Protein AF-A0A0C5RKU5-F1 (afdb_monomer)

Radius of gyration: 48.35 Å; Cα contacts (8 Å, |Δi|>4): 2035; chains: 1; bounding box: 126×115×139 Å

Sequence (1065 aa):
MKKWWNKFKKLLIPTTLSLGVVALVSASCFNPNPKQNNQASFQFNINKLSNNKANIIVNAKDLNLSNSNNVIKALVTNTVSNASKQIEIKQTNNQSFSLDLNNLEANTSYQINQIKINDQVFSTSFSFKTLNHLNLLKSISHNYENKQINTTVELINDSYKTKYDTLVVRYTTNDQLEQTYHQLVDLNNVNNKIKISFKPFITNRNFKLTTLALTNQSDLKDESKWSLINLDQFKLNSVKVDPSITSVKNYRYDFSNDQLSINLKSDDLGFTNNQEVVLVLDNNQTLSSTLKVDNNGLVAFNVSLKDLKNQINFKVLKINLKTKPANLIQNINNSSDNTIYDSSKSDFEIKGSRTNPSSYLKDLNLESINSNKDLVFRTSLSNLVNNSDETSVVLEFETENKTRLFTNPTIIKPTYKDELVEAKFTLSLNNTKASSLTFKKAWKLSSNNQRVAFSTKPNSKLTDKVFSLDDLIKNVNLSLDQLEFYEPQNTSINFKVPLNISNLLNIDAYLASIKLVNENNQVISFNNINLSTINNQTFIKTTLTNLVKNSVYKLQSIDLISKLNQSSTNLYNKDQTNNLNDKQTSFTTLSLDNDQKIEYNKAYLTKAVEHDTRVDNPNYHVYPKNENQLNQYYRYFIPKNEVYQQAYDMTVGLNYQAVGDNGQTSATQGTGWILDYIQPNDKDSYPTTFFIATNMHVAARFNYLENEVLEGATIPDSSYISRRTHPKTGLYLVYNPYLDKGQKNDNAPYDQNLNRSLIATKIKEFAIVYTATNFLDKNFLANYRYTSTKPTNPSNLPDHAKDFVVLKVVFNDERAARIITRDFYYKYKNKRHKFAKYSLLTNSIDQLVNRSDFYIFGYAGGIPTINKPTTTKDFSTGAKLLINQAFGNYFLNKYNQIIPGIVNGSITNNFLNFRNQTGFVDDYQYFNIMYSFKDSALTSGSSGSVVLNGNKEIIGIHFAMVRPLDGSLAEPLIFEGFRINDQLILPAYDLINGGAPHQVYSYKQAFRKHFKDAKSWLFDEDPEWINQVETKKPININEINSREPKSAFIVDKLVYANRSPVANR

Mean predicted aligned error: 22.62 Å

Secondary structure (DSSP, 8-state):
-HHHHHHHTTS-S-----------EEEEPPPS--S-----EEEEEEEEE-SSEEEEEEEEET-----TT--EEEEEEETTT--EEEEEEEE-SSSEEEEEEESPPTT-EEEEEEEEETTEEEEEEEEEEPPPTTTTEEEEEEEEETTEEEEEEEES-GGGTTT--EEEEEEEETT--EEEEEE---GGGS-SEEEEEE--SSTT--EEEEEEEEE-GGGTT-GGG-EEEE-GGG-PPPBPPPPP--EEEEEEEETTTTEEEEEEE-S---PPTT-EEEEEETTS-EEEEE-EE-TTSEEEEEEE-TT--S--EEEEEEEEESS--TTS-S-S-S-S--EEEEGGG---EEE---S-PPPEE---EEEEE-TTS-EEEEEEEE---S--S-EEEEEEEEETT--EEEPPPEEE----TT--EEEEEEE--TT---SEEEEEEEEEEPTTS-EEES-SS--TTTTT-EEESGGGGG--EE-GGG-EEE---TT-EEEEEEEE-TT-S-GGGEEEEEEEEETT--EEEEEEEEEEEETTEEEEEEEE--PPTT-EEEEEEEEEEETT-----------------------------S--EEETTTGGGS-SS---PPPP----------GGGGGG--TT---S-HHHHHHHHHEEEEEEEEE-TTS-EEEEEEEEEEEEEBPPSSTTSPP-EEEEEE-HHHHTTS---GGGB-BTBPPP-HHHH-S--PPEEEEEEEE-GGGSS----TT----GGGGG--EEEE-SEEEEEEEEES-B-HHHHHH-----S--S-----SSEEEEEEEEEEE-SSHHHHHHHTTTHHHHHTTSPPEEPSS-GGGS-HHHHHT---BEEEEEETTEEEESS-TT----SS-BEE--S-TTS-EEE-TTS-EEEEEEEHHHHHHHHTHHHHH---S--EEPSEEEEEES----TT-TT-EEE-TTSEEEEEEEEEEGGGTEEEEE-SEE--EEETTEEEE--EETTT--STTB---HHHHHHHH-TTSPBTTTSPPSS---------PPPTT---------------------------

Structure (mmCIF, N/CA/C/O backbone):
data_AF-A0A0C5RKU5-F1
#
_entry.id   AF-A0A0C5RKU5-F1
#
loop_
_atom_site.group_PDB
_atom_site.id
_atom_site.type_symbol
_atom_site.label_atom_id
_atom_site.label_alt_id
_atom_site.label_comp_id
_atom_site.label_asym_id
_atom_site.label_entity_id
_atom_site.label_seq_id
_atom_site.pdbx_PDB_ins_code
_atom_site.Cartn_x
_atom_site.Cartn_y
_atom_site.Cartn_z
_atom_site.occupancy
_atom_site.B_iso_or_equiv
_atom_site.auth_seq_id
_atom_site.auth_comp_id
_atom_site.auth_asym_id
_atom_site.auth_atom_id
_atom_site.pdbx_PDB_model_num
ATOM 1 N N . MET A 1 1 ? -0.917 -28.661 -72.811 1.00 45.91 1 MET A N 1
ATOM 2 C CA . MET A 1 1 ? 0.213 -27.759 -73.151 1.00 45.91 1 MET A CA 1
ATOM 3 C C . MET A 1 1 ? -0.159 -26.276 -73.310 1.00 45.91 1 MET A C 1
ATOM 5 O O . MET A 1 1 ? 0.463 -25.461 -72.644 1.00 45.91 1 MET A O 1
ATOM 9 N N . LYS A 1 2 ? -1.193 -25.873 -74.069 1.00 45.44 2 LYS A N 1
ATOM 10 C CA . LYS A 1 2 ? -1.560 -24.439 -74.241 1.00 45.44 2 LYS A CA 1
ATOM 11 C C . LYS A 1 2 ? -1.951 -23.705 -72.930 1.00 45.44 2 LYS A C 1
ATOM 13 O O . LYS A 1 2 ? -1.602 -22.545 -72.744 1.00 45.44 2 LYS A O 1
ATOM 18 N N . LYS A 1 3 ? -2.579 -24.402 -71.967 1.00 56.56 3 LYS A N 1
ATOM 19 C CA . LYS A 1 3 ? -2.847 -23.892 -70.597 1.00 56.56 3 LYS A CA 1
ATOM 20 C C . LYS A 1 3 ? -1.596 -23.795 -69.701 1.00 56.56 3 LYS A C 1
ATOM 22 O O . LYS A 1 3 ? -1.575 -22.968 -68.798 1.00 56.56 3 LYS A O 1
ATOM 27 N N . TRP A 1 4 ? -0.559 -24.598 -69.958 1.00 60.22 4 TRP A N 1
ATOM 28 C CA . TRP A 1 4 ? 0.720 -24.552 -69.229 1.00 60.22 4 TRP A CA 1
ATOM 29 C C . TRP A 1 4 ? 1.568 -23.355 -69.699 1.00 60.22 4 TRP A C 1
ATOM 31 O O . TRP A 1 4 ? 2.065 -22.587 -68.879 1.00 60.22 4 TRP A O 1
ATOM 41 N N . TRP A 1 5 ? 1.580 -23.092 -71.012 1.00 59.00 5 TRP A N 1
ATOM 42 C CA . TRP A 1 5 ? 2.259 -21.942 -71.629 1.00 59.00 5 TRP A CA 1
ATOM 43 C C . TRP A 1 5 ? 1.707 -20.576 -71.174 1.00 59.00 5 TRP A C 1
ATOM 45 O O . TRP A 1 5 ? 2.467 -19.645 -70.914 1.00 59.00 5 TRP A O 1
ATOM 55 N N . ASN A 1 6 ? 0.388 -20.457 -70.977 1.00 62.16 6 ASN A N 1
ATOM 56 C CA . ASN A 1 6 ? -0.230 -19.211 -70.500 1.00 62.16 6 ASN A CA 1
ATOM 57 C C . ASN A 1 6 ? -0.014 -18.939 -68.998 1.00 62.16 6 ASN A C 1
ATOM 59 O O . ASN A 1 6 ? -0.158 -17.796 -68.568 1.00 62.16 6 ASN A O 1
ATOM 63 N N . LYS A 1 7 ? 0.360 -19.953 -68.202 1.00 53.03 7 LYS A N 1
ATOM 64 C CA . LYS A 1 7 ? 0.713 -19.787 -66.780 1.00 53.03 7 LYS A CA 1
ATOM 65 C C . LYS A 1 7 ? 2.184 -19.373 -66.605 1.00 53.03 7 LYS A C 1
ATOM 67 O O . LYS A 1 7 ? 2.485 -18.595 -65.709 1.00 53.03 7 LYS A O 1
ATOM 72 N N . PHE A 1 8 ? 3.066 -19.808 -67.510 1.00 52.81 8 PHE A N 1
ATOM 73 C CA . PHE A 1 8 ? 4.497 -19.470 -67.512 1.00 52.81 8 PHE A CA 1
ATOM 74 C C . PHE A 1 8 ? 4.771 -17.992 -67.870 1.00 52.81 8 PHE A C 1
ATOM 76 O O . PHE A 1 8 ? 5.651 -17.364 -67.291 1.00 52.81 8 PHE A O 1
ATOM 83 N N . LYS A 1 9 ? 3.949 -17.379 -68.738 1.00 47.59 9 LYS A N 1
ATOM 84 C CA . LYS A 1 9 ? 4.073 -15.955 -69.125 1.00 47.59 9 LYS A CA 1
ATOM 85 C C . LYS A 1 9 ? 3.810 -14.935 -68.003 1.00 47.59 9 LYS A C 1
ATOM 87 O O . LYS A 1 9 ? 4.163 -13.775 -68.174 1.00 47.59 9 LYS A O 1
ATOM 92 N N . LYS A 1 10 ? 3.210 -15.327 -66.871 1.00 42.38 10 LYS A N 1
ATOM 93 C CA . LYS A 1 10 ? 2.939 -14.421 -65.733 1.00 42.38 10 LYS A CA 1
ATOM 94 C C . LYS A 1 10 ? 4.044 -14.397 -64.664 1.00 42.38 10 LYS A C 1
ATOM 96 O O . LYS A 1 10 ? 3.880 -13.702 -63.669 1.00 42.38 10 LYS A O 1
ATOM 101 N N . LEU A 1 11 ? 5.152 -15.121 -64.858 1.00 38.91 11 LEU A N 1
ATOM 102 C CA . LEU A 1 11 ? 6.222 -15.276 -63.858 1.00 38.91 11 LEU A CA 1
ATOM 103 C C . LEU A 1 11 ? 7.548 -14.577 -64.215 1.00 38.91 11 LEU A C 1
ATOM 105 O O . LEU A 1 11 ? 8.539 -14.769 -63.521 1.00 38.91 11 LEU A O 1
ATOM 109 N N . LEU A 1 12 ? 7.577 -13.744 -65.261 1.00 31.81 12 LEU A N 1
ATOM 110 C CA . LEU A 1 12 ? 8.771 -12.998 -65.676 1.00 31.81 12 LEU A CA 1
ATOM 111 C C . LEU A 1 12 ? 8.476 -11.491 -65.782 1.00 31.81 12 LEU A C 1
ATOM 113 O O . LEU A 1 12 ? 8.037 -11.003 -66.819 1.00 31.81 12 LEU A O 1
ATOM 117 N N . ILE A 1 13 ? 8.749 -10.763 -64.697 1.00 31.95 13 ILE A N 1
ATOM 118 C CA . ILE A 1 13 ? 9.122 -9.336 -64.685 1.00 31.95 13 ILE A CA 1
ATOM 119 C C . ILE A 1 13 ? 10.450 -9.260 -63.901 1.00 31.95 13 ILE A C 1
ATOM 121 O O . ILE A 1 13 ? 10.605 -10.001 -62.927 1.00 31.95 13 ILE A O 1
ATOM 125 N N . PRO A 1 14 ? 11.444 -8.466 -64.345 1.00 32.66 14 PRO A N 1
ATOM 126 C CA . PRO A 1 14 ? 12.849 -8.750 -64.083 1.00 32.66 14 PRO A CA 1
ATOM 127 C C . PRO A 1 14 ? 13.297 -8.262 -62.704 1.00 32.66 14 PRO A C 1
ATOM 129 O O . PRO A 1 14 ? 13.350 -7.065 -62.435 1.00 32.66 14 PRO A O 1
ATOM 132 N N . THR A 1 15 ? 13.718 -9.195 -61.854 1.00 27.25 15 THR A N 1
ATOM 133 C CA . THR A 1 15 ? 14.653 -8.921 -60.761 1.00 27.25 15 THR A CA 1
ATOM 134 C C . THR A 1 15 ? 16.073 -9.041 -61.303 1.00 27.25 15 THR A C 1
ATOM 136 O O . THR A 1 15 ? 16.623 -10.138 -61.392 1.00 27.25 15 THR A O 1
ATOM 139 N N . THR A 1 16 ? 16.690 -7.922 -61.677 1.00 28.67 16 THR A N 1
ATOM 140 C CA . THR A 1 16 ? 18.148 -7.851 -61.830 1.00 28.67 16 THR A CA 1
ATOM 141 C C . THR A 1 16 ? 18.779 -7.747 -60.445 1.00 28.67 16 THR A C 1
ATOM 143 O O . THR A 1 16 ? 18.968 -6.656 -59.916 1.00 28.67 16 THR A O 1
ATOM 146 N N . LEU A 1 17 ? 19.089 -8.902 -59.859 1.00 27.73 17 LEU A N 1
ATOM 147 C CA . LEU A 1 17 ? 20.088 -9.057 -58.805 1.00 27.73 17 LEU A CA 1
ATOM 148 C C . LEU A 1 17 ? 21.236 -9.868 -59.411 1.00 27.73 17 LEU A C 1
ATOM 150 O O . LEU A 1 17 ? 21.058 -11.008 -59.831 1.00 27.73 17 LEU A O 1
ATOM 154 N N . SER A 1 18 ? 22.396 -9.229 -59.527 1.00 28.59 18 SER A N 1
ATOM 155 C CA . SER A 1 18 ? 23.617 -9.787 -60.096 1.00 28.59 18 SER A CA 1
ATOM 156 C C . SER A 1 18 ? 24.282 -10.767 -59.125 1.00 28.59 18 SER A C 1
ATOM 158 O O . SER A 1 18 ? 24.845 -10.353 -58.113 1.00 28.59 18 SER A O 1
ATOM 160 N N . LEU A 1 19 ? 24.281 -12.048 -59.484 1.00 29.02 19 LEU A N 1
ATOM 161 C CA . LEU A 1 19 ? 25.296 -13.030 -59.103 1.00 29.02 19 LEU A CA 1
ATOM 162 C C . LEU A 1 19 ? 25.977 -13.501 -60.402 1.00 29.02 19 LEU A C 1
ATOM 164 O O . LEU A 1 19 ? 25.310 -13.631 -61.425 1.00 29.02 19 LEU A O 1
ATOM 168 N N . GLY A 1 20 ? 27.305 -13.650 -60.348 1.00 33.56 20 GLY A N 1
ATOM 169 C CA . GLY A 1 20 ? 28.268 -13.922 -61.432 1.00 33.56 20 GLY A CA 1
ATOM 170 C C . GLY A 1 20 ? 27.723 -14.297 -62.816 1.00 33.56 20 GLY A C 1
ATOM 171 O O . GLY A 1 20 ? 27.302 -15.426 -63.045 1.00 33.56 20 GLY A O 1
ATOM 172 N N . VAL A 1 21 ? 27.829 -13.369 -63.771 1.00 31.73 21 VAL A N 1
ATOM 173 C CA . VAL A 1 21 ? 27.552 -13.637 -65.188 1.00 31.73 21 VAL A CA 1
ATOM 174 C C . VAL A 1 21 ? 28.825 -14.158 -65.859 1.00 31.73 21 VAL A C 1
ATOM 176 O O . VAL A 1 21 ? 29.738 -13.386 -66.139 1.00 31.73 21 VAL A O 1
ATOM 179 N N . VAL A 1 22 ? 28.861 -15.454 -66.171 1.00 33.03 22 VAL A N 1
ATOM 180 C CA . VAL A 1 22 ? 29.621 -15.963 -67.322 1.00 33.03 22 VAL A CA 1
ATOM 181 C C . VAL A 1 22 ? 28.669 -15.887 -68.515 1.00 33.03 22 VAL A C 1
ATOM 183 O O . VAL A 1 22 ? 27.791 -16.732 -68.670 1.00 33.03 22 VAL A O 1
ATOM 186 N N . ALA A 1 23 ? 28.780 -14.839 -69.331 1.00 37.84 23 ALA A N 1
ATOM 187 C CA . ALA A 1 23 ? 28.045 -14.757 -70.590 1.00 37.84 23 ALA A CA 1
ATOM 188 C C . ALA A 1 23 ? 28.834 -15.524 -71.658 1.00 37.84 23 ALA A C 1
ATOM 190 O O . ALA A 1 23 ? 29.868 -15.047 -72.116 1.00 37.84 23 ALA A O 1
ATOM 191 N N . LEU A 1 24 ? 28.359 -16.713 -72.034 1.00 38.56 24 LEU A N 1
ATOM 192 C CA . LEU A 1 24 ? 28.855 -17.445 -73.200 1.00 38.56 24 LEU A CA 1
ATOM 193 C C . LEU A 1 24 ? 28.079 -16.952 -74.424 1.00 38.56 24 LEU A C 1
ATOM 195 O O . LEU A 1 24 ? 26.889 -17.231 -74.548 1.00 38.56 24 LEU A O 1
ATOM 199 N N . VAL A 1 25 ? 28.742 -16.227 -75.326 1.00 47.22 25 VAL A N 1
ATOM 200 C CA . VAL A 1 25 ? 28.166 -15.834 -76.622 1.00 47.22 25 VAL A CA 1
ATOM 201 C C . VAL A 1 25 ? 28.981 -16.493 -77.731 1.00 47.22 25 VAL A C 1
ATOM 203 O O . VAL A 1 25 ? 30.176 -16.229 -77.875 1.00 47.22 25 VAL A O 1
ATOM 206 N N . SER A 1 26 ? 28.347 -17.377 -78.503 1.00 44.91 26 SER A N 1
ATOM 207 C CA . SER A 1 26 ? 28.907 -17.926 -79.740 1.00 44.91 26 SER A CA 1
ATOM 208 C C . SER A 1 26 ? 28.503 -17.037 -80.916 1.00 44.91 26 SER A C 1
ATOM 210 O O . SER A 1 26 ? 27.311 -16.909 -81.196 1.00 44.91 26 SER A O 1
ATOM 212 N N . ALA A 1 27 ? 29.475 -16.443 -81.605 1.00 50.25 27 ALA A N 1
ATOM 213 C CA . ALA A 1 27 ? 29.262 -15.702 -82.842 1.00 50.25 27 ALA A CA 1
ATOM 214 C C . ALA A 1 27 ? 29.755 -16.542 -84.032 1.00 50.25 27 ALA A C 1
ATOM 216 O O . ALA A 1 27 ? 30.943 -16.853 -84.152 1.00 50.25 27 ALA A O 1
ATOM 217 N N . SER A 1 28 ? 28.840 -16.927 -84.918 1.00 47.12 28 SER A N 1
ATOM 218 C CA . SER A 1 28 ? 29.156 -17.552 -86.207 1.00 47.12 28 SER A CA 1
ATOM 219 C C . SER A 1 28 ? 29.450 -16.465 -87.244 1.00 47.12 28 SER A C 1
ATOM 221 O O . SER A 1 28 ? 28.604 -15.599 -87.467 1.00 47.12 28 SER A O 1
ATOM 223 N N . CYS A 1 29 ? 30.632 -16.492 -87.865 1.00 46.78 29 CYS A N 1
ATOM 224 C CA . CYS A 1 29 ? 31.062 -15.476 -88.830 1.00 46.78 29 CYS A CA 1
ATOM 225 C C . CYS A 1 29 ? 30.866 -15.973 -90.273 1.00 46.78 29 CYS A C 1
ATOM 227 O O . CYS A 1 29 ? 31.182 -17.120 -90.582 1.00 46.78 29 CYS A O 1
ATOM 229 N N . PHE A 1 30 ? 30.391 -15.105 -91.172 1.00 46.50 30 PHE A N 1
ATOM 230 C CA . PHE A 1 30 ? 30.344 -15.362 -92.618 1.00 46.50 30 PHE A CA 1
ATOM 231 C C . PHE A 1 30 ? 31.483 -14.609 -93.316 1.00 46.50 30 PHE A C 1
ATOM 233 O O . PHE A 1 30 ? 31.613 -13.395 -93.161 1.00 46.50 30 PHE A O 1
ATOM 240 N N . ASN A 1 31 ? 32.295 -15.323 -94.098 1.00 44.03 31 ASN A N 1
ATOM 241 C CA . ASN A 1 31 ? 33.291 -14.727 -94.989 1.00 44.03 31 ASN A CA 1
ATOM 242 C C . ASN A 1 31 ? 32.637 -14.489 -96.368 1.00 44.03 31 ASN A C 1
ATOM 244 O O . ASN A 1 31 ? 32.131 -15.450 -96.948 1.00 44.03 31 ASN A O 1
ATOM 248 N N . PRO A 1 32 ? 32.612 -13.260 -96.917 1.00 44.53 32 PRO A N 1
ATOM 249 C CA . PRO A 1 32 ? 31.909 -12.965 -98.169 1.00 44.53 32 PRO A CA 1
ATOM 250 C C . PRO A 1 32 ? 32.605 -13.481 -99.444 1.00 44.53 32 PRO A C 1
ATOM 252 O O . PRO A 1 32 ? 32.151 -13.164 -100.540 1.00 44.53 32 PRO A O 1
ATOM 255 N N . ASN A 1 33 ? 33.677 -14.278 -99.343 1.00 46.28 33 ASN A N 1
ATOM 256 C CA . ASN A 1 33 ? 34.395 -14.812 -100.504 1.00 46.28 33 ASN A CA 1
ATOM 257 C C . ASN A 1 33 ? 34.048 -16.306 -100.741 1.00 46.28 33 ASN A C 1
ATOM 259 O O . ASN A 1 33 ? 34.518 -17.164 -99.993 1.00 46.28 33 ASN A O 1
ATOM 263 N N . PRO A 1 34 ? 33.233 -16.665 -101.756 1.00 43.62 34 PRO A N 1
ATOM 264 C CA . PRO A 1 34 ? 32.558 -17.969 -101.845 1.00 43.62 34 PRO A CA 1
ATOM 265 C C . PRO A 1 34 ? 33.425 -19.126 -102.379 1.00 43.62 34 PRO A C 1
ATOM 267 O O . PRO A 1 34 ? 32.905 -20.093 -102.930 1.00 43.62 34 PRO A O 1
ATOM 270 N N . LYS A 1 35 ? 34.752 -19.073 -102.227 1.00 47.75 35 LYS A N 1
ATOM 271 C CA . LYS A 1 35 ? 35.660 -20.148 -102.666 1.00 47.75 35 LYS A CA 1
ATOM 272 C C . LYS A 1 35 ? 36.665 -20.533 -101.578 1.00 47.75 35 LYS A C 1
ATOM 274 O O . LYS A 1 35 ? 37.858 -20.363 -101.778 1.00 47.75 35 LYS A O 1
ATOM 279 N N . GLN A 1 36 ? 36.172 -21.024 -100.437 1.00 48.50 36 GLN A N 1
ATOM 280 C CA . GLN A 1 36 ? 36.823 -21.994 -99.529 1.00 48.50 36 GLN A CA 1
ATOM 281 C C . GLN A 1 36 ? 35.931 -22.212 -98.285 1.00 48.50 36 GLN A C 1
ATOM 283 O O . GLN A 1 36 ? 35.655 -21.280 -97.534 1.00 48.50 36 GLN A O 1
ATOM 288 N N . ASN A 1 37 ? 35.461 -23.447 -98.080 1.00 49.72 37 ASN A N 1
ATOM 289 C CA . ASN A 1 37 ? 34.540 -23.859 -97.008 1.00 49.72 37 ASN A CA 1
ATOM 290 C C . ASN A 1 37 ? 35.247 -24.024 -95.648 1.00 49.72 37 ASN A C 1
ATOM 292 O O . ASN A 1 37 ? 35.390 -25.141 -95.168 1.00 49.72 37 ASN A O 1
ATOM 296 N N . ASN A 1 38 ? 35.643 -22.927 -95.001 1.00 54.78 38 ASN A N 1
ATOM 297 C CA . ASN A 1 38 ? 36.003 -22.942 -93.577 1.00 54.78 38 ASN A CA 1
ATOM 298 C C . ASN A 1 38 ? 35.165 -21.888 -92.837 1.00 54.78 38 ASN A C 1
ATOM 300 O O . ASN A 1 38 ? 35.492 -20.701 -92.837 1.00 54.78 38 ASN A O 1
ATOM 304 N N . GLN A 1 39 ? 34.053 -22.317 -92.232 1.00 62.16 39 GLN A N 1
ATOM 305 C CA . GLN A 1 39 ? 33.281 -21.488 -91.304 1.00 62.16 39 GLN A CA 1
ATOM 306 C C . GLN A 1 39 ? 34.006 -21.463 -89.956 1.00 62.16 39 GLN A C 1
ATOM 308 O O . GLN A 1 39 ? 33.929 -22.414 -89.188 1.00 62.16 39 GLN A O 1
ATOM 313 N N . ALA A 1 40 ? 34.723 -20.380 -89.671 1.00 70.25 40 ALA A N 1
ATOM 314 C CA . ALA A 1 40 ? 35.281 -20.144 -88.346 1.00 70.25 40 ALA A CA 1
ATOM 315 C C . ALA A 1 40 ? 34.195 -19.605 -87.403 1.00 70.25 40 ALA A C 1
ATOM 317 O O . ALA A 1 40 ? 33.465 -18.670 -87.757 1.00 70.25 40 ALA A O 1
ATOM 318 N N . SER A 1 41 ? 34.109 -20.147 -86.187 1.00 76.88 41 SER A N 1
ATOM 319 C CA . SER A 1 41 ? 33.240 -19.606 -85.139 1.00 76.88 41 SER A CA 1
ATOM 320 C C . SER A 1 41 ? 34.068 -19.067 -83.974 1.00 76.88 41 SER A C 1
ATOM 322 O O . SER A 1 41 ? 35.039 -19.684 -83.535 1.00 76.88 41 SER A O 1
ATOM 324 N N . PHE A 1 42 ? 33.699 -17.886 -83.475 1.00 82.25 42 PHE A N 1
ATOM 325 C CA . PHE A 1 42 ? 34.381 -17.251 -82.348 1.00 82.25 42 PHE A CA 1
ATOM 326 C C . PHE A 1 42 ? 33.468 -17.250 -81.129 1.00 82.25 42 PHE A C 1
ATOM 328 O O . PHE A 1 42 ? 32.303 -16.852 -81.190 1.00 82.25 42 PHE A O 1
ATOM 335 N N . GLN A 1 43 ? 34.011 -17.682 -79.998 1.00 83.19 43 GLN A N 1
ATOM 336 C CA . GLN A 1 43 ? 33.331 -17.670 -78.714 1.00 83.19 43 GLN A CA 1
ATOM 337 C C . GLN A 1 43 ? 34.030 -16.684 -77.783 1.00 83.19 43 GLN A C 1
ATOM 339 O O . GLN A 1 43 ? 35.213 -16.836 -77.486 1.00 83.19 43 GLN A O 1
ATOM 344 N N . PHE A 1 44 ? 33.292 -15.677 -77.324 1.00 83.19 44 PHE A N 1
ATOM 345 C CA . PHE A 1 44 ? 33.819 -14.608 -76.478 1.00 83.19 44 PHE A CA 1
ATOM 346 C C . PHE A 1 44 ? 33.424 -14.847 -75.024 1.00 83.19 44 PHE A C 1
ATOM 348 O O . PHE A 1 44 ? 32.247 -15.050 -74.729 1.00 83.19 44 PHE A O 1
ATOM 355 N N . ASN A 1 45 ? 34.404 -14.780 -74.127 1.00 81.81 45 ASN A N 1
ATOM 356 C CA . ASN A 1 45 ? 34.227 -14.871 -72.684 1.00 81.81 45 ASN A CA 1
ATOM 357 C C . ASN A 1 45 ? 34.849 -13.643 -72.019 1.00 81.81 45 ASN A C 1
ATOM 359 O O . ASN A 1 45 ? 36.044 -13.391 -72.159 1.00 81.81 45 ASN A O 1
ATOM 363 N N . ILE A 1 46 ? 34.061 -12.884 -71.260 1.00 80.94 46 ILE A N 1
ATOM 364 C CA . ILE A 1 46 ? 34.595 -11.780 -70.454 1.00 80.94 46 ILE A CA 1
ATOM 365 C C . ILE A 1 46 ? 35.187 -12.375 -69.179 1.00 80.94 46 ILE A C 1
ATOM 367 O O . ILE A 1 46 ? 34.458 -12.897 -68.341 1.00 80.94 46 ILE A O 1
ATOM 371 N N . ASN A 1 47 ? 36.503 -12.286 -69.031 1.00 79.44 47 ASN A N 1
ATOM 372 C CA . ASN A 1 47 ? 37.211 -12.799 -67.863 1.00 79.44 47 ASN A CA 1
ATOM 373 C C . ASN A 1 47 ? 37.316 -11.732 -66.760 1.00 79.44 47 ASN A C 1
ATOM 375 O O . ASN A 1 47 ? 37.160 -12.028 -65.578 1.00 79.44 47 ASN A O 1
ATOM 379 N N . LYS A 1 48 ? 37.527 -10.459 -67.132 1.00 77.06 48 LYS A N 1
ATOM 380 C CA . LYS A 1 48 ? 37.541 -9.332 -66.183 1.00 77.06 48 LYS A CA 1
ATOM 381 C C . LYS A 1 48 ? 36.991 -8.063 -66.825 1.00 77.06 48 LYS A C 1
ATOM 383 O O . LYS A 1 48 ? 37.343 -7.746 -67.955 1.00 77.06 48 LYS A O 1
ATOM 388 N N . LEU A 1 49 ? 36.175 -7.307 -66.095 1.00 75.56 49 LEU A N 1
ATOM 389 C CA . LEU A 1 49 ? 35.600 -6.043 -66.559 1.00 75.56 49 LEU A CA 1
ATOM 390 C C . LEU A 1 49 ? 35.701 -4.988 -65.450 1.00 75.56 49 LEU A C 1
ATOM 392 O O . LEU A 1 49 ? 35.269 -5.235 -64.326 1.00 75.56 49 LEU A O 1
ATOM 396 N N . SER A 1 50 ? 36.284 -3.827 -65.750 1.00 75.62 50 SER A N 1
ATOM 397 C CA . SER A 1 50 ? 36.372 -2.669 -64.851 1.00 75.62 50 SER A CA 1
ATOM 398 C C . SER A 1 50 ? 35.955 -1.378 -65.568 1.00 75.62 50 SER A C 1
ATOM 400 O O . SER A 1 50 ? 35.514 -1.401 -66.717 1.00 75.62 50 SER A O 1
ATOM 402 N N . ASN A 1 51 ? 36.058 -0.242 -64.874 1.00 73.56 51 ASN A N 1
ATOM 403 C CA . ASN A 1 51 ? 35.710 1.078 -65.407 1.00 73.56 51 ASN A CA 1
ATOM 404 C C . ASN A 1 51 ? 36.575 1.494 -66.612 1.00 73.56 51 ASN A C 1
ATOM 406 O O . ASN A 1 51 ? 36.070 2.160 -67.505 1.00 73.56 51 ASN A O 1
ATOM 410 N N . ASN A 1 52 ? 37.844 1.082 -66.653 1.00 79.94 52 ASN A N 1
ATOM 411 C CA . ASN A 1 52 ? 38.796 1.457 -67.699 1.00 79.94 52 ASN A CA 1
ATOM 412 C C . ASN A 1 52 ? 39.522 0.275 -68.356 1.00 79.94 52 ASN A C 1
ATOM 414 O O . ASN A 1 52 ? 40.411 0.498 -69.185 1.00 79.94 52 ASN A O 1
ATOM 418 N N . LYS A 1 53 ? 39.180 -0.968 -67.990 1.00 83.00 53 LYS A N 1
ATOM 419 C CA . LYS A 1 53 ? 39.789 -2.176 -68.553 1.00 83.00 53 LYS A CA 1
ATOM 420 C C . LYS A 1 53 ? 38.766 -3.268 -68.837 1.00 83.00 53 LYS A C 1
ATOM 422 O O . LYS A 1 53 ? 37.793 -3.429 -68.103 1.00 83.00 53 LYS A O 1
ATOM 427 N N . ALA A 1 54 ? 39.028 -4.068 -69.861 1.00 81.75 54 ALA A N 1
ATOM 428 C CA . ALA A 1 54 ? 38.326 -5.321 -70.105 1.00 81.75 54 ALA A CA 1
ATOM 429 C C . ALA A 1 54 ? 39.332 -6.384 -70.556 1.00 81.75 54 ALA A C 1
ATOM 431 O O . ALA A 1 54 ? 40.121 -6.133 -71.460 1.00 81.75 54 ALA A O 1
ATOM 432 N N . ASN A 1 55 ? 39.301 -7.557 -69.930 1.00 85.75 55 ASN A N 1
ATOM 433 C CA . ASN A 1 55 ? 40.015 -8.745 -70.382 1.00 85.75 55 ASN A CA 1
ATOM 434 C C . ASN A 1 55 ? 38.987 -9.705 -70.990 1.00 85.75 55 ASN A C 1
ATOM 436 O O . ASN A 1 55 ? 38.092 -10.192 -70.287 1.00 85.75 55 ASN A O 1
ATOM 440 N N . ILE A 1 56 ? 39.093 -9.930 -72.297 1.00 84.12 56 ILE A N 1
ATOM 441 C CA . ILE A 1 56 ? 38.178 -10.775 -73.068 1.00 84.12 56 ILE A CA 1
ATOM 442 C C . ILE A 1 56 ? 38.976 -11.941 -73.638 1.00 84.12 56 ILE A C 1
ATOM 444 O O . ILE A 1 56 ? 39.944 -11.741 -74.366 1.00 84.12 56 ILE A O 1
ATOM 448 N N . ILE A 1 57 ? 38.549 -13.158 -73.331 1.00 85.00 57 ILE A N 1
ATOM 449 C CA . ILE A 1 57 ? 39.094 -14.378 -73.915 1.00 85.00 57 ILE A CA 1
ATOM 450 C C . ILE A 1 57 ? 38.268 -14.712 -75.153 1.00 85.00 57 ILE A C 1
ATOM 452 O O . ILE A 1 57 ? 37.047 -14.854 -75.076 1.00 85.00 57 ILE A O 1
ATOM 456 N N . VAL A 1 58 ? 38.934 -14.847 -76.293 1.00 84.56 58 VAL A N 1
ATOM 457 C CA . VAL A 1 58 ? 38.328 -15.240 -77.563 1.00 84.56 58 VAL A CA 1
ATOM 458 C C . VAL A 1 58 ? 38.794 -16.648 -77.890 1.00 84.56 58 VAL A C 1
ATOM 460 O O . VAL A 1 58 ? 39.985 -16.866 -78.079 1.00 84.56 58 VAL A O 1
ATOM 463 N N . ASN A 1 59 ? 37.873 -17.601 -77.970 1.00 83.81 59 ASN A N 1
ATOM 464 C CA . ASN A 1 59 ? 38.164 -18.954 -78.431 1.00 83.81 59 ASN A CA 1
ATOM 465 C C . ASN A 1 59 ? 37.754 -19.075 -79.900 1.00 83.81 59 ASN A C 1
ATOM 467 O O . ASN A 1 59 ? 36.580 -18.888 -80.224 1.00 83.81 59 ASN A O 1
ATOM 471 N N . ALA A 1 60 ? 38.706 -19.380 -80.776 1.00 82.75 60 ALA A N 1
ATOM 472 C CA . ALA A 1 60 ? 38.442 -19.644 -82.184 1.00 82.75 60 ALA A CA 1
ATOM 473 C C . ALA A 1 60 ? 38.227 -21.149 -82.364 1.00 82.75 60 ALA A C 1
ATOM 475 O O . ALA A 1 60 ? 39.179 -21.929 -82.317 1.00 82.75 60 ALA A O 1
ATOM 476 N N . LYS A 1 61 ? 36.972 -21.567 -82.526 1.00 75.62 61 LYS A N 1
ATOM 477 C CA . LYS A 1 61 ? 36.644 -22.957 -82.848 1.00 75.62 61 LYS A CA 1
ATOM 478 C C . LYS A 1 61 ? 36.770 -23.158 -84.357 1.00 75.62 61 LYS A C 1
ATOM 480 O O . LYS A 1 61 ? 36.430 -22.268 -85.138 1.00 75.62 61 LYS A O 1
ATOM 485 N N . ASP A 1 62 ? 37.297 -24.319 -84.737 1.00 73.75 62 ASP A N 1
ATOM 486 C CA . ASP A 1 62 ? 37.439 -24.772 -86.129 1.00 73.75 62 ASP A CA 1
ATOM 487 C C . ASP A 1 62 ? 38.484 -24.010 -86.975 1.00 73.75 62 ASP A C 1
ATOM 489 O O . ASP A 1 62 ? 38.542 -24.151 -88.195 1.00 73.75 62 ASP A O 1
ATOM 493 N N . LEU A 1 63 ? 39.375 -23.249 -86.326 1.00 74.88 63 LEU A N 1
ATOM 494 C CA . LEU A 1 63 ? 40.554 -22.629 -86.938 1.00 74.88 63 LEU A CA 1
ATOM 495 C C . LEU A 1 63 ? 41.825 -23.380 -86.514 1.00 74.88 63 LEU A C 1
ATOM 497 O O . LEU A 1 63 ? 42.206 -23.363 -85.344 1.00 74.88 63 LEU A O 1
ATOM 501 N N . ASN A 1 64 ? 42.505 -24.031 -87.462 1.00 70.19 64 ASN A N 1
ATOM 502 C CA . ASN A 1 64 ? 43.777 -24.707 -87.197 1.00 70.19 64 ASN A CA 1
ATOM 503 C C . ASN A 1 64 ? 44.937 -23.696 -87.253 1.00 70.19 64 ASN A C 1
ATOM 505 O O . ASN A 1 64 ? 45.475 -23.406 -88.320 1.00 70.19 64 ASN A O 1
ATOM 509 N N . LEU A 1 65 ? 45.286 -23.115 -86.103 1.00 70.62 65 LEU A N 1
ATOM 510 C CA . LEU A 1 65 ? 46.297 -22.056 -85.967 1.00 70.62 65 LEU A CA 1
ATOM 511 C C . LEU A 1 65 ? 47.631 -22.612 -85.446 1.00 70.62 65 LEU A C 1
ATOM 513 O O . LEU A 1 65 ? 48.205 -22.088 -84.494 1.00 70.62 65 LEU A O 1
ATOM 517 N N . SER A 1 66 ? 48.131 -23.685 -86.066 1.00 64.44 66 SER A N 1
ATOM 518 C CA . SER A 1 66 ? 49.319 -24.424 -85.608 1.00 64.44 66 SER A CA 1
ATOM 519 C C . SER A 1 66 ? 50.655 -23.675 -85.740 1.00 64.44 66 SER A C 1
ATOM 521 O O . SER A 1 66 ? 51.663 -24.164 -85.238 1.00 64.44 66 SER A O 1
ATOM 523 N N . ASN A 1 67 ? 50.689 -22.499 -86.380 1.00 64.38 67 ASN A N 1
ATOM 524 C CA . ASN A 1 67 ? 51.893 -21.670 -86.492 1.00 64.38 67 ASN A CA 1
ATOM 525 C C . ASN A 1 67 ? 51.895 -20.543 -85.450 1.00 64.38 67 ASN A C 1
ATOM 527 O O . ASN A 1 67 ? 50.987 -19.716 -85.418 1.00 64.38 67 ASN A O 1
ATOM 531 N N . SER A 1 68 ? 52.963 -20.453 -84.655 1.00 60.38 68 SER A N 1
ATOM 532 C CA . SER A 1 68 ? 53.151 -19.471 -83.572 1.00 60.38 68 SER A CA 1
ATOM 533 C C . SER A 1 68 ? 53.355 -18.013 -84.025 1.00 60.38 68 SER A C 1
ATOM 535 O O . SER A 1 68 ? 53.561 -17.147 -83.182 1.00 60.38 68 SER A O 1
ATOM 537 N N . ASN A 1 69 ? 53.301 -17.726 -85.332 1.00 71.69 69 ASN A N 1
ATOM 538 C CA . ASN A 1 69 ? 53.580 -16.400 -85.907 1.00 71.69 69 ASN A CA 1
ATOM 539 C C . ASN A 1 69 ? 52.324 -15.675 -86.427 1.00 71.69 69 ASN A C 1
ATOM 541 O O . ASN A 1 69 ? 52.433 -14.777 -87.261 1.00 71.69 69 ASN A O 1
ATOM 545 N N . ASN A 1 70 ? 51.125 -16.058 -85.980 1.00 77.12 70 ASN A N 1
ATOM 546 C CA . ASN A 1 70 ? 49.902 -15.391 -86.425 1.00 77.12 70 ASN A CA 1
ATOM 547 C C . ASN A 1 70 ? 49.772 -13.995 -85.794 1.00 77.12 70 ASN A C 1
ATOM 549 O O . ASN A 1 70 ? 49.719 -13.865 -84.572 1.00 77.12 70 ASN A O 1
ATOM 553 N N . VAL A 1 71 ? 49.655 -12.952 -86.622 1.00 77.75 71 VAL A N 1
ATOM 554 C CA . VAL A 1 71 ? 49.353 -11.590 -86.152 1.00 77.75 71 VAL A CA 1
ATOM 555 C C . VAL A 1 71 ? 47.842 -11.428 -86.104 1.00 77.75 71 VAL A C 1
ATOM 557 O O . VAL A 1 71 ? 47.172 -11.462 -87.138 1.00 77.75 71 VAL A O 1
ATOM 560 N N . ILE A 1 72 ? 47.293 -11.241 -84.905 1.00 80.56 72 ILE A N 1
ATOM 561 C CA . ILE A 1 72 ? 45.847 -11.147 -84.697 1.00 80.56 72 ILE A CA 1
ATOM 562 C C . ILE A 1 72 ? 45.498 -9.750 -84.213 1.00 80.56 72 ILE A C 1
ATOM 564 O O . ILE A 1 72 ? 46.074 -9.249 -83.250 1.00 80.56 72 ILE A O 1
ATOM 568 N N . LYS A 1 73 ? 44.539 -9.106 -84.876 1.00 85.81 73 LYS A N 1
ATOM 569 C CA . LYS A 1 73 ? 44.092 -7.750 -84.551 1.00 85.81 73 LYS A CA 1
ATOM 570 C C . LYS A 1 73 ? 42.572 -7.706 -84.433 1.00 85.81 73 LYS A C 1
ATOM 572 O O . LYS A 1 73 ? 41.881 -8.165 -85.334 1.00 85.81 73 LYS A O 1
ATOM 577 N N . ALA A 1 74 ? 42.042 -7.115 -83.367 1.00 85.88 74 ALA A N 1
ATOM 578 C CA . ALA A 1 74 ? 40.615 -6.819 -83.228 1.00 85.88 74 ALA A CA 1
ATOM 579 C C . ALA A 1 74 ? 40.340 -5.339 -83.512 1.00 85.88 74 ALA A C 1
ATOM 581 O O . ALA A 1 74 ? 41.100 -4.474 -83.074 1.00 85.88 74 ALA A O 1
ATOM 582 N N . LEU A 1 75 ? 39.240 -5.043 -84.204 1.00 87.38 75 LEU A N 1
ATOM 583 C CA . LEU A 1 75 ? 38.696 -3.690 -84.305 1.00 87.38 75 LEU A CA 1
ATOM 584 C C . LEU A 1 75 ? 37.628 -3.503 -83.226 1.00 87.38 75 LEU A C 1
ATOM 586 O O . LEU A 1 75 ? 36.561 -4.121 -83.293 1.00 87.38 75 LEU A O 1
ATOM 590 N N . VAL A 1 76 ? 37.927 -2.658 -82.238 1.00 85.50 76 VAL A N 1
ATOM 591 C CA . VAL A 1 76 ? 37.015 -2.332 -81.137 1.00 85.50 76 VAL A CA 1
ATOM 592 C C . VAL A 1 76 ? 36.485 -0.921 -81.334 1.00 85.50 76 VAL A C 1
ATOM 594 O O . VAL A 1 76 ? 37.261 0.033 -81.387 1.00 85.50 76 VAL A O 1
ATOM 597 N N . THR A 1 77 ? 35.168 -0.788 -81.431 1.00 87.25 77 THR A N 1
ATOM 598 C CA . THR A 1 77 ? 34.480 0.482 -81.666 1.00 87.25 77 THR A CA 1
ATOM 599 C C . THR A 1 77 ? 33.743 0.913 -80.406 1.00 87.25 77 THR A C 1
ATOM 601 O O . THR A 1 77 ? 32.964 0.144 -79.845 1.00 87.25 77 THR A O 1
ATOM 604 N N . ASN A 1 78 ? 33.977 2.145 -79.958 1.00 84.62 78 ASN A N 1
ATOM 605 C CA . ASN A 1 78 ? 33.118 2.813 -78.984 1.00 84.62 78 ASN A CA 1
ATOM 606 C C . ASN A 1 78 ? 31.783 3.118 -79.675 1.00 84.62 78 ASN A C 1
ATOM 608 O O . ASN A 1 78 ? 31.756 3.869 -80.647 1.00 84.62 78 ASN A O 1
ATOM 612 N N . THR A 1 79 ? 30.680 2.536 -79.206 1.00 80.56 79 THR A N 1
ATOM 613 C CA . THR A 1 79 ? 29.388 2.640 -79.905 1.00 80.56 79 THR A CA 1
ATOM 614 C C . THR A 1 79 ? 28.749 4.025 -79.790 1.00 80.56 79 THR A C 1
ATOM 616 O O . THR A 1 79 ? 27.739 4.275 -80.436 1.00 80.56 79 THR A O 1
ATOM 619 N N . VAL A 1 80 ? 29.275 4.900 -78.925 1.00 75.19 80 VAL A N 1
ATOM 620 C CA . VAL A 1 80 ? 28.754 6.259 -78.716 1.00 75.19 80 VAL A CA 1
ATOM 621 C C . VAL A 1 80 ? 29.513 7.264 -79.575 1.00 75.19 80 VAL A C 1
ATOM 623 O O . VAL A 1 80 ? 28.896 8.056 -80.278 1.00 75.19 80 VAL A O 1
ATOM 626 N N . SER A 1 81 ? 30.848 7.230 -79.548 1.00 80.38 81 SER A N 1
ATOM 627 C CA . SER A 1 81 ? 31.674 8.161 -80.333 1.00 80.38 81 SER A CA 1
ATOM 628 C C . SER A 1 81 ? 31.987 7.668 -81.747 1.00 80.38 81 SER A C 1
ATOM 630 O O . SER A 1 81 ? 32.562 8.414 -82.535 1.00 80.38 81 SER A O 1
ATOM 632 N N . ASN A 1 82 ? 31.666 6.409 -82.065 1.00 78.62 82 ASN A N 1
ATOM 633 C CA . ASN A 1 82 ? 32.092 5.689 -83.272 1.00 78.62 82 ASN A CA 1
ATOM 634 C C . ASN A 1 82 ? 33.620 5.615 -83.468 1.00 78.62 82 ASN A C 1
ATOM 636 O O . ASN A 1 82 ? 34.096 5.118 -84.492 1.00 78.62 82 ASN A O 1
ATOM 640 N N . ALA A 1 83 ? 34.410 6.043 -82.479 1.00 79.94 83 ALA A N 1
ATOM 641 C CA . ALA A 1 83 ? 35.856 5.919 -82.515 1.00 79.94 83 ALA A CA 1
ATOM 642 C C . ALA A 1 83 ? 36.239 4.435 -82.462 1.00 79.94 83 ALA A C 1
ATOM 644 O O . ALA A 1 83 ? 35.849 3.706 -81.546 1.00 79.94 83 ALA A O 1
ATOM 645 N N . SER A 1 84 ? 37.005 3.986 -83.455 1.00 84.19 84 SER A N 1
ATOM 646 C CA . SER A 1 84 ? 37.472 2.604 -83.551 1.00 84.19 84 SER A CA 1
ATOM 647 C C . SER A 1 84 ? 38.972 2.537 -83.321 1.00 84.19 84 SER A C 1
ATOM 649 O O . SER A 1 84 ? 39.728 3.333 -83.875 1.00 84.19 84 SER A O 1
ATOM 651 N N . LYS A 1 85 ? 39.413 1.575 -82.513 1.00 83.50 85 LYS A N 1
ATOM 652 C CA . LYS A 1 85 ? 40.829 1.317 -82.261 1.00 83.50 85 LYS A CA 1
ATOM 653 C C . LYS A 1 85 ? 41.153 -0.118 -82.639 1.00 83.50 85 LYS A C 1
ATOM 655 O O . LYS A 1 85 ? 40.461 -1.048 -82.224 1.00 83.50 85 LYS A O 1
ATOM 660 N N . GLN A 1 86 ? 42.207 -0.289 -83.430 1.00 83.31 86 GLN A N 1
ATOM 661 C CA . GLN A 1 86 ? 42.751 -1.606 -83.722 1.00 83.31 86 GLN A CA 1
ATOM 662 C C . GLN A 1 86 ? 43.677 -2.027 -82.581 1.00 83.31 86 GLN A C 1
ATOM 664 O O . GLN A 1 86 ? 44.533 -1.251 -82.153 1.00 83.31 86 GLN A O 1
ATOM 669 N N . ILE A 1 87 ? 43.478 -3.234 -82.060 1.00 83.19 87 ILE A N 1
ATOM 670 C CA . ILE A 1 87 ? 44.196 -3.736 -80.889 1.00 83.19 87 ILE A CA 1
ATOM 671 C C . ILE A 1 87 ? 44.788 -5.091 -81.237 1.00 83.19 87 ILE A C 1
ATOM 673 O O . ILE A 1 87 ? 44.087 -5.979 -81.721 1.00 83.19 87 ILE A O 1
ATOM 677 N N . GLU A 1 88 ? 46.092 -5.221 -81.028 1.00 80.19 88 GLU A N 1
ATOM 678 C CA . GLU A 1 88 ? 46.815 -6.468 -81.239 1.00 80.19 88 GLU A CA 1
ATOM 679 C C . GLU A 1 88 ? 46.505 -7.450 -80.106 1.00 80.19 88 GLU A C 1
ATOM 681 O O . GLU A 1 88 ? 46.516 -7.087 -78.928 1.00 80.19 88 GLU A O 1
ATOM 686 N N . ILE A 1 89 ? 46.181 -8.687 -80.475 1.00 80.12 89 ILE A N 1
ATOM 687 C CA . ILE A 1 89 ? 45.771 -9.738 -79.549 1.00 80.12 89 ILE A CA 1
ATOM 688 C C . ILE A 1 89 ? 46.949 -10.680 -79.335 1.00 80.12 89 ILE A C 1
ATOM 690 O O . ILE A 1 89 ? 47.539 -11.170 -80.298 1.00 80.12 89 ILE A O 1
ATOM 694 N N . LYS A 1 90 ? 47.271 -10.974 -78.073 1.00 76.56 90 LYS A N 1
ATOM 695 C CA . LYS A 1 90 ? 48.299 -11.966 -77.750 1.00 76.56 90 LYS A CA 1
ATOM 696 C C . LYS A 1 90 ? 47.678 -13.361 -77.744 1.00 76.56 90 LYS A C 1
ATOM 698 O O . LYS A 1 90 ? 46.692 -13.607 -77.043 1.00 76.56 90 LYS A O 1
ATOM 703 N N . GLN A 1 91 ? 48.257 -14.272 -78.523 1.00 78.69 91 GLN A N 1
ATOM 704 C CA . GLN A 1 91 ? 47.879 -15.682 -78.513 1.00 78.69 91 GLN A CA 1
ATOM 705 C C . GLN A 1 91 ? 48.223 -16.301 -77.158 1.00 78.69 91 GLN A C 1
ATOM 707 O O . GLN A 1 91 ? 49.362 -16.212 -76.705 1.00 78.69 91 GLN A O 1
ATOM 712 N N . THR A 1 92 ? 47.227 -16.897 -76.497 1.00 74.00 92 THR A N 1
ATOM 713 C CA . THR A 1 92 ? 47.412 -17.534 -75.185 1.00 74.00 92 THR A CA 1
ATOM 714 C C . THR A 1 92 ? 47.623 -19.038 -75.300 1.00 74.00 92 THR A C 1
ATOM 716 O O . THR A 1 92 ? 48.356 -19.604 -74.495 1.00 74.00 92 THR A O 1
ATOM 719 N N . ASN A 1 93 ? 47.022 -19.691 -76.299 1.00 77.25 93 ASN A N 1
ATOM 720 C CA . ASN A 1 93 ? 47.326 -21.067 -76.704 1.00 77.25 93 ASN A CA 1
ATOM 721 C C . ASN A 1 93 ? 46.855 -21.316 -78.158 1.00 77.25 93 ASN A C 1
ATOM 723 O O . ASN A 1 93 ? 46.477 -20.381 -78.863 1.00 77.25 93 ASN A O 1
ATOM 727 N N . ASN A 1 94 ? 46.867 -22.567 -78.628 1.00 73.75 94 ASN A N 1
ATOM 728 C CA . ASN A 1 94 ? 46.532 -22.912 -80.019 1.00 73.75 94 ASN A CA 1
ATOM 729 C C . ASN A 1 94 ? 45.075 -22.605 -80.434 1.00 73.75 94 ASN A C 1
ATOM 731 O O . ASN A 1 94 ? 44.783 -22.651 -81.625 1.00 73.75 94 ASN A O 1
ATOM 735 N N . GLN A 1 95 ? 44.162 -22.306 -79.499 1.00 76.12 95 GLN A N 1
ATOM 736 C CA . GLN A 1 95 ? 42.734 -22.085 -79.791 1.00 76.12 95 GLN A CA 1
ATOM 737 C C . GLN A 1 95 ? 42.103 -20.893 -79.045 1.00 76.12 95 GLN A C 1
ATOM 739 O O . GLN A 1 95 ? 40.939 -20.572 -79.294 1.00 76.12 95 GLN A O 1
ATOM 744 N N . SER A 1 96 ? 42.839 -20.218 -78.158 1.00 79.56 96 SER A N 1
ATOM 745 C CA . SER A 1 96 ? 42.361 -19.069 -77.389 1.00 79.56 96 SER A CA 1
ATOM 746 C C . SER A 1 96 ? 43.314 -17.875 -77.438 1.00 79.56 96 SER A C 1
ATOM 748 O O . SER A 1 96 ? 44.541 -18.018 -77.502 1.00 79.56 96 SER A O 1
ATOM 750 N N . PHE A 1 97 ? 42.727 -16.682 -77.367 1.00 84.94 97 PHE A N 1
ATOM 751 C CA . PHE A 1 97 ? 43.419 -15.396 -77.400 1.00 84.94 97 PHE A CA 1
ATOM 752 C C . PHE A 1 97 ? 42.914 -14.506 -76.268 1.00 84.94 97 PHE A C 1
ATOM 754 O O . PHE A 1 97 ? 41.715 -14.491 -75.988 1.00 84.94 97 PHE A O 1
ATOM 761 N N . SER A 1 98 ? 43.808 -13.733 -75.648 1.00 81.44 98 SER A N 1
ATOM 762 C CA . SER A 1 98 ? 43.441 -12.746 -74.626 1.00 81.44 98 SER A CA 1
ATOM 763 C C . SER A 1 98 ? 43.514 -11.340 -75.206 1.00 81.44 98 SER A C 1
ATOM 765 O O . SER A 1 98 ? 44.565 -10.895 -75.672 1.00 81.44 98 SER A O 1
ATOM 767 N N . LEU A 1 99 ? 42.389 -10.634 -75.160 1.00 84.25 99 LEU A N 1
ATOM 768 C CA . LEU A 1 99 ? 42.268 -9.235 -75.531 1.00 84.25 99 LEU A CA 1
ATOM 769 C C . LEU A 1 99 ? 42.226 -8.383 -74.259 1.00 84.25 99 LEU A C 1
ATOM 771 O O . LEU A 1 99 ? 41.207 -8.328 -73.567 1.00 84.25 99 LEU A O 1
ATOM 775 N N . ASP A 1 100 ? 43.340 -7.709 -73.981 1.00 82.69 100 ASP A N 1
ATOM 776 C CA . ASP A 1 100 ? 43.486 -6.768 -72.872 1.00 82.69 100 ASP A CA 1
ATOM 777 C C . ASP A 1 100 ? 43.218 -5.336 -73.337 1.00 82.69 100 ASP A C 1
ATOM 779 O O . ASP A 1 100 ? 44.085 -4.636 -73.864 1.00 82.69 100 ASP A O 1
ATOM 783 N N . LEU A 1 101 ? 41.989 -4.887 -73.122 1.00 83.75 101 LEU A N 1
ATOM 784 C CA . LEU A 1 101 ? 41.560 -3.527 -73.398 1.00 83.75 101 LEU A CA 1
ATOM 785 C C . LEU A 1 101 ? 41.883 -2.650 -72.194 1.00 83.75 101 LEU A C 1
ATOM 787 O O . LEU A 1 101 ? 41.423 -2.925 -71.090 1.00 83.75 101 LEU A O 1
ATOM 791 N N . ASN A 1 102 ? 42.656 -1.589 -72.410 1.00 83.50 102 ASN A N 1
ATOM 792 C CA . ASN A 1 102 ? 42.995 -0.589 -71.400 1.00 83.50 102 ASN A CA 1
ATOM 793 C C . ASN A 1 102 ? 42.567 0.805 -71.877 1.00 83.50 102 ASN A C 1
ATOM 795 O O . ASN A 1 102 ? 42.447 1.037 -73.081 1.00 83.50 102 ASN A O 1
ATOM 799 N N . ASN A 1 103 ? 42.405 1.736 -70.936 1.00 83.25 103 ASN A N 1
ATOM 800 C CA . ASN A 1 103 ? 41.986 3.122 -71.180 1.00 83.25 103 ASN A CA 1
ATOM 801 C C . ASN A 1 103 ? 40.594 3.230 -71.826 1.00 83.25 103 ASN A C 1
ATOM 803 O O . ASN A 1 103 ? 40.369 4.072 -72.691 1.00 83.25 103 ASN A O 1
ATOM 807 N N . LEU A 1 104 ? 39.672 2.354 -71.423 1.00 82.12 104 LEU A N 1
ATOM 808 C CA . LEU A 1 104 ? 38.266 2.465 -71.801 1.00 82.12 104 LEU A CA 1
ATOM 809 C C . LEU A 1 104 ? 37.578 3.581 -70.994 1.00 82.12 104 LEU A C 1
ATOM 811 O O . LEU A 1 104 ? 37.939 3.847 -69.848 1.00 82.12 104 LEU A O 1
ATOM 815 N N . GLU A 1 105 ? 36.575 4.215 -71.588 1.00 77.75 105 GLU A N 1
ATOM 816 C CA . GLU A 1 105 ? 35.669 5.142 -70.915 1.00 77.75 105 GLU A CA 1
ATOM 817 C C . GLU A 1 105 ? 34.688 4.351 -70.041 1.00 77.75 105 GLU A C 1
ATOM 819 O O . GLU A 1 105 ? 34.198 3.284 -70.431 1.00 77.75 105 GLU A O 1
ATOM 824 N N . ALA A 1 106 ? 34.398 4.866 -68.847 1.00 72.75 106 ALA A N 1
ATOM 825 C CA . ALA A 1 106 ? 33.471 4.238 -67.914 1.00 72.75 106 ALA A CA 1
ATOM 826 C C . ALA A 1 106 ? 32.017 4.366 -68.400 1.00 72.75 106 ALA A C 1
ATOM 828 O O . ALA A 1 106 ? 31.624 5.404 -68.923 1.00 72.75 106 ALA A O 1
ATOM 829 N N . ASN A 1 107 ? 31.200 3.330 -68.167 1.00 77.31 107 ASN A N 1
ATOM 830 C CA . ASN A 1 107 ? 29.794 3.255 -68.593 1.00 77.31 107 ASN A CA 1
ATOM 831 C C . ASN A 1 107 ? 29.576 3.343 -70.122 1.00 77.31 107 ASN A C 1
ATOM 833 O O . ASN A 1 107 ? 28.455 3.584 -70.581 1.00 77.31 107 ASN A O 1
ATOM 837 N N . THR A 1 108 ? 30.615 3.092 -70.912 1.00 77.62 108 THR A N 1
ATOM 838 C CA . THR A 1 108 ? 30.576 3.162 -72.373 1.00 77.62 108 THR A CA 1
ATOM 839 C C . THR A 1 108 ? 30.414 1.767 -72.967 1.00 77.62 108 THR A C 1
ATOM 841 O O . THR A 1 108 ? 30.988 0.786 -72.485 1.00 77.62 108 THR A O 1
ATOM 844 N N . SER A 1 109 ? 29.574 1.665 -73.998 1.00 83.50 109 SER A N 1
ATOM 845 C CA . SER A 1 109 ? 29.383 0.415 -74.733 1.00 83.50 109 SER A CA 1
ATOM 846 C C . SER A 1 109 ? 30.421 0.314 -75.847 1.00 83.50 109 SER A C 1
ATOM 848 O O . SER A 1 109 ? 30.692 1.277 -76.562 1.00 83.50 109 SER A O 1
ATOM 850 N N . TYR A 1 110 ? 31.016 -0.862 -75.969 1.00 86.75 110 TYR A N 1
ATOM 851 C CA . TYR A 1 110 ? 32.033 -1.192 -76.951 1.00 86.75 110 TYR A CA 1
ATOM 852 C C . TYR A 1 110 ? 31.580 -2.399 -77.752 1.00 86.75 110 TYR A C 1
ATOM 854 O O . TYR A 1 110 ? 30.967 -3.319 -77.208 1.00 86.75 110 TYR A O 1
ATOM 862 N N . GLN A 1 111 ? 31.916 -2.407 -79.034 1.00 88.81 111 GLN A N 1
ATOM 863 C CA . GLN A 1 111 ? 31.627 -3.513 -79.930 1.00 88.81 111 GLN A CA 1
ATOM 864 C C . GLN A 1 111 ? 32.906 -3.973 -80.625 1.00 88.81 111 GLN A C 1
ATOM 866 O O . GLN A 1 111 ? 33.650 -3.166 -81.181 1.00 88.81 111 GLN A O 1
ATOM 871 N N . ILE A 1 112 ? 33.164 -5.277 -80.592 1.00 88.12 112 ILE A N 1
ATOM 872 C CA . ILE A 1 112 ? 34.171 -5.920 -81.430 1.00 88.12 112 ILE A CA 1
ATOM 873 C C . ILE A 1 112 ? 33.476 -6.278 -82.739 1.00 88.12 112 ILE A C 1
ATOM 875 O O . ILE A 1 112 ? 32.589 -7.133 -82.750 1.00 88.12 112 ILE A O 1
ATOM 879 N N . ASN A 1 113 ? 33.868 -5.591 -83.809 1.00 83.62 113 ASN A N 1
ATOM 880 C CA . ASN A 1 113 ? 33.215 -5.681 -85.119 1.00 83.62 113 ASN A CA 1
ATOM 881 C C . ASN A 1 113 ? 33.962 -6.602 -86.090 1.00 83.62 113 ASN A C 1
ATOM 883 O O . ASN A 1 113 ? 33.375 -7.201 -86.990 1.00 83.62 113 ASN A O 1
ATOM 887 N N . GLN A 1 114 ? 35.282 -6.699 -85.935 1.00 86.38 114 GLN A N 1
ATOM 888 C CA . GLN A 1 114 ? 36.139 -7.467 -86.831 1.00 86.38 114 GLN A CA 1
ATOM 889 C C . GLN A 1 114 ? 37.308 -8.067 -86.060 1.00 86.38 114 GLN A C 1
ATOM 891 O O . GLN A 1 114 ? 37.898 -7.407 -85.200 1.00 86.38 114 GLN A O 1
ATOM 896 N N . ILE A 1 115 ? 37.670 -9.297 -86.410 1.00 85.75 115 ILE A N 1
ATOM 897 C CA . ILE A 1 115 ? 38.934 -9.921 -86.023 1.00 85.75 115 ILE A CA 1
ATOM 898 C C . ILE A 1 115 ? 39.696 -10.218 -87.309 1.00 85.75 115 ILE A C 1
ATOM 900 O O . ILE A 1 115 ? 39.196 -10.914 -88.187 1.00 85.75 115 ILE A O 1
ATOM 904 N N . LYS A 1 116 ? 40.904 -9.675 -87.433 1.00 85.19 116 LYS A N 1
ATOM 905 C CA . LYS A 1 116 ? 41.836 -9.971 -88.517 1.00 85.19 116 LYS A CA 1
ATOM 906 C C . LYS A 1 116 ? 42.870 -10.970 -88.007 1.00 85.19 116 LYS A C 1
ATOM 908 O O . LYS A 1 116 ? 43.539 -10.676 -87.020 1.00 85.19 116 LYS A O 1
ATOM 913 N N . ILE A 1 117 ? 42.998 -12.120 -88.660 1.00 83.94 117 ILE A N 1
ATOM 914 C CA . ILE A 1 117 ? 44.058 -13.106 -88.400 1.00 83.94 117 ILE A CA 1
ATOM 915 C C . ILE A 1 117 ? 44.936 -13.129 -89.649 1.00 83.94 117 ILE A C 1
ATOM 917 O O . ILE A 1 117 ? 44.472 -13.510 -90.724 1.00 83.94 117 ILE A O 1
ATOM 921 N N . ASN A 1 118 ? 46.182 -12.673 -89.521 1.00 82.62 118 ASN A N 1
ATOM 922 C CA . ASN A 1 118 ? 47.082 -12.387 -90.641 1.00 82.62 118 ASN A CA 1
ATOM 923 C C . ASN A 1 118 ? 46.426 -11.407 -91.635 1.00 82.62 118 ASN A C 1
ATOM 925 O O . ASN A 1 118 ? 46.235 -10.229 -91.310 1.00 82.62 118 ASN A O 1
ATOM 929 N N . ASP A 1 119 ? 46.020 -11.900 -92.809 1.00 79.50 119 ASP A N 1
ATOM 930 C CA . ASP A 1 119 ? 45.336 -11.129 -93.853 1.00 79.50 119 ASP A CA 1
ATOM 931 C C . ASP A 1 119 ? 43.850 -11.442 -94.031 1.00 79.50 119 ASP A C 1
ATOM 933 O O . ASP A 1 119 ? 43.157 -10.743 -94.768 1.00 79.50 119 ASP A O 1
ATOM 937 N N . GLN A 1 120 ? 43.321 -12.417 -93.294 1.00 80.31 120 GLN A N 1
ATOM 938 C CA . GLN A 1 120 ? 41.905 -12.764 -93.351 1.00 80.31 120 GLN A CA 1
ATOM 939 C C . GLN A 1 120 ? 41.106 -11.950 -92.333 1.00 80.31 120 GLN A C 1
ATOM 941 O O . GLN A 1 120 ? 41.461 -11.887 -91.155 1.00 80.31 120 GLN A O 1
ATOM 946 N N . VAL A 1 121 ? 40.024 -11.320 -92.793 1.00 82.81 121 VAL A N 1
ATOM 947 C CA . VAL A 1 121 ? 39.110 -10.523 -91.965 1.00 82.81 121 VAL A CA 1
ATOM 948 C C . VAL A 1 121 ? 37.855 -11.340 -91.677 1.00 82.81 121 VAL A C 1
ATOM 950 O O . VAL A 1 121 ? 37.169 -11.778 -92.597 1.00 82.81 121 VAL A O 1
ATOM 953 N N . PHE A 1 122 ? 37.537 -11.504 -90.397 1.00 82.75 122 PHE A N 1
ATOM 954 C CA . PHE A 1 122 ? 36.332 -12.171 -89.920 1.00 82.75 122 PHE A CA 1
ATOM 955 C C . PHE A 1 122 ? 35.409 -11.138 -89.272 1.00 82.75 122 PHE A C 1
ATOM 957 O O . PHE A 1 122 ? 35.770 -10.511 -88.272 1.00 82.75 122 PHE A O 1
ATOM 964 N N . SER A 1 123 ? 34.219 -10.947 -89.842 1.00 80.50 123 SER A N 1
ATOM 965 C CA . SER A 1 123 ? 33.195 -10.071 -89.264 1.00 80.50 123 SER A CA 1
ATOM 966 C C . SER A 1 123 ? 32.515 -10.756 -88.085 1.00 80.50 123 SER A C 1
ATOM 968 O O . SER A 1 123 ? 31.980 -11.849 -88.239 1.00 80.50 123 SER A O 1
ATOM 970 N N . THR A 1 124 ? 32.497 -10.094 -86.930 1.00 79.06 124 THR A N 1
ATOM 971 C CA . THR A 1 124 ? 31.884 -10.577 -85.684 1.00 79.06 124 THR A CA 1
ATOM 972 C C . THR A 1 124 ? 31.075 -9.453 -85.035 1.00 79.06 124 THR A C 1
ATOM 974 O O . THR A 1 124 ? 31.253 -8.283 -85.361 1.00 79.06 124 THR A O 1
ATOM 977 N N . SER A 1 125 ? 30.166 -9.781 -84.121 1.00 78.25 125 SER A N 1
ATOM 978 C CA . SER A 1 125 ? 29.434 -8.787 -83.336 1.00 78.25 125 SER A CA 1
ATOM 979 C C . SER A 1 125 ? 29.421 -9.202 -81.872 1.00 78.25 125 SER A C 1
ATOM 981 O O . SER A 1 125 ? 28.544 -9.947 -81.430 1.00 78.25 125 SER A O 1
ATOM 983 N N . PHE A 1 126 ? 30.409 -8.732 -81.114 1.00 83.56 126 PHE A N 1
ATOM 984 C CA . PHE A 1 126 ? 30.434 -8.903 -79.664 1.00 83.56 126 PHE A CA 1
ATOM 985 C C . PHE A 1 126 ? 30.385 -7.546 -78.974 1.00 83.56 126 PHE A C 1
ATOM 987 O O . PHE A 1 126 ? 31.327 -6.762 -79.083 1.00 83.56 126 PHE A O 1
ATOM 994 N N . SER A 1 127 ? 29.299 -7.281 -78.251 1.00 85.44 127 SER A N 1
ATOM 995 C CA . SER A 1 127 ? 29.107 -6.030 -77.519 1.00 85.44 127 SER A CA 1
ATOM 996 C C . SER A 1 127 ? 29.275 -6.243 -76.021 1.00 85.44 127 SER A C 1
ATOM 998 O O . SER A 1 127 ? 28.725 -7.185 -75.451 1.00 85.44 127 SER A O 1
ATOM 1000 N N . PHE A 1 128 ? 29.991 -5.336 -75.365 1.00 83.31 128 PHE A N 1
ATOM 1001 C CA . PHE A 1 128 ? 30.119 -5.290 -73.911 1.00 83.31 128 PHE A CA 1
ATOM 1002 C C . PHE A 1 128 ? 30.080 -3.836 -73.431 1.00 83.31 128 PHE A C 1
ATOM 1004 O O . PHE A 1 128 ? 30.368 -2.913 -74.187 1.00 83.31 128 PHE A O 1
ATOM 1011 N N . LYS A 1 129 ? 29.706 -3.610 -72.171 1.00 80.94 129 LYS A N 1
ATOM 1012 C CA . LYS A 1 129 ? 29.598 -2.265 -71.592 1.00 80.94 129 LYS A CA 1
ATOM 1013 C C . LYS A 1 129 ? 30.449 -2.174 -70.336 1.00 80.94 129 LYS A C 1
ATOM 1015 O O . LYS A 1 129 ? 30.286 -3.009 -69.452 1.00 80.94 129 LYS A O 1
ATOM 1020 N N . THR A 1 130 ? 31.347 -1.195 -70.247 1.00 76.50 130 THR A N 1
ATOM 1021 C CA . THR A 1 130 ? 32.166 -0.990 -69.039 1.00 76.50 130 THR A CA 1
ATOM 1022 C C . THR A 1 130 ? 31.276 -0.628 -67.845 1.00 76.50 130 THR A C 1
ATOM 1024 O O . THR A 1 130 ? 30.228 0.004 -67.996 1.00 76.50 130 THR A O 1
ATOM 1027 N N . LEU A 1 131 ? 31.651 -1.070 -66.641 1.00 66.81 131 LEU A N 1
ATOM 1028 C CA . LEU A 1 131 ? 30.819 -0.888 -65.446 1.00 66.81 131 LEU A CA 1
ATOM 1029 C C . LEU A 1 131 ? 30.841 0.572 -64.968 1.00 66.81 131 LEU A C 1
ATOM 1031 O O . LEU A 1 131 ? 31.897 1.205 -64.918 1.00 66.81 131 LEU A O 1
ATOM 1035 N N . ASN A 1 132 ? 29.670 1.087 -64.582 1.00 57.00 132 ASN A N 1
ATOM 1036 C CA . ASN A 1 132 ? 29.539 2.365 -63.884 1.00 57.00 132 ASN A CA 1
ATOM 1037 C C . ASN A 1 132 ? 29.898 2.178 -62.394 1.00 57.00 132 ASN A C 1
ATOM 1039 O O . ASN A 1 132 ? 29.680 1.099 -61.844 1.00 57.00 132 ASN A O 1
ATOM 1043 N N . HIS A 1 133 ? 30.397 3.215 -61.716 1.00 52.12 133 HIS A N 1
ATOM 1044 C CA . HIS A 1 133 ? 30.832 3.204 -60.303 1.00 52.12 133 HIS A CA 1
ATOM 1045 C C . HIS A 1 133 ? 29.722 2.872 -59.264 1.00 52.12 133 HIS A C 1
ATOM 1047 O O . HIS A 1 133 ? 29.929 3.026 -58.064 1.00 52.12 133 HIS A O 1
ATOM 1053 N N . LEU A 1 134 ? 28.543 2.410 -59.692 1.00 51.38 134 LEU A N 1
ATOM 1054 C CA . LEU A 1 134 ? 27.299 2.415 -58.916 1.00 51.38 134 LEU A CA 1
ATOM 1055 C C . LEU A 1 134 ? 26.927 1.116 -58.182 1.00 51.38 134 LEU A C 1
ATOM 1057 O O . LEU A 1 134 ? 25.888 1.082 -57.533 1.00 51.38 134 LEU A O 1
ATOM 1061 N N . ASN A 1 135 ? 27.771 0.082 -58.158 1.00 54.47 135 ASN A N 1
ATOM 1062 C CA . ASN A 1 135 ? 27.496 -1.134 -57.366 1.00 54.47 135 ASN A CA 1
ATOM 1063 C C . ASN A 1 135 ? 27.933 -1.010 -55.891 1.00 54.47 135 ASN A C 1
ATOM 1065 O O . ASN A 1 135 ? 28.450 -1.958 -55.305 1.00 54.47 135 ASN A O 1
ATOM 1069 N N . LEU A 1 136 ? 27.752 0.168 -55.291 1.00 61.72 136 LEU A N 1
ATOM 1070 C CA . LEU A 1 136 ? 28.106 0.447 -53.895 1.00 61.72 136 LEU A CA 1
ATOM 1071 C C . LEU A 1 136 ? 26.912 0.299 -52.943 1.00 61.72 136 LEU A C 1
ATOM 1073 O O . LEU A 1 136 ? 27.083 -0.174 -51.823 1.00 61.72 136 LEU A O 1
ATOM 1077 N N . LEU A 1 137 ? 25.709 0.669 -53.389 1.00 62.44 137 LEU A N 1
ATOM 1078 C CA . LEU A 1 137 ? 24.511 0.787 -52.556 1.00 62.44 137 LEU A CA 1
ATOM 1079 C C . LEU A 1 137 ? 23.567 -0.401 -52.801 1.00 62.44 137 LEU A C 1
ATOM 1081 O O . LEU A 1 137 ? 23.061 -0.571 -53.906 1.00 62.44 137 LEU A O 1
ATOM 1085 N N . LYS A 1 138 ? 23.322 -1.221 -51.776 1.00 75.19 138 LYS A N 1
ATOM 1086 C CA . LYS A 1 138 ? 22.425 -2.385 -51.836 1.00 75.19 138 LYS A CA 1
ATOM 1087 C C . LYS A 1 138 ? 20.969 -1.966 -51.676 1.00 75.19 138 LYS A C 1
ATOM 1089 O O . LYS A 1 138 ? 20.110 -2.409 -52.431 1.00 75.19 138 LYS A O 1
ATOM 1094 N N . SER A 1 139 ? 20.697 -1.114 -50.692 1.00 76.75 139 SER A N 1
ATOM 1095 C CA . SER A 1 139 ? 19.372 -0.541 -50.459 1.00 76.75 139 SER A CA 1
ATOM 1096 C C . SER A 1 139 ? 19.454 0.708 -49.593 1.00 76.75 139 SER A C 1
ATOM 1098 O O . SER A 1 139 ? 20.375 0.858 -48.790 1.00 76.75 139 SER A O 1
ATOM 1100 N N . ILE A 1 140 ? 18.449 1.568 -49.710 1.00 78.56 140 ILE A N 1
ATOM 1101 C CA . ILE A 1 140 ? 18.239 2.715 -48.832 1.00 78.56 140 ILE A CA 1
ATOM 1102 C C . ILE A 1 140 ? 16.767 2.761 -48.412 1.00 78.56 140 ILE A C 1
ATOM 1104 O O . ILE A 1 140 ? 15.876 2.549 -49.233 1.00 78.56 140 ILE A O 1
ATOM 1108 N N . SER A 1 141 ? 16.502 2.996 -47.127 1.00 79.88 141 SER A N 1
ATOM 1109 C CA . SER A 1 141 ? 15.139 3.100 -46.592 1.00 79.88 141 SER A CA 1
ATOM 1110 C C . SER A 1 141 ? 15.030 4.226 -45.572 1.00 79.88 141 SER A C 1
ATOM 1112 O O . SER A 1 141 ? 15.919 4.377 -44.732 1.00 79.88 141 SER A O 1
ATOM 1114 N N . HIS A 1 142 ? 13.916 4.956 -45.594 1.00 75.25 142 HIS A N 1
ATOM 1115 C CA . HIS A 1 142 ? 13.622 6.038 -44.655 1.00 75.25 142 HIS A CA 1
ATOM 1116 C C . HIS A 1 142 ? 12.384 5.708 -43.832 1.00 75.25 142 HIS A C 1
ATOM 1118 O O . HIS A 1 142 ? 11.387 5.242 -44.380 1.00 75.25 142 HIS A O 1
ATOM 1124 N N . ASN A 1 143 ? 12.438 5.990 -42.534 1.00 74.00 143 ASN A N 1
ATOM 1125 C CA . ASN A 1 143 ? 11.279 5.930 -41.655 1.00 74.00 143 ASN A CA 1
ATOM 1126 C C . ASN A 1 143 ? 11.230 7.177 -40.765 1.00 74.00 143 ASN A C 1
ATOM 1128 O O . ASN A 1 143 ? 12.267 7.628 -40.273 1.00 74.00 143 ASN A O 1
ATOM 1132 N N . TYR A 1 144 ? 10.036 7.731 -40.567 1.00 66.19 144 TYR A N 1
ATOM 1133 C CA . TYR A 1 144 ? 9.802 8.846 -39.657 1.00 66.19 144 TYR A CA 1
ATOM 1134 C C . TYR A 1 144 ? 9.191 8.315 -38.361 1.00 66.19 144 TYR A C 1
ATOM 1136 O O . TYR A 1 144 ? 8.014 7.976 -38.309 1.00 66.19 144 TYR A O 1
ATOM 1144 N N . GLU A 1 145 ? 9.999 8.244 -37.306 1.00 62.16 145 GLU A N 1
ATOM 1145 C CA . GLU A 1 145 ? 9.577 7.768 -35.986 1.00 62.16 145 GLU A CA 1
ATOM 1146 C C . GLU A 1 145 ? 10.114 8.714 -34.911 1.00 62.16 145 GLU A C 1
ATOM 1148 O O . GLU A 1 145 ? 11.240 9.201 -35.006 1.00 62.16 145 GLU A O 1
ATOM 1153 N N . ASN A 1 146 ? 9.319 8.976 -33.869 1.00 64.12 146 ASN A N 1
ATOM 1154 C CA . ASN A 1 146 ? 9.722 9.785 -32.709 1.00 64.12 146 ASN A CA 1
ATOM 1155 C C . ASN A 1 146 ? 10.256 11.185 -33.061 1.00 64.12 146 ASN A C 1
ATOM 1157 O O . ASN A 1 146 ? 11.236 11.653 -32.478 1.00 64.12 146 ASN A O 1
ATOM 1161 N N . LYS A 1 147 ? 9.612 11.861 -34.022 1.00 65.12 147 LYS A N 1
ATOM 1162 C CA . LYS A 1 147 ? 10.037 13.169 -34.546 1.00 65.12 147 LYS A CA 1
ATOM 1163 C C . LYS A 1 147 ? 11.454 13.163 -35.150 1.00 65.12 147 LYS A C 1
ATOM 1165 O O . LYS A 1 147 ? 12.088 14.210 -35.184 1.00 65.12 147 LYS A O 1
ATOM 1170 N N . GLN A 1 148 ? 11.968 12.022 -35.615 1.00 66.56 148 GLN A N 1
ATOM 1171 C CA . GLN A 1 148 ? 13.273 11.900 -36.279 1.00 66.56 148 GLN A CA 1
ATOM 1172 C C . GLN A 1 148 ? 13.135 11.194 -37.628 1.00 66.56 148 GLN A C 1
ATOM 1174 O O . GLN A 1 148 ? 12.359 10.249 -37.769 1.00 66.56 148 GLN A O 1
ATOM 1179 N N . ILE A 1 149 ? 13.915 11.634 -38.619 1.00 66.88 149 ILE A N 1
ATOM 1180 C CA . ILE A 1 149 ? 14.048 10.914 -39.889 1.00 66.88 149 ILE A CA 1
ATOM 1181 C C . ILE A 1 149 ? 15.183 9.909 -39.712 1.00 66.88 149 ILE A C 1
ATOM 1183 O O . ILE A 1 149 ? 16.341 10.289 -39.552 1.00 66.88 149 ILE A O 1
ATOM 1187 N N . ASN A 1 150 ? 14.851 8.624 -39.731 1.00 74.50 150 ASN A N 1
ATOM 1188 C CA . ASN A 1 150 ? 15.809 7.534 -39.649 1.00 74.50 150 ASN A CA 1
ATOM 1189 C C . ASN A 1 150 ? 16.060 6.983 -41.052 1.00 74.50 150 ASN A C 1
ATOM 1191 O O . ASN A 1 150 ? 15.196 6.327 -41.634 1.00 74.50 150 ASN A O 1
ATOM 1195 N N . THR A 1 151 ? 17.250 7.228 -41.586 1.00 77.00 151 THR A N 1
ATOM 1196 C CA . THR A 1 151 ? 17.710 6.703 -42.872 1.00 77.00 151 THR A CA 1
ATOM 1197 C C . THR A 1 151 ? 18.616 5.507 -42.631 1.00 77.00 151 THR A C 1
ATOM 1199 O O . THR A 1 151 ? 19.593 5.611 -41.898 1.00 77.00 151 THR A O 1
ATOM 1202 N N . THR A 1 152 ? 18.325 4.369 -43.254 1.00 80.50 152 THR A N 1
ATOM 1203 C CA . THR A 1 152 ? 19.216 3.201 -43.242 1.00 80.50 152 THR A CA 1
ATOM 1204 C C . THR A 1 152 ? 19.814 3.013 -44.627 1.00 80.50 152 THR A C 1
ATOM 1206 O O . THR A 1 152 ? 19.068 2.912 -45.600 1.00 80.50 152 THR A O 1
ATOM 1209 N N . VAL A 1 153 ? 21.143 2.968 -44.707 1.00 79.88 153 VAL A N 1
ATOM 1210 C CA . VAL A 1 153 ? 21.914 2.741 -45.935 1.00 79.88 153 VAL A CA 1
ATOM 1211 C C . VAL A 1 153 ? 22.612 1.389 -45.837 1.00 79.88 153 VAL A C 1
ATOM 1213 O O . VAL A 1 153 ? 23.362 1.158 -44.893 1.00 79.88 153 VAL A O 1
ATOM 1216 N N . GLU A 1 154 ? 22.374 0.495 -46.794 1.00 81.81 154 GLU A N 1
ATOM 1217 C CA . GLU A 1 154 ? 23.038 -0.811 -46.882 1.00 81.81 154 GLU A CA 1
ATOM 1218 C C . GLU A 1 154 ? 24.009 -0.830 -48.072 1.00 81.81 154 GLU A C 1
ATOM 1220 O O . GLU A 1 154 ? 23.615 -0.456 -49.177 1.00 81.81 154 GLU A O 1
ATOM 1225 N N . LEU A 1 155 ? 25.260 -1.257 -47.869 1.00 78.38 155 LEU A N 1
ATOM 1226 C CA . LEU A 1 155 ? 26.318 -1.296 -48.895 1.00 78.38 155 LEU A CA 1
ATOM 1227 C C . LEU A 1 155 ? 26.578 -2.734 -49.401 1.00 78.38 155 LEU A C 1
ATOM 1229 O O . LEU A 1 155 ? 26.384 -3.697 -48.662 1.00 78.38 155 LEU A O 1
ATOM 1233 N N . ILE A 1 156 ? 26.994 -2.894 -50.667 1.00 65.06 156 ILE A N 1
ATOM 1234 C CA . ILE A 1 156 ? 27.089 -4.206 -51.358 1.00 65.06 156 ILE A CA 1
ATOM 1235 C C . ILE A 1 156 ? 28.370 -5.001 -51.012 1.00 65.06 156 ILE A C 1
ATOM 1237 O O . ILE A 1 156 ? 28.366 -6.221 -51.168 1.00 65.06 156 ILE A O 1
ATOM 1241 N N . ASN A 1 157 ? 29.462 -4.373 -50.545 1.00 62.22 157 ASN A N 1
ATOM 1242 C CA . ASN A 1 157 ? 30.768 -5.046 -50.416 1.00 62.22 157 ASN A CA 1
ATOM 1243 C C . ASN A 1 157 ? 31.633 -4.528 -49.244 1.00 62.22 157 ASN A C 1
ATOM 1245 O O . ASN A 1 157 ? 31.683 -3.324 -48.993 1.00 62.22 157 ASN A O 1
ATOM 1249 N N . ASP A 1 158 ? 32.376 -5.430 -48.593 1.00 59.94 158 ASP A N 1
ATOM 1250 C CA . ASP A 1 158 ? 33.332 -5.154 -47.508 1.00 59.94 158 ASP A CA 1
ATOM 1251 C C . ASP A 1 158 ? 34.628 -4.463 -47.981 1.00 59.94 158 ASP A C 1
ATOM 1253 O O . ASP A 1 158 ? 35.337 -3.865 -47.173 1.00 59.94 158 ASP A O 1
ATOM 1257 N N . SER A 1 159 ? 34.936 -4.475 -49.285 1.00 56.28 159 SER A N 1
ATOM 1258 C CA . SER A 1 159 ? 36.184 -3.917 -49.844 1.00 56.28 159 SER A CA 1
ATOM 1259 C C . SER A 1 159 ? 36.372 -2.403 -49.662 1.00 56.28 159 SER A C 1
ATOM 1261 O O . SER A 1 159 ? 37.434 -1.878 -49.984 1.00 56.28 159 SER A O 1
ATOM 1263 N N . TYR A 1 160 ? 35.349 -1.685 -49.198 1.00 62.12 160 TYR A N 1
ATOM 1264 C CA . TYR A 1 160 ? 35.397 -0.237 -48.972 1.00 62.12 160 TYR A CA 1
ATOM 1265 C C . TYR A 1 160 ? 35.713 0.143 -47.524 1.00 62.12 160 TYR A C 1
ATOM 1267 O O . TYR A 1 160 ? 36.092 1.290 -47.291 1.00 62.12 160 TYR A O 1
ATOM 1275 N N . LYS A 1 161 ? 35.635 -0.813 -46.583 1.00 58.94 161 LYS A N 1
ATOM 1276 C CA . LYS A 1 161 ? 35.981 -0.597 -45.167 1.00 58.94 161 LYS A CA 1
ATOM 1277 C C . LYS A 1 161 ? 37.422 -0.105 -44.999 1.00 58.94 161 LYS A C 1
ATOM 1279 O O . LYS A 1 161 ? 37.700 0.704 -44.132 1.00 58.94 161 LYS A O 1
ATOM 1284 N N . THR A 1 162 ? 38.322 -0.506 -45.895 1.00 57.97 162 THR A N 1
ATOM 1285 C CA . THR A 1 162 ? 39.740 -0.123 -45.850 1.00 57.97 162 THR A CA 1
ATOM 1286 C C . THR A 1 162 ? 40.068 1.210 -46.530 1.00 57.97 162 THR A C 1
ATOM 1288 O O . THR A 1 162 ? 41.202 1.667 -46.414 1.00 57.97 162 THR A O 1
ATOM 1291 N N . LYS A 1 163 ? 39.133 1.822 -47.277 1.00 65.19 163 LYS A N 1
ATOM 1292 C CA . LYS A 1 163 ? 39.420 2.990 -48.136 1.00 65.19 163 LYS A CA 1
ATOM 1293 C C . LYS A 1 163 ? 38.823 4.307 -47.631 1.00 65.19 163 LYS A C 1
ATOM 1295 O O . LYS A 1 163 ? 39.369 5.362 -47.950 1.00 65.19 163 LYS A O 1
ATOM 1300 N N . TYR A 1 164 ? 37.709 4.238 -46.907 1.00 72.50 164 TYR A N 1
ATOM 1301 C CA . TYR A 1 164 ? 36.990 5.398 -46.388 1.00 72.50 164 TYR A CA 1
ATOM 1302 C C . TYR A 1 164 ? 36.633 5.151 -44.923 1.00 72.50 164 TYR A C 1
ATOM 1304 O O . TYR A 1 164 ? 36.162 4.065 -44.592 1.00 72.50 164 TYR A O 1
ATOM 1312 N N . ASP A 1 165 ? 36.828 6.147 -44.065 1.00 73.12 165 ASP A N 1
ATOM 1313 C CA . ASP A 1 165 ? 36.464 6.096 -42.640 1.00 73.12 165 ASP A CA 1
ATOM 1314 C C . ASP A 1 165 ? 35.262 6.997 -42.291 1.00 73.12 165 ASP A C 1
ATOM 1316 O O . ASP A 1 165 ? 34.795 6.985 -41.154 1.00 73.12 165 ASP A O 1
ATOM 1320 N N . THR A 1 166 ? 34.753 7.778 -43.257 1.00 74.38 166 THR A N 1
ATOM 1321 C CA . THR A 1 166 ? 33.738 8.809 -43.021 1.00 74.38 166 THR A CA 1
ATOM 1322 C C . THR A 1 166 ? 32.624 8.789 -44.072 1.00 74.38 166 THR A C 1
ATOM 1324 O O . THR A 1 166 ? 32.859 8.728 -45.283 1.00 74.38 166 THR A O 1
ATOM 1327 N N . LEU A 1 167 ? 31.379 8.917 -43.602 1.00 78.12 167 LEU A N 1
ATOM 1328 C CA . LEU A 1 167 ? 30.182 9.052 -44.428 1.00 78.12 167 LEU A CA 1
ATOM 1329 C C . LEU A 1 167 ? 29.615 10.476 -44.330 1.00 78.12 167 LEU A C 1
ATOM 1331 O O . LEU A 1 167 ? 29.187 10.927 -43.272 1.00 78.12 167 LEU A O 1
ATOM 1335 N N . VAL A 1 168 ? 29.541 11.185 -45.449 1.00 76.44 168 VAL A N 1
ATOM 1336 C CA . VAL A 1 168 ? 28.915 12.509 -45.529 1.00 76.44 168 VAL A CA 1
ATOM 1337 C C . VAL A 1 168 ? 27.564 12.384 -46.224 1.00 76.44 168 VAL A C 1
ATOM 1339 O O . VAL A 1 168 ? 27.441 11.734 -47.262 1.00 76.44 168 VAL A O 1
ATOM 1342 N N . VAL A 1 169 ? 26.530 13.010 -45.665 1.00 72.12 169 VAL A N 1
ATOM 1343 C CA . VAL A 1 169 ? 25.182 12.978 -46.242 1.00 72.12 169 VAL A CA 1
ATOM 1344 C C . VAL A 1 169 ? 24.730 14.392 -46.573 1.00 72.12 169 VAL A C 1
ATOM 1346 O O . VAL A 1 169 ? 24.698 15.257 -45.697 1.00 72.12 169 VAL A O 1
ATOM 1349 N N . ARG A 1 170 ? 24.347 14.625 -47.833 1.00 72.12 170 ARG A N 1
ATOM 1350 C CA . ARG A 1 170 ? 23.741 15.885 -48.275 1.00 72.12 170 ARG A CA 1
ATOM 1351 C C . ARG A 1 170 ? 22.275 15.684 -48.597 1.00 72.12 170 ARG A C 1
ATOM 1353 O O . ARG A 1 170 ? 21.896 14.761 -49.319 1.00 72.12 170 ARG A O 1
ATOM 1360 N N . TYR A 1 171 ? 21.447 16.577 -48.086 1.00 69.00 171 TYR A N 1
ATOM 1361 C CA . TYR A 1 171 ? 20.031 16.609 -48.409 1.00 69.00 171 TYR A CA 1
ATOM 1362 C C . TYR A 1 171 ? 19.630 18.004 -48.867 1.00 69.00 171 TYR A C 1
ATOM 1364 O O . TYR A 1 171 ? 20.227 19.010 -48.483 1.00 69.00 171 TYR A O 1
ATOM 1372 N N . THR A 1 172 ? 18.588 18.050 -49.685 1.00 64.31 172 THR A N 1
ATOM 1373 C CA . THR A 1 172 ? 18.015 19.291 -50.194 1.00 64.31 172 THR A CA 1
ATOM 1374 C C . THR A 1 172 ? 16.588 19.395 -49.670 1.00 64.31 172 THR A C 1
ATOM 1376 O O . THR A 1 172 ? 15.788 18.461 -49.801 1.00 64.31 172 THR A O 1
ATOM 1379 N N . THR A 1 173 ? 16.257 20.510 -49.025 1.00 61.31 173 THR A N 1
ATOM 1380 C CA . THR A 1 173 ? 14.874 20.805 -48.634 1.00 61.31 173 THR A CA 1
ATOM 1381 C C . THR A 1 173 ? 14.100 21.389 -49.820 1.00 61.31 173 THR A C 1
ATOM 1383 O O . THR A 1 173 ? 14.690 21.837 -50.800 1.00 61.31 173 THR A O 1
ATOM 1386 N N . ASN A 1 174 ? 12.764 21.365 -49.780 1.00 57.62 174 ASN A N 1
ATOM 1387 C CA . ASN A 1 174 ? 11.928 21.844 -50.898 1.00 57.62 174 ASN A CA 1
ATOM 1388 C C . ASN A 1 174 ? 12.200 23.288 -51.353 1.00 57.62 174 ASN A C 1
ATOM 1390 O O . ASN A 1 174 ? 11.908 23.628 -52.494 1.00 57.62 174 ASN A O 1
ATOM 1394 N N . ASP A 1 175 ? 12.717 24.136 -50.469 1.00 55.62 175 ASP A N 1
ATOM 1395 C CA . ASP A 1 175 ? 13.136 25.511 -50.750 1.00 55.62 175 ASP A CA 1
ATOM 1396 C C . ASP A 1 175 ? 14.548 25.599 -51.352 1.00 55.62 175 ASP A C 1
ATOM 1398 O O . ASP A 1 175 ? 15.143 26.670 -51.361 1.00 55.62 175 ASP A O 1
ATOM 1402 N N . GLN A 1 176 ? 15.081 24.483 -51.866 1.00 55.97 176 GLN A N 1
ATOM 1403 C CA . GLN A 1 176 ? 16.380 24.380 -52.544 1.00 55.97 176 GLN A CA 1
ATOM 1404 C C . GLN A 1 176 ? 17.589 24.716 -51.652 1.00 55.97 176 GLN A C 1
ATOM 1406 O O . GLN A 1 176 ? 18.704 24.831 -52.152 1.00 55.97 176 GLN A O 1
ATOM 1411 N N . LEU A 1 177 ? 17.410 24.825 -50.331 1.00 62.91 177 LEU A N 1
ATOM 1412 C CA . LEU A 1 177 ? 18.532 24.955 -49.406 1.00 62.91 177 LEU A CA 1
ATOM 1413 C C . LEU A 1 177 ? 19.204 23.588 -49.240 1.00 62.91 177 LEU A C 1
ATOM 1415 O O . LEU A 1 177 ? 18.642 22.649 -48.669 1.00 62.91 177 LEU A O 1
ATOM 1419 N N . GLU A 1 178 ? 20.411 23.470 -49.785 1.00 65.19 178 GLU A N 1
ATOM 1420 C CA . GLU A 1 178 ? 21.267 22.305 -49.599 1.00 65.19 178 GLU A CA 1
ATOM 1421 C C . GLU A 1 178 ? 21.903 22.381 -48.207 1.00 65.19 178 GLU A C 1
ATOM 1423 O O . GLU A 1 178 ? 22.547 23.370 -47.853 1.00 65.19 178 GLU A O 1
ATOM 1428 N N . GLN A 1 179 ? 21.697 21.348 -47.390 1.00 64.94 179 GLN A N 1
ATOM 1429 C CA . GLN A 1 179 ? 22.387 21.213 -46.113 1.00 64.94 179 GLN A CA 1
ATOM 1430 C C . GLN A 1 179 ? 23.263 19.966 -46.128 1.00 64.94 179 GLN A C 1
ATOM 1432 O O . GLN A 1 179 ? 22.819 18.856 -46.439 1.00 64.94 179 GLN A O 1
ATOM 1437 N N . THR A 1 180 ? 24.525 20.164 -45.758 1.00 68.69 180 THR A N 1
ATOM 1438 C CA . THR A 1 180 ? 25.510 19.095 -45.615 1.00 68.69 180 THR A CA 1
ATOM 1439 C C . THR A 1 180 ? 25.588 18.701 -44.152 1.00 68.69 180 THR A C 1
ATOM 1441 O O . THR A 1 180 ? 25.915 19.521 -43.295 1.00 68.69 180 THR A O 1
ATOM 1444 N N . TYR A 1 181 ? 25.288 17.438 -43.859 1.00 66.44 181 TYR A N 1
ATOM 1445 C CA . TYR A 1 181 ? 25.468 16.874 -42.532 1.00 66.44 181 TYR A CA 1
ATOM 1446 C C . TYR A 1 181 ? 26.633 15.888 -42.550 1.00 66.44 181 TYR A C 1
ATOM 1448 O O . TYR A 1 181 ? 26.645 14.907 -43.298 1.00 66.44 181 TYR A O 1
ATOM 1456 N N . HIS A 1 182 ? 27.620 16.158 -41.704 1.00 66.94 182 HIS A N 1
ATOM 1457 C CA . HIS A 1 182 ? 28.772 15.290 -41.526 1.00 66.94 182 HIS A CA 1
ATOM 1458 C C . HIS A 1 182 ? 28.483 14.344 -40.366 1.00 66.94 182 HIS A C 1
ATOM 1460 O O . HIS A 1 182 ? 28.364 14.787 -39.224 1.00 66.94 182 HIS A O 1
ATOM 1466 N N . GLN A 1 183 ? 28.379 13.046 -40.646 1.00 66.50 183 GLN A N 1
ATOM 1467 C CA . GLN A 1 183 ? 28.329 12.040 -39.596 1.00 66.50 183 GLN A CA 1
ATOM 1468 C C . GLN A 1 183 ? 29.577 11.170 -39.684 1.00 66.50 183 GLN A C 1
ATOM 1470 O O . GLN A 1 183 ? 29.761 10.407 -40.626 1.00 66.50 183 GLN A O 1
ATOM 1475 N N . LEU A 1 184 ? 30.438 11.262 -38.674 1.00 64.56 184 LEU A N 1
ATOM 1476 C CA . LEU A 1 184 ? 31.548 10.326 -38.543 1.00 64.56 184 LEU A CA 1
ATOM 1477 C C . LEU A 1 184 ? 30.958 8.948 -38.224 1.00 64.56 184 LEU A C 1
ATOM 1479 O O . LEU A 1 184 ? 30.340 8.751 -37.176 1.00 64.56 184 LEU A O 1
ATOM 1483 N N . VAL A 1 185 ? 31.092 8.018 -39.164 1.00 65.31 185 VAL A N 1
ATOM 1484 C CA . VAL A 1 185 ? 30.672 6.626 -39.016 1.00 65.31 185 VAL A CA 1
ATOM 1485 C C . VAL A 1 185 ? 31.899 5.788 -39.306 1.00 65.31 185 VAL A C 1
ATOM 1487 O O . VAL A 1 185 ? 32.299 5.704 -40.459 1.00 65.31 185 VAL A O 1
ATOM 1490 N N . ASP A 1 186 ? 32.469 5.167 -38.276 1.00 65.62 186 ASP A N 1
ATOM 1491 C CA . ASP A 1 186 ? 33.612 4.269 -38.436 1.00 65.62 186 ASP A CA 1
ATOM 1492 C C . ASP A 1 186 ? 33.194 3.027 -39.235 1.00 65.62 186 ASP A C 1
ATOM 1494 O O . ASP A 1 186 ? 32.621 2.076 -38.698 1.00 65.62 186 ASP A O 1
ATOM 1498 N N . LEU A 1 187 ? 33.458 3.053 -40.542 1.00 65.75 187 LEU A N 1
ATOM 1499 C CA . LEU A 1 187 ? 33.045 2.013 -41.481 1.00 65.75 187 LEU A CA 1
ATOM 1500 C C . LEU A 1 187 ? 33.694 0.649 -41.186 1.00 65.75 187 LEU A C 1
ATOM 1502 O O . LEU A 1 187 ? 33.164 -0.372 -41.631 1.00 65.75 187 LEU A O 1
ATOM 1506 N N . ASN A 1 188 ? 34.766 0.597 -40.384 1.00 64.44 188 ASN A N 1
ATOM 1507 C CA . ASN A 1 188 ? 35.407 -0.659 -39.987 1.00 64.44 188 ASN A CA 1
ATOM 1508 C C . ASN A 1 188 ? 34.565 -1.480 -39.001 1.00 64.44 188 ASN A C 1
ATOM 1510 O O . ASN A 1 188 ? 34.662 -2.706 -38.994 1.00 64.44 188 ASN A O 1
ATOM 1514 N N . ASN A 1 189 ? 33.705 -0.829 -38.209 1.00 59.47 189 ASN A N 1
ATOM 1515 C CA . ASN A 1 189 ? 32.965 -1.454 -37.107 1.00 59.47 189 ASN A CA 1
ATOM 1516 C C . ASN A 1 189 ? 31.476 -1.723 -37.407 1.00 59.47 189 ASN A C 1
ATOM 1518 O O . ASN A 1 189 ? 30.735 -2.165 -36.526 1.00 59.47 189 ASN A O 1
ATOM 1522 N N . VAL A 1 190 ? 31.003 -1.473 -38.635 1.00 60.12 190 VAL A N 1
ATOM 1523 C CA . VAL A 1 190 ? 29.573 -1.571 -38.982 1.00 60.12 190 VAL A CA 1
ATOM 1524 C C . VAL A 1 190 ? 29.276 -2.788 -39.870 1.00 60.12 190 VAL A C 1
ATOM 1526 O O . VAL A 1 190 ? 29.914 -3.013 -40.899 1.00 60.12 190 VAL A O 1
ATOM 1529 N N . ASN A 1 191 ? 28.243 -3.558 -39.507 1.00 65.56 191 ASN A N 1
ATOM 1530 C CA . ASN A 1 191 ? 27.704 -4.688 -40.279 1.00 65.56 191 ASN A CA 1
ATOM 1531 C C . ASN A 1 191 ? 26.936 -4.212 -41.527 1.00 65.56 191 ASN A C 1
ATOM 1533 O O . ASN A 1 191 ? 25.716 -4.337 -41.571 1.00 65.56 191 ASN A O 1
ATOM 1537 N N . ASN A 1 192 ? 27.624 -3.618 -42.508 1.00 69.88 192 ASN A N 1
ATOM 1538 C CA . ASN A 1 192 ? 27.166 -3.216 -43.857 1.00 69.88 192 ASN A CA 1
ATOM 1539 C C . ASN A 1 192 ? 25.865 -2.381 -43.942 1.00 69.88 192 ASN A C 1
ATOM 1541 O O . ASN A 1 192 ? 25.449 -2.018 -45.039 1.00 69.88 192 ASN A O 1
ATOM 1545 N N . LYS A 1 193 ? 25.254 -2.036 -42.803 1.00 79.00 193 LYS A N 1
ATOM 1546 C CA . LYS A 1 193 ? 24.033 -1.254 -42.614 1.00 79.00 193 LYS A CA 1
ATOM 1547 C C . LYS A 1 193 ? 24.330 -0.089 -41.689 1.00 79.00 193 LYS A C 1
ATOM 1549 O O . LYS A 1 193 ? 24.581 -0.278 -40.502 1.00 79.00 193 LYS A O 1
ATOM 1554 N N . ILE A 1 194 ? 24.250 1.114 -42.227 1.00 75.88 194 ILE A N 1
ATOM 1555 C CA . ILE A 1 194 ? 24.509 2.352 -41.507 1.00 75.88 194 ILE A CA 1
ATOM 1556 C C . ILE A 1 194 ? 23.163 3.008 -41.225 1.00 75.88 194 ILE A C 1
ATOM 1558 O O . ILE A 1 194 ? 22.420 3.326 -42.155 1.00 75.88 194 ILE A O 1
ATOM 1562 N N . LYS A 1 195 ? 22.833 3.188 -39.942 1.00 77.25 195 LYS A N 1
ATOM 1563 C CA . LYS A 1 195 ? 21.633 3.913 -39.517 1.00 77.25 195 LYS A CA 1
ATOM 1564 C C . LYS A 1 195 ? 22.006 5.351 -39.179 1.00 77.25 195 LYS A C 1
ATOM 1566 O O . LYS A 1 195 ? 22.841 5.599 -38.315 1.00 77.25 195 LYS A O 1
ATOM 1571 N N . ILE A 1 196 ? 21.353 6.278 -39.858 1.00 74.81 196 ILE A N 1
ATOM 1572 C CA . ILE A 1 196 ? 21.564 7.714 -39.758 1.00 74.81 196 ILE A CA 1
ATOM 1573 C C . ILE A 1 196 ? 20.270 8.317 -39.232 1.00 74.81 196 ILE A C 1
ATOM 1575 O O . ILE A 1 196 ? 19.222 8.203 -39.869 1.00 74.81 196 ILE A O 1
ATOM 1579 N N . SER A 1 197 ? 20.330 8.920 -38.052 1.00 69.94 197 SER A N 1
ATOM 1580 C CA . SER A 1 197 ? 19.175 9.539 -37.406 1.00 69.94 197 SER A CA 1
ATOM 1581 C C . SER A 1 197 ? 19.317 11.050 -37.474 1.00 69.94 197 SER A C 1
ATOM 1583 O O . SER A 1 197 ? 20.181 11.632 -36.823 1.00 69.94 197 SER A O 1
ATOM 1585 N N . PHE A 1 198 ? 18.446 11.690 -38.245 1.00 66.50 198 PHE A N 1
ATOM 1586 C CA . PHE A 1 198 ? 18.365 13.139 -38.320 1.00 66.50 198 PHE A CA 1
ATOM 1587 C C . PHE A 1 198 ? 17.315 13.625 -37.325 1.00 66.50 198 PHE A C 1
ATOM 1589 O O . PHE A 1 198 ? 16.125 13.317 -37.457 1.00 66.50 198 PHE A O 1
ATOM 1596 N N . LYS A 1 199 ? 17.740 14.419 -36.337 1.00 55.09 199 LYS A N 1
ATOM 1597 C CA . LYS A 1 199 ? 16.809 15.297 -35.624 1.00 55.09 199 LYS A CA 1
ATOM 1598 C C . LYS A 1 199 ? 16.456 16.436 -36.585 1.00 55.09 199 LYS A C 1
ATOM 1600 O O . LYS A 1 199 ? 17.369 17.165 -36.970 1.00 55.09 199 LYS A O 1
ATOM 1605 N N . PRO A 1 200 ? 15.194 16.585 -37.017 1.00 54.06 200 PRO A N 1
ATOM 1606 C CA . PRO A 1 200 ? 14.808 17.715 -37.839 1.00 54.06 200 PRO A CA 1
ATOM 1607 C C . PRO A 1 200 ? 15.035 18.977 -37.007 1.00 54.06 200 PRO A C 1
ATOM 1609 O O . PRO A 1 200 ? 14.322 19.228 -36.042 1.00 54.06 200 PRO A O 1
ATOM 1612 N N . PHE A 1 201 ? 16.055 19.757 -37.363 1.00 47.81 201 PHE A N 1
ATOM 1613 C CA . PHE A 1 201 ? 16.274 21.087 -36.787 1.00 47.81 201 PHE A CA 1
ATOM 1614 C C . PHE A 1 201 ? 15.186 22.081 -37.220 1.00 47.81 201 PHE A C 1
ATOM 1616 O O . PHE A 1 201 ? 15.103 23.177 -36.679 1.00 47.81 201 PHE A O 1
ATOM 1623 N N . ILE A 1 202 ? 14.346 21.700 -38.190 1.00 52.25 202 ILE A N 1
ATOM 1624 C CA . ILE A 1 202 ? 13.268 22.519 -38.730 1.00 52.25 202 ILE A CA 1
ATOM 1625 C C . ILE A 1 202 ? 12.075 21.595 -38.992 1.00 52.25 202 ILE A C 1
ATOM 1627 O O . ILE A 1 202 ? 12.057 20.834 -39.964 1.00 52.25 202 ILE A O 1
ATOM 1631 N N . THR A 1 203 ? 11.102 21.606 -38.087 1.00 49.81 203 THR A N 1
ATOM 1632 C CA . THR A 1 203 ? 9.781 21.012 -38.311 1.00 49.81 203 THR A CA 1
ATOM 1633 C C . THR A 1 203 ? 9.122 21.708 -39.519 1.00 49.81 203 THR A C 1
ATOM 1635 O O . THR A 1 203 ? 9.304 22.904 -39.711 1.00 49.81 203 THR A O 1
ATOM 1638 N N . ASN A 1 204 ? 8.417 20.957 -40.379 1.00 52.59 204 ASN A N 1
ATOM 1639 C CA . ASN A 1 204 ? 7.630 21.425 -41.548 1.00 52.59 204 ASN A CA 1
ATOM 1640 C C . ASN A 1 204 ? 8.306 21.601 -42.928 1.00 52.59 204 ASN A C 1
ATOM 1642 O O . ASN A 1 204 ? 7.759 22.296 -43.788 1.00 52.59 204 ASN A O 1
ATOM 1646 N N . ARG A 1 205 ? 9.432 20.948 -43.228 1.00 59.94 205 ARG A N 1
ATOM 1647 C CA . ARG A 1 205 ? 9.947 20.885 -44.617 1.00 59.94 205 ARG A CA 1
ATOM 1648 C C . ARG A 1 205 ? 9.783 19.474 -45.179 1.00 59.94 205 ARG A C 1
ATOM 1650 O O . ARG A 1 205 ? 10.038 18.519 -44.453 1.00 59.94 205 ARG A O 1
ATOM 1657 N N . ASN A 1 206 ? 9.383 19.313 -46.452 1.00 57.56 206 ASN A N 1
ATOM 1658 C CA . ASN A 1 206 ? 9.616 18.011 -47.093 1.00 57.56 206 ASN A CA 1
ATOM 1659 C C . ASN A 1 206 ? 11.107 17.935 -47.432 1.00 57.56 206 ASN A C 1
ATOM 1661 O O . ASN A 1 206 ? 11.721 18.917 -47.866 1.00 57.56 206 ASN A O 1
ATOM 1665 N N . PHE A 1 207 ? 11.676 16.764 -47.190 1.00 64.25 207 PHE A N 1
ATOM 1666 C CA . PHE A 1 207 ? 13.090 16.490 -47.387 1.00 64.25 207 PHE A CA 1
ATOM 1667 C C . PHE A 1 207 ? 13.251 15.593 -48.609 1.00 64.25 207 PHE A C 1
ATOM 1669 O O . PHE A 1 207 ? 12.554 14.581 -48.732 1.00 64.25 207 PHE A O 1
ATOM 1676 N N . LYS A 1 208 ? 14.190 15.946 -49.492 1.00 72.50 208 LYS A N 1
ATOM 1677 C CA . LYS A 1 208 ? 14.667 15.061 -50.551 1.00 72.50 208 LYS A CA 1
ATOM 1678 C C . LYS A 1 208 ? 16.147 14.789 -50.318 1.00 72.50 208 LYS A C 1
ATOM 1680 O O . LYS A 1 208 ? 16.976 15.696 -50.338 1.00 72.50 208 LYS A O 1
ATOM 1685 N N . LEU A 1 209 ? 16.481 13.528 -50.082 1.00 70.50 209 LEU A N 1
ATOM 1686 C CA . LEU A 1 209 ? 17.872 13.111 -50.017 1.00 70.50 209 LEU A CA 1
ATOM 1687 C C . LEU A 1 209 ? 18.416 13.004 -51.449 1.00 70.50 209 LEU A C 1
ATOM 1689 O O . LEU A 1 209 ? 17.909 12.203 -52.232 1.00 70.50 209 LEU A O 1
ATOM 1693 N N . THR A 1 210 ? 19.401 13.831 -51.793 1.00 71.25 210 THR A N 1
ATOM 1694 C CA . THR A 1 210 ? 19.895 13.988 -53.172 1.00 71.25 210 THR A CA 1
ATOM 1695 C C . THR A 1 210 ? 21.263 13.348 -53.375 1.00 71.25 210 THR A C 1
ATOM 1697 O O . THR A 1 210 ? 21.470 12.690 -54.395 1.00 71.25 210 THR A O 1
ATOM 1700 N N . THR A 1 211 ? 22.173 13.453 -52.397 1.00 76.69 211 THR A N 1
ATOM 1701 C CA . THR A 1 211 ? 23.552 12.964 -52.551 1.00 76.69 211 THR A CA 1
ATOM 1702 C C . THR A 1 211 ? 24.104 12.345 -51.268 1.00 76.69 211 THR A C 1
ATOM 1704 O O . THR A 1 211 ? 23.923 12.857 -50.165 1.00 76.69 211 THR A O 1
ATOM 1707 N N . LEU A 1 212 ? 24.840 11.247 -51.413 1.00 79.50 212 LEU A N 1
ATOM 1708 C CA . LEU A 1 212 ? 25.615 10.624 -50.343 1.00 79.50 212 LEU A CA 1
ATOM 1709 C C . LEU A 1 212 ? 27.082 10.582 -50.762 1.00 79.50 212 LEU A C 1
ATOM 1711 O O . LEU A 1 212 ? 27.372 10.256 -51.903 1.00 79.50 212 LEU A O 1
ATOM 1715 N N . ALA A 1 213 ? 28.008 10.936 -49.881 1.00 80.81 213 ALA A N 1
ATOM 1716 C CA . ALA A 1 213 ? 29.424 11.023 -50.206 1.00 80.81 213 ALA A CA 1
ATOM 1717 C C . ALA A 1 213 ? 30.263 10.192 -49.232 1.00 80.81 213 ALA A C 1
ATOM 1719 O O . ALA A 1 213 ? 30.060 10.245 -48.023 1.00 80.81 213 ALA A O 1
ATOM 1720 N N . LEU A 1 214 ? 31.213 9.423 -49.757 1.00 81.06 214 LEU A N 1
ATOM 1721 C CA . LEU A 1 214 ? 32.190 8.675 -48.961 1.00 81.06 214 LEU A CA 1
ATOM 1722 C C . LEU A 1 214 ? 33.544 9.382 -49.044 1.00 81.06 214 LEU A C 1
ATOM 1724 O O . LEU A 1 214 ? 33.991 9.725 -50.142 1.00 81.06 214 LEU A O 1
ATOM 1728 N N . THR A 1 215 ? 34.181 9.617 -47.899 1.00 83.81 215 THR A N 1
ATOM 1729 C CA . THR A 1 215 ? 35.479 10.302 -47.812 1.00 83.81 215 THR A CA 1
ATOM 1730 C C . THR A 1 215 ? 36.279 9.809 -46.602 1.00 83.81 215 THR A C 1
ATOM 1732 O O . THR A 1 215 ? 35.774 9.019 -45.806 1.00 83.81 215 THR A O 1
ATOM 1735 N N . ASN A 1 216 ? 37.534 10.240 -46.479 1.00 82.88 216 ASN A N 1
ATOM 1736 C CA . ASN A 1 216 ? 38.314 10.068 -45.254 1.00 82.88 216 ASN A CA 1
ATOM 1737 C C . ASN A 1 216 ? 38.206 11.318 -44.379 1.00 82.88 216 ASN A C 1
ATOM 1739 O O . ASN A 1 216 ? 38.039 12.427 -44.892 1.00 82.88 216 ASN A O 1
ATOM 1743 N N . GLN A 1 217 ? 38.359 11.167 -43.068 1.00 81.44 217 GLN A N 1
ATOM 1744 C CA . GLN A 1 217 ? 38.268 12.263 -42.110 1.00 81.44 217 GLN A CA 1
ATOM 1745 C C . GLN A 1 217 ? 39.287 13.366 -42.433 1.00 81.44 217 GLN A C 1
ATOM 1747 O O . GLN A 1 217 ? 38.979 14.554 -42.321 1.00 81.44 217 GLN A O 1
ATOM 1752 N N . SER A 1 218 ? 40.476 12.983 -42.911 1.00 84.50 218 SER A N 1
ATOM 1753 C CA . SER A 1 218 ? 41.523 13.903 -43.372 1.00 84.50 218 SER A CA 1
ATOM 1754 C C . SER A 1 218 ? 41.133 14.724 -44.607 1.00 84.50 218 SER A C 1
ATOM 1756 O O . SER A 1 218 ? 41.664 15.814 -44.803 1.00 84.50 218 SER A O 1
ATOM 1758 N N . ASP A 1 219 ? 40.198 14.231 -45.422 1.00 85.56 219 ASP A N 1
ATOM 1759 C CA . ASP A 1 219 ? 39.782 14.820 -46.700 1.00 85.56 219 ASP A CA 1
ATOM 1760 C C . ASP A 1 219 ? 38.421 15.541 -46.612 1.00 85.56 219 ASP A C 1
ATOM 1762 O O . ASP A 1 219 ? 37.872 15.994 -47.617 1.00 85.56 219 ASP A O 1
ATOM 1766 N N . LEU A 1 220 ? 37.866 15.708 -45.406 1.00 80.81 220 LEU A N 1
ATOM 1767 C CA . LEU A 1 220 ? 36.587 16.399 -45.189 1.00 80.81 220 LEU A CA 1
ATOM 1768 C C . LEU A 1 220 ? 36.562 17.851 -45.695 1.00 80.81 220 LEU A C 1
ATOM 1770 O O . LEU A 1 220 ? 35.484 18.380 -45.935 1.00 80.81 220 LEU A O 1
ATOM 1774 N N . LYS A 1 221 ? 37.721 18.502 -45.854 1.00 83.38 221 LYS A N 1
ATOM 1775 C CA . LYS A 1 221 ? 37.821 19.884 -46.358 1.00 83.38 221 LYS A CA 1
ATOM 1776 C C . LYS A 1 221 ? 37.977 19.986 -47.879 1.00 83.38 221 LYS A C 1
ATOM 1778 O O . LYS A 1 221 ? 37.894 21.090 -48.403 1.00 83.38 221 LYS A O 1
ATOM 1783 N N . ASP A 1 222 ? 38.219 18.874 -48.571 1.00 86.06 222 ASP A N 1
ATOM 1784 C CA . ASP A 1 222 ? 38.473 18.849 -50.013 1.00 86.06 222 ASP A CA 1
ATOM 1785 C C . ASP A 1 222 ? 37.416 17.996 -50.723 1.00 86.06 222 ASP A C 1
ATOM 1787 O O . ASP A 1 222 ? 37.554 16.781 -50.880 1.00 86.06 222 ASP A O 1
ATOM 1791 N N . GLU A 1 223 ? 36.333 18.648 -51.149 1.00 81.69 223 GLU A N 1
ATOM 1792 C CA . GLU A 1 223 ? 35.197 17.984 -51.797 1.00 81.69 223 GLU A CA 1
ATOM 1793 C C . GLU A 1 223 ? 35.570 17.287 -53.110 1.00 81.69 223 GLU A C 1
ATOM 1795 O O . GLU A 1 223 ? 34.890 16.347 -53.520 1.00 81.69 223 GLU A O 1
ATOM 1800 N N . SER A 1 224 ? 36.677 17.685 -53.751 1.00 80.62 224 SER A N 1
ATOM 1801 C CA . SER A 1 224 ? 37.155 17.044 -54.981 1.00 80.62 224 SER A CA 1
ATOM 1802 C C . SER A 1 224 ? 37.587 15.590 -54.763 1.00 80.62 224 SER A C 1
ATOM 1804 O O . SER A 1 224 ? 37.588 14.788 -55.698 1.00 80.62 224 SER A O 1
ATOM 1806 N N . LYS A 1 225 ? 37.909 15.228 -53.515 1.00 81.44 225 LYS A N 1
ATOM 1807 C CA . LYS A 1 225 ? 38.286 13.868 -53.116 1.00 81.44 225 LYS A CA 1
ATOM 1808 C C . LYS A 1 225 ? 37.095 13.008 -52.702 1.00 81.44 225 LYS A C 1
ATOM 1810 O O . LYS A 1 225 ? 37.258 11.814 -52.439 1.00 81.44 225 LYS A O 1
ATOM 1815 N N . TRP A 1 226 ? 35.900 13.587 -52.623 1.00 84.94 226 TRP A N 1
ATOM 1816 C CA . TRP A 1 226 ? 34.718 12.869 -52.173 1.00 84.94 226 TRP A CA 1
ATOM 1817 C C . TRP A 1 226 ? 34.209 11.938 -53.268 1.00 84.94 226 TRP A C 1
ATOM 1819 O O . TRP A 1 226 ? 34.085 12.300 -54.436 1.00 84.94 226 TRP A O 1
ATOM 1829 N N . SER A 1 227 ? 33.853 10.718 -52.880 1.00 78.75 227 SER A N 1
ATOM 1830 C CA . SER A 1 227 ? 33.168 9.789 -53.777 1.00 78.75 227 SER A CA 1
ATOM 1831 C C . SER A 1 227 ? 31.663 10.003 -53.661 1.00 78.75 227 SER A C 1
ATOM 1833 O O . SER A 1 227 ? 31.029 9.485 -52.743 1.00 78.75 227 SER A O 1
ATOM 1835 N N . LEU A 1 228 ? 31.114 10.812 -54.569 1.00 78.31 228 LEU A N 1
ATOM 1836 C CA . LEU A 1 228 ? 29.699 11.185 -54.601 1.00 78.31 228 LEU A CA 1
ATOM 1837 C C . LEU A 1 228 ? 28.831 10.067 -55.199 1.00 78.31 228 LEU A C 1
ATOM 1839 O O . LEU A 1 228 ? 29.118 9.519 -56.262 1.00 78.31 228 LEU A O 1
ATOM 1843 N N . ILE A 1 229 ? 27.722 9.776 -54.530 1.00 77.19 229 ILE A N 1
ATOM 1844 C CA . ILE A 1 229 ? 26.666 8.858 -54.941 1.00 77.19 229 ILE A CA 1
ATOM 1845 C C . ILE A 1 229 ? 25.401 9.694 -55.112 1.00 77.19 229 ILE A C 1
ATOM 1847 O O . ILE A 1 229 ? 24.788 10.124 -54.133 1.00 77.19 229 ILE A O 1
ATOM 1851 N N . ASN A 1 230 ? 25.009 9.929 -56.364 1.00 74.69 230 ASN A N 1
ATOM 1852 C CA . ASN A 1 230 ? 23.750 10.596 -56.674 1.00 74.69 230 ASN A CA 1
ATOM 1853 C C . ASN A 1 230 ? 22.580 9.634 -56.394 1.00 74.69 230 ASN A C 1
ATOM 1855 O O . ASN A 1 230 ? 22.551 8.504 -56.896 1.00 74.69 230 ASN A O 1
ATOM 1859 N N . LEU A 1 231 ? 21.629 10.081 -55.573 1.00 71.44 231 LEU A N 1
ATOM 1860 C CA . LEU A 1 231 ? 20.496 9.283 -55.115 1.00 71.44 231 LEU A CA 1
ATOM 1861 C C . LEU A 1 231 ? 19.199 9.530 -55.900 1.00 71.44 231 LEU A C 1
ATOM 1863 O O . LEU A 1 231 ? 18.232 8.791 -55.706 1.00 71.44 231 LEU A O 1
ATOM 1867 N N . ASP A 1 232 ? 19.177 10.479 -56.843 1.00 67.81 232 ASP A N 1
ATOM 1868 C CA . ASP A 1 232 ? 18.001 10.778 -57.678 1.00 67.81 232 ASP A CA 1
ATOM 1869 C C . ASP A 1 232 ? 17.514 9.559 -58.475 1.00 67.81 232 ASP A C 1
ATOM 1871 O O . ASP A 1 232 ? 16.323 9.412 -58.755 1.00 67.81 232 ASP A O 1
ATOM 1875 N N . GLN A 1 233 ? 18.420 8.633 -58.782 1.00 59.62 233 GLN A N 1
ATOM 1876 C CA . GLN A 1 233 ? 18.110 7.384 -59.476 1.00 59.62 233 GLN A CA 1
ATOM 1877 C C . GLN A 1 233 ? 17.270 6.387 -58.652 1.00 59.62 233 GLN A C 1
ATOM 1879 O O . GLN A 1 233 ? 16.640 5.508 -59.236 1.00 59.62 233 GLN A O 1
ATOM 1884 N N . PHE A 1 234 ? 17.214 6.512 -57.318 1.00 60.91 234 PHE A N 1
ATOM 1885 C CA . PHE A 1 234 ? 16.539 5.542 -56.437 1.00 60.91 234 PHE A CA 1
ATOM 1886 C C . PHE A 1 234 ? 15.045 5.832 -56.195 1.00 60.91 234 PHE A C 1
ATOM 1888 O O . PHE A 1 234 ? 14.413 5.103 -55.436 1.00 60.91 234 PHE A O 1
ATOM 1895 N N . LYS A 1 235 ? 14.459 6.857 -56.842 1.00 60.50 235 LYS A N 1
ATOM 1896 C CA . LYS A 1 235 ? 13.027 7.238 -56.729 1.00 60.50 235 LYS A CA 1
ATOM 1897 C C . LYS A 1 235 ? 12.490 7.196 -55.285 1.00 60.50 235 LYS A C 1
ATOM 1899 O O . LYS A 1 235 ? 11.438 6.621 -55.015 1.00 60.50 235 LYS A O 1
ATOM 1904 N N . LEU A 1 236 ? 13.226 7.791 -54.349 1.00 63.28 236 LEU A N 1
ATOM 1905 C CA . LEU A 1 236 ? 12.829 7.848 -52.943 1.00 63.28 236 LEU A CA 1
ATOM 1906 C C . LEU A 1 236 ? 11.556 8.692 -52.776 1.00 63.28 236 LEU A C 1
ATOM 1908 O O . LEU A 1 236 ? 11.482 9.815 -53.278 1.00 63.28 236 LEU A O 1
ATOM 1912 N N . ASN A 1 237 ? 10.560 8.159 -52.064 1.00 58.47 237 ASN A N 1
ATOM 1913 C CA . ASN A 1 237 ? 9.337 8.897 -51.750 1.00 58.47 237 ASN A CA 1
ATOM 1914 C C . ASN A 1 237 ? 9.659 10.090 -50.841 1.00 58.47 237 ASN A C 1
ATOM 1916 O O . ASN A 1 237 ? 10.407 9.954 -49.871 1.00 58.47 237 ASN A O 1
ATOM 1920 N N . SER A 1 238 ? 9.062 11.248 -51.123 1.00 59.16 238 SER A N 1
ATOM 1921 C CA . SER A 1 238 ? 9.151 12.404 -50.235 1.00 59.16 238 SER A CA 1
ATOM 1922 C C . SER A 1 238 ? 8.461 12.100 -48.903 1.00 59.16 238 SER A C 1
ATOM 1924 O O . SER A 1 238 ? 7.327 11.622 -48.862 1.00 59.16 238 SER A O 1
ATOM 1926 N N . VAL A 1 239 ? 9.149 12.379 -47.795 1.00 57.31 239 VAL A N 1
ATOM 1927 C CA . VAL A 1 239 ? 8.562 12.259 -46.456 1.00 57.31 239 VAL A CA 1
ATOM 1928 C C . VAL A 1 239 ? 7.689 13.491 -46.220 1.00 57.31 239 VAL A C 1
ATOM 1930 O O . VAL A 1 239 ? 8.208 14.606 -46.137 1.00 57.31 239 VAL A O 1
ATOM 1933 N N . LYS A 1 240 ? 6.365 13.300 -46.150 1.00 55.16 240 LYS A N 1
ATOM 1934 C CA . LYS A 1 240 ? 5.417 14.345 -45.738 1.00 55.16 240 LYS A CA 1
ATOM 1935 C C . LYS A 1 240 ? 5.376 14.399 -44.213 1.00 55.16 240 LYS A C 1
ATOM 1937 O O . LYS A 1 240 ? 5.060 13.399 -43.578 1.00 55.16 240 LYS A O 1
ATOM 1942 N N . VAL A 1 241 ? 5.704 15.555 -43.645 1.00 53.34 241 VAL A N 1
ATOM 1943 C CA . VAL A 1 241 ? 5.581 15.827 -42.206 1.00 53.34 241 VAL A CA 1
ATOM 1944 C C . VAL A 1 241 ? 4.293 16.625 -42.002 1.00 53.34 241 VAL A C 1
ATOM 1946 O O . VAL A 1 241 ? 4.101 17.625 -42.693 1.00 53.34 241 VAL A O 1
ATOM 1949 N N . ASP A 1 242 ? 3.405 16.179 -41.109 1.00 47.44 242 ASP A N 1
ATOM 1950 C CA . ASP A 1 242 ? 2.176 16.918 -40.786 1.00 47.44 242 ASP A CA 1
ATOM 1951 C C . ASP A 1 242 ? 2.518 18.299 -40.191 1.00 47.44 242 ASP A C 1
ATOM 195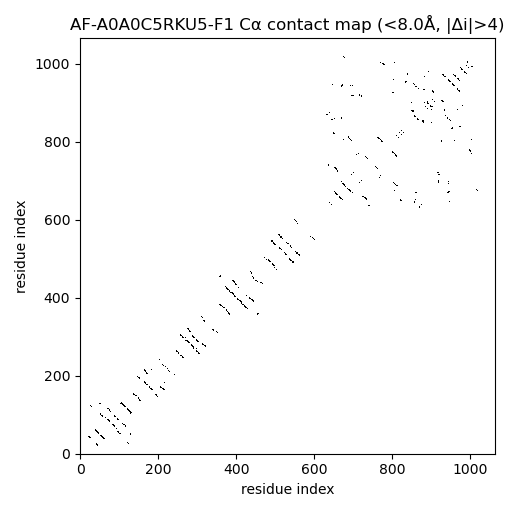3 O O . ASP A 1 242 ? 3.414 18.380 -39.343 1.00 47.44 242 ASP A O 1
ATOM 1957 N N . PRO A 1 243 ? 1.840 19.386 -40.614 1.00 49.88 243 PRO A N 1
ATOM 1958 C CA . PRO A 1 243 ? 2.108 20.726 -40.105 1.00 49.88 243 PRO A CA 1
ATOM 1959 C C . PRO A 1 243 ? 1.809 20.814 -38.604 1.00 49.88 243 PRO A C 1
ATOM 1961 O O . PRO A 1 243 ? 0.833 20.242 -38.111 1.00 49.88 243 PRO A O 1
ATOM 1964 N N . SER A 1 244 ? 2.660 21.537 -37.873 1.00 52.97 244 SER A N 1
ATOM 1965 C CA . SER A 1 244 ? 2.523 21.698 -36.425 1.00 52.97 244 SER A CA 1
ATOM 1966 C C . SER A 1 244 ? 1.185 22.361 -36.042 1.00 52.97 244 SER A C 1
ATOM 1968 O O . SER A 1 244 ? 0.695 23.283 -36.699 1.00 52.97 244 SER A O 1
ATOM 1970 N N . ILE A 1 245 ? 0.560 21.874 -34.966 1.00 56.94 245 ILE A N 1
ATOM 1971 C CA . ILE A 1 245 ? -0.711 22.403 -34.457 1.00 56.94 245 ILE A CA 1
ATOM 1972 C C . ILE A 1 245 ? -0.391 23.555 -33.497 1.00 56.94 245 ILE A C 1
ATOM 1974 O O . ILE A 1 245 ? 0.019 23.320 -32.359 1.00 56.94 245 ILE A O 1
ATOM 1978 N N . THR A 1 246 ? -0.592 24.804 -33.928 1.00 61.84 246 THR A N 1
ATOM 1979 C CA . THR A 1 246 ? -0.580 25.953 -33.005 1.00 61.84 246 THR A CA 1
ATOM 1980 C C . THR A 1 246 ? -1.834 25.897 -32.135 1.00 61.84 246 THR A C 1
ATOM 1982 O O . THR A 1 246 ? -2.951 25.825 -32.646 1.00 61.84 246 THR A O 1
ATOM 1985 N N . SER A 1 247 ? -1.665 25.916 -30.812 1.00 68.00 247 SER A N 1
ATOM 1986 C CA . SER A 1 247 ? -2.776 25.837 -29.853 1.00 68.00 247 SER A CA 1
ATOM 1987 C C . SER A 1 247 ? -2.748 27.004 -28.867 1.00 68.00 247 SER A C 1
ATOM 1989 O O . SER A 1 247 ? -1.683 27.489 -28.478 1.00 68.00 247 SER A O 1
ATOM 1991 N N . VAL A 1 248 ? -3.927 27.468 -28.443 1.00 72.81 248 VAL A N 1
ATOM 1992 C CA . VAL A 1 248 ? -4.046 28.442 -27.350 1.00 72.81 248 VAL A CA 1
ATOM 1993 C C . VAL A 1 248 ? -3.711 27.723 -26.043 1.00 72.81 248 VAL A C 1
ATOM 1995 O O . VAL A 1 248 ? -4.422 26.809 -25.635 1.00 72.81 248 VAL A O 1
ATOM 1998 N N . LYS A 1 249 ? -2.620 28.119 -25.380 1.00 78.25 249 LYS A N 1
ATOM 1999 C CA . LYS A 1 249 ? -2.184 27.509 -24.116 1.00 78.25 249 LYS A CA 1
ATOM 2000 C C . LYS A 1 249 ? -3.030 27.999 -22.948 1.00 78.25 249 LYS A C 1
ATOM 2002 O O . LYS A 1 249 ? -3.421 27.208 -22.096 1.00 78.25 249 LYS A O 1
ATOM 2007 N N . ASN A 1 250 ? -3.249 29.310 -22.881 1.00 77.31 250 ASN A N 1
ATOM 2008 C CA . ASN A 1 250 ? -4.140 29.957 -21.924 1.00 77.31 250 ASN A CA 1
ATOM 2009 C C . ASN A 1 250 ? -4.463 31.390 -22.378 1.00 77.31 250 ASN A C 1
ATOM 2011 O O . ASN A 1 250 ? -3.803 31.949 -23.257 1.00 77.31 250 ASN A O 1
ATOM 2015 N N . TYR A 1 251 ? -5.479 31.977 -21.755 1.00 81.88 251 TYR A N 1
ATOM 2016 C CA . TYR A 1 251 ? -5.824 33.386 -21.887 1.00 81.88 251 TYR A CA 1
ATOM 2017 C C . TYR A 1 251 ? -6.220 33.945 -20.519 1.00 81.88 251 TYR A C 1
ATOM 2019 O O . TYR A 1 251 ? -6.656 33.203 -19.635 1.00 81.88 251 TYR A O 1
ATOM 2027 N N . ARG A 1 252 ? -6.051 35.251 -20.323 1.00 77.44 252 ARG A N 1
ATOM 2028 C CA . ARG A 1 252 ? -6.408 35.953 -19.087 1.00 77.44 252 ARG A CA 1
ATOM 2029 C C . ARG A 1 252 ? -7.013 37.305 -19.432 1.00 77.44 252 ARG A C 1
ATOM 2031 O O . ARG A 1 252 ? -6.438 38.045 -20.222 1.00 77.44 252 ARG A O 1
ATOM 2038 N N . TYR A 1 253 ? -8.148 37.626 -18.819 1.00 72.94 253 TYR A N 1
ATOM 2039 C CA . TYR A 1 253 ? -8.712 38.969 -18.884 1.00 72.94 253 TYR A CA 1
ATOM 2040 C C . TYR A 1 253 ? -8.194 39.811 -17.717 1.00 72.94 253 TYR A C 1
ATOM 2042 O O . TYR A 1 253 ? -8.294 39.406 -16.556 1.00 72.94 253 TYR A O 1
ATOM 2050 N N . ASP A 1 254 ? -7.626 40.968 -18.033 1.00 72.94 254 ASP A N 1
ATOM 2051 C CA . ASP A 1 254 ? -7.251 41.998 -17.077 1.00 72.94 254 ASP A CA 1
ATOM 2052 C C . ASP A 1 254 ? -8.373 43.040 -17.003 1.00 72.94 254 ASP A C 1
ATOM 2054 O O . ASP A 1 254 ? -8.487 43.931 -17.850 1.00 72.94 254 ASP A O 1
ATOM 2058 N N . PHE A 1 255 ? -9.210 42.906 -15.971 1.00 63.94 255 PHE A N 1
ATOM 2059 C CA . PHE A 1 255 ? -10.334 43.804 -15.710 1.00 63.94 255 PHE A CA 1
ATOM 2060 C C . PHE A 1 255 ? -9.899 45.245 -15.434 1.00 63.94 255 PHE A C 1
ATOM 2062 O O . PHE A 1 255 ? -10.667 46.161 -15.709 1.00 63.94 255 PHE A O 1
ATOM 2069 N N . SER A 1 256 ? -8.696 45.464 -14.898 1.00 69.44 256 SER A N 1
ATOM 2070 C CA . SER A 1 256 ? -8.224 46.806 -14.547 1.00 69.44 256 SER A CA 1
ATOM 2071 C C . SER A 1 256 ? -7.851 47.618 -15.786 1.00 69.44 256 SER A C 1
ATOM 2073 O O . SER A 1 256 ? -7.997 48.837 -15.788 1.00 69.44 256 SER A O 1
ATOM 2075 N N . ASN A 1 257 ? -7.405 46.941 -16.847 1.00 74.44 257 ASN A N 1
ATOM 2076 C CA . ASN A 1 257 ? -6.915 47.581 -18.068 1.00 74.44 257 ASN A CA 1
ATOM 2077 C C . ASN A 1 257 ? -7.807 47.353 -19.299 1.00 74.44 257 ASN A C 1
ATOM 2079 O O . ASN A 1 257 ? -7.519 47.915 -20.359 1.00 74.44 257 ASN A O 1
ATOM 2083 N N . ASP A 1 258 ? -8.880 46.565 -19.164 1.00 77.81 258 ASP A N 1
ATOM 2084 C CA . ASP A 1 258 ? -9.731 46.081 -20.260 1.00 77.81 258 ASP A CA 1
ATOM 2085 C C . ASP A 1 258 ? -8.927 45.392 -21.374 1.00 77.81 258 ASP A C 1
ATOM 2087 O O . ASP A 1 258 ? -9.123 45.639 -22.568 1.00 77.81 258 ASP A O 1
ATOM 2091 N N . GLN A 1 259 ? -7.980 44.538 -20.982 1.00 82.88 259 GLN A N 1
ATOM 2092 C CA . GLN A 1 259 ? -7.115 43.822 -21.917 1.00 82.88 259 GLN A CA 1
ATOM 2093 C C . GLN A 1 259 ? -7.301 42.314 -21.814 1.00 82.88 259 GLN A C 1
ATOM 2095 O O . GLN A 1 259 ? -7.390 41.747 -20.727 1.00 82.88 259 GLN A O 1
ATOM 2100 N N . LEU A 1 260 ? -7.314 41.651 -22.965 1.00 80.75 260 LEU A N 1
ATOM 2101 C CA . LEU A 1 260 ? -7.255 40.201 -23.062 1.00 80.75 260 LEU A CA 1
ATOM 2102 C C . LEU A 1 260 ? -5.841 39.775 -23.456 1.00 80.75 260 LEU A C 1
ATOM 2104 O O . LEU A 1 260 ? -5.399 40.046 -24.571 1.00 80.75 260 LEU A O 1
ATOM 2108 N N . SER A 1 261 ? -5.157 39.076 -22.557 1.00 84.50 261 SER A N 1
ATOM 2109 C CA . SER A 1 261 ? -3.872 38.432 -22.827 1.00 84.50 261 SER A CA 1
ATOM 2110 C C . SER A 1 261 ? -4.096 37.016 -23.338 1.00 84.50 261 SER A C 1
ATOM 2112 O O . SER A 1 261 ? -4.750 36.223 -22.661 1.00 84.50 261 SER A O 1
ATOM 2114 N N . ILE A 1 262 ? -3.534 36.671 -24.495 1.00 83.75 262 ILE A N 1
ATOM 2115 C CA . ILE A 1 262 ? -3.591 35.319 -25.069 1.00 83.75 262 ILE A CA 1
ATOM 2116 C C . ILE A 1 262 ? -2.171 34.799 -25.247 1.00 83.75 262 ILE A C 1
ATOM 2118 O O . ILE A 1 262 ? -1.343 35.463 -25.867 1.00 83.75 262 ILE A O 1
ATOM 2122 N N . ASN A 1 263 ? -1.910 33.596 -24.730 1.00 82.06 263 ASN A N 1
ATOM 2123 C CA . ASN A 1 263 ? -0.648 32.890 -24.914 1.00 82.06 263 ASN A CA 1
ATOM 2124 C C . ASN A 1 263 ? -0.854 31.706 -25.861 1.00 82.06 263 ASN A C 1
ATOM 2126 O O . ASN A 1 263 ? -1.585 30.758 -25.553 1.00 82.06 263 ASN A O 1
ATOM 2130 N N . LEU A 1 264 ? -0.170 31.740 -26.998 1.00 80.12 264 LEU A N 1
ATOM 2131 C CA . LEU A 1 264 ? -0.120 30.659 -27.970 1.00 80.12 264 LEU A CA 1
ATOM 2132 C C . LEU A 1 264 ? 1.100 29.776 -27.703 1.00 80.12 264 LEU A C 1
ATOM 2134 O O . LEU A 1 264 ? 2.191 30.260 -27.393 1.00 80.12 264 LEU A O 1
ATOM 2138 N N . LYS A 1 265 ? 0.911 28.465 -27.848 1.00 74.38 265 LYS A N 1
ATOM 2139 C CA . LYS A 1 265 ? 1.999 27.498 -27.939 1.00 74.38 265 LYS A CA 1
ATOM 2140 C C . LYS A 1 265 ? 2.080 27.018 -29.383 1.00 74.38 265 LYS A C 1
ATOM 2142 O O . LYS A 1 265 ? 1.153 26.375 -29.879 1.00 74.38 265 LYS A O 1
ATOM 2147 N N . SER A 1 266 ? 3.193 27.339 -30.026 1.00 67.56 266 SER A N 1
ATOM 2148 C CA . SER A 1 266 ? 3.562 26.826 -31.339 1.00 67.56 266 SER A CA 1
ATOM 2149 C C . SER A 1 266 ? 4.855 26.039 -31.199 1.00 67.56 266 SER A C 1
ATOM 2151 O O . SER A 1 266 ? 5.780 26.493 -30.530 1.00 67.56 266 SER A O 1
ATOM 2153 N N . ASP A 1 267 ? 4.912 24.870 -31.829 1.00 58.41 267 ASP A N 1
ATOM 2154 C CA . ASP A 1 267 ? 6.153 24.101 -31.935 1.00 58.41 267 ASP A CA 1
ATOM 2155 C C . ASP A 1 267 ? 7.060 24.654 -33.065 1.00 58.41 267 ASP A C 1
ATOM 2157 O O . ASP A 1 267 ? 8.221 24.260 -33.157 1.00 58.41 267 ASP A O 1
ATOM 2161 N N . ASP A 1 268 ? 6.575 25.605 -33.883 1.00 57.59 268 ASP A N 1
ATOM 2162 C CA . ASP A 1 268 ? 7.364 26.306 -34.907 1.00 57.59 268 ASP A CA 1
ATOM 2163 C C . ASP A 1 268 ? 7.842 27.690 -34.442 1.00 57.59 268 ASP A C 1
ATOM 2165 O O . ASP A 1 268 ? 7.044 28.581 -34.134 1.00 57.59 268 ASP A O 1
ATOM 2169 N N . LEU A 1 269 ? 9.164 27.886 -34.481 1.00 53.19 269 LEU A N 1
ATOM 2170 C CA . LEU A 1 269 ? 9.907 29.077 -34.034 1.00 53.19 269 LEU A CA 1
ATOM 2171 C C . LEU A 1 269 ? 9.879 30.259 -35.033 1.00 53.19 269 LEU A C 1
ATOM 2173 O O . LEU A 1 269 ? 10.805 31.063 -35.081 1.00 53.19 269 LEU A O 1
ATOM 2177 N N . GLY A 1 270 ? 8.842 30.367 -35.868 1.00 62.22 270 GLY A N 1
ATOM 2178 C CA . GLY A 1 270 ? 8.793 31.335 -36.976 1.00 62.22 270 GLY A CA 1
ATOM 2179 C C . GLY A 1 270 ? 8.247 32.729 -36.643 1.00 62.22 270 GLY A C 1
ATOM 2180 O O . GLY A 1 270 ? 8.249 33.594 -37.518 1.00 62.22 270 GLY A O 1
ATOM 2181 N N . PHE A 1 271 ? 7.748 32.958 -35.427 1.00 70.44 271 PHE A N 1
ATOM 2182 C CA . PHE A 1 271 ? 7.158 34.243 -35.041 1.00 70.44 271 PHE A CA 1
ATOM 2183 C C . PHE A 1 271 ? 8.242 35.270 -34.711 1.00 70.44 271 PHE A C 1
ATOM 2185 O O . PHE A 1 271 ? 9.172 34.986 -33.959 1.00 70.44 271 PHE A O 1
ATOM 2192 N N . THR A 1 272 ? 8.105 36.485 -35.236 1.00 74.75 272 THR A N 1
ATOM 2193 C CA . THR A 1 272 ? 8.981 37.608 -34.882 1.00 74.75 272 THR A CA 1
ATOM 2194 C C . THR A 1 272 ? 8.284 38.534 -33.894 1.00 74.75 272 THR A C 1
ATOM 2196 O O . THR A 1 272 ? 7.078 38.772 -33.997 1.00 74.75 272 THR A O 1
ATOM 2199 N N . ASN A 1 273 ? 9.051 39.113 -32.966 1.00 76.12 273 ASN A N 1
ATOM 2200 C CA . ASN A 1 273 ? 8.557 40.202 -32.125 1.00 76.12 273 ASN A CA 1
ATOM 2201 C C . ASN A 1 273 ? 7.963 41.326 -32.987 1.00 76.12 273 ASN A C 1
ATOM 2203 O O . ASN A 1 273 ? 8.483 41.637 -34.058 1.00 76.12 273 ASN A O 1
ATOM 2207 N N . ASN A 1 274 ? 6.888 41.942 -32.494 1.00 78.31 274 ASN A N 1
ATOM 2208 C CA . ASN A 1 274 ? 6.156 43.052 -33.113 1.00 78.31 274 ASN A CA 1
ATOM 2209 C C . ASN A 1 274 ? 5.327 42.707 -34.356 1.00 78.31 274 ASN A C 1
ATOM 2211 O O . ASN A 1 274 ? 4.818 43.611 -35.017 1.00 78.31 274 ASN A O 1
ATOM 2215 N N . GLN A 1 275 ? 5.143 41.428 -34.675 1.00 83.75 275 GLN A N 1
ATOM 2216 C CA . GLN A 1 275 ? 4.264 41.056 -35.774 1.00 83.75 275 GLN A CA 1
ATOM 2217 C C . GLN A 1 275 ? 2.794 41.319 -35.415 1.00 83.75 275 GLN A C 1
ATOM 2219 O O . GLN A 1 275 ? 2.346 40.960 -34.326 1.00 83.75 275 GLN A O 1
ATOM 2224 N N . GLU A 1 276 ? 2.043 41.955 -36.318 1.00 86.81 276 GLU A N 1
ATOM 2225 C CA . GLU A 1 276 ? 0.647 42.314 -36.061 1.00 86.81 276 GLU A CA 1
ATOM 2226 C C . GLU A 1 276 ? -0.277 41.100 -36.252 1.00 86.81 276 GLU A C 1
ATOM 2228 O O . GLU A 1 276 ? -0.339 40.490 -37.325 1.00 86.81 276 GLU A O 1
ATOM 2233 N N . VAL A 1 277 ? -1.002 40.766 -35.190 1.00 85.88 277 VAL A N 1
ATOM 2234 C CA . VAL A 1 277 ? -2.026 39.726 -35.130 1.00 85.88 277 VAL A CA 1
ATOM 2235 C C . VAL A 1 277 ? -3.398 40.372 -35.084 1.00 85.88 277 VAL A C 1
ATOM 2237 O O . VAL A 1 277 ? -3.610 41.343 -34.364 1.00 85.88 277 VAL A O 1
ATOM 2240 N N . VAL A 1 278 ? -4.330 39.797 -35.835 1.00 87.19 278 VAL A N 1
ATOM 2241 C CA . VAL A 1 278 ? -5.721 40.224 -35.948 1.00 87.19 278 VAL A CA 1
ATOM 2242 C C . VAL A 1 278 ? -6.619 39.103 -35.442 1.00 87.19 278 VAL A C 1
ATOM 2244 O O . VAL A 1 278 ? -6.606 37.995 -35.977 1.00 87.19 278 VAL A O 1
ATOM 2247 N N . LEU A 1 279 ? -7.416 39.384 -34.420 1.00 85.31 279 LEU A N 1
ATOM 2248 C CA . LEU A 1 279 ? -8.426 38.474 -33.898 1.00 85.31 279 LEU A CA 1
ATOM 2249 C C . LEU A 1 279 ? -9.744 38.814 -34.554 1.00 85.31 279 LEU A C 1
ATOM 2251 O O . LEU A 1 279 ? -10.151 39.969 -34.515 1.00 85.31 279 LEU A O 1
ATOM 2255 N N . VAL A 1 280 ? -10.416 37.815 -35.107 1.00 84.94 280 VAL A N 1
ATOM 2256 C CA . VAL A 1 280 ? -11.745 37.965 -35.696 1.00 84.94 280 VAL A CA 1
ATOM 2257 C C . VAL A 1 280 ? -12.758 37.332 -34.754 1.00 84.94 280 VAL A C 1
ATOM 2259 O O . VAL A 1 280 ? -12.634 36.154 -34.413 1.00 84.94 280 VAL A O 1
ATOM 2262 N N . LEU A 1 281 ? -13.736 38.117 -34.321 1.00 84.75 281 LEU A N 1
ATOM 2263 C CA . LEU A 1 281 ? -14.828 37.686 -33.451 1.00 84.75 281 LEU A CA 1
ATOM 2264 C C . LEU A 1 281 ? -16.025 37.178 -34.274 1.00 84.75 281 LEU A C 1
ATOM 2266 O O . LEU A 1 281 ? -16.099 37.389 -35.482 1.00 84.75 281 LEU A O 1
ATOM 2270 N N . ASP A 1 282 ? -16.973 36.513 -33.622 1.00 79.81 282 ASP A N 1
ATOM 2271 C CA . ASP A 1 282 ? -18.200 35.943 -34.200 1.00 79.81 282 ASP A CA 1
ATOM 2272 C C . ASP A 1 282 ? -19.170 36.964 -34.785 1.00 79.81 282 ASP A C 1
ATOM 2274 O O . ASP A 1 282 ? -19.937 36.645 -35.691 1.00 79.81 282 ASP A O 1
ATOM 2278 N N . ASN A 1 283 ? -19.083 38.212 -34.340 1.00 78.56 283 ASN A N 1
ATOM 2279 C CA . ASN A 1 283 ? -19.770 39.343 -34.954 1.00 78.56 283 ASN A CA 1
ATOM 2280 C C . ASN A 1 283 ? -18.971 39.997 -36.106 1.00 78.56 283 ASN A C 1
ATOM 2282 O O . ASN A 1 283 ? -19.314 41.098 -36.537 1.00 78.56 283 ASN A O 1
ATOM 2286 N N . ASN A 1 284 ? -17.904 39.348 -36.587 1.00 81.50 284 ASN A N 1
ATOM 2287 C CA . ASN A 1 284 ? -16.957 39.830 -37.600 1.00 81.50 284 ASN A CA 1
ATOM 2288 C C . ASN A 1 284 ? -16.156 41.090 -37.222 1.00 81.50 284 ASN A C 1
ATOM 2290 O O . ASN A 1 284 ? -15.471 41.651 -38.079 1.00 81.50 284 ASN A O 1
ATOM 2294 N N . GLN A 1 285 ? -16.184 41.541 -35.963 1.00 83.31 285 GLN A N 1
ATOM 2295 C CA . GLN A 1 285 ? -15.281 42.602 -35.516 1.00 83.31 285 GLN A CA 1
ATOM 2296 C C . GLN A 1 285 ? -13.850 42.078 -35.420 1.00 83.31 285 GLN A C 1
ATOM 2298 O O . GLN A 1 285 ? -13.608 40.942 -35.004 1.00 83.31 285 GLN A O 1
ATOM 2303 N N . THR A 1 286 ? -12.896 42.925 -35.801 1.00 86.56 286 THR A N 1
ATOM 2304 C CA . THR A 1 286 ? -11.475 42.591 -35.777 1.00 86.56 286 THR A CA 1
ATOM 2305 C C . THR A 1 286 ? -10.731 43.428 -34.757 1.00 86.56 286 THR A C 1
ATOM 2307 O O . THR A 1 286 ? -10.868 44.651 -34.753 1.00 86.56 286 THR A O 1
ATOM 2310 N N . LEU A 1 287 ? -9.899 42.790 -33.943 1.00 86.75 287 LEU A N 1
ATOM 2311 C CA . LEU A 1 287 ? -9.036 43.472 -32.988 1.00 86.75 287 LEU A CA 1
ATOM 2312 C C . LEU A 1 287 ? -7.576 43.167 -33.306 1.00 86.75 287 LEU A C 1
ATOM 2314 O O . LEU A 1 287 ? -7.208 42.000 -33.434 1.00 86.75 287 LEU A O 1
ATOM 2318 N N . SER A 1 288 ? -6.748 44.202 -33.414 1.00 87.88 288 SER A N 1
ATOM 2319 C CA . SER A 1 288 ? -5.319 44.047 -33.692 1.00 87.88 288 SER A CA 1
ATOM 2320 C C . SER A 1 288 ? -4.474 44.145 -32.425 1.00 87.88 288 SER A C 1
ATOM 2322 O O . SER A 1 288 ? -4.775 44.911 -31.510 1.00 87.88 288 SER A O 1
ATOM 2324 N N . SER A 1 289 ? -3.373 43.403 -32.392 1.00 90.50 289 SER A N 1
ATOM 2325 C CA . SER A 1 289 ? -2.310 43.540 -31.397 1.00 90.50 289 SER A CA 1
ATOM 2326 C C . SER A 1 289 ? -0.964 43.134 -31.995 1.00 90.50 289 SER A C 1
ATOM 2328 O O . SER A 1 289 ? -0.907 42.589 -33.094 1.00 90.50 289 SER A O 1
ATOM 2330 N N . THR A 1 290 ? 0.128 43.392 -31.286 1.00 87.94 290 THR A N 1
ATOM 2331 C CA . THR A 1 290 ? 1.470 42.954 -31.674 1.00 87.94 290 THR A CA 1
ATOM 2332 C C . THR A 1 290 ? 1.934 41.777 -30.824 1.00 87.94 290 THR A C 1
ATOM 2334 O O . THR A 1 290 ? 1.747 41.742 -29.606 1.00 87.94 290 THR A O 1
ATOM 2337 N N . LEU A 1 291 ? 2.556 40.797 -31.480 1.00 84.31 291 LEU A N 1
ATOM 2338 C CA . LEU A 1 291 ? 3.129 39.630 -30.824 1.00 84.31 291 LEU A CA 1
ATOM 2339 C C . LEU A 1 291 ? 4.378 39.984 -30.019 1.00 84.31 291 LEU A C 1
ATOM 2341 O O . LEU A 1 291 ? 5.259 40.711 -30.483 1.00 84.31 291 LEU A O 1
ATOM 2345 N N . LYS A 1 292 ? 4.482 39.374 -28.842 1.00 83.88 292 LYS A N 1
ATOM 2346 C CA . LYS A 1 292 ? 5.693 39.279 -28.034 1.00 83.88 292 LYS A CA 1
ATOM 2347 C C . LYS A 1 292 ? 6.052 37.806 -27.886 1.00 83.88 292 LYS A C 1
ATOM 2349 O O . LYS A 1 292 ? 5.290 37.028 -27.320 1.00 83.88 292 LYS A O 1
ATOM 2354 N N . VAL A 1 293 ? 7.199 37.431 -28.424 1.00 78.50 293 VAL A N 1
ATOM 2355 C CA . VAL A 1 293 ? 7.765 36.088 -28.362 1.00 78.50 293 VAL A CA 1
ATOM 2356 C C . VAL A 1 293 ? 8.751 36.060 -27.205 1.00 78.50 293 VAL A C 1
ATOM 2358 O O . VAL A 1 293 ? 9.676 36.874 -27.155 1.00 78.50 293 VAL A O 1
ATOM 2361 N N . ASP A 1 294 ? 8.536 35.155 -26.256 1.00 73.50 294 ASP A N 1
ATOM 2362 C CA . ASP A 1 294 ? 9.493 34.926 -25.179 1.00 73.50 294 ASP A CA 1
ATOM 2363 C C . ASP A 1 294 ? 10.612 33.958 -25.605 1.00 73.50 294 ASP A C 1
ATOM 2365 O O . ASP A 1 294 ? 10.534 33.277 -26.631 1.00 73.50 294 ASP A O 1
ATOM 2369 N N . ASN A 1 295 ? 11.670 33.872 -24.794 1.00 67.88 295 ASN A N 1
ATOM 2370 C CA . ASN A 1 295 ? 12.839 33.028 -25.074 1.00 67.88 295 ASN A CA 1
ATOM 2371 C C . ASN A 1 295 ? 12.523 31.515 -25.121 1.00 67.88 295 ASN A C 1
ATOM 2373 O O . ASN A 1 295 ? 13.388 30.730 -25.500 1.00 67.88 295 ASN A O 1
ATOM 2377 N N . ASN A 1 296 ? 11.308 31.101 -24.743 1.00 65.19 296 ASN A N 1
ATOM 2378 C CA . ASN A 1 296 ? 10.857 29.710 -24.735 1.00 65.19 296 ASN A CA 1
ATOM 2379 C C . ASN A 1 296 ? 9.907 29.391 -25.904 1.00 65.19 296 ASN A C 1
ATOM 2381 O O . ASN A 1 296 ? 9.319 28.308 -25.930 1.00 65.19 296 ASN A O 1
ATOM 2385 N N . GLY A 1 297 ? 9.729 30.321 -26.850 1.00 61.72 297 GLY A N 1
ATOM 2386 C CA . GLY A 1 297 ? 8.838 30.154 -27.998 1.00 61.72 297 GLY A CA 1
ATOM 2387 C C . GLY A 1 297 ? 7.351 30.294 -27.658 1.00 61.72 297 GLY A C 1
ATOM 2388 O O . GLY A 1 297 ? 6.505 29.960 -28.489 1.00 61.72 297 GLY A O 1
ATOM 2389 N N . LEU A 1 298 ? 7.000 30.779 -26.459 1.00 66.75 298 LEU A N 1
ATOM 2390 C CA . LEU A 1 298 ? 5.627 31.182 -26.170 1.00 66.75 298 LEU A CA 1
ATOM 2391 C C . LEU A 1 298 ? 5.378 32.545 -26.799 1.00 66.75 298 LEU A C 1
ATOM 2393 O O . LEU A 1 298 ? 6.129 33.502 -26.608 1.00 66.75 298 LEU A O 1
ATOM 2397 N N . VAL A 1 299 ? 4.291 32.616 -27.554 1.00 78.00 299 VAL A N 1
ATOM 2398 C CA . VAL A 1 299 ? 3.901 33.814 -28.282 1.00 78.00 299 VAL A CA 1
ATOM 2399 C C . VAL A 1 299 ? 2.702 34.415 -27.570 1.00 78.00 299 VAL A C 1
ATOM 2401 O O . VAL A 1 299 ? 1.630 33.814 -27.532 1.00 78.00 299 VAL A O 1
ATOM 2404 N N . ALA A 1 300 ? 2.893 35.587 -26.980 1.00 82.75 300 ALA A N 1
ATOM 2405 C CA . ALA A 1 300 ? 1.879 36.304 -26.225 1.00 82.75 300 ALA A CA 1
ATOM 2406 C C . ALA A 1 300 ? 1.461 37.576 -26.960 1.00 82.75 300 ALA A C 1
ATOM 2408 O O . ALA A 1 300 ? 2.294 38.266 -27.547 1.00 82.75 300 ALA A O 1
ATOM 2409 N N . PHE A 1 301 ? 0.188 37.939 -26.887 1.00 87.25 301 PHE A N 1
ATOM 2410 C CA . PHE A 1 301 ? -0.267 39.265 -27.304 1.00 87.25 301 PHE A CA 1
ATOM 2411 C C . PHE A 1 301 ? -1.441 39.730 -26.440 1.00 87.25 301 PHE A C 1
ATOM 2413 O O . PHE A 1 301 ? -2.194 38.919 -25.896 1.00 87.25 301 PHE A O 1
ATOM 2420 N N . ASN A 1 302 ? -1.574 41.051 -26.309 1.00 87.19 302 ASN A N 1
ATOM 2421 C CA . ASN A 1 302 ? -2.591 41.696 -25.479 1.00 87.19 302 ASN A CA 1
ATOM 2422 C C . ASN A 1 302 ? -3.516 42.528 -26.355 1.00 87.19 302 ASN A C 1
ATOM 2424 O O . ASN A 1 302 ? -3.072 43.473 -27.006 1.00 87.19 302 ASN A O 1
ATOM 2428 N N . VAL A 1 303 ? -4.798 42.207 -26.355 1.00 86.31 303 VAL A N 1
ATOM 2429 C CA . VAL A 1 303 ? -5.792 42.898 -27.172 1.00 86.31 303 VAL A CA 1
ATOM 2430 C C . VAL A 1 303 ? -6.605 43.828 -26.287 1.00 86.31 303 VAL A C 1
ATOM 2432 O O . VAL A 1 303 ? -7.149 43.393 -25.273 1.00 86.31 303 VAL A O 1
ATOM 2435 N N . SER A 1 304 ? -6.687 45.104 -26.661 1.00 84.50 304 SER A N 1
ATOM 2436 C CA . SER A 1 304 ? -7.568 46.060 -25.987 1.00 84.50 304 SER A CA 1
ATOM 2437 C C . SER A 1 304 ? -9.020 45.756 -26.344 1.00 84.50 304 SER A C 1
ATOM 2439 O O . SER A 1 304 ? -9.361 45.689 -27.523 1.00 84.50 304 SER A O 1
ATOM 2441 N N . LEU A 1 305 ? -9.879 45.601 -25.336 1.00 80.31 305 LEU A N 1
ATOM 2442 C CA . LEU A 1 305 ? -11.322 45.426 -25.530 1.00 80.31 305 LEU A CA 1
ATOM 2443 C C . LEU A 1 305 ? -12.097 46.748 -25.412 1.00 80.31 305 LEU A C 1
ATOM 2445 O O . LEU A 1 305 ? -13.322 46.748 -25.498 1.00 80.31 305 LEU A O 1
ATOM 2449 N N . LYS A 1 306 ? -11.404 47.881 -25.220 1.00 77.81 306 LYS A N 1
ATOM 2450 C CA . LYS A 1 306 ? -12.026 49.195 -24.966 1.00 77.81 306 LYS A CA 1
ATOM 2451 C C . LYS A 1 306 ? -12.972 49.658 -26.078 1.00 77.81 306 LYS A C 1
ATOM 2453 O O . LYS A 1 306 ? -13.927 50.377 -25.793 1.00 77.81 306 LYS A O 1
ATOM 2458 N N . ASP A 1 307 ? -12.742 49.206 -27.309 1.00 68.06 307 ASP A N 1
ATOM 2459 C CA . ASP A 1 307 ? -13.520 49.604 -28.486 1.00 68.06 307 ASP A CA 1
ATOM 2460 C C . ASP A 1 307 ? -14.733 48.693 -28.763 1.00 68.06 307 ASP A C 1
ATOM 2462 O O . ASP A 1 307 ? -15.570 49.009 -29.613 1.00 68.06 307 ASP A O 1
ATOM 2466 N N . LEU A 1 308 ? -14.888 47.588 -28.020 1.00 72.06 308 LEU A N 1
ATOM 2467 C CA . LEU A 1 308 ? -16.052 46.706 -28.119 1.00 72.06 308 LEU A CA 1
ATOM 2468 C C . LEU A 1 308 ? -17.247 47.329 -27.377 1.00 72.06 308 LEU A C 1
ATOM 2470 O O . LEU A 1 308 ? -17.442 47.147 -26.174 1.00 72.06 308 LEU A O 1
ATOM 2474 N N . LYS A 1 309 ? -18.064 48.104 -28.097 1.00 54.62 309 LYS A N 1
ATOM 2475 C CA . LYS A 1 309 ? -19.266 48.748 -27.543 1.00 54.62 309 LYS A CA 1
ATOM 2476 C C . LYS A 1 309 ? -20.372 47.721 -27.227 1.00 54.62 309 LYS A C 1
ATOM 2478 O O . LYS A 1 309 ? -20.868 47.038 -28.114 1.00 54.62 309 LYS A O 1
ATOM 2483 N N . ASN A 1 310 ? -20.818 47.703 -25.968 1.00 55.25 310 ASN A N 1
ATOM 2484 C CA . ASN A 1 310 ? -22.124 47.232 -25.462 1.00 55.25 310 ASN A CA 1
ATOM 2485 C C . ASN A 1 310 ? -22.589 45.779 -25.728 1.00 55.25 310 ASN A C 1
ATOM 2487 O O . ASN A 1 310 ? -23.740 45.470 -25.417 1.00 55.25 310 ASN A O 1
ATOM 2491 N N . GLN A 1 311 ? -21.748 44.864 -26.215 1.00 55.28 311 GLN A N 1
ATOM 2492 C CA . GLN A 1 311 ? -22.081 43.430 -26.285 1.00 55.28 311 GLN A CA 1
ATOM 2493 C C . GLN A 1 311 ? -21.241 42.606 -25.294 1.00 55.28 311 GLN A C 1
ATOM 2495 O O . GLN A 1 311 ? -20.086 42.920 -25.030 1.00 55.28 311 GLN A O 1
ATOM 2500 N N . ILE A 1 312 ? -21.879 41.605 -24.674 1.00 55.94 312 ILE A N 1
ATOM 2501 C CA . ILE A 1 312 ? -21.445 40.982 -23.404 1.00 55.94 312 ILE A CA 1
ATOM 2502 C C . ILE A 1 312 ? -20.716 39.638 -23.630 1.00 55.94 312 ILE A C 1
ATOM 2504 O O . ILE A 1 312 ? -19.976 39.179 -22.760 1.00 55.94 312 ILE A O 1
ATOM 2508 N N . ASN A 1 313 ? -20.868 39.022 -24.806 1.00 62.91 313 ASN A N 1
ATOM 2509 C CA . ASN A 1 313 ? -20.248 37.741 -25.151 1.00 62.91 313 ASN A CA 1
ATOM 2510 C C . ASN A 1 313 ? -19.732 37.787 -26.592 1.00 62.91 313 ASN A C 1
ATOM 2512 O O . ASN A 1 313 ? -20.478 38.200 -27.478 1.00 62.91 313 ASN A O 1
ATOM 2516 N N . PHE A 1 314 ? -18.496 37.334 -26.806 1.00 68.81 314 PHE A N 1
ATOM 2517 C CA . PHE A 1 314 ? -17.914 37.170 -28.139 1.00 68.81 314 PHE A CA 1
ATOM 2518 C C . PHE A 1 314 ? -17.191 35.824 -28.219 1.00 68.81 314 PHE A C 1
ATOM 2520 O O . PHE A 1 314 ? -16.449 35.444 -27.302 1.00 68.81 314 PHE A O 1
ATOM 2527 N N . LYS A 1 315 ? -17.374 35.110 -29.327 1.00 73.38 315 LYS A N 1
ATOM 2528 C CA . LYS A 1 315 ? -16.580 33.927 -29.676 1.00 73.38 315 LYS A CA 1
ATOM 2529 C C . LYS A 1 315 ? -15.468 34.337 -30.638 1.00 73.38 315 LYS A C 1
ATOM 2531 O O . LYS A 1 315 ? -15.718 35.012 -31.630 1.00 73.38 315 LYS A O 1
ATOM 2536 N N . VAL A 1 316 ? -14.227 33.937 -30.364 1.00 75.69 316 VAL A N 1
ATOM 2537 C CA . VAL A 1 316 ? -13.116 34.172 -31.301 1.00 75.69 316 VAL A CA 1
ATOM 2538 C C . VAL A 1 316 ? -13.222 33.150 -32.432 1.00 75.69 316 VAL A C 1
ATOM 2540 O O . VAL A 1 316 ? -13.100 31.954 -32.186 1.00 75.69 316 VAL A O 1
ATOM 2543 N N . LEU A 1 317 ? -13.453 33.609 -33.663 1.00 76.94 317 LEU A N 1
ATOM 2544 C CA . LEU A 1 317 ? -13.583 32.747 -34.840 1.00 76.94 317 LEU A CA 1
ATOM 2545 C C . LEU A 1 317 ? -12.230 32.344 -35.425 1.00 76.94 317 LEU A C 1
ATOM 2547 O O . LEU A 1 317 ? -12.029 31.189 -35.803 1.00 76.94 317 LEU A O 1
ATOM 2551 N N . LYS A 1 318 ? -11.303 33.294 -35.535 1.00 82.12 318 LYS A N 1
ATOM 2552 C CA . LYS A 1 318 ? -9.968 33.036 -36.078 1.00 82.12 318 LYS A CA 1
ATOM 2553 C C . LYS A 1 318 ? -8.952 34.045 -35.573 1.00 82.12 318 LYS A C 1
ATOM 2555 O O . LYS A 1 318 ? -9.298 35.175 -35.227 1.00 82.12 318 LYS A O 1
ATOM 2560 N N . ILE A 1 319 ? -7.692 33.628 -35.549 1.00 81.12 319 ILE A N 1
ATOM 2561 C CA . ILE A 1 319 ? -6.547 34.505 -35.304 1.00 81.12 319 ILE A CA 1
ATOM 2562 C C . ILE A 1 319 ? -5.711 34.510 -36.582 1.00 81.12 319 ILE A C 1
ATOM 2564 O O . ILE A 1 319 ? -5.267 33.457 -37.042 1.00 81.12 319 ILE A O 1
ATOM 2568 N N . ASN A 1 320 ? -5.512 35.694 -37.152 1.00 83.00 320 ASN A N 1
ATOM 2569 C CA . ASN A 1 320 ? -4.800 35.918 -38.403 1.00 83.00 320 ASN A CA 1
ATOM 2570 C C . ASN A 1 320 ? -3.534 36.749 -38.169 1.00 83.00 320 ASN A C 1
ATOM 2572 O O . ASN A 1 320 ? -3.481 37.577 -37.265 1.00 83.00 320 ASN A O 1
ATOM 2576 N N . LEU A 1 321 ? -2.533 36.591 -39.031 1.00 80.62 321 LEU A N 1
ATOM 2577 C CA . LEU A 1 321 ? -1.430 37.545 -39.154 1.00 80.62 321 LEU A CA 1
ATOM 2578 C C . LEU A 1 321 ? -1.800 38.597 -40.200 1.00 80.62 321 LEU A C 1
ATOM 2580 O O . LEU A 1 321 ? -2.244 38.255 -41.296 1.00 80.62 321 LEU A O 1
ATOM 2584 N N . LYS A 1 322 ? -1.615 39.884 -39.892 1.00 78.75 322 LYS A N 1
ATOM 2585 C CA . LYS A 1 322 ? -1.952 40.954 -40.846 1.00 78.75 322 LYS A CA 1
ATOM 2586 C C . LYS A 1 322 ? -1.061 40.905 -42.085 1.00 78.75 322 LYS A C 1
ATOM 2588 O O . LYS A 1 322 ? -1.541 41.051 -43.205 1.00 78.75 322 LYS A O 1
ATOM 2593 N N . THR A 1 323 ? 0.225 40.639 -41.879 1.00 72.31 323 THR A N 1
ATOM 2594 C CA . THR A 1 323 ? 1.217 40.403 -42.929 1.00 72.31 323 THR A CA 1
ATOM 2595 C C . THR A 1 323 ? 1.865 39.040 -42.725 1.00 72.31 323 THR A C 1
ATOM 2597 O O . THR A 1 323 ? 2.343 38.700 -41.638 1.00 72.31 323 THR A O 1
ATOM 2600 N N . LYS A 1 324 ? 1.864 38.235 -43.790 1.00 63.25 324 LYS A N 1
ATOM 2601 C CA . LYS A 1 324 ? 2.508 36.923 -43.814 1.00 63.25 324 LYS A CA 1
ATOM 2602 C C . LYS A 1 324 ? 4.033 37.108 -43.833 1.00 63.25 324 LYS A C 1
ATOM 2604 O O . LYS A 1 324 ? 4.520 37.800 -44.728 1.00 63.25 324 LYS A O 1
ATOM 2609 N N . PRO A 1 325 ? 4.799 36.511 -42.904 1.00 60.53 325 PRO A N 1
ATOM 2610 C CA . PRO A 1 325 ? 6.256 36.533 -42.970 1.00 60.53 325 PRO A CA 1
ATOM 2611 C C . PRO A 1 325 ? 6.726 35.868 -44.260 1.00 60.53 325 PRO A C 1
ATOM 2613 O O . PRO A 1 325 ? 6.220 34.803 -44.620 1.00 60.53 325 PRO A O 1
ATOM 2616 N N . ALA A 1 326 ? 7.718 36.455 -44.931 1.00 52.81 326 ALA A N 1
ATOM 2617 C CA . ALA A 1 326 ? 8.294 35.905 -46.165 1.00 52.81 326 ALA A CA 1
ATOM 2618 C C . ALA A 1 326 ? 8.847 34.471 -45.985 1.00 52.81 326 ALA A C 1
ATOM 2620 O O . ALA A 1 326 ? 8.945 33.699 -46.932 1.00 52.81 326 ALA A O 1
ATOM 2621 N N . ASN A 1 327 ? 9.162 34.110 -44.744 1.00 50.66 327 ASN A N 1
ATOM 2622 C CA . ASN A 1 327 ? 9.701 32.840 -44.273 1.00 50.66 327 ASN A CA 1
ATOM 2623 C C . ASN A 1 327 ? 8.630 31.792 -43.883 1.00 50.66 327 ASN A C 1
ATOM 2625 O O . ASN A 1 327 ? 8.986 30.650 -43.592 1.00 50.66 327 ASN A O 1
ATOM 2629 N N . LEU A 1 328 ? 7.330 32.122 -43.913 1.00 54.62 328 LEU A N 1
ATOM 2630 C CA . LEU A 1 328 ? 6.228 31.175 -43.672 1.00 54.62 328 LEU A CA 1
ATOM 2631 C C . LEU A 1 328 ? 5.799 30.520 -45.002 1.00 54.62 328 LEU A C 1
ATOM 2633 O O . LEU A 1 328 ? 4.876 30.967 -45.689 1.00 54.62 328 LEU A O 1
ATOM 2637 N N . ILE A 1 329 ? 6.519 29.468 -45.406 1.00 46.69 329 ILE A N 1
ATOM 2638 C CA . ILE A 1 329 ? 6.336 28.794 -46.701 1.00 46.69 329 ILE A CA 1
ATOM 2639 C C . ILE A 1 329 ? 5.005 28.012 -46.741 1.00 46.69 329 ILE A C 1
ATOM 2641 O O . ILE A 1 329 ? 4.810 27.044 -46.016 1.00 46.69 329 ILE A O 1
ATOM 2645 N N . GLN A 1 330 ? 4.105 28.484 -47.610 1.00 44.66 330 GLN A N 1
ATOM 2646 C CA . GLN A 1 330 ? 3.008 27.862 -48.386 1.00 44.66 330 GLN A CA 1
ATOM 2647 C C . GLN A 1 330 ? 2.331 26.506 -48.035 1.00 44.66 330 GLN A C 1
ATOM 2649 O O . GLN A 1 330 ? 1.632 25.992 -48.900 1.00 44.66 330 GLN A O 1
ATOM 2654 N N . ASN A 1 331 ? 2.432 25.934 -46.830 1.00 40.97 331 ASN A N 1
ATOM 2655 C CA . ASN A 1 331 ? 1.857 24.600 -46.543 1.00 40.97 331 ASN A CA 1
ATOM 2656 C C . ASN A 1 331 ? 0.788 24.516 -45.437 1.00 40.97 331 ASN A C 1
ATOM 2658 O O . ASN A 1 331 ? 0.408 23.414 -45.050 1.00 40.97 331 ASN A O 1
ATOM 2662 N N . ILE A 1 332 ? 0.223 25.637 -44.982 1.00 42.31 332 ILE A N 1
ATOM 2663 C CA . ILE A 1 332 ? -1.019 25.622 -44.186 1.00 42.31 332 ILE A CA 1
ATOM 2664 C C . ILE A 1 332 ? -2.168 26.001 -45.121 1.00 42.31 332 ILE A C 1
ATOM 2666 O O . ILE A 1 332 ? -2.538 27.162 -45.195 1.00 42.31 332 ILE A O 1
ATOM 2670 N N . ASN A 1 333 ? -2.673 25.002 -45.855 1.00 38.44 333 ASN A N 1
ATOM 2671 C CA . ASN A 1 333 ? -3.815 25.047 -46.778 1.00 38.44 333 ASN A CA 1
ATOM 2672 C C . ASN A 1 333 ? -3.746 26.084 -47.920 1.00 38.44 333 ASN A C 1
ATOM 2674 O O . ASN A 1 333 ? -3.350 27.230 -47.769 1.00 38.44 333 ASN A O 1
ATOM 2678 N N . ASN A 1 334 ? -4.223 25.692 -49.101 1.00 41.38 334 ASN A N 1
ATOM 2679 C CA . ASN A 1 334 ? -4.382 26.545 -50.288 1.00 41.38 334 ASN A CA 1
ATOM 2680 C C . ASN A 1 334 ? -5.401 27.702 -50.117 1.00 41.38 334 ASN A C 1
ATOM 2682 O O . ASN A 1 334 ? -5.949 28.188 -51.104 1.00 41.38 334 ASN A O 1
ATOM 2686 N N . SER A 1 335 ? -5.695 28.155 -48.898 1.00 45.38 335 SER A N 1
ATOM 2687 C CA . SER A 1 335 ? -6.505 29.347 -48.671 1.00 45.38 335 SER A CA 1
ATOM 2688 C C . SER A 1 335 ? -5.601 30.572 -48.624 1.00 45.38 335 SER A C 1
ATOM 2690 O O . SER A 1 335 ? -4.649 30.628 -47.853 1.00 45.38 335 SER A O 1
ATOM 2692 N N . SER A 1 336 ? -5.941 31.592 -49.400 1.00 54.06 336 SER A N 1
ATOM 2693 C CA . SER A 1 336 ? -5.372 32.945 -49.380 1.00 54.06 336 SER A CA 1
ATOM 2694 C C . SER A 1 336 ? -5.531 33.697 -48.041 1.00 54.06 336 SER A C 1
ATOM 2696 O O . SER A 1 336 ? -5.417 34.918 -48.016 1.00 54.06 336 SER A O 1
ATOM 2698 N N . ASP A 1 337 ? -5.831 33.003 -46.942 1.00 57.81 337 ASP A N 1
ATOM 2699 C CA . ASP A 1 337 ? -6.186 33.581 -45.648 1.00 57.81 337 ASP A CA 1
ATOM 2700 C C . ASP A 1 337 ? -5.028 33.352 -44.659 1.00 57.81 337 ASP A C 1
ATOM 2702 O O . ASP A 1 337 ? -4.564 32.228 -44.472 1.00 57.81 337 ASP A O 1
ATOM 2706 N N . ASN A 1 338 ? -4.513 34.427 -44.053 1.00 66.00 338 ASN A N 1
ATOM 2707 C CA . ASN A 1 338 ? -3.329 34.424 -43.174 1.00 66.00 338 ASN A CA 1
ATOM 2708 C C . ASN A 1 338 ? -3.623 33.838 -41.773 1.00 66.00 338 ASN A C 1
ATOM 2710 O O . ASN A 1 338 ? -3.167 34.370 -40.758 1.00 66.00 338 ASN A O 1
ATOM 2714 N N . THR A 1 339 ? -4.429 32.782 -41.697 1.00 70.75 339 THR A N 1
ATOM 2715 C CA . THR A 1 339 ? -4.958 32.220 -40.452 1.00 70.75 339 THR A CA 1
ATOM 2716 C C . THR A 1 339 ? -3.940 31.320 -39.759 1.00 70.75 339 THR A C 1
ATOM 2718 O O . THR A 1 339 ? -3.473 30.338 -40.327 1.00 70.75 339 THR A O 1
ATOM 2721 N N . ILE A 1 340 ? -3.610 31.653 -38.508 1.00 68.62 340 ILE A N 1
ATOM 2722 C CA . ILE A 1 340 ? -2.704 30.885 -37.635 1.00 68.62 340 ILE A CA 1
ATOM 2723 C C . ILE A 1 340 ? -3.453 30.048 -36.589 1.00 68.62 340 ILE A C 1
ATOM 2725 O O . ILE A 1 340 ? -2.871 29.151 -35.985 1.00 68.62 340 ILE A O 1
ATOM 2729 N N . TYR A 1 341 ? -4.744 30.319 -36.386 1.00 65.31 341 TYR A N 1
ATOM 2730 C CA . TYR A 1 341 ? -5.641 29.534 -35.538 1.00 65.31 341 TYR A CA 1
ATOM 2731 C C . TYR A 1 341 ? -7.080 29.637 -36.063 1.00 65.31 341 TYR A C 1
ATOM 2733 O O . TYR A 1 341 ? -7.584 30.746 -36.259 1.00 65.31 341 TYR A O 1
ATOM 2741 N N . ASP A 1 342 ? -7.726 28.488 -36.273 1.00 62.94 342 ASP A N 1
ATOM 2742 C CA . ASP A 1 342 ? -9.096 28.352 -36.782 1.00 62.94 342 ASP A CA 1
ATOM 2743 C C . ASP A 1 342 ? -9.978 27.673 -35.720 1.00 62.94 342 ASP A C 1
ATOM 2745 O O . ASP A 1 342 ? -9.739 26.527 -35.322 1.00 62.94 342 ASP A O 1
ATOM 2749 N N . SER A 1 343 ? -10.995 28.396 -35.243 1.00 55.16 343 SER A N 1
ATOM 2750 C CA . SER A 1 343 ? -11.895 27.942 -34.174 1.00 55.16 343 SER A CA 1
ATOM 2751 C C . SER A 1 343 ? -12.808 26.778 -34.566 1.00 55.16 343 SER A C 1
ATOM 2753 O O . SER A 1 343 ? -13.397 26.162 -33.680 1.00 55.16 343 SER A O 1
ATOM 2755 N N . SER A 1 344 ? -12.891 26.403 -35.850 1.00 53.28 344 SER A N 1
ATOM 2756 C CA . SER A 1 344 ? -13.667 25.233 -36.294 1.00 53.28 344 SER A CA 1
ATOM 2757 C C . SER A 1 344 ? -13.196 23.905 -35.674 1.00 53.28 344 SER A C 1
ATOM 2759 O O . SER A 1 344 ? -13.873 22.887 -35.821 1.00 53.28 344 SER A O 1
ATOM 2761 N N . LYS A 1 345 ? -12.056 23.899 -34.960 1.00 52.44 345 LYS A N 1
ATOM 2762 C CA . LYS A 1 345 ? -11.466 22.713 -34.315 1.00 52.44 345 LYS A CA 1
ATOM 2763 C C . LYS A 1 345 ? -11.238 22.817 -32.796 1.00 52.44 345 LYS A C 1
ATOM 2765 O O . LYS A 1 345 ? -10.754 21.848 -32.216 1.00 52.44 345 LYS A O 1
ATOM 2770 N N . SER A 1 346 ? -11.594 23.922 -32.127 1.00 47.19 346 SER A N 1
ATOM 2771 C CA . SER A 1 346 ? -11.620 24.000 -30.648 1.00 47.19 346 SER A CA 1
ATOM 2772 C C . SER A 1 346 ? -12.396 25.224 -30.139 1.00 47.19 346 SER A C 1
ATOM 2774 O O . SER A 1 346 ? -12.186 26.327 -30.640 1.00 47.19 346 SER A O 1
ATOM 2776 N N . ASP A 1 347 ? -13.238 25.032 -29.118 1.00 49.41 347 ASP A N 1
ATOM 2777 C CA . ASP A 1 347 ? -14.137 26.047 -28.553 1.00 49.41 347 ASP A CA 1
ATOM 2778 C C . ASP A 1 347 ? -13.509 26.792 -27.362 1.00 49.41 347 ASP A C 1
ATOM 2780 O O . ASP A 1 347 ? -13.417 26.250 -26.260 1.00 49.41 347 ASP A O 1
ATOM 2784 N N . PHE A 1 348 ? -13.135 28.061 -27.544 1.00 53.47 348 PHE A N 1
ATOM 2785 C CA . PHE A 1 348 ? -12.920 28.978 -26.421 1.00 53.47 348 PHE A CA 1
ATOM 2786 C C . PHE A 1 348 ? -13.830 30.208 -26.574 1.00 53.47 348 PHE A C 1
ATOM 2788 O O . PHE A 1 348 ? -13.866 30.852 -27.622 1.00 53.47 348 PHE A O 1
ATOM 2795 N N . GLU A 1 349 ? -14.617 30.491 -25.534 1.00 58.62 349 GLU A N 1
ATOM 2796 C CA . GLU A 1 349 ? -15.652 31.532 -25.499 1.00 58.62 349 GLU A CA 1
ATOM 2797 C C . GLU A 1 349 ? -15.294 32.564 -24.415 1.00 58.62 349 GLU A C 1
ATOM 2799 O O . GLU A 1 349 ? -14.983 32.191 -23.279 1.00 58.62 349 GLU A O 1
ATOM 2804 N N . ILE A 1 350 ? -15.328 33.862 -24.742 1.00 55.97 350 ILE A N 1
ATOM 2805 C CA . ILE A 1 350 ? -15.050 34.942 -23.784 1.00 55.97 350 ILE A CA 1
ATOM 2806 C C . ILE A 1 350 ? -16.389 35.524 -23.318 1.00 55.97 350 ILE A C 1
ATOM 2808 O O . ILE A 1 350 ? -17.058 36.240 -24.064 1.00 55.97 350 ILE A O 1
ATOM 2812 N N . LYS A 1 351 ? -16.776 35.234 -22.069 1.00 51.62 351 LYS A N 1
ATOM 2813 C CA . LYS A 1 351 ? -17.983 35.788 -21.427 1.00 51.62 351 LYS A CA 1
ATOM 2814 C C . LYS A 1 351 ? -17.602 36.901 -20.456 1.00 51.62 351 LYS A C 1
ATOM 2816 O O . LYS A 1 351 ? -17.010 36.625 -19.413 1.00 51.62 351 LYS A O 1
ATOM 2821 N N . GLY A 1 352 ? -17.934 38.151 -20.778 1.00 47.09 352 GLY A N 1
ATOM 2822 C CA . GLY A 1 352 ? -17.580 39.327 -19.978 1.00 47.09 352 GLY A CA 1
ATOM 2823 C C . GLY A 1 352 ? -18.805 40.125 -19.529 1.00 47.09 352 GLY A C 1
ATOM 2824 O O . GLY A 1 352 ? -19.288 40.984 -20.252 1.00 47.09 352 GLY A O 1
ATOM 2825 N N . SER A 1 353 ? -19.292 39.905 -18.303 1.00 41.75 353 SER A N 1
ATOM 2826 C CA . SER A 1 353 ? -20.385 40.697 -17.704 1.00 41.75 353 SER A CA 1
ATOM 2827 C C . SER A 1 353 ? -19.881 42.039 -17.146 1.00 41.75 353 SER A C 1
ATOM 2829 O O . SER A 1 353 ? -19.236 42.045 -16.095 1.00 41.75 353 SER A O 1
ATOM 2831 N N . ARG A 1 354 ? -20.251 43.167 -17.775 1.00 41.06 354 ARG A N 1
ATOM 2832 C CA . ARG A 1 354 ? -19.964 44.547 -17.309 1.00 41.06 354 ARG A CA 1
ATOM 2833 C C . ARG A 1 354 ? -20.982 45.160 -16.331 1.00 41.06 354 ARG A C 1
ATOM 2835 O O . ARG A 1 354 ? -20.859 46.332 -15.991 1.00 41.06 354 ARG A O 1
ATOM 2842 N N . THR A 1 355 ? -21.972 44.423 -15.831 1.00 45.50 355 THR A N 1
ATOM 2843 C CA . THR A 1 355 ? -22.810 44.948 -14.738 1.00 45.50 355 THR A CA 1
ATOM 2844 C C . THR A 1 355 ? -22.042 44.867 -13.422 1.00 45.50 355 THR A C 1
ATOM 2846 O O . THR A 1 355 ? -21.665 43.764 -13.026 1.00 45.50 355 THR A O 1
ATOM 2849 N N . ASN A 1 356 ? -21.849 45.994 -12.725 1.00 46.97 356 ASN A N 1
ATOM 2850 C CA . ASN A 1 356 ? -21.528 45.983 -11.293 1.00 46.97 356 ASN A CA 1
ATOM 2851 C C . ASN A 1 356 ? -22.562 45.082 -10.598 1.00 46.97 356 ASN A C 1
ATOM 2853 O O . ASN A 1 356 ? -23.748 45.429 -10.609 1.00 46.97 356 ASN A O 1
ATOM 2857 N N . PRO A 1 357 ? -22.180 43.906 -10.072 1.00 47.31 357 PRO A N 1
ATOM 2858 C CA . PRO A 1 357 ? -23.163 42.976 -9.556 1.00 47.31 357 PRO A CA 1
ATOM 2859 C C . PRO A 1 357 ? -23.719 43.545 -8.250 1.00 47.31 357 PRO A C 1
ATOM 2861 O O . PRO A 1 357 ? -22.993 43.759 -7.283 1.00 47.31 357 PRO A O 1
ATOM 2864 N N . SER A 1 358 ? -25.016 43.840 -8.241 1.00 55.72 358 SER A N 1
ATOM 2865 C CA . SER A 1 358 ? -25.746 44.189 -7.024 1.00 55.72 358 SER A CA 1
ATOM 2866 C C . SER A 1 358 ? -25.792 42.947 -6.131 1.00 55.72 358 SER A C 1
ATOM 2868 O O . SER A 1 358 ? -26.124 41.874 -6.630 1.00 55.72 358 SER A O 1
ATOM 2870 N N . SER A 1 359 ? -25.480 43.059 -4.839 1.00 63.03 359 SER A N 1
ATOM 2871 C CA . SER A 1 359 ? -25.664 41.957 -3.881 1.00 63.03 359 SER A CA 1
ATOM 2872 C C . SER A 1 359 ? -27.134 41.535 -3.841 1.00 63.03 359 SER A C 1
ATOM 2874 O O . SER A 1 359 ? -28.000 42.409 -3.819 1.00 63.03 359 SER A O 1
ATOM 2876 N N . TYR A 1 360 ? -27.440 40.235 -3.821 1.00 72.44 360 TYR A N 1
ATOM 2877 C CA . TYR A 1 360 ? -28.822 39.737 -3.723 1.00 72.44 360 TYR A CA 1
ATOM 2878 C C . TYR A 1 360 ? -28.938 38.464 -2.869 1.00 72.44 360 TYR A C 1
ATOM 2880 O O . TYR A 1 360 ? -27.994 37.679 -2.758 1.00 72.44 360 TYR A O 1
ATOM 2888 N N . LEU A 1 361 ? -30.122 38.265 -2.274 1.00 78.75 361 LEU A N 1
ATOM 2889 C CA . LEU A 1 361 ? -30.513 37.032 -1.580 1.00 78.75 361 LEU A CA 1
ATOM 2890 C C . LEU A 1 361 ? -30.902 35.961 -2.605 1.00 78.75 361 LEU A C 1
ATOM 2892 O O . LEU A 1 361 ? -31.729 36.219 -3.485 1.00 78.75 361 LEU A O 1
ATOM 2896 N N . LYS A 1 362 ? -30.316 34.765 -2.499 1.00 79.12 362 LYS A N 1
ATOM 2897 C CA . LYS A 1 362 ? -30.568 33.658 -3.433 1.00 79.12 362 LYS A CA 1
ATOM 2898 C C . LYS A 1 362 ? -31.735 32.774 -2.993 1.00 79.12 362 LYS A C 1
ATOM 2900 O O . LYS A 1 362 ? -32.557 32.401 -3.828 1.00 79.12 362 LYS A O 1
ATOM 2905 N N . ASP A 1 363 ? -31.814 32.467 -1.704 1.00 84.69 363 ASP A N 1
ATOM 2906 C CA . ASP A 1 363 ? -32.863 31.658 -1.075 1.00 84.69 363 ASP A CA 1
ATOM 2907 C C . ASP A 1 363 ? -33.224 32.207 0.318 1.00 84.69 363 ASP A C 1
ATOM 2909 O O . ASP A 1 363 ? -32.578 33.123 0.812 1.00 84.69 363 ASP A O 1
ATOM 2913 N N . LEU A 1 364 ? -34.295 31.705 0.936 1.00 87.75 364 LEU A N 1
ATOM 2914 C CA . LEU A 1 364 ? -34.657 32.009 2.325 1.00 87.75 364 LEU A CA 1
ATOM 2915 C C . LEU A 1 364 ? -35.477 30.847 2.883 1.00 87.75 364 LEU A C 1
ATOM 2917 O O . LEU A 1 364 ? -36.580 30.584 2.391 1.00 87.75 364 LEU A O 1
ATOM 2921 N N . ASN A 1 365 ? -34.945 30.153 3.885 1.00 86.69 365 ASN A N 1
ATOM 2922 C CA . ASN A 1 365 ? -35.564 28.977 4.491 1.00 86.69 365 ASN A CA 1
ATOM 2923 C C . ASN A 1 365 ? -35.686 29.159 6.007 1.00 86.69 365 ASN A C 1
ATOM 2925 O O . ASN A 1 365 ? -34.754 29.635 6.650 1.00 86.69 365 ASN A O 1
ATOM 2929 N N . LEU A 1 366 ? -36.831 28.774 6.573 1.00 85.12 366 LEU A N 1
ATOM 2930 C CA . LEU A 1 366 ? -37.036 28.705 8.019 1.00 85.12 366 LEU A CA 1
ATOM 2931 C C . LEU A 1 366 ? -36.436 27.383 8.523 1.00 85.12 366 LEU A C 1
ATOM 2933 O O . LEU A 1 366 ? -36.852 26.322 8.067 1.00 85.12 366 LEU A O 1
ATOM 2937 N N . GLU A 1 367 ? -35.420 27.450 9.385 1.00 79.75 367 GLU A N 1
ATOM 2938 C CA . GLU A 1 367 ? -34.633 26.286 9.827 1.00 79.75 367 GLU A CA 1
ATOM 2939 C C . GLU A 1 367 ? -35.178 25.699 11.134 1.00 79.75 367 GLU A C 1
ATOM 2941 O O . GLU A 1 367 ? -35.371 24.490 11.236 1.00 79.75 367 GLU A O 1
ATOM 2946 N N . SER A 1 368 ? -35.411 26.543 12.142 1.00 78.00 368 SER A N 1
ATOM 2947 C CA . SER A 1 368 ? -35.782 26.091 13.485 1.00 78.00 368 SER A CA 1
ATOM 2948 C C . SER A 1 368 ? -36.364 27.209 14.353 1.00 78.00 368 SER A C 1
ATOM 2950 O O . SER A 1 368 ? -36.377 28.383 13.973 1.00 78.00 368 SER A O 1
ATOM 2952 N N . ILE A 1 369 ? -36.821 26.822 15.545 1.00 76.25 369 ILE A N 1
ATOM 2953 C CA . ILE A 1 369 ? -37.108 27.714 16.670 1.00 76.25 369 ILE A CA 1
ATOM 2954 C C . ILE A 1 369 ? -35.978 27.520 17.691 1.00 76.25 369 ILE A C 1
ATOM 2956 O O . ILE A 1 369 ? -35.694 26.387 18.083 1.00 76.25 369 ILE A O 1
ATOM 2960 N N . ASN A 1 370 ? -35.288 28.590 18.093 1.00 74.56 370 ASN A N 1
ATOM 2961 C CA . ASN A 1 370 ? -34.220 28.492 19.095 1.00 74.56 370 ASN A CA 1
ATOM 2962 C C . ASN A 1 370 ? -34.791 28.357 20.528 1.00 74.56 370 ASN A C 1
ATOM 2964 O O . ASN A 1 370 ? -35.997 28.463 20.752 1.00 74.56 370 ASN A O 1
ATOM 2968 N N . SER A 1 371 ? -33.922 28.170 21.528 1.00 66.94 371 SER A N 1
ATOM 2969 C CA . SER A 1 371 ? -34.319 28.045 22.944 1.00 66.94 371 SER A CA 1
ATOM 2970 C C . SER A 1 371 ? -35.087 29.253 23.496 1.00 66.94 371 SER A C 1
ATOM 2972 O O . SER A 1 371 ? -35.842 29.113 24.455 1.00 66.94 371 SER A O 1
ATOM 2974 N N . ASN A 1 372 ? -34.922 30.427 22.883 1.00 70.94 372 ASN A N 1
ATOM 2975 C CA . ASN A 1 372 ? -35.594 31.669 23.263 1.00 70.94 372 ASN A CA 1
ATOM 2976 C C . ASN A 1 372 ? -36.929 31.864 22.524 1.00 70.94 372 ASN A C 1
ATOM 2978 O O . ASN A 1 372 ? -37.572 32.897 22.684 1.00 70.94 372 ASN A O 1
ATOM 2982 N N . LYS A 1 373 ? -37.366 30.856 21.755 1.00 73.50 373 LYS A N 1
ATOM 2983 C CA . LYS A 1 373 ? -38.555 30.879 20.892 1.00 73.50 373 LYS A CA 1
ATOM 2984 C C . LYS A 1 373 ? -38.456 31.850 19.712 1.00 73.50 373 LYS A C 1
ATOM 2986 O O . LYS A 1 373 ? -39.479 32.228 19.142 1.00 73.50 373 LYS A O 1
ATOM 2991 N N . ASP A 1 374 ? -37.244 32.227 19.319 1.00 84.25 374 ASP A N 1
ATOM 2992 C CA . ASP A 1 374 ? -37.031 33.003 18.105 1.00 84.25 374 ASP A CA 1
ATOM 2993 C C . ASP A 1 374 ? -37.005 32.087 16.882 1.00 84.25 374 ASP A C 1
ATOM 2995 O O . ASP A 1 374 ? -36.459 30.981 16.921 1.00 84.25 374 ASP A O 1
ATOM 2999 N N . LEU A 1 375 ? -37.532 32.581 15.768 1.00 86.00 375 LEU A N 1
ATOM 3000 C CA . LEU A 1 375 ? -37.478 31.897 14.482 1.00 86.00 375 LEU A CA 1
ATOM 3001 C C . LEU A 1 375 ? -36.117 32.131 13.826 1.00 86.00 375 LEU A C 1
ATOM 3003 O O . LEU A 1 375 ? -35.675 33.275 13.701 1.00 86.00 375 LEU A O 1
ATOM 3007 N N . VAL A 1 376 ? -35.460 31.059 13.384 1.00 86.44 376 VAL A N 1
ATOM 3008 C CA . VAL A 1 376 ? -34.147 31.123 12.732 1.00 86.44 376 VAL A CA 1
ATOM 3009 C C . VAL A 1 376 ? -34.302 30.894 11.233 1.00 86.44 376 VAL A C 1
ATOM 3011 O O . VAL A 1 376 ? -34.688 29.812 10.792 1.00 86.44 376 VAL A O 1
ATOM 3014 N N . PHE A 1 377 ? -33.965 31.906 10.440 1.00 87.19 377 PHE A N 1
ATOM 3015 C CA . PHE A 1 377 ? -33.953 31.841 8.984 1.00 87.19 377 PHE A CA 1
ATOM 3016 C C . PHE A 1 377 ? -32.523 31.679 8.469 1.00 87.19 377 PHE A C 1
ATOM 3018 O O . PHE A 1 377 ? -31.634 32.440 8.852 1.00 87.19 377 PHE A O 1
ATOM 3025 N N . ARG A 1 378 ? -32.309 30.725 7.562 1.00 86.12 378 ARG A N 1
ATOM 3026 C CA . ARG A 1 378 ? -31.051 30.546 6.831 1.00 86.12 378 ARG A CA 1
ATOM 3027 C C . ARG A 1 378 ? -31.213 31.033 5.394 1.00 86.12 378 ARG A C 1
ATOM 3029 O O . ARG A 1 378 ? -32.219 30.743 4.741 1.00 86.12 378 ARG A O 1
ATOM 3036 N N . THR A 1 379 ? -30.222 31.766 4.902 1.00 83.88 379 THR A N 1
ATOM 3037 C CA . THR A 1 379 ? -30.185 32.261 3.522 1.00 83.88 379 THR A CA 1
ATOM 3038 C C . THR A 1 379 ? -28.767 32.260 2.966 1.00 83.88 379 THR A C 1
ATOM 3040 O O . THR A 1 379 ? -27.803 32.484 3.701 1.00 83.88 379 THR A O 1
ATOM 3043 N N . SER A 1 380 ? -28.662 32.029 1.661 1.00 79.50 380 SER A N 1
ATOM 3044 C CA . SER A 1 380 ? -27.455 32.173 0.861 1.00 79.50 380 SER A CA 1
ATOM 3045 C C . SER A 1 380 ? -27.426 33.538 0.167 1.00 79.50 380 SER A C 1
ATOM 3047 O O . SER A 1 380 ? -28.352 33.899 -0.570 1.00 79.50 380 SER A O 1
ATOM 3049 N N . LEU A 1 381 ? -26.335 34.281 0.339 1.00 76.88 381 LEU A N 1
ATOM 3050 C CA . LEU A 1 381 ? -26.101 35.587 -0.290 1.00 76.88 381 LEU A CA 1
ATOM 3051 C C . LEU A 1 381 ? -25.013 35.482 -1.365 1.00 76.88 381 LEU A C 1
ATOM 3053 O O . LEU A 1 381 ? -24.055 34.737 -1.175 1.00 76.88 381 LEU A O 1
ATOM 3057 N N . SER A 1 382 ? -25.130 36.235 -2.467 1.00 67.38 382 SER A N 1
ATOM 3058 C CA . SER A 1 382 ? -24.059 36.338 -3.478 1.00 67.38 382 SER A CA 1
ATOM 3059 C C . SER A 1 382 ? -23.739 37.790 -3.857 1.00 67.38 382 SER A C 1
ATOM 3061 O O . SER A 1 382 ? -24.631 38.645 -3.851 1.00 67.38 382 SER A O 1
ATOM 3063 N N . ASN A 1 383 ? -22.476 38.029 -4.241 1.00 65.81 383 ASN A N 1
ATOM 3064 C CA . ASN A 1 383 ? -21.904 39.278 -4.771 1.00 65.81 383 ASN A CA 1
ATOM 3065 C C . ASN A 1 383 ? -21.810 40.471 -3.801 1.00 65.81 383 ASN A C 1
ATOM 3067 O O . ASN A 1 383 ? -22.560 41.436 -3.921 1.00 65.81 383 ASN A O 1
ATOM 3071 N N . LEU A 1 384 ? -20.814 40.474 -2.908 1.00 62.69 384 LEU A N 1
ATOM 3072 C CA . LEU A 1 384 ? -20.404 41.646 -2.115 1.00 62.69 384 LEU A CA 1
ATOM 3073 C C . LEU A 1 384 ? -19.043 42.160 -2.619 1.00 62.69 384 LEU A C 1
ATOM 3075 O O . LEU A 1 384 ? -17.999 41.753 -2.127 1.00 62.69 384 LEU A O 1
ATOM 3079 N N . VAL A 1 385 ? -19.034 43.020 -3.641 1.00 51.41 385 VAL A N 1
ATOM 3080 C CA . VAL A 1 385 ? -17.785 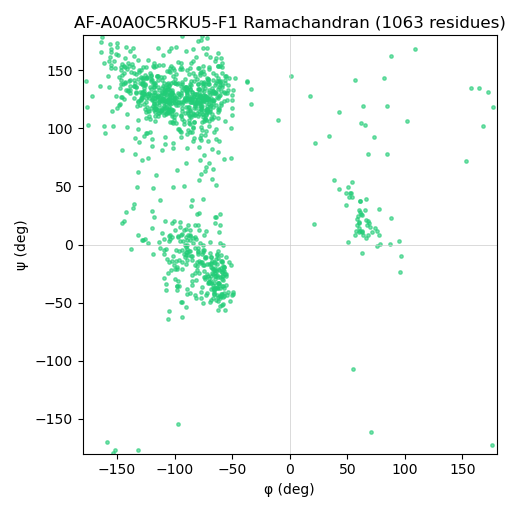43.442 -4.304 1.00 51.41 385 VAL A CA 1
ATOM 3081 C C . VAL A 1 385 ? -17.101 44.625 -3.588 1.00 51.41 385 VAL A C 1
ATOM 3083 O O . VAL A 1 385 ? -17.688 45.693 -3.447 1.00 51.41 385 VAL A O 1
ATOM 3086 N N . ASN A 1 386 ? -15.827 44.415 -3.227 1.00 49.00 386 ASN A N 1
ATOM 3087 C CA . ASN A 1 386 ? -14.698 45.359 -3.075 1.00 49.00 386 ASN A CA 1
ATOM 3088 C C . ASN A 1 386 ? -14.706 46.526 -2.073 1.00 49.00 386 ASN A C 1
ATOM 3090 O O . ASN A 1 386 ? -13.757 47.307 -2.105 1.00 49.00 386 ASN A O 1
ATOM 3094 N N . ASN A 1 387 ? -15.634 46.613 -1.125 1.00 52.59 387 ASN A N 1
ATOM 3095 C CA . ASN A 1 387 ? -15.358 47.409 0.076 1.00 52.59 387 ASN A CA 1
ATOM 3096 C C . ASN A 1 387 ? -14.974 46.453 1.204 1.00 52.59 387 ASN A C 1
ATOM 3098 O O . ASN A 1 387 ? -15.680 45.480 1.454 1.00 52.59 387 ASN A O 1
ATOM 3102 N N . SER A 1 388 ? -13.851 46.720 1.866 1.00 56.03 388 SER A N 1
ATOM 3103 C CA . SER A 1 388 ? -13.276 45.951 2.981 1.00 56.03 388 SER A CA 1
ATOM 3104 C C . SER A 1 388 ? -14.186 45.793 4.206 1.00 56.03 388 SER A C 1
ATOM 3106 O O . SER A 1 388 ? -13.786 45.165 5.183 1.00 56.03 388 SER A O 1
ATOM 3108 N N . ASP A 1 389 ? -15.391 46.357 4.175 1.00 68.06 389 ASP A N 1
ATOM 3109 C CA . ASP A 1 389 ? -16.175 46.623 5.367 1.00 68.06 389 ASP A CA 1
ATOM 3110 C C . ASP A 1 389 ? -17.319 45.614 5.498 1.00 68.06 389 ASP A C 1
ATOM 3112 O O . ASP A 1 389 ? -18.166 45.456 4.609 1.00 68.06 389 ASP A O 1
ATOM 3116 N N . GLU A 1 390 ? -17.349 44.935 6.644 1.00 81.75 390 GLU A N 1
ATOM 3117 C CA . GLU A 1 390 ? -18.449 44.064 7.040 1.00 81.75 390 GLU A CA 1
ATOM 3118 C C . GLU A 1 390 ? -19.782 44.827 6.979 1.00 81.75 390 GLU A C 1
ATOM 3120 O O . GLU A 1 390 ? -19.884 45.992 7.367 1.00 81.75 390 GLU A O 1
ATOM 3125 N N . THR A 1 391 ? -20.830 44.185 6.460 1.00 84.12 391 THR A N 1
ATOM 3126 C CA . THR A 1 391 ? -22.138 44.825 6.295 1.00 84.12 391 THR A CA 1
ATOM 3127 C C . THR A 1 391 ? -23.169 44.181 7.212 1.00 84.12 391 THR A C 1
ATOM 3129 O O . THR A 1 391 ? -23.373 42.971 7.178 1.00 84.12 391 THR A O 1
ATOM 3132 N N . SER A 1 392 ? -23.854 45.004 8.004 1.00 89.56 392 SER A N 1
ATOM 3133 C CA . SER A 1 392 ? -24.955 44.572 8.865 1.00 89.56 392 SER A CA 1
ATOM 3134 C C . SER A 1 392 ? -26.275 44.542 8.089 1.00 89.56 392 SER A C 1
ATOM 3136 O O . SER A 1 392 ? -26.643 45.529 7.441 1.00 89.56 392 SER A O 1
ATOM 3138 N N . VAL A 1 393 ? -26.973 43.404 8.123 1.00 90.62 393 VAL A N 1
ATOM 3139 C CA . VAL A 1 393 ? -28.202 43.151 7.355 1.00 90.62 393 VAL A CA 1
ATOM 3140 C C . VAL A 1 393 ? -29.348 42.738 8.268 1.00 90.62 393 VAL A C 1
ATOM 3142 O O . VAL A 1 393 ? -29.151 42.013 9.239 1.00 90.62 393 VAL A O 1
ATOM 3145 N N . VAL A 1 394 ? -30.559 43.181 7.935 1.00 92.88 394 VAL A N 1
ATOM 3146 C CA . VAL A 1 394 ? -31.811 42.829 8.619 1.00 92.88 394 VAL A CA 1
ATOM 3147 C C . VAL A 1 394 ? -32.854 42.387 7.593 1.00 92.88 394 VAL A C 1
ATOM 3149 O O . VAL A 1 394 ? -32.988 43.012 6.540 1.00 92.88 394 VAL A O 1
ATOM 3152 N N . LEU A 1 395 ? -33.622 41.342 7.902 1.00 93.56 395 LEU A N 1
ATOM 3153 C CA . LEU A 1 395 ? -34.761 40.894 7.098 1.00 93.56 395 LEU A CA 1
ATOM 3154 C C . LEU A 1 395 ? -36.071 41.454 7.666 1.00 93.56 395 LEU A C 1
ATOM 3156 O O . LEU A 1 395 ? -36.264 41.478 8.880 1.00 93.56 395 LEU A O 1
ATOM 3160 N N . GLU A 1 396 ? -36.967 41.891 6.785 1.00 94.19 396 GLU A N 1
ATOM 3161 C CA . GLU A 1 396 ? -38.313 42.374 7.103 1.00 94.19 396 GLU A CA 1
ATOM 3162 C C . GLU A 1 396 ? -39.357 41.321 6.723 1.00 94.19 396 GLU A C 1
ATOM 3164 O O . GLU A 1 396 ? -39.431 40.881 5.570 1.00 94.19 396 GLU A O 1
ATOM 3169 N N . PHE A 1 397 ? -40.193 40.974 7.695 1.00 94.19 397 PHE A N 1
ATOM 3170 C CA . PHE A 1 397 ? -41.345 40.095 7.553 1.00 94.19 397 PHE A CA 1
ATOM 3171 C C . PHE A 1 397 ? -42.631 40.851 7.888 1.00 94.19 397 PHE A C 1
ATOM 3173 O O . PHE A 1 397 ? -42.621 41.825 8.638 1.00 94.19 397 PHE A O 1
ATOM 3180 N N . GLU A 1 398 ? -43.749 40.382 7.355 1.00 94.94 398 GLU A N 1
ATOM 3181 C CA . GLU A 1 398 ? -45.088 40.889 7.644 1.00 94.94 398 GLU A CA 1
ATOM 3182 C C . GLU A 1 398 ? -45.989 39.725 8.072 1.00 94.94 398 GLU A C 1
ATOM 3184 O O . GLU A 1 398 ? -46.020 38.692 7.403 1.00 94.94 398 GLU A O 1
ATOM 3189 N N . THR A 1 399 ? -46.691 39.863 9.196 1.00 93.69 399 THR A N 1
ATOM 3190 C CA . THR A 1 399 ? -47.672 38.866 9.666 1.00 93.69 399 THR A CA 1
ATOM 3191 C C . THR A 1 399 ? -48.970 38.937 8.856 1.00 93.69 399 THR A C 1
ATOM 3193 O O . THR A 1 399 ? -49.212 39.922 8.154 1.00 93.69 399 THR A O 1
ATOM 3196 N N . GLU A 1 400 ? -49.869 37.957 9.004 1.00 88.75 400 GLU A N 1
ATOM 3197 C CA . GLU A 1 400 ? -51.216 38.022 8.406 1.00 88.75 400 GLU A CA 1
ATOM 3198 C C . GLU A 1 400 ? -52.007 39.282 8.819 1.00 88.75 400 GLU A C 1
ATOM 3200 O O . GLU A 1 400 ? -52.813 39.797 8.046 1.00 88.75 400 GLU A O 1
ATOM 3205 N N . ASN A 1 401 ? -51.708 39.844 9.996 1.00 90.19 401 ASN A N 1
ATOM 3206 C CA . ASN A 1 401 ? -52.310 41.076 10.517 1.00 90.19 401 ASN A CA 1
ATOM 3207 C C . ASN A 1 401 ? -51.560 42.345 10.071 1.00 90.19 401 ASN A C 1
ATOM 3209 O O . ASN A 1 401 ? -51.710 43.403 10.683 1.00 90.19 401 ASN A O 1
ATOM 3213 N N . LYS A 1 402 ? -50.714 42.250 9.037 1.00 92.06 402 LYS A N 1
ATOM 3214 C CA . LYS A 1 402 ? -49.894 43.347 8.491 1.00 92.06 402 LYS A CA 1
ATOM 3215 C C . LYS A 1 402 ? -48.936 43.993 9.500 1.00 92.06 402 LYS A C 1
ATOM 3217 O O . LYS A 1 402 ? -48.504 45.132 9.318 1.00 92.06 402 LYS A O 1
ATOM 3222 N N . THR A 1 403 ? -48.582 43.281 10.572 1.00 92.88 403 THR A N 1
ATOM 3223 C CA . THR A 1 403 ? -47.575 43.753 11.533 1.00 92.88 403 THR A CA 1
ATOM 3224 C C . THR A 1 403 ? -46.188 43.460 10.980 1.00 92.88 403 THR A C 1
ATOM 3226 O O . THR A 1 403 ? -45.897 42.322 10.612 1.00 92.88 403 THR A O 1
ATOM 3229 N N . ARG A 1 404 ? -45.326 44.479 10.918 1.00 94.31 404 ARG A N 1
ATOM 3230 C CA . ARG A 1 404 ? -43.954 44.335 10.420 1.00 94.31 404 ARG A CA 1
ATOM 3231 C C . ARG A 1 404 ? -43.024 43.875 11.530 1.00 94.31 404 ARG A C 1
ATOM 3233 O O . ARG A 1 404 ? -42.951 44.511 12.579 1.00 94.31 404 ARG A O 1
ATOM 3240 N N . LEU A 1 405 ? -42.288 42.807 11.267 1.00 94.12 405 LEU A N 1
ATOM 3241 C CA . LEU A 1 405 ? -41.301 42.230 12.169 1.00 94.12 405 LEU A CA 1
ATOM 3242 C C . LEU A 1 405 ? -39.929 42.243 11.491 1.00 94.12 405 LEU A C 1
ATOM 3244 O O . LEU A 1 405 ? -39.823 42.093 10.273 1.00 94.12 405 LEU A O 1
ATOM 3248 N N . PHE A 1 406 ? -38.876 42.432 12.279 1.00 94.44 406 PHE A N 1
ATOM 3249 C CA . PHE A 1 406 ? -37.507 42.544 11.782 1.00 94.44 406 PHE A CA 1
ATOM 3250 C C . PHE A 1 406 ? -36.606 41.568 12.516 1.00 94.44 406 PHE A C 1
ATOM 3252 O O . PHE A 1 406 ? -36.715 41.422 13.732 1.00 94.44 406 PHE A O 1
ATOM 3259 N N . THR A 1 407 ? -35.704 40.918 11.788 1.00 94.56 407 THR A N 1
ATOM 3260 C CA . THR A 1 407 ? -34.687 40.077 12.423 1.00 94.56 407 THR A CA 1
ATOM 3261 C C . THR A 1 407 ? -33.685 40.931 13.191 1.00 94.56 407 THR A C 1
ATOM 3263 O O . THR A 1 407 ? -33.500 42.117 12.902 1.00 94.56 407 THR A O 1
ATOM 3266 N N . ASN A 1 408 ? -32.961 40.309 14.114 1.00 92.31 408 ASN A N 1
ATOM 3267 C CA . ASN A 1 408 ? -31.758 40.914 14.667 1.00 92.31 408 ASN A CA 1
ATOM 3268 C C . ASN A 1 408 ? -30.747 41.204 13.537 1.00 92.31 408 ASN A C 1
ATOM 3270 O O . ASN A 1 408 ? -30.722 40.465 12.543 1.00 92.31 408 ASN A O 1
ATOM 3274 N N . PRO A 1 409 ? -29.934 42.270 13.656 1.00 92.94 409 PRO A N 1
ATOM 3275 C CA . PRO A 1 409 ? -28.886 42.559 12.687 1.00 92.94 409 PRO A CA 1
ATOM 3276 C C . PRO A 1 409 ? -27.858 41.427 12.611 1.00 92.94 409 PRO A C 1
ATOM 3278 O O . PRO A 1 409 ? -27.301 41.024 13.632 1.00 92.94 409 PRO A O 1
ATOM 3281 N N . THR A 1 410 ? -27.576 40.952 11.401 1.00 91.62 410 THR A N 1
ATOM 3282 C CA . THR A 1 410 ? -26.576 39.911 11.137 1.00 91.62 410 THR A CA 1
ATOM 3283 C C . THR A 1 410 ? -25.441 40.502 10.308 1.00 91.62 410 THR A C 1
ATOM 3285 O O . THR A 1 410 ? -25.670 41.077 9.243 1.00 91.62 410 THR A O 1
ATOM 3288 N N . ILE A 1 411 ? -24.207 40.366 10.800 1.00 88.56 411 ILE A N 1
ATOM 3289 C CA . ILE A 1 411 ? -22.999 40.845 10.119 1.00 88.56 411 ILE A CA 1
ATOM 3290 C C . ILE A 1 411 ? -22.608 39.851 9.024 1.00 88.56 411 ILE A C 1
ATOM 3292 O O . ILE A 1 411 ? -22.419 38.665 9.292 1.00 88.56 411 ILE A O 1
ATOM 3296 N N . ILE A 1 412 ? -22.466 40.339 7.793 1.00 84.38 412 ILE A N 1
ATOM 3297 C CA . ILE A 1 412 ? -22.038 39.551 6.637 1.00 84.38 412 ILE A CA 1
ATOM 3298 C C . ILE A 1 412 ? -20.694 40.083 6.144 1.00 84.38 412 ILE A C 1
ATOM 3300 O O . ILE A 1 412 ? -20.537 41.278 5.871 1.00 84.38 412 ILE A O 1
ATOM 3304 N N . LYS A 1 413 ? -19.725 39.173 6.027 1.00 81.25 413 LYS A N 1
ATOM 3305 C CA . LYS A 1 413 ? -18.381 39.467 5.524 1.00 81.25 413 LYS A CA 1
ATOM 3306 C C . LYS A 1 413 ? -18.381 39.575 3.993 1.00 81.25 413 LYS A C 1
ATOM 3308 O O . LYS A 1 413 ? -19.144 38.852 3.347 1.00 81.25 413 LYS A O 1
ATOM 3313 N N . PRO A 1 414 ? -17.546 40.452 3.407 1.00 72.88 414 PRO A N 1
ATOM 3314 C CA . PRO A 1 414 ? -17.399 40.539 1.958 1.00 72.88 414 PRO A CA 1
ATOM 3315 C C . PRO A 1 414 ? -16.861 39.220 1.389 1.00 72.88 414 PRO A C 1
ATOM 3317 O O . PRO A 1 414 ? -16.019 38.569 2.009 1.00 72.88 414 PRO A O 1
ATOM 3320 N N . THR A 1 415 ? -17.338 38.837 0.206 1.00 66.62 415 THR A N 1
ATOM 3321 C CA . THR A 1 415 ? -16.890 37.634 -0.507 1.00 66.62 415 THR A CA 1
ATOM 3322 C C . THR A 1 415 ? -16.571 37.920 -1.957 1.00 66.62 415 THR A C 1
ATOM 3324 O O . THR A 1 415 ? -17.031 38.911 -2.533 1.00 66.62 415 THR A O 1
ATOM 3327 N N . TYR A 1 416 ? -15.765 37.046 -2.560 1.00 62.88 416 TYR A N 1
ATOM 3328 C CA . TYR A 1 416 ? -15.441 37.166 -3.971 1.00 62.88 416 TYR A CA 1
ATOM 3329 C C . TYR A 1 416 ? -16.693 36.968 -4.832 1.00 62.88 416 TYR A C 1
ATOM 3331 O O . TYR A 1 416 ? -17.701 36.393 -4.411 1.00 62.88 416 TYR A O 1
ATOM 3339 N N . LYS A 1 417 ? -16.639 37.489 -6.060 1.00 59.06 417 LYS A N 1
ATOM 3340 C CA . LYS A 1 417 ? -17.730 37.376 -7.030 1.00 59.06 417 LYS A CA 1
ATOM 3341 C C . LYS A 1 417 ? -18.178 35.909 -7.145 1.00 59.06 417 LYS A C 1
ATOM 3343 O O . LYS A 1 417 ? -17.344 35.032 -7.343 1.00 59.06 417 LYS A O 1
ATOM 3348 N N . ASP A 1 418 ? -19.484 35.681 -7.015 1.00 59.47 418 ASP A N 1
ATOM 3349 C CA . ASP A 1 418 ? -20.153 34.370 -7.077 1.00 59.47 418 ASP A CA 1
ATOM 3350 C C . ASP A 1 418 ? -19.878 33.372 -5.922 1.00 59.47 418 ASP A C 1
ATOM 3352 O O . ASP A 1 418 ? -20.376 32.244 -5.965 1.00 59.47 418 ASP A O 1
ATOM 3356 N N . GLU A 1 419 ? -19.190 33.771 -4.843 1.00 68.50 419 GLU A N 1
ATOM 3357 C CA . GLU A 1 419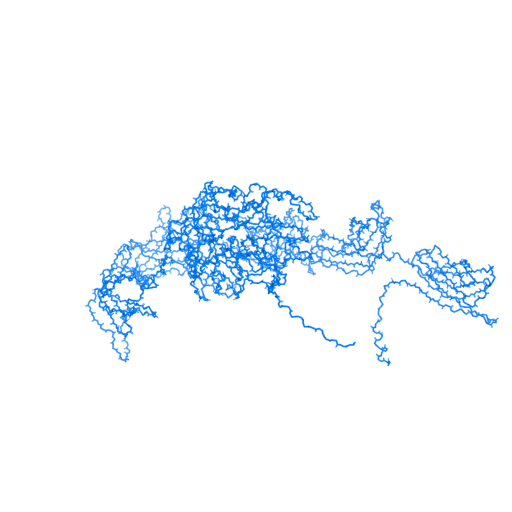 ? -19.147 32.977 -3.603 1.00 68.50 419 GLU A CA 1
ATOM 3358 C C . GLU A 1 419 ? -20.448 33.118 -2.802 1.00 68.50 419 GLU A C 1
ATOM 3360 O O . GLU A 1 419 ? -20.955 34.223 -2.578 1.00 68.50 419 GLU A O 1
ATOM 3365 N N . LEU A 1 420 ? -20.981 31.979 -2.351 1.00 70.19 420 LEU A N 1
ATOM 3366 C CA . LEU A 1 420 ? -22.169 31.917 -1.505 1.00 70.19 420 LEU A CA 1
ATOM 3367 C C . LEU A 1 420 ? -21.771 32.017 -0.035 1.00 70.19 420 LEU A C 1
ATOM 3369 O O . LEU A 1 420 ? -20.997 31.197 0.456 1.00 70.19 420 LEU A O 1
ATOM 3373 N N . VAL A 1 421 ? -22.359 32.978 0.674 1.00 76.00 421 VAL A N 1
ATOM 3374 C CA . VAL A 1 421 ? -22.274 33.055 2.137 1.00 76.00 421 VAL A CA 1
ATOM 3375 C C . VAL A 1 421 ? -23.586 32.594 2.729 1.00 76.00 421 VAL A C 1
ATOM 3377 O O . VAL A 1 421 ? -24.630 33.175 2.430 1.00 76.00 421 VAL A O 1
ATOM 3380 N N . GLU A 1 422 ? -23.530 31.587 3.594 1.00 83.56 422 GLU A N 1
ATOM 3381 C CA . GLU A 1 422 ? -24.661 31.257 4.455 1.00 83.56 422 GLU A CA 1
ATOM 3382 C C . GLU A 1 422 ? -24.710 32.218 5.645 1.00 83.56 422 GLU A C 1
ATOM 3384 O O . GLU A 1 422 ? -23.736 32.365 6.384 1.00 83.56 422 GLU A O 1
ATOM 3389 N N . ALA A 1 423 ? -25.865 32.845 5.853 1.00 84.69 423 ALA A N 1
ATOM 3390 C CA . ALA A 1 423 ? -26.137 33.677 7.016 1.00 84.69 423 ALA A CA 1
ATOM 3391 C C . ALA A 1 423 ? -27.388 33.184 7.751 1.00 84.69 423 ALA A C 1
ATOM 3393 O O . ALA A 1 423 ? -28.367 32.750 7.133 1.00 84.69 423 ALA A O 1
ATOM 3394 N N . LYS A 1 424 ? -27.345 33.272 9.086 1.00 89.94 424 LYS A N 1
ATOM 3395 C CA . LYS A 1 424 ? -28.474 32.972 9.970 1.00 89.94 424 LYS A CA 1
ATOM 3396 C C . LYS A 1 424 ? -29.043 34.264 10.545 1.00 89.94 424 LYS A C 1
ATOM 3398 O O . LYS A 1 424 ? -28.309 35.088 11.090 1.00 89.94 424 LYS A O 1
ATOM 3403 N N . PHE A 1 425 ? -30.353 34.417 10.426 1.00 91.75 425 PHE A N 1
ATOM 3404 C CA . PHE A 1 425 ? -31.110 35.552 10.931 1.00 91.75 425 PHE A CA 1
ATOM 3405 C C . PHE A 1 425 ? -32.107 35.078 11.978 1.00 91.75 425 PHE A C 1
ATOM 3407 O O . PHE A 1 425 ? -32.803 34.089 11.766 1.00 91.75 425 PHE A O 1
ATOM 3414 N N . THR A 1 426 ? -32.201 35.805 13.084 1.00 91.38 426 THR A N 1
ATOM 3415 C CA . THR A 1 426 ? -33.063 35.443 14.214 1.00 91.38 426 THR A CA 1
ATOM 3416 C C . THR A 1 426 ? -34.196 36.455 14.338 1.00 91.38 426 THR A C 1
ATOM 3418 O O . THR A 1 426 ? -33.929 37.656 14.364 1.00 91.38 426 THR A O 1
ATOM 3421 N N . LEU A 1 427 ? -35.444 35.992 14.400 1.00 93.19 427 LEU A N 1
ATOM 3422 C CA . LEU A 1 427 ? -36.651 36.812 14.521 1.00 93.19 427 LEU A CA 1
ATOM 3423 C C . LEU A 1 427 ? -37.376 36.507 15.836 1.00 93.19 427 LEU A C 1
ATOM 3425 O O . LEU A 1 427 ? -37.971 35.439 15.983 1.00 93.19 427 LEU A O 1
ATOM 3429 N N . SER A 1 428 ? -37.373 37.463 16.762 1.00 89.62 428 SER A N 1
ATOM 3430 C CA . SER A 1 4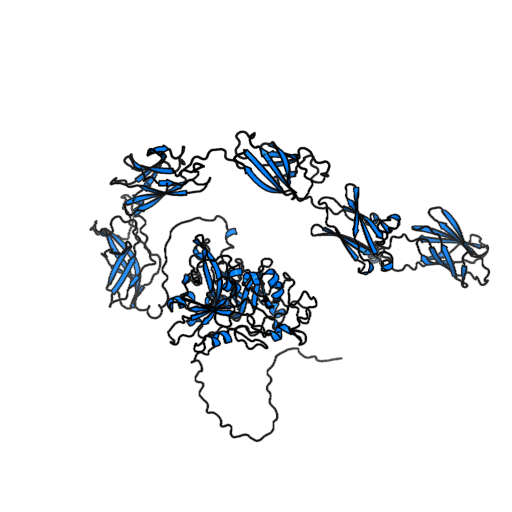28 ? -38.130 37.364 18.012 1.00 89.62 428 SER A CA 1
ATOM 3431 C C . SER A 1 428 ? -39.586 37.764 17.795 1.00 89.62 428 SER A C 1
ATOM 3433 O O . SER A 1 428 ? -39.871 38.864 17.320 1.00 89.62 428 SER A O 1
ATOM 3435 N N . LEU A 1 429 ? -40.525 36.889 18.163 1.00 82.38 429 LEU A N 1
ATOM 3436 C CA . LEU A 1 429 ? -41.955 37.173 18.011 1.00 82.38 429 LEU A CA 1
ATOM 3437 C C . LEU A 1 429 ? -42.518 38.068 19.127 1.00 82.38 429 LEU A C 1
ATOM 3439 O O . LEU A 1 429 ? -43.596 38.617 18.936 1.00 82.38 429 LEU A O 1
ATOM 3443 N N . ASN A 1 430 ? -41.821 38.259 20.259 1.00 69.50 430 ASN A N 1
ATOM 3444 C CA . ASN A 1 430 ? -42.182 39.184 21.353 1.00 69.50 430 ASN A CA 1
ATOM 3445 C C . ASN A 1 430 ? -43.700 39.250 21.653 1.00 69.50 430 ASN A C 1
ATOM 3447 O O . ASN A 1 430 ? -44.305 40.317 21.604 1.00 69.50 430 ASN A O 1
ATOM 3451 N N . ASN A 1 431 ? -44.322 38.098 21.938 1.00 70.00 431 ASN A N 1
ATOM 3452 C CA . ASN A 1 431 ? -45.767 37.916 22.197 1.00 70.00 431 ASN A CA 1
ATOM 3453 C C . ASN A 1 431 ? -46.726 38.169 21.015 1.00 70.00 431 ASN A C 1
ATOM 3455 O O . ASN A 1 431 ? -47.944 38.083 21.183 1.00 70.00 431 ASN A O 1
ATOM 3459 N N . THR A 1 432 ? -46.217 38.423 19.812 1.00 76.81 432 THR A N 1
ATOM 3460 C CA . THR A 1 432 ? -47.028 38.545 18.597 1.00 76.81 432 THR A CA 1
ATOM 3461 C C . THR A 1 432 ? -47.592 37.175 18.227 1.00 76.81 432 THR A C 1
ATOM 3463 O O . THR A 1 432 ? -46.846 36.260 17.878 1.00 76.81 432 THR A O 1
ATOM 3466 N N . LYS A 1 433 ? -48.920 37.026 18.292 1.00 78.31 433 LYS A N 1
ATOM 3467 C CA . LYS A 1 433 ? -49.611 35.857 17.738 1.00 78.31 433 LYS A CA 1
ATOM 3468 C C . LYS A 1 433 ? -49.609 35.985 16.216 1.00 78.31 433 LYS A C 1
ATOM 3470 O O . LYS A 1 433 ? -50.284 36.859 15.678 1.00 78.31 433 LYS A O 1
ATOM 3475 N N . ALA A 1 434 ? -48.828 35.140 15.557 1.00 82.56 434 ALA A N 1
ATOM 3476 C CA . ALA A 1 434 ? -48.823 34.985 14.111 1.00 82.56 434 ALA A CA 1
ATOM 3477 C C . ALA A 1 434 ? -48.985 33.498 13.784 1.00 82.56 434 ALA A C 1
ATOM 3479 O O . ALA A 1 434 ? -48.392 32.648 14.446 1.00 82.56 434 ALA A O 1
ATOM 3480 N N . SER A 1 435 ? -49.798 33.204 12.781 1.00 83.25 435 SER A N 1
ATOM 3481 C CA . SER A 1 435 ? -49.959 31.891 12.150 1.00 83.25 435 SER A CA 1
ATOM 3482 C C . SER A 1 435 ? -49.124 31.796 10.870 1.00 83.25 435 SER A C 1
ATOM 3484 O O . SER A 1 435 ? -48.744 30.702 10.448 1.00 83.25 435 SER A O 1
ATOM 3486 N N . SER A 1 436 ? -48.757 32.942 10.281 1.00 89.88 436 SER A N 1
ATOM 3487 C CA . SER A 1 436 ? -47.911 33.010 9.094 1.00 89.88 436 SER A CA 1
ATOM 3488 C C . SER A 1 436 ? -46.977 34.225 9.084 1.00 89.88 436 SER A C 1
ATOM 3490 O O . SER A 1 436 ? -47.239 35.260 9.696 1.00 89.88 436 SER A O 1
ATOM 3492 N N . LEU A 1 437 ? -45.867 34.113 8.355 1.00 92.94 437 LEU A N 1
ATOM 3493 C CA . LEU A 1 437 ? -44.943 35.219 8.104 1.00 92.94 437 LEU A CA 1
ATOM 3494 C C . LEU A 1 437 ? -44.676 35.359 6.613 1.00 92.94 437 LEU A C 1
ATOM 3496 O O . LEU A 1 437 ? -44.302 34.396 5.956 1.00 92.94 437 LEU A O 1
ATOM 3500 N N . THR A 1 438 ? -44.807 36.568 6.082 1.00 93.69 438 THR A N 1
ATOM 3501 C CA . THR A 1 438 ? -44.548 36.887 4.676 1.00 93.69 438 THR A CA 1
ATOM 3502 C C . THR A 1 438 ? -43.253 37.680 4.561 1.00 93.69 438 THR A C 1
ATOM 3504 O O . THR A 1 438 ? -43.159 38.782 5.100 1.00 93.69 438 THR A O 1
ATOM 3507 N N . PHE A 1 439 ? -42.244 37.156 3.865 1.00 93.94 439 PHE A N 1
ATOM 3508 C CA . PHE A 1 439 ? -40.999 37.896 3.641 1.00 93.94 439 PHE A CA 1
ATOM 3509 C C . PHE A 1 439 ? -41.225 39.078 2.693 1.00 93.94 439 PHE A C 1
ATOM 3511 O O . PHE A 1 439 ? -41.767 38.912 1.599 1.00 93.94 439 PHE A O 1
ATOM 3518 N N . LYS A 1 440 ? -40.770 40.270 3.087 1.00 92.56 440 LYS A N 1
ATOM 3519 C CA . LYS A 1 440 ? -40.909 41.487 2.280 1.00 92.56 440 LYS A CA 1
ATOM 3520 C C . LYS A 1 440 ? -39.590 41.901 1.652 1.00 92.56 440 LYS A C 1
ATOM 3522 O O . LYS A 1 440 ? -39.484 41.952 0.425 1.00 92.56 440 LYS A O 1
ATOM 3527 N N . LYS A 1 441 ? -38.601 42.252 2.476 1.00 90.38 441 LYS A N 1
ATOM 3528 C CA . LYS A 1 441 ? -37.368 42.916 2.027 1.00 90.38 441 LYS A CA 1
ATOM 3529 C C . LYS A 1 441 ? -36.183 42.589 2.928 1.00 90.38 441 LYS A C 1
ATOM 3531 O O . LYS A 1 441 ? -36.348 42.151 4.060 1.00 90.38 441 LYS A O 1
ATOM 3536 N N . ALA A 1 442 ? -34.986 42.863 2.422 1.00 89.62 442 ALA A N 1
ATOM 3537 C CA . ALA A 1 442 ? -33.766 42.915 3.213 1.00 89.62 442 ALA A CA 1
ATOM 3538 C C . ALA A 1 442 ? -33.199 44.337 3.214 1.00 89.62 442 ALA A C 1
ATOM 3540 O O . ALA A 1 442 ? -33.288 45.063 2.219 1.00 89.62 442 ALA A O 1
ATOM 3541 N N . TRP A 1 443 ? -32.607 44.725 4.335 1.00 88.62 443 TRP A N 1
ATOM 3542 C CA . TRP A 1 443 ? -32.107 46.070 4.589 1.00 88.62 443 TRP A CA 1
ATOM 3543 C C . TRP A 1 443 ? -30.644 46.019 5.013 1.00 88.62 443 TRP A C 1
ATOM 3545 O O . TRP A 1 443 ? -30.285 45.243 5.895 1.00 88.62 443 TRP A O 1
ATOM 3555 N N . LYS A 1 444 ? -29.813 46.868 4.403 1.00 88.44 444 LYS A N 1
ATOM 3556 C CA . LYS A 1 444 ? -28.484 47.226 4.892 1.00 88.44 444 LYS A CA 1
ATOM 3557 C C . LYS A 1 444 ? -28.669 48.251 5.999 1.00 88.44 444 LYS A C 1
ATOM 3559 O O . LYS A 1 444 ? -29.353 49.250 5.782 1.00 88.44 444 LYS A O 1
ATOM 3564 N N . LEU A 1 445 ? -28.035 48.049 7.144 1.00 87.00 445 LEU A N 1
ATOM 3565 C CA . LEU A 1 445 ? -27.898 49.108 8.136 1.00 87.00 445 LEU A CA 1
ATOM 3566 C C . LEU A 1 445 ? -26.649 49.929 7.805 1.00 87.00 445 LEU A C 1
ATOM 3568 O O . LEU A 1 445 ? -25.551 49.384 7.686 1.00 87.00 445 LEU A O 1
ATOM 3572 N N . SER A 1 446 ? -26.817 51.233 7.604 1.00 82.19 446 SER A N 1
ATOM 3573 C CA . SER A 1 446 ? -25.696 52.175 7.570 1.00 82.19 446 SER A CA 1
ATOM 3574 C C . SER A 1 446 ? -25.122 52.382 8.977 1.00 82.19 446 SER A C 1
ATOM 3576 O O . SER A 1 446 ? -25.727 51.992 9.974 1.00 82.19 446 SER A O 1
ATOM 3578 N N . SER A 1 447 ? -23.958 53.030 9.071 1.00 79.25 447 SER A N 1
ATOM 3579 C CA . SER A 1 447 ? -23.259 53.309 10.338 1.00 79.25 447 SER A CA 1
ATOM 3580 C C . SER A 1 447 ? -24.086 54.101 11.365 1.00 79.25 447 SER A C 1
ATOM 3582 O O . SER A 1 447 ? -23.792 54.056 12.553 1.00 79.25 447 SER A O 1
ATOM 3584 N N . ASN A 1 448 ? -25.144 54.789 10.929 1.00 83.69 448 ASN A N 1
ATOM 3585 C CA . ASN A 1 448 ? -26.115 55.499 11.766 1.00 83.69 448 ASN A CA 1
ATOM 3586 C C . ASN A 1 448 ? -27.433 54.715 11.987 1.00 83.69 448 ASN A C 1
ATOM 3588 O O . ASN A 1 448 ? -28.455 55.322 12.300 1.00 83.69 448 ASN A O 1
ATOM 3592 N N . ASN A 1 449 ? -27.442 53.390 11.787 1.00 80.88 449 ASN A N 1
ATOM 3593 C CA . ASN A 1 449 ? -28.617 52.508 11.872 1.00 80.88 449 ASN A CA 1
ATOM 3594 C C . ASN A 1 449 ? -29.784 52.857 10.924 1.00 80.88 449 ASN A C 1
ATOM 3596 O O . ASN A 1 449 ? -30.897 52.352 11.098 1.00 80.88 449 ASN A O 1
ATOM 3600 N N . GLN A 1 450 ? -29.561 53.672 9.889 1.00 85.44 450 GLN A N 1
ATOM 3601 C CA . GLN A 1 450 ? -30.576 53.883 8.859 1.00 85.44 450 GLN A CA 1
ATOM 3602 C C . GLN A 1 450 ? -30.655 52.670 7.925 1.00 85.44 450 GLN A C 1
ATOM 3604 O O . GLN A 1 450 ? -29.652 52.064 7.547 1.00 85.44 450 GLN A O 1
ATOM 3609 N N . ARG A 1 451 ? -31.883 52.290 7.564 1.00 87.06 451 ARG A N 1
ATOM 3610 C CA . ARG A 1 451 ? -32.153 51.146 6.689 1.00 87.06 451 ARG A CA 1
ATOM 3611 C C . ARG A 1 451 ? -32.073 51.591 5.234 1.00 87.06 451 ARG A C 1
ATOM 3613 O O . ARG A 1 451 ? -32.947 52.300 4.746 1.00 87.06 451 ARG A O 1
ATOM 3620 N N . VAL A 1 452 ? -31.039 51.140 4.540 1.00 81.75 452 VAL A N 1
ATOM 3621 C CA . VAL A 1 452 ? -30.852 51.321 3.098 1.00 81.75 452 VAL A CA 1
ATOM 3622 C C . VAL A 1 452 ? -31.197 50.003 2.409 1.00 81.75 452 VAL A C 1
ATOM 3624 O O . VAL A 1 452 ? -30.872 48.937 2.924 1.00 81.75 452 VAL A O 1
ATOM 3627 N N . ALA A 1 453 ? -31.896 50.031 1.274 1.00 74.31 453 ALA A N 1
ATOM 3628 C CA . ALA A 1 453 ? -32.333 48.802 0.608 1.00 74.31 453 ALA A CA 1
ATOM 3629 C C . ALA A 1 453 ? -31.140 47.875 0.286 1.00 74.31 453 ALA A C 1
ATOM 3631 O O . ALA A 1 453 ? -30.191 48.280 -0.390 1.00 74.31 453 ALA A O 1
ATOM 3632 N N . PHE A 1 454 ? -31.188 46.631 0.777 1.00 69.25 454 PHE A N 1
ATOM 3633 C CA . PHE A 1 454 ? -30.212 45.588 0.458 1.00 69.25 454 PHE A CA 1
ATOM 3634 C C . PHE A 1 454 ? -30.654 44.939 -0.865 1.00 69.25 454 PHE A C 1
ATOM 3636 O O . PHE A 1 454 ? -31.588 44.138 -0.899 1.00 69.25 454 PHE A O 1
ATOM 3643 N N . SER A 1 455 ? -30.007 45.332 -1.967 1.00 61.41 455 SER A N 1
ATOM 3644 C CA . SER A 1 455 ? -30.369 45.056 -3.375 1.00 61.41 455 SER A CA 1
ATOM 3645 C C . SER A 1 455 ? -31.443 45.975 -3.980 1.00 61.41 455 SER A C 1
ATOM 3647 O O . SER A 1 455 ? -32.418 46.356 -3.334 1.00 61.41 455 SER A O 1
ATOM 3649 N N . THR A 1 456 ? -31.280 46.306 -5.265 1.00 49.41 456 THR A N 1
ATOM 3650 C CA . THR A 1 456 ? -32.247 47.097 -6.047 1.00 49.41 456 THR A CA 1
ATOM 3651 C C . THR A 1 456 ? -33.374 46.252 -6.650 1.00 49.41 456 THR A C 1
ATOM 3653 O O . THR A 1 456 ? -34.375 46.824 -7.077 1.00 49.41 456 THR A O 1
ATOM 3656 N N . LYS A 1 457 ? -33.262 44.912 -6.659 1.00 53.81 457 LYS A N 1
ATOM 3657 C CA . LYS A 1 457 ? -34.322 43.968 -7.060 1.00 53.81 457 LYS A CA 1
ATOM 3658 C C . LYS A 1 457 ? -34.118 42.612 -6.357 1.00 53.81 457 LYS A C 1
ATOM 3660 O O . LYS A 1 457 ? -33.265 41.849 -6.812 1.00 53.81 457 LYS A O 1
ATOM 3665 N N . PRO A 1 458 ? -34.869 42.268 -5.290 1.00 55.16 458 PRO A N 1
ATOM 3666 C CA . PRO A 1 458 ? -34.908 40.887 -4.817 1.00 55.16 458 PRO A CA 1
ATOM 3667 C C . PRO A 1 458 ? -35.320 39.980 -5.981 1.00 55.16 458 PRO A C 1
ATOM 3669 O O . PRO A 1 458 ? -36.109 40.383 -6.840 1.00 55.16 458 PRO A O 1
ATOM 3672 N N . ASN A 1 459 ? -34.773 38.763 -6.037 1.00 58.03 459 ASN A N 1
ATOM 3673 C CA . ASN A 1 459 ? -35.264 37.753 -6.968 1.00 58.03 459 ASN A CA 1
ATOM 3674 C C . ASN A 1 459 ? -36.787 37.679 -6.786 1.00 58.03 459 ASN A C 1
ATOM 3676 O O . ASN A 1 459 ? -37.241 37.381 -5.685 1.00 58.03 459 ASN A O 1
ATOM 3680 N N . SER A 1 460 ? -37.560 38.003 -7.828 1.00 58.06 460 SER A N 1
ATOM 3681 C CA . SER A 1 460 ? -39.031 38.138 -7.766 1.00 58.06 460 SER A CA 1
ATOM 3682 C C . SER A 1 460 ? -39.747 36.936 -7.135 1.00 58.06 460 SER A C 1
ATOM 3684 O O . SER A 1 460 ? -40.880 37.059 -6.693 1.00 58.06 460 SER A O 1
ATOM 3686 N N . LYS A 1 461 ? -39.068 35.786 -7.052 1.00 69.06 461 LYS A N 1
ATOM 3687 C CA . LYS A 1 461 ? -39.530 34.557 -6.403 1.00 69.06 461 LYS A CA 1
ATOM 3688 C C . LYS A 1 461 ? -39.458 34.543 -4.866 1.00 69.06 461 LYS A C 1
ATOM 3690 O O . LYS A 1 461 ? -40.021 33.632 -4.271 1.00 69.06 461 LYS A O 1
ATOM 3695 N N . LEU A 1 462 ? -38.725 35.458 -4.224 1.00 76.75 462 LEU A N 1
ATOM 3696 C CA . LEU A 1 462 ? -38.578 35.497 -2.758 1.00 76.75 462 LEU A CA 1
ATOM 3697 C C . LEU A 1 462 ? -39.516 36.500 -2.093 1.00 76.75 462 LEU A C 1
ATOM 3699 O O . LEU A 1 462 ? -39.993 36.233 -0.993 1.00 76.75 462 LEU A O 1
ATOM 3703 N N . THR A 1 463 ? -39.767 37.641 -2.737 1.00 77.00 463 THR A N 1
ATOM 3704 C CA . THR A 1 463 ? -40.725 38.631 -2.237 1.00 77.00 463 THR A CA 1
ATOM 3705 C C . THR A 1 463 ? -42.103 37.988 -2.134 1.00 77.00 463 THR A C 1
ATOM 3707 O O . THR A 1 463 ? -42.536 37.299 -3.051 1.00 77.00 463 THR A O 1
ATOM 3710 N N . ASP A 1 464 ? -42.752 38.181 -0.990 1.00 84.62 464 ASP A N 1
ATOM 3711 C CA . ASP A 1 464 ? -44.046 37.597 -0.640 1.00 84.62 464 ASP A CA 1
ATOM 3712 C C . ASP A 1 464 ? -44.051 36.073 -0.421 1.00 84.62 464 ASP A C 1
ATOM 3714 O O . ASP A 1 464 ? -45.111 35.448 -0.374 1.00 84.62 464 ASP A O 1
ATOM 3718 N N . LYS A 1 465 ? -42.883 35.454 -0.194 1.00 88.25 465 LYS A N 1
ATOM 3719 C CA . LYS A 1 465 ? -42.822 34.068 0.291 1.00 88.25 465 LYS A CA 1
ATOM 3720 C C . LYS A 1 465 ? -43.451 33.975 1.688 1.00 88.25 465 LYS A C 1
ATOM 3722 O O . LYS A 1 465 ? -42.970 34.617 2.624 1.00 88.25 465 LYS A O 1
ATOM 3727 N N . VAL A 1 466 ? -44.499 33.159 1.811 1.00 89.88 466 VAL A N 1
ATOM 3728 C CA . VAL A 1 466 ? -45.236 32.907 3.059 1.00 89.88 466 VAL A CA 1
ATOM 3729 C C . VAL A 1 466 ? -44.675 31.672 3.766 1.00 89.88 466 VAL A C 1
ATOM 3731 O O . VAL A 1 466 ? -44.476 30.627 3.148 1.00 89.88 466 VAL A O 1
ATOM 3734 N N . PHE A 1 467 ? -44.442 31.787 5.069 1.00 88.31 467 PHE A N 1
ATOM 3735 C CA . PHE A 1 467 ? -44.037 30.710 5.966 1.00 88.31 467 PHE A CA 1
ATOM 3736 C C . PHE A 1 467 ? -45.193 30.416 6.926 1.00 88.31 467 PHE A C 1
ATOM 3738 O O . PHE A 1 467 ? -45.546 31.280 7.728 1.00 88.31 467 PHE A O 1
ATOM 3745 N N . SER A 1 468 ? -45.788 29.223 6.828 1.00 85.44 468 SER A N 1
ATOM 3746 C CA . SER A 1 468 ? -46.800 28.731 7.774 1.00 85.44 468 SER A CA 1
ATOM 3747 C C . SER A 1 468 ? -46.117 28.249 9.052 1.00 85.44 468 SER A C 1
ATOM 3749 O O . SER A 1 468 ? -45.194 27.435 8.986 1.00 85.44 468 SER A O 1
ATOM 3751 N N . LEU A 1 469 ? -46.555 28.745 10.210 1.00 79.38 469 LEU A N 1
ATOM 3752 C CA . LEU A 1 469 ? -46.023 28.309 11.504 1.00 79.38 469 LEU A CA 1
ATOM 3753 C C . LEU A 1 469 ? -46.651 26.982 11.969 1.00 79.38 469 LEU A C 1
ATOM 3755 O O . LEU A 1 469 ? -46.040 26.271 12.763 1.00 79.38 469 LEU A O 1
ATOM 3759 N N . ASP A 1 470 ? -47.802 26.595 11.410 1.00 67.12 470 ASP A N 1
ATOM 3760 C CA . ASP A 1 470 ? -48.504 25.346 11.745 1.00 67.12 470 ASP A CA 1
ATOM 3761 C C . ASP A 1 470 ? -47.819 24.095 11.165 1.00 67.12 470 ASP A C 1
ATOM 3763 O O . ASP A 1 470 ? -47.890 23.007 11.741 1.00 67.12 470 ASP A O 1
ATOM 3767 N N . ASP A 1 471 ? -47.106 24.230 10.042 1.00 56.19 471 ASP A N 1
ATOM 3768 C CA . ASP A 1 471 ? -46.416 23.101 9.400 1.00 56.19 471 ASP A CA 1
ATOM 3769 C C . ASP A 1 471 ? -45.158 22.646 10.161 1.00 56.19 471 ASP A C 1
ATOM 3771 O O . ASP A 1 471 ? -44.654 21.548 9.915 1.00 56.19 471 ASP A O 1
ATOM 3775 N N . LEU A 1 472 ? -44.693 23.418 11.152 1.00 55.03 472 LEU A N 1
ATOM 3776 C CA . LEU A 1 472 ? -43.617 22.997 12.054 1.00 55.03 472 LEU A CA 1
ATOM 3777 C C . LEU A 1 472 ? -44.039 21.840 12.979 1.00 55.03 472 LEU A C 1
ATOM 3779 O O . LEU A 1 472 ? -43.183 21.055 13.375 1.00 55.03 472 LEU A O 1
ATOM 3783 N N . ILE A 1 473 ? -45.331 21.653 13.279 1.00 50.62 473 ILE A N 1
ATOM 3784 C CA . ILE A 1 473 ? -45.791 20.648 14.263 1.00 50.62 473 ILE A CA 1
ATOM 3785 C C . ILE A 1 473 ? -45.888 19.224 13.665 1.00 50.62 473 ILE A C 1
ATOM 3787 O O . ILE A 1 473 ? -45.884 18.238 14.400 1.00 50.62 473 ILE A O 1
ATOM 3791 N N . LYS A 1 474 ? -45.913 19.067 12.334 1.00 46.53 474 LYS A N 1
ATOM 3792 C CA . LYS A 1 474 ? -46.260 17.789 11.669 1.00 46.53 474 LYS A CA 1
ATOM 3793 C C . LYS A 1 474 ? -45.157 16.720 11.596 1.00 46.53 474 LYS A C 1
ATOM 3795 O O . LYS A 1 474 ? -45.438 15.620 11.136 1.00 46.53 474 LYS A O 1
ATOM 3800 N N . ASN A 1 475 ? -43.938 16.987 12.064 1.00 44.84 475 ASN A N 1
ATOM 3801 C CA . ASN A 1 475 ? -42.793 16.082 11.878 1.00 44.84 475 ASN A CA 1
ATOM 3802 C C . ASN A 1 475 ? -42.247 15.520 13.203 1.00 44.84 475 ASN A C 1
ATOM 3804 O O . ASN A 1 475 ? -41.081 15.731 13.531 1.00 44.84 475 ASN A O 1
ATOM 3808 N N . VAL A 1 476 ? -43.073 14.800 13.971 1.00 49.44 476 VAL A N 1
ATOM 3809 C CA . VAL A 1 476 ? -42.575 13.985 15.096 1.00 49.44 476 VAL A CA 1
ATOM 3810 C C . VAL A 1 476 ? -42.135 12.631 14.541 1.00 49.44 476 VAL A C 1
ATOM 3812 O O . VAL A 1 476 ? -42.954 11.743 14.323 1.00 49.44 476 VAL A O 1
ATOM 3815 N N . ASN A 1 477 ? -40.837 12.479 14.279 1.00 47.88 477 ASN A N 1
ATOM 3816 C CA . ASN A 1 477 ? -40.266 11.207 13.842 1.00 47.88 477 ASN A CA 1
ATOM 3817 C C . ASN A 1 477 ? -39.894 10.351 15.063 1.00 47.88 477 ASN A C 1
ATOM 3819 O O . ASN A 1 477 ? -39.135 10.779 15.934 1.00 47.88 477 ASN A O 1
ATOM 3823 N N . LEU A 1 478 ? -40.409 9.122 15.118 1.00 47.53 478 LEU A N 1
ATOM 3824 C CA . LEU A 1 478 ? -39.928 8.092 16.038 1.00 47.53 478 LEU A CA 1
ATOM 3825 C C . LEU A 1 478 ? -38.577 7.565 15.537 1.00 47.53 478 LEU A C 1
ATOM 3827 O O . LEU A 1 478 ? -38.490 7.064 14.417 1.00 47.53 478 LEU A O 1
ATOM 3831 N N . SER A 1 479 ? -37.538 7.631 16.371 1.00 49.66 479 SER A N 1
ATOM 3832 C CA . SER A 1 479 ? -36.290 6.895 16.132 1.00 49.66 479 SER A CA 1
ATOM 3833 C C . SER A 1 479 ? -36.516 5.440 16.553 1.00 49.66 479 SER A C 1
ATOM 3835 O O . SER A 1 479 ? -36.275 5.050 17.695 1.00 49.66 479 SER A O 1
ATOM 3837 N N . LEU A 1 480 ? -37.081 4.645 15.639 1.00 45.44 480 LEU A N 1
ATOM 3838 C CA . LEU A 1 480 ? -37.382 3.216 15.840 1.00 45.44 480 LEU A CA 1
ATOM 3839 C C . LEU A 1 480 ? -36.131 2.377 16.163 1.00 45.44 480 LEU A C 1
ATOM 3841 O O . LEU A 1 480 ? -36.230 1.292 16.727 1.00 45.44 480 LEU A O 1
ATOM 3845 N N . ASP A 1 481 ? -34.954 2.893 15.833 1.00 44.28 481 ASP A N 1
ATOM 3846 C CA . ASP A 1 481 ? -33.625 2.347 16.087 1.00 44.28 481 ASP A CA 1
ATOM 3847 C C . ASP A 1 481 ? -33.141 2.480 17.547 1.00 44.28 481 ASP A C 1
ATOM 3849 O O . ASP A 1 481 ? -32.107 1.913 17.898 1.00 44.28 481 ASP A O 1
ATOM 3853 N N . GLN A 1 482 ? -33.901 3.148 18.422 1.00 49.69 482 GLN A N 1
ATOM 3854 C CA . GLN A 1 482 ? -33.567 3.345 19.844 1.00 49.69 482 GLN A CA 1
ATOM 3855 C C . GLN A 1 482 ? -34.589 2.711 20.805 1.00 49.69 482 GLN A C 1
ATOM 3857 O O . GLN A 1 482 ? -34.743 3.140 21.951 1.00 49.69 482 GLN A O 1
ATOM 3862 N N . LEU A 1 483 ? -35.327 1.702 20.339 1.00 52.94 483 LEU A N 1
ATOM 3863 C CA . LEU A 1 483 ? -36.298 0.986 21.158 1.00 52.94 483 LEU A CA 1
ATOM 3864 C C . LEU A 1 483 ? -35.564 0.059 22.147 1.00 52.94 483 LEU A C 1
ATOM 3866 O O . LEU A 1 483 ? -34.997 -0.963 21.762 1.00 52.94 483 LEU A O 1
ATOM 3870 N N . GLU A 1 484 ? -35.543 0.435 23.426 1.00 51.03 484 GLU A N 1
ATOM 3871 C CA . GLU A 1 484 ? -34.794 -0.260 24.476 1.00 51.03 484 GLU A CA 1
ATOM 3872 C C . GLU A 1 484 ? -35.742 -1.078 25.367 1.00 51.03 484 GLU A C 1
ATOM 3874 O O . GLU A 1 484 ? -36.654 -0.538 26.004 1.00 51.03 484 GLU A O 1
ATOM 3879 N N . PHE A 1 485 ? -35.492 -2.387 25.451 1.00 62.09 485 PHE A N 1
ATOM 3880 C CA . PHE A 1 485 ? -36.113 -3.271 26.436 1.00 62.09 485 PHE A CA 1
ATOM 3881 C C . PHE A 1 485 ? -35.109 -3.557 27.551 1.00 62.09 485 PHE A C 1
ATOM 3883 O O . PHE A 1 485 ? -34.028 -4.080 27.285 1.00 62.09 485 PHE A O 1
ATOM 3890 N N . TYR A 1 486 ? -35.463 -3.232 28.792 1.00 50.28 486 TYR A N 1
ATOM 3891 C CA . TYR A 1 486 ? -34.628 -3.525 29.960 1.00 50.28 486 TYR A CA 1
ATOM 3892 C C . TYR A 1 486 ? -35.141 -4.769 30.692 1.00 50.28 486 TYR A C 1
ATOM 3894 O O . TYR A 1 486 ? -36.343 -5.047 30.659 1.00 50.28 486 TYR A O 1
ATOM 3902 N N . GLU A 1 487 ? -34.212 -5.496 31.327 1.00 41.81 487 GLU A N 1
ATOM 3903 C CA . GLU A 1 487 ? -34.389 -6.818 31.950 1.00 41.81 487 GLU A CA 1
ATOM 3904 C C . GLU A 1 487 ? -35.772 -7.066 32.581 1.00 41.81 487 GLU A C 1
ATOM 3906 O O . GLU A 1 487 ? -36.271 -6.229 33.345 1.00 41.81 487 GLU A O 1
ATOM 3911 N N . PRO A 1 488 ? -36.386 -8.235 32.318 1.00 48.12 488 PRO A N 1
ATOM 3912 C CA . PRO A 1 488 ? -37.679 -8.565 32.882 1.00 48.12 488 PRO A CA 1
ATOM 3913 C C . PRO A 1 488 ? -37.579 -8.947 34.359 1.00 48.12 488 PRO A C 1
ATOM 3915 O O . PRO A 1 488 ? -36.911 -9.908 34.732 1.00 48.12 488 PRO A O 1
ATOM 3918 N N . GLN A 1 489 ? -38.345 -8.252 35.195 1.00 47.06 489 GLN A N 1
ATOM 3919 C CA . GLN A 1 489 ? -38.707 -8.722 36.530 1.00 47.06 489 GLN A CA 1
ATOM 3920 C C . GLN A 1 489 ? -40.028 -9.490 36.381 1.00 47.06 489 GLN A C 1
ATOM 3922 O O . GLN A 1 489 ? -41.029 -8.898 35.978 1.00 47.06 489 GLN A O 1
ATOM 3927 N N . ASN A 1 490 ? -40.015 -10.810 36.608 1.00 57.19 490 ASN A N 1
ATOM 3928 C CA . ASN A 1 490 ? -41.182 -11.704 36.744 1.00 57.19 490 ASN A CA 1
ATOM 3929 C C . ASN A 1 490 ? -42.505 -11.195 36.111 1.00 57.19 490 ASN A C 1
ATOM 3931 O O . ASN A 1 490 ? -43.329 -10.618 36.812 1.00 57.19 490 ASN A O 1
ATOM 3935 N N . THR A 1 491 ? -42.735 -11.464 34.813 1.00 62.50 491 THR A N 1
ATOM 3936 C CA . THR A 1 491 ? -43.943 -11.116 33.999 1.00 62.50 491 THR A CA 1
ATOM 3937 C C . THR A 1 491 ? -44.088 -9.669 33.514 1.00 62.50 491 THR A C 1
ATOM 3939 O O . THR A 1 491 ? -45.110 -9.309 32.923 1.00 62.50 491 THR A O 1
ATOM 3942 N N . SER A 1 492 ? -43.060 -8.842 33.700 1.00 68.50 492 SER A N 1
ATOM 3943 C CA . SER A 1 492 ? -43.040 -7.463 33.210 1.00 68.50 492 SER A CA 1
ATOM 3944 C C . SER A 1 492 ? -41.825 -7.162 32.329 1.00 68.50 492 SER A C 1
ATOM 3946 O O . SER A 1 492 ? -40.788 -7.813 32.461 1.00 68.50 492 SER A O 1
ATOM 3948 N N . ILE A 1 493 ? -41.957 -6.198 31.411 1.00 71.75 493 ILE A N 1
ATOM 3949 C CA . ILE A 1 493 ? -40.864 -5.688 30.569 1.00 71.75 493 ILE A CA 1
ATOM 3950 C C . ILE A 1 493 ? -40.817 -4.167 30.685 1.00 71.75 493 ILE A C 1
ATOM 3952 O O . ILE A 1 493 ? -41.812 -3.484 30.446 1.00 71.75 493 ILE A O 1
ATOM 3956 N N . ASN A 1 494 ? -39.647 -3.624 31.012 1.00 76.56 494 ASN A N 1
ATOM 3957 C CA . ASN A 1 494 ? -39.420 -2.186 30.979 1.00 76.56 494 ASN A CA 1
ATOM 3958 C C . ASN A 1 494 ? -39.221 -1.735 29.526 1.00 76.56 494 ASN A C 1
ATOM 3960 O O . ASN A 1 494 ? -38.283 -2.166 28.859 1.00 76.56 494 ASN A O 1
ATOM 3964 N N . PHE A 1 495 ? -40.114 -0.871 29.057 1.00 77.75 495 PHE A N 1
ATOM 3965 C CA . PHE A 1 495 ? -40.170 -0.324 27.709 1.00 77.75 495 PHE A CA 1
ATOM 3966 C C . PHE A 1 495 ? -39.711 1.132 27.724 1.00 77.75 495 PHE A C 1
ATOM 3968 O O . PHE A 1 495 ? -40.266 1.951 28.467 1.00 77.75 495 PHE A O 1
ATOM 3975 N N . LYS A 1 496 ? -38.709 1.462 26.905 1.00 80.06 496 LYS A N 1
ATOM 3976 C CA . LYS A 1 496 ? -38.237 2.834 26.721 1.00 80.06 496 LYS A CA 1
ATOM 3977 C C . LYS A 1 496 ? -38.101 3.157 25.235 1.00 80.06 496 LYS A C 1
ATOM 3979 O O . LYS A 1 496 ? -37.368 2.483 24.519 1.00 80.06 496 LYS A O 1
ATOM 3984 N N . VAL A 1 497 ? -38.784 4.212 24.791 1.00 77.25 497 VAL A N 1
ATOM 3985 C CA . VAL A 1 497 ? -38.690 4.731 23.417 1.00 77.25 497 VAL A CA 1
ATOM 3986 C C . VAL A 1 497 ? -38.446 6.233 23.448 1.00 77.25 497 VAL A C 1
ATOM 3988 O O . VAL A 1 497 ? -39.281 6.957 23.997 1.00 77.25 497 VAL A O 1
ATOM 3991 N N . PRO A 1 498 ? -37.336 6.725 22.880 1.00 73.25 498 PRO A N 1
ATOM 3992 C CA . PRO A 1 498 ? -37.141 8.147 22.663 1.00 73.25 498 PRO A CA 1
ATOM 3993 C C . PRO A 1 498 ? -38.068 8.651 21.561 1.00 73.25 498 PRO A C 1
ATOM 3995 O O . PRO A 1 498 ? -38.251 8.038 20.510 1.00 73.25 498 PRO A O 1
ATOM 3998 N N . LEU A 1 499 ? -38.636 9.816 21.814 1.00 70.56 499 LEU A N 1
ATOM 3999 C CA . LEU A 1 499 ? -39.439 10.577 20.886 1.00 70.56 499 LEU A CA 1
ATOM 4000 C C . LEU A 1 499 ? -38.612 11.800 20.468 1.00 70.56 499 LEU A C 1
ATOM 4002 O O . LEU A 1 499 ? -38.191 12.589 21.318 1.00 70.56 499 LEU A O 1
ATOM 4006 N N . ASN A 1 500 ? -38.377 11.983 19.167 1.00 61.38 500 ASN A N 1
ATOM 4007 C CA . ASN A 1 500 ? -37.763 13.211 18.670 1.00 61.38 500 ASN A CA 1
ATOM 4008 C C . ASN A 1 500 ? -38.859 14.265 18.487 1.00 61.38 500 ASN A C 1
ATOM 4010 O O . ASN A 1 500 ? -39.502 14.345 17.441 1.00 61.38 500 ASN A O 1
ATOM 4014 N N . ILE A 1 501 ? -39.119 15.016 19.559 1.00 62.75 501 ILE A N 1
ATOM 4015 C CA . ILE A 1 501 ? -40.248 15.947 19.640 1.00 62.75 501 ILE A CA 1
ATOM 4016 C C . ILE A 1 501 ? -39.821 17.411 19.688 1.00 62.75 501 ILE A C 1
ATOM 4018 O O . ILE A 1 501 ? -40.439 18.223 20.377 1.00 62.75 501 ILE A O 1
ATOM 4022 N N . SER A 1 502 ? -38.786 17.778 18.936 1.00 53.16 502 SER A N 1
ATOM 4023 C CA . SER A 1 502 ? -38.271 19.154 18.878 1.00 53.16 502 SER A CA 1
ATOM 4024 C C . SER A 1 502 ? -39.333 20.224 18.560 1.00 53.16 502 SER A C 1
ATOM 4026 O O . SER A 1 502 ? -39.099 21.398 18.835 1.00 53.16 502 SER A O 1
ATOM 4028 N N . ASN A 1 503 ? -40.513 19.828 18.064 1.00 52.88 503 ASN A N 1
ATOM 4029 C CA . ASN A 1 503 ? -41.583 20.726 17.634 1.00 52.88 503 ASN A CA 1
ATOM 4030 C C . ASN A 1 503 ? -42.881 20.693 18.480 1.00 52.88 503 ASN A C 1
ATOM 4032 O O . ASN A 1 503 ? -43.824 21.402 18.126 1.00 52.88 503 ASN A O 1
ATOM 4036 N N . LEU A 1 504 ? -42.992 19.918 19.577 1.00 56.06 504 LEU A N 1
ATOM 4037 C CA . LEU A 1 504 ? -44.198 19.977 20.434 1.00 56.06 504 LEU A CA 1
ATOM 4038 C C . LEU A 1 504 ? -44.065 21.047 21.527 1.00 56.06 504 LEU A C 1
ATOM 4040 O O . LEU A 1 504 ? -43.233 20.958 22.424 1.00 56.06 504 LEU A O 1
ATOM 4044 N N . LEU A 1 505 ? -44.964 22.033 21.483 1.00 51.41 505 LEU A N 1
ATOM 4045 C CA . LEU A 1 505 ? -45.001 23.193 22.383 1.00 51.41 505 LEU A CA 1
ATOM 4046 C C . LEU A 1 505 ? -45.345 22.862 23.853 1.00 51.41 505 LEU A C 1
ATOM 4048 O O . LEU A 1 505 ? -45.161 23.729 24.707 1.00 51.41 505 LEU A O 1
ATOM 4052 N N . ASN A 1 506 ? -45.849 21.656 24.166 1.00 63.56 506 ASN A N 1
ATOM 4053 C CA . ASN A 1 506 ? -46.170 21.236 25.539 1.00 63.56 506 ASN A CA 1
ATOM 4054 C C . ASN A 1 506 ? -46.290 19.698 25.685 1.00 63.56 506 ASN A C 1
ATOM 4056 O O . ASN A 1 506 ? -47.313 19.117 25.323 1.00 63.56 506 ASN A O 1
ATOM 4060 N N . ILE A 1 507 ? -45.259 19.036 26.222 1.00 62.47 507 ILE A N 1
ATOM 4061 C CA . ILE A 1 507 ? -45.201 17.567 26.392 1.00 62.47 507 ILE A CA 1
ATOM 4062 C C . ILE A 1 507 ? -46.166 17.061 27.475 1.00 62.47 507 ILE A C 1
ATOM 4064 O O . ILE A 1 507 ? -46.738 15.980 27.329 1.00 62.47 507 ILE A O 1
ATOM 4068 N N . ASP A 1 508 ? -46.415 17.849 28.524 1.00 68.81 508 ASP A N 1
ATOM 4069 C CA . ASP A 1 508 ? -47.230 17.421 29.671 1.00 68.81 508 ASP A CA 1
ATOM 4070 C C . ASP A 1 508 ? -48.710 17.226 29.318 1.00 68.81 508 ASP A C 1
ATOM 4072 O O . ASP A 1 508 ? -49.443 16.554 30.050 1.00 68.81 508 ASP A O 1
ATOM 4076 N N . ALA A 1 509 ? -49.137 17.764 28.172 1.00 70.31 509 ALA A N 1
ATOM 4077 C CA . ALA A 1 509 ? -50.493 17.687 27.650 1.00 70.31 509 ALA A CA 1
ATOM 4078 C C . ALA A 1 509 ? -50.817 16.373 26.916 1.00 70.31 509 ALA A C 1
ATOM 4080 O O . ALA A 1 509 ? -51.912 16.268 26.367 1.00 70.31 509 ALA A O 1
ATOM 4081 N N . TYR A 1 510 ? -49.921 15.379 26.890 1.00 73.00 510 TYR A N 1
ATOM 4082 C CA . TYR A 1 510 ? -50.118 14.128 26.145 1.00 73.00 510 TYR A CA 1
ATOM 4083 C C . TYR A 1 510 ? -49.880 12.870 27.004 1.00 73.00 510 TYR A C 1
ATOM 4085 O O . TYR A 1 510 ? -49.097 12.872 27.954 1.00 73.00 510 TYR A O 1
ATOM 4093 N N . LEU A 1 511 ? -50.592 11.792 26.671 1.00 83.56 511 LEU A N 1
ATOM 4094 C CA . LEU A 1 511 ? -50.409 10.414 27.137 1.00 83.56 511 LEU A CA 1
ATOM 4095 C C . LEU A 1 511 ? -50.079 9.530 25.932 1.00 83.56 511 LEU A C 1
ATOM 4097 O O . LEU A 1 511 ? -50.510 9.826 24.824 1.00 83.56 511 LEU A O 1
ATOM 4101 N N . ALA A 1 512 ? -49.361 8.432 26.134 1.00 84.62 512 ALA A N 1
ATOM 4102 C CA . ALA A 1 512 ? -49.135 7.422 25.106 1.00 84.62 512 ALA A CA 1
ATOM 4103 C C . ALA A 1 512 ? -49.997 6.168 25.344 1.00 84.62 512 ALA A C 1
ATOM 4105 O O . ALA A 1 512 ? -50.285 5.795 26.486 1.00 84.62 512 ALA A O 1
ATOM 4106 N N . SER A 1 513 ? -50.386 5.505 24.258 1.00 85.50 513 SER A N 1
ATOM 4107 C CA . SER A 1 513 ? -50.942 4.152 24.229 1.00 85.50 513 SER A CA 1
ATOM 4108 C C . SER A 1 513 ? -50.044 3.261 23.371 1.00 85.50 513 SER A C 1
ATOM 4110 O O . SER A 1 513 ? -49.628 3.678 22.296 1.00 85.50 513 SER A O 1
ATOM 4112 N N . ILE A 1 514 ? -49.714 2.058 23.839 1.00 87.81 514 ILE A N 1
ATOM 4113 C CA . ILE A 1 514 ? -48.884 1.077 23.124 1.00 87.81 514 ILE A CA 1
ATOM 4114 C C . ILE A 1 514 ? -49.724 -0.168 22.854 1.00 87.81 514 ILE A C 1
ATOM 4116 O O . ILE A 1 514 ? -50.321 -0.716 23.781 1.00 87.81 514 ILE A O 1
ATOM 4120 N N . LYS A 1 515 ? -49.723 -0.664 21.615 1.00 87.38 515 LYS A N 1
ATOM 4121 C CA . LYS A 1 515 ? -50.378 -1.926 21.239 1.00 87.38 515 LYS A CA 1
ATOM 4122 C C . LYS A 1 515 ? -49.349 -2.953 20.788 1.00 87.38 515 LYS A C 1
ATOM 4124 O O . LYS A 1 515 ? -48.537 -2.667 19.911 1.00 87.38 515 LYS A O 1
ATOM 4129 N N . LEU A 1 516 ? -49.392 -4.149 21.372 1.00 86.44 516 LEU A N 1
ATOM 4130 C CA . LEU A 1 516 ? -48.577 -5.304 20.991 1.00 86.44 516 LEU A CA 1
ATOM 4131 C C . LEU A 1 516 ? -49.469 -6.418 20.435 1.00 86.44 516 LEU A C 1
ATOM 4133 O O . LEU A 1 516 ? -50.564 -6.625 20.943 1.00 86.44 516 LEU A O 1
ATOM 4137 N N . VAL A 1 517 ? -48.996 -7.179 19.452 1.00 84.31 517 VAL A N 1
ATOM 4138 C CA . VAL A 1 517 ? -49.671 -8.373 18.917 1.00 84.31 517 VAL A CA 1
ATOM 4139 C C . VAL A 1 517 ? -48.855 -9.608 19.267 1.00 84.31 517 VAL A C 1
ATOM 4141 O O . VAL A 1 517 ? -47.675 -9.660 18.937 1.00 84.31 517 VAL A O 1
ATOM 4144 N N . ASN A 1 518 ? -49.438 -10.605 19.928 1.00 84.25 518 ASN A N 1
ATOM 4145 C CA . ASN A 1 518 ? -48.724 -11.857 20.197 1.00 84.25 518 ASN A CA 1
ATOM 4146 C C . ASN A 1 518 ? -48.693 -12.797 18.973 1.00 84.25 518 ASN A C 1
ATOM 4148 O O . ASN A 1 518 ? -49.320 -12.542 17.947 1.00 84.25 518 ASN A O 1
ATOM 4152 N N . GLU A 1 519 ? -47.984 -13.918 19.089 1.00 81.50 519 GLU A N 1
ATOM 4153 C CA . GLU A 1 519 ? -47.895 -14.962 18.054 1.00 81.50 519 GLU A CA 1
ATOM 4154 C C . GLU A 1 519 ? -49.245 -15.568 17.620 1.00 81.50 519 GLU A C 1
ATOM 4156 O O . GLU A 1 519 ? -49.347 -16.090 16.513 1.00 81.50 519 GLU A O 1
ATOM 4161 N N . ASN A 1 520 ? -50.294 -15.430 18.441 1.00 85.88 520 ASN A N 1
ATOM 4162 C CA . ASN A 1 520 ? -51.666 -15.857 18.146 1.00 85.88 520 ASN A CA 1
ATOM 4163 C C . ASN A 1 520 ? -52.541 -14.721 17.575 1.00 85.88 520 ASN A C 1
ATOM 4165 O O . ASN A 1 520 ? -53.767 -14.832 17.571 1.00 85.88 520 ASN A O 1
ATOM 4169 N N . ASN A 1 521 ? -51.939 -13.614 17.127 1.00 84.25 521 ASN A N 1
ATOM 4170 C CA . ASN A 1 521 ? -52.623 -12.404 16.656 1.00 84.25 521 ASN A CA 1
ATOM 4171 C C . ASN A 1 521 ? -53.530 -11.713 17.697 1.00 84.25 521 ASN A C 1
ATOM 4173 O O . ASN A 1 521 ? -54.386 -10.905 17.334 1.00 84.25 521 ASN A O 1
ATOM 4177 N N . GLN A 1 522 ? -53.355 -11.980 18.994 1.00 88.19 522 GLN A N 1
ATOM 4178 C CA . GLN A 1 522 ? -54.094 -11.275 20.044 1.00 88.19 522 GLN A CA 1
ATOM 4179 C C . GLN A 1 522 ? -53.420 -9.935 20.352 1.00 88.19 522 GLN A C 1
ATOM 4181 O O . GLN A 1 522 ? -52.214 -9.884 20.610 1.00 88.19 522 GLN A O 1
ATOM 4186 N N . VAL A 1 523 ? -54.211 -8.859 20.348 1.00 86.88 523 VAL A N 1
ATOM 4187 C CA . VAL A 1 523 ? -53.746 -7.497 20.639 1.00 86.88 523 VAL A CA 1
ATOM 4188 C C . VAL A 1 523 ? -53.80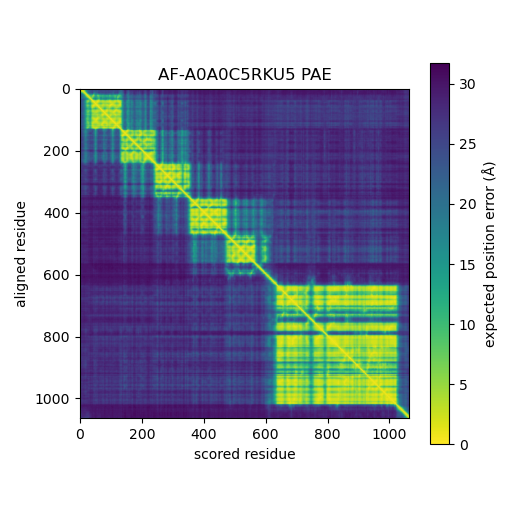2 -7.229 22.142 1.00 86.88 523 VAL A C 1
ATOM 4190 O O . VAL A 1 523 ? -54.855 -7.354 22.764 1.00 86.88 523 VAL A O 1
ATOM 4193 N N . ILE A 1 524 ? -52.683 -6.800 22.717 1.00 87.62 524 ILE A N 1
ATOM 4194 C CA . ILE A 1 524 ? -52.559 -6.340 24.101 1.00 87.62 524 ILE A CA 1
ATOM 4195 C C . ILE A 1 524 ? -52.287 -4.837 24.078 1.00 87.62 524 ILE A C 1
ATOM 4197 O O . ILE A 1 524 ? -51.333 -4.388 23.446 1.00 87.62 524 ILE A O 1
ATOM 4201 N N . SER A 1 525 ? -53.136 -4.058 24.751 1.00 90.06 525 SER A N 1
ATOM 4202 C CA . SER A 1 525 ? -53.056 -2.592 24.775 1.00 90.06 525 SER A CA 1
ATOM 4203 C C . SER A 1 525 ? -52.632 -2.073 26.147 1.00 90.06 525 SER A C 1
ATOM 4205 O O . SER A 1 525 ? -53.164 -2.501 27.170 1.00 90.06 525 SER A O 1
ATOM 4207 N N . PHE A 1 526 ? -51.730 -1.098 26.155 1.00 88.88 526 PHE A N 1
ATOM 4208 C CA . PHE A 1 526 ? -51.221 -0.417 27.341 1.00 88.88 526 PHE A CA 1
ATOM 4209 C C . PHE A 1 526 ? -51.505 1.075 27.206 1.00 88.88 526 PHE A C 1
ATOM 4211 O O . PHE A 1 526 ? -50.889 1.747 26.386 1.00 88.88 526 PHE A O 1
ATOM 4218 N N . ASN A 1 527 ? -52.456 1.592 27.980 1.00 90.44 527 ASN A N 1
ATOM 4219 C CA . ASN A 1 527 ? -52.950 2.967 27.858 1.00 90.44 527 ASN A CA 1
ATOM 4220 C C . ASN A 1 527 ? -52.425 3.871 28.982 1.00 90.44 527 ASN A C 1
ATOM 4222 O O . ASN A 1 527 ? -51.960 3.388 30.012 1.00 90.44 527 ASN A O 1
ATOM 4226 N N . ASN A 1 528 ? -52.589 5.186 28.807 1.00 85.50 528 ASN A N 1
ATOM 4227 C CA . ASN A 1 528 ? -52.299 6.217 29.812 1.00 85.50 528 ASN A CA 1
ATOM 4228 C C . ASN A 1 528 ? -50.834 6.263 30.270 1.00 85.50 528 ASN A C 1
ATOM 4230 O O . ASN A 1 528 ? -50.539 6.527 31.436 1.00 85.50 528 ASN A O 1
ATOM 4234 N N . ILE A 1 529 ? -49.902 6.031 29.349 1.00 85.62 529 ILE A N 1
ATOM 4235 C CA . ILE A 1 529 ? -48.475 6.067 29.648 1.00 85.62 529 ILE A CA 1
ATOM 4236 C C . ILE A 1 529 ? -47.999 7.520 29.646 1.00 85.62 529 ILE A C 1
ATOM 4238 O O . ILE A 1 529 ? -48.146 8.231 28.652 1.00 85.62 529 ILE A O 1
ATOM 4242 N N . ASN A 1 530 ? -47.417 7.970 30.755 1.00 83.25 530 ASN A N 1
ATOM 4243 C CA . ASN A 1 530 ? -46.850 9.311 30.834 1.00 83.25 530 ASN A CA 1
ATOM 4244 C C . ASN A 1 530 ? -45.572 9.423 29.991 1.00 83.25 530 ASN A C 1
ATOM 4246 O O . ASN A 1 530 ? -44.743 8.511 29.954 1.00 83.25 530 ASN A O 1
ATOM 4250 N N . LEU A 1 531 ? -45.408 10.578 29.350 1.00 80.31 531 LEU A N 1
ATOM 4251 C CA . LEU A 1 531 ? -44.151 10.973 28.728 1.00 80.31 531 LEU A CA 1
ATOM 4252 C C . LEU A 1 531 ? -43.217 11.525 29.809 1.00 80.31 531 LEU A C 1
ATOM 4254 O O . LEU A 1 531 ? -43.659 12.203 30.734 1.00 80.31 531 LEU A O 1
ATOM 4258 N N . SER A 1 532 ? -41.926 11.230 29.702 1.00 75.81 532 SER A N 1
ATOM 4259 C CA . SER A 1 532 ? -40.899 11.710 30.633 1.00 75.81 532 SER A CA 1
ATOM 4260 C C . SER A 1 532 ? -39.760 12.351 29.854 1.00 75.81 532 SER A C 1
ATOM 4262 O O . SER A 1 532 ? -39.362 11.825 28.821 1.00 75.81 532 SER A O 1
ATOM 4264 N N . THR A 1 533 ? -39.221 13.473 30.325 1.00 71.00 533 THR A N 1
ATOM 4265 C CA . THR A 1 533 ? -38.105 14.159 29.656 1.00 71.00 533 THR A CA 1
ATOM 4266 C C . THR A 1 533 ? -36.845 14.018 30.500 1.00 71.00 533 THR A C 1
ATOM 4268 O O . THR A 1 533 ? -36.848 14.366 31.678 1.00 71.00 533 THR A O 1
ATOM 4271 N N . ILE A 1 534 ? -35.767 13.500 29.911 1.00 68.88 534 ILE A N 1
ATOM 4272 C CA . ILE A 1 534 ? -34.452 13.358 30.551 1.00 68.88 534 ILE A CA 1
ATOM 4273 C C . ILE A 1 534 ? -33.425 13.977 29.601 1.00 68.88 534 ILE A C 1
ATOM 4275 O O . ILE A 1 534 ? -33.379 13.614 28.431 1.00 68.88 534 ILE A O 1
ATOM 4279 N N . ASN A 1 535 ? -32.609 14.920 30.080 1.00 70.81 535 ASN A N 1
ATOM 4280 C CA . ASN A 1 535 ? -31.561 15.585 29.286 1.00 70.81 535 ASN A CA 1
ATOM 4281 C C . ASN A 1 535 ? -32.063 16.186 27.952 1.00 70.81 535 ASN A C 1
ATOM 4283 O O . ASN A 1 535 ? -31.425 16.020 26.916 1.00 70.81 535 ASN A O 1
ATOM 4287 N N . ASN A 1 536 ? -33.215 16.870 27.971 1.00 68.06 536 ASN A N 1
ATOM 4288 C CA . ASN A 1 536 ? -33.880 17.453 26.791 1.00 68.06 536 ASN A CA 1
ATOM 4289 C C . ASN A 1 536 ? -34.293 16.449 25.696 1.00 68.06 536 ASN A C 1
ATOM 4291 O O . ASN A 1 536 ? -34.653 16.858 24.595 1.00 68.06 536 ASN A O 1
ATOM 4295 N N . GLN A 1 537 ? -34.297 15.152 25.997 1.00 67.06 537 GLN A N 1
ATOM 4296 C CA . GLN A 1 537 ? -34.908 14.124 25.162 1.00 67.06 537 GLN A CA 1
ATOM 4297 C C . GLN A 1 537 ? -36.172 13.614 25.848 1.00 67.06 537 GLN A C 1
ATOM 4299 O O . GLN A 1 537 ? -36.172 13.317 27.045 1.00 67.06 537 GLN A O 1
ATOM 4304 N N . THR A 1 538 ? -37.270 13.542 25.103 1.00 75.56 538 THR A N 1
ATOM 4305 C CA . THR A 1 538 ? -38.539 13.021 25.615 1.00 75.56 538 THR A CA 1
ATOM 4306 C C . THR A 1 538 ? -38.618 11.531 25.339 1.00 75.56 538 THR A C 1
ATOM 4308 O O . THR A 1 538 ? -38.311 11.083 24.243 1.00 75.56 538 THR A O 1
ATOM 4311 N N . PHE A 1 539 ? -39.043 10.754 26.326 1.00 78.06 539 PHE A N 1
ATOM 4312 C CA . PHE A 1 539 ? -39.149 9.305 26.264 1.00 78.06 539 PHE A CA 1
ATOM 4313 C C . PHE A 1 539 ? -40.537 8.849 26.706 1.00 78.06 539 PHE A C 1
ATOM 4315 O O . PHE A 1 539 ? -41.101 9.363 27.676 1.00 78.06 539 PHE A O 1
ATOM 4322 N N . ILE A 1 540 ? -41.034 7.799 26.062 1.00 79.31 540 ILE A N 1
ATOM 4323 C CA . ILE A 1 540 ? -42.052 6.919 26.633 1.00 79.31 540 ILE A CA 1
ATOM 4324 C C . ILE A 1 540 ? -41.300 5.916 27.498 1.00 79.31 540 ILE A C 1
ATOM 4326 O O . ILE A 1 540 ? -40.561 5.098 26.957 1.00 79.31 540 ILE A O 1
ATOM 4330 N N . LYS A 1 541 ? -41.454 5.984 28.823 1.00 81.62 541 LYS A N 1
ATOM 4331 C CA . LYS A 1 541 ? -40.860 5.017 29.754 1.00 81.62 541 LYS A CA 1
ATOM 4332 C C . LYS A 1 541 ? -41.968 4.382 30.582 1.00 81.62 541 LYS A C 1
ATOM 4334 O O . LYS A 1 541 ? -42.623 5.070 31.357 1.00 81.62 541 LYS A O 1
ATOM 4339 N N . THR A 1 542 ? -42.184 3.082 30.416 1.00 85.88 542 THR A N 1
ATOM 4340 C CA . THR A 1 542 ? -43.222 2.349 31.151 1.00 85.88 542 THR A CA 1
ATOM 4341 C C . THR A 1 542 ? -42.833 0.898 31.384 1.00 85.88 542 THR A C 1
ATOM 4343 O O . THR A 1 542 ? -41.950 0.370 30.715 1.00 85.88 542 THR A O 1
ATOM 4346 N N . THR A 1 543 ? -43.507 0.242 32.318 1.00 83.31 543 THR A N 1
ATOM 4347 C CA . THR A 1 543 ? -43.383 -1.194 32.553 1.00 83.31 543 THR A CA 1
ATOM 4348 C C . THR A 1 543 ? -44.629 -1.876 31.994 1.00 83.31 543 THR A C 1
ATOM 4350 O O . THR A 1 543 ? -45.734 -1.665 32.488 1.00 83.31 543 THR A O 1
ATOM 4353 N N . LEU A 1 544 ? -44.460 -2.682 30.945 1.00 85.19 544 LEU A N 1
ATOM 4354 C CA . LEU A 1 544 ? -45.530 -3.471 30.339 1.00 85.19 544 LEU A CA 1
ATOM 4355 C C . LEU A 1 544 ? -45.711 -4.751 31.161 1.00 85.19 544 LEU A C 1
ATOM 4357 O O . LEU A 1 544 ? -44.812 -5.590 31.203 1.00 85.19 544 LEU A O 1
ATOM 4361 N N . THR A 1 545 ? -46.839 -4.881 31.854 1.00 83.31 545 THR A N 1
ATOM 4362 C CA . THR A 1 545 ? -47.177 -6.036 32.705 1.00 83.31 545 THR A CA 1
ATOM 4363 C C . THR A 1 545 ? -48.103 -7.021 31.979 1.00 83.31 545 THR A C 1
ATOM 4365 O O . THR A 1 545 ? -48.621 -6.718 30.907 1.00 83.31 545 THR A O 1
ATOM 4368 N N . ASN A 1 546 ? -48.324 -8.214 32.542 1.00 82.75 546 ASN A N 1
ATOM 4369 C CA . ASN A 1 546 ? -49.213 -9.251 31.985 1.00 82.75 546 ASN A CA 1
ATOM 4370 C C . ASN A 1 546 ? -48.757 -9.848 30.640 1.00 82.75 546 ASN A C 1
ATOM 4372 O O . ASN A 1 546 ? -49.580 -10.293 29.838 1.00 82.75 546 ASN A O 1
ATOM 4376 N N . LEU A 1 547 ? -47.446 -9.885 30.388 1.00 80.62 547 LEU A N 1
ATOM 4377 C CA . LEU A 1 547 ? -46.892 -10.587 29.231 1.00 80.62 547 LEU A CA 1
ATOM 4378 C C . LEU A 1 547 ? -46.659 -12.067 29.573 1.00 80.62 547 LEU A C 1
ATOM 4380 O O . LEU A 1 547 ? -46.131 -12.409 30.633 1.00 80.62 547 LEU A O 1
ATOM 4384 N N . VAL A 1 548 ? -47.072 -12.954 28.668 1.00 77.44 548 VAL A N 1
ATOM 4385 C CA . VAL A 1 548 ? -46.976 -14.409 28.817 1.00 77.44 548 VAL A CA 1
ATOM 4386 C C . VAL A 1 548 ? -45.526 -14.839 28.636 1.00 77.44 548 VAL A C 1
ATOM 4388 O O . VAL A 1 548 ? -44.886 -14.513 27.635 1.00 77.44 548 VAL A O 1
ATOM 4391 N N . LYS A 1 549 ? -45.009 -15.597 29.610 1.00 62.53 549 LYS A N 1
ATOM 4392 C CA . LYS A 1 549 ? -43.663 -16.181 29.565 1.00 62.53 549 LYS A CA 1
ATOM 4393 C C . LYS A 1 549 ? -43.498 -17.058 28.322 1.00 62.53 549 LYS A C 1
ATOM 4395 O O . LYS A 1 549 ? -44.327 -17.928 28.097 1.00 62.53 549 LYS A O 1
ATOM 4400 N N . ASN A 1 550 ? -42.405 -16.869 27.579 1.00 62.28 550 ASN A N 1
ATOM 4401 C CA . ASN A 1 550 ? -42.063 -17.628 26.367 1.00 62.28 550 ASN A CA 1
ATOM 4402 C C . ASN A 1 550 ? -42.873 -17.295 25.098 1.00 62.28 550 ASN A C 1
ATOM 4404 O O . ASN A 1 550 ? -42.785 -18.054 24.138 1.00 62.28 550 ASN A O 1
ATOM 4408 N N . SER A 1 551 ? -43.609 -16.176 25.059 1.00 66.62 551 SER A N 1
ATOM 4409 C CA . SER A 1 551 ? -44.344 -15.740 23.860 1.00 66.62 551 SER A CA 1
ATOM 4410 C C . SER A 1 551 ? -43.637 -14.633 23.081 1.00 66.62 551 SER A C 1
ATOM 4412 O O . SER A 1 551 ? -42.898 -13.812 23.633 1.00 66.62 551 SER A O 1
ATOM 4414 N N . VAL A 1 552 ? -43.893 -14.599 21.772 1.00 66.94 552 VAL A N 1
ATOM 4415 C CA . VAL A 1 552 ? -43.392 -13.557 20.873 1.00 66.94 552 VAL A CA 1
ATOM 4416 C C . VAL A 1 552 ? -44.429 -12.449 20.703 1.00 66.94 552 VAL A C 1
ATOM 4418 O O . VAL A 1 552 ? -45.581 -12.736 20.385 1.00 66.94 552 VAL A O 1
ATOM 4421 N N . TYR A 1 553 ? -44.020 -11.191 20.864 1.00 74.94 553 TYR A N 1
ATOM 4422 C CA . TYR A 1 553 ? -44.864 -10.006 20.686 1.00 74.94 553 TYR A CA 1
ATOM 4423 C C . TYR A 1 553 ? -44.332 -9.108 19.563 1.00 74.94 553 TYR A C 1
ATOM 4425 O O . TYR A 1 553 ? -43.136 -8.876 19.473 1.00 74.94 553 TYR A O 1
ATOM 4433 N N . LYS A 1 554 ? -45.192 -8.569 18.704 1.00 75.75 554 LYS A N 1
ATOM 4434 C CA . LYS A 1 554 ? -44.856 -7.559 17.692 1.00 75.75 554 LYS A CA 1
ATOM 4435 C C . LYS A 1 554 ? -45.440 -6.215 18.110 1.00 75.75 554 LYS A C 1
ATOM 4437 O O . LYS A 1 554 ? -46.594 -6.165 18.526 1.00 75.75 554 LYS A O 1
ATOM 4442 N N . LEU A 1 555 ? -44.676 -5.130 18.004 1.00 80.88 555 LEU A N 1
ATOM 4443 C CA . LEU A 1 555 ? -45.213 -3.784 18.229 1.00 80.88 555 LEU A CA 1
ATOM 4444 C C . LEU A 1 555 ? -46.158 -3.415 17.078 1.00 80.88 555 LEU A C 1
ATOM 4446 O O . LEU A 1 555 ? -45.740 -3.406 15.927 1.00 80.88 555 LEU A O 1
ATOM 4450 N N . GLN A 1 556 ? -47.420 -3.126 17.392 1.00 82.75 556 GLN A N 1
ATOM 4451 C CA . GLN A 1 556 ? -48.438 -2.756 16.408 1.00 82.75 556 GLN A CA 1
ATOM 4452 C C . GLN A 1 556 ? -48.482 -1.247 16.180 1.00 82.75 556 GLN A C 1
ATOM 4454 O O . GLN A 1 556 ? -48.412 -0.792 15.044 1.00 82.75 556 GLN A O 1
ATOM 4459 N N . SER A 1 557 ? -48.625 -0.476 17.262 1.00 80.12 557 SER A N 1
ATOM 4460 C CA . SER A 1 557 ? -48.718 0.983 17.205 1.00 80.12 557 SER A CA 1
ATOM 4461 C C . SER A 1 557 ? -48.325 1.633 18.531 1.00 80.12 557 SER A C 1
ATOM 4463 O O . SER A 1 557 ? -48.378 1.009 19.598 1.00 80.12 557 SER A O 1
ATOM 4465 N N . ILE A 1 558 ? -47.944 2.910 18.442 1.00 78.62 558 ILE A N 1
ATOM 4466 C CA . ILE A 1 558 ? -47.837 3.833 19.571 1.00 78.62 558 ILE A CA 1
ATOM 4467 C C . ILE A 1 558 ? -48.686 5.058 19.230 1.00 78.62 558 ILE A C 1
ATOM 4469 O O . ILE A 1 558 ? -48.381 5.769 18.275 1.00 78.62 558 ILE A O 1
ATOM 4473 N N . ASP A 1 559 ? -49.729 5.308 20.014 1.00 81.88 559 ASP A N 1
ATOM 4474 C CA . ASP A 1 559 ? -50.681 6.396 19.796 1.00 81.88 559 ASP A CA 1
ATOM 4475 C C . ASP A 1 559 ? -50.456 7.497 20.858 1.00 81.88 559 ASP A C 1
ATOM 4477 O O . ASP A 1 559 ? -50.416 7.201 22.052 1.00 81.88 559 ASP A O 1
ATOM 4481 N N . LEU A 1 560 ? -50.311 8.768 20.455 1.00 76.50 560 LEU A N 1
ATOM 4482 C CA . LEU A 1 560 ? -50.257 9.915 21.379 1.00 76.50 560 LEU A CA 1
ATOM 4483 C C . LEU A 1 560 ? -51.653 10.533 21.535 1.00 76.50 560 LEU A C 1
ATOM 4485 O O . LEU A 1 560 ? -52.265 10.971 20.565 1.00 76.50 560 LEU A O 1
ATOM 4489 N N . ILE A 1 561 ? -52.146 10.598 22.768 1.00 77.06 561 ILE A N 1
ATOM 4490 C CA . ILE A 1 561 ? -53.488 11.052 23.137 1.00 77.06 561 ILE A CA 1
ATOM 4491 C C . ILE A 1 561 ? -53.360 12.347 23.938 1.00 77.06 561 ILE A C 1
ATOM 4493 O O . ILE A 1 561 ? -52.703 12.376 24.976 1.00 77.06 561 ILE A O 1
ATOM 4497 N N . SER A 1 562 ? -53.995 13.430 23.492 1.00 70.81 562 SER A N 1
ATOM 4498 C CA . SER A 1 562 ? -54.015 14.674 24.268 1.00 70.81 562 SER A CA 1
ATOM 4499 C C . SER A 1 562 ? -54.835 14.514 25.558 1.00 70.81 562 SER A C 1
ATOM 4501 O O . SER A 1 562 ? -55.989 14.095 25.514 1.00 70.81 562 SER A O 1
ATOM 4503 N N . LYS A 1 563 ? -54.271 14.913 26.705 1.00 65.62 563 LYS A N 1
ATOM 4504 C CA . LYS A 1 563 ? -54.949 14.976 28.014 1.00 65.62 563 LYS A CA 1
ATOM 4505 C C . LYS A 1 563 ? -56.088 15.999 28.051 1.00 65.62 563 LYS A C 1
ATOM 4507 O O . LYS A 1 563 ? -56.947 15.902 28.919 1.00 65.62 563 LYS A O 1
ATOM 4512 N N . LEU A 1 564 ? -56.089 16.974 27.137 1.00 52.19 564 LEU A N 1
ATOM 4513 C CA . LEU A 1 564 ? -57.054 18.079 27.123 1.00 52.19 564 LEU A CA 1
ATOM 4514 C C . LEU A 1 564 ? -58.425 17.693 26.544 1.00 52.19 564 LEU A C 1
ATOM 4516 O O . LEU A 1 564 ? -59.385 18.416 26.777 1.00 52.19 564 LEU A O 1
ATOM 4520 N N . ASN A 1 565 ? -58.544 16.545 25.868 1.00 50.59 565 ASN A N 1
ATOM 4521 C CA . ASN A 1 565 ? -59.808 16.047 25.320 1.00 50.59 565 ASN A CA 1
ATOM 4522 C C . ASN A 1 565 ? -60.124 14.648 25.871 1.00 50.59 565 ASN A C 1
ATOM 4524 O O . ASN A 1 565 ? -60.003 13.646 25.168 1.00 50.59 565 ASN A O 1
ATOM 4528 N N . GLN A 1 566 ? -60.555 14.562 27.133 1.00 39.81 566 GLN A N 1
ATOM 4529 C CA . GLN A 1 566 ? -61.187 13.346 27.658 1.00 39.81 566 GLN A CA 1
ATOM 4530 C C . GLN A 1 566 ? -62.623 13.219 27.119 1.00 39.81 566 GLN A C 1
ATOM 4532 O O . GLN A 1 566 ? -63.596 13.480 27.816 1.00 39.81 566 GLN A O 1
ATOM 4537 N N . SER A 1 567 ? -62.762 12.803 25.861 1.00 36.09 567 SER A N 1
ATOM 4538 C CA . SER A 1 567 ? -63.962 12.097 25.403 1.00 36.09 567 SER A CA 1
ATOM 4539 C C . SER A 1 567 ? -63.534 11.000 24.433 1.00 36.09 567 SER A C 1
ATOM 4541 O O . SER A 1 567 ? -62.966 11.250 23.372 1.00 36.09 567 SER A O 1
ATOM 4543 N N . SER A 1 568 ? -63.714 9.757 24.864 1.00 37.56 568 SER A N 1
ATOM 4544 C CA . SER A 1 568 ? -63.465 8.558 24.076 1.00 37.56 568 SER A CA 1
ATOM 4545 C C . SER A 1 568 ? -64.548 8.409 23.010 1.00 37.56 568 SER A C 1
ATOM 4547 O O . SER A 1 568 ? -65.734 8.387 23.327 1.00 37.56 568 SER A O 1
ATOM 4549 N N . THR A 1 569 ? -64.162 8.241 21.745 1.00 27.31 569 THR A N 1
ATOM 4550 C CA . THR A 1 569 ? -65.046 7.647 20.732 1.00 27.31 569 THR A CA 1
ATOM 4551 C C . THR A 1 569 ? -64.291 6.594 19.926 1.00 27.31 569 THR A C 1
ATOM 4553 O O . THR A 1 569 ? -63.158 6.795 19.492 1.00 27.31 569 THR A O 1
ATOM 4556 N N . ASN A 1 570 ? -64.922 5.422 19.812 1.00 29.59 570 ASN A N 1
ATOM 4557 C CA . ASN A 1 570 ? -64.429 4.239 19.114 1.00 29.59 570 ASN A CA 1
ATOM 4558 C C . ASN A 1 570 ? -64.361 4.481 17.598 1.00 29.59 570 ASN A C 1
ATOM 4560 O O . ASN A 1 570 ? -65.333 4.941 17.005 1.00 29.59 570 ASN A O 1
ATOM 4564 N N . LEU A 1 571 ? -63.258 4.077 16.965 1.00 27.62 571 LEU A N 1
ATOM 4565 C CA . LEU A 1 571 ? -63.095 4.034 15.510 1.00 27.62 571 LEU A CA 1
ATOM 4566 C C . LEU A 1 571 ? -62.819 2.592 15.063 1.00 27.62 571 LEU A C 1
ATOM 4568 O O . LEU A 1 571 ? -61.665 2.194 14.951 1.00 27.62 571 LEU A O 1
ATOM 4572 N N . TYR A 1 572 ? -63.890 1.812 14.869 1.00 25.11 572 TYR A N 1
ATOM 4573 C CA . TYR A 1 572 ? -64.119 0.948 13.696 1.00 25.11 572 TYR A CA 1
ATOM 4574 C C . TYR A 1 572 ? -65.509 0.285 13.793 1.00 25.11 572 TYR A C 1
ATOM 4576 O O . TYR A 1 572 ? -65.761 -0.508 14.696 1.00 25.11 572 TYR A O 1
ATOM 4584 N N . ASN A 1 573 ? -66.390 0.569 12.828 1.00 26.92 573 ASN A N 1
ATOM 4585 C CA . ASN A 1 573 ? -67.438 -0.352 12.389 1.00 26.92 573 ASN A CA 1
ATOM 4586 C C . ASN A 1 573 ? -67.308 -0.474 10.867 1.00 26.92 573 ASN A C 1
ATOM 4588 O O . ASN A 1 573 ? -67.119 0.521 10.167 1.00 26.92 573 ASN A O 1
ATOM 4592 N N . LYS A 1 574 ? -67.303 -1.708 10.381 1.00 29.78 574 LYS A N 1
ATOM 4593 C CA . LYS A 1 574 ? -67.049 -2.068 8.991 1.00 29.78 574 LYS A CA 1
ATOM 4594 C C . LYS A 1 574 ? -68.414 -2.238 8.335 1.00 29.78 574 LYS A C 1
ATOM 4596 O O . LYS A 1 574 ? -69.034 -3.254 8.594 1.00 29.78 574 LYS A O 1
ATOM 4601 N N . ASP A 1 575 ? -68.885 -1.226 7.600 1.00 30.16 575 ASP A N 1
ATOM 4602 C CA . ASP A 1 575 ? -69.650 -1.365 6.346 1.00 30.16 575 ASP A CA 1
ATOM 4603 C C . ASP A 1 575 ? -70.223 -0.021 5.830 1.00 30.16 575 ASP A C 1
ATOM 4605 O O . ASP A 1 575 ? -70.867 0.728 6.552 1.00 30.16 575 ASP A O 1
ATOM 4609 N N . GLN A 1 576 ? -69.977 0.211 4.534 1.00 29.58 576 GLN A N 1
ATOM 4610 C CA . GLN A 1 576 ? -70.749 0.962 3.523 1.00 29.58 576 GLN A CA 1
ATOM 4611 C C . GLN A 1 576 ? -71.030 2.493 3.610 1.00 29.58 576 GLN A C 1
ATOM 4613 O O . GLN A 1 576 ? -71.754 2.998 4.454 1.00 29.58 576 GLN A O 1
ATOM 4618 N N . THR A 1 577 ? -70.518 3.184 2.572 1.00 37.91 577 THR A N 1
ATOM 4619 C CA . THR A 1 577 ? -71.111 4.253 1.717 1.00 37.91 577 THR A CA 1
ATOM 4620 C C . THR A 1 577 ? -71.943 5.403 2.321 1.00 37.91 577 THR A C 1
ATOM 4622 O O . THR A 1 577 ? -73.104 5.205 2.656 1.00 37.91 577 THR A O 1
ATOM 4625 N N . ASN A 1 578 ? -71.436 6.647 2.244 1.00 28.50 578 ASN A N 1
ATOM 4626 C CA . ASN A 1 578 ? -71.883 7.738 1.337 1.00 28.50 578 ASN A CA 1
ATOM 4627 C C . ASN A 1 578 ? -71.507 9.153 1.845 1.00 28.50 578 ASN A C 1
ATOM 4629 O O . ASN A 1 578 ? -71.701 9.490 3.002 1.00 28.50 578 ASN A O 1
ATOM 4633 N N . ASN A 1 579 ? -70.991 9.953 0.905 1.00 31.36 579 ASN A N 1
ATOM 4634 C CA . ASN A 1 579 ? -70.865 11.416 0.792 1.00 31.36 579 ASN A CA 1
ATOM 4635 C C . ASN A 1 579 ? -70.992 12.387 1.998 1.00 31.36 579 ASN A C 1
ATOM 4637 O O . ASN A 1 579 ? -72.056 12.564 2.576 1.00 31.36 579 ASN A O 1
ATOM 4641 N N . LEU A 1 580 ? -69.935 13.218 2.067 1.00 28.06 580 LEU A N 1
ATOM 4642 C CA . LEU A 1 580 ? -69.838 14.661 2.372 1.00 28.06 580 LEU A CA 1
ATOM 4643 C C . LEU A 1 580 ? -69.780 15.167 3.832 1.00 28.06 580 LEU A C 1
ATOM 4645 O O . LEU A 1 580 ? -70.750 15.149 4.575 1.00 28.06 580 LEU A O 1
ATOM 4649 N N . ASN A 1 581 ? -68.635 15.827 4.072 1.00 31.12 581 ASN A N 1
ATOM 4650 C CA . ASN A 1 581 ? -68.404 17.065 4.826 1.00 31.12 581 ASN A CA 1
ATOM 4651 C C . ASN A 1 581 ? -68.504 17.044 6.356 1.00 31.12 581 ASN A C 1
ATOM 4653 O O . ASN A 1 581 ? -69.519 17.410 6.925 1.00 31.12 581 ASN A O 1
ATOM 4657 N N . ASP A 1 582 ? -67.356 16.816 7.001 1.00 28.41 582 ASP A N 1
ATOM 4658 C CA . ASP A 1 582 ? -66.690 17.891 7.747 1.00 28.41 582 ASP A CA 1
ATOM 4659 C C . ASP A 1 582 ? -65.195 17.587 7.930 1.00 28.41 582 ASP A C 1
ATOM 4661 O O . ASP A 1 582 ? -64.776 16.432 8.021 1.00 28.41 582 ASP A O 1
ATOM 4665 N N . LYS A 1 583 ? -64.361 18.635 7.900 1.00 34.66 583 LYS A N 1
ATOM 4666 C CA . LYS A 1 583 ? -62.894 18.551 8.015 1.00 34.66 583 LYS A CA 1
ATOM 4667 C C . LYS A 1 583 ? -62.494 18.007 9.392 1.00 34.66 583 LYS A C 1
ATOM 4669 O O . LYS A 1 583 ? -62.276 18.765 10.331 1.00 34.66 583 LYS A O 1
ATOM 4674 N N . GLN A 1 584 ? -62.348 16.691 9.484 1.00 30.23 584 GLN A N 1
ATOM 4675 C CA . GLN A 1 584 ? -61.762 15.997 10.625 1.00 30.23 584 GLN A CA 1
ATOM 4676 C C . GLN A 1 584 ? -60.240 15.935 10.453 1.00 30.23 584 GLN A C 1
ATOM 4678 O O . GLN A 1 584 ? -59.729 15.303 9.526 1.00 30.23 584 GLN A O 1
ATOM 4683 N N . THR A 1 585 ? -59.505 16.611 11.336 1.00 31.41 585 THR A N 1
ATOM 4684 C CA . THR A 1 585 ? -58.041 16.554 11.413 1.00 31.41 585 THR A CA 1
ATOM 4685 C C . THR A 1 585 ? -57.628 15.132 11.781 1.00 31.41 585 THR A C 1
ATOM 4687 O O . THR A 1 585 ? -57.716 14.709 12.931 1.00 31.41 585 THR A O 1
ATOM 4690 N N . SER A 1 586 ? -57.239 14.363 10.771 1.00 28.70 586 SER A N 1
ATOM 4691 C CA . SER A 1 586 ? -56.783 12.986 10.911 1.00 28.70 586 SER A CA 1
ATOM 4692 C C . SER A 1 586 ? -55.395 13.010 11.553 1.00 28.70 586 SER A C 1
ATOM 4694 O O . SER A 1 586 ? -54.441 13.491 10.943 1.00 28.70 586 SER A O 1
ATOM 4696 N N . PHE A 1 587 ? -55.266 12.523 12.786 1.00 32.66 587 PHE A N 1
ATOM 4697 C CA . PHE A 1 587 ? -53.953 12.205 13.345 1.00 32.66 587 PHE A CA 1
ATOM 4698 C C . PHE A 1 587 ? -53.509 10.864 12.760 1.00 32.66 587 PHE A C 1
ATOM 4700 O O . PHE A 1 587 ? -54.232 9.872 12.841 1.00 32.66 587 PHE A O 1
ATOM 4707 N N . THR A 1 588 ? -52.349 10.858 12.109 1.00 32.31 588 THR A N 1
ATOM 4708 C CA . THR A 1 588 ? -51.801 9.705 11.394 1.00 32.31 588 THR A CA 1
ATOM 4709 C C . THR A 1 588 ? -51.551 8.553 12.365 1.00 32.31 588 THR A C 1
ATOM 4711 O O . THR A 1 588 ? -50.677 8.639 13.224 1.00 32.31 588 THR A O 1
ATOM 4714 N N . THR A 1 589 ? -52.291 7.454 12.224 1.00 31.00 589 THR A N 1
ATOM 4715 C CA . THR A 1 589 ? -51.899 6.173 12.818 1.00 31.00 589 THR A CA 1
ATOM 4716 C C . THR A 1 589 ? -50.628 5.707 12.107 1.00 31.00 589 THR A C 1
ATOM 4718 O O . THR A 1 589 ? -50.635 5.510 10.891 1.00 31.00 589 THR A O 1
ATOM 4721 N N . LEU A 1 590 ? -49.521 5.565 12.837 1.00 33.69 590 LEU A N 1
ATOM 4722 C CA . LEU A 1 590 ? -48.289 4.975 12.308 1.00 33.69 590 LEU A CA 1
ATOM 4723 C C . LEU A 1 590 ? -48.500 3.462 12.151 1.00 33.69 590 LEU A C 1
ATOM 4725 O O . LEU A 1 590 ? -48.391 2.714 13.119 1.00 33.69 590 LEU A O 1
ATOM 4729 N N . SER A 1 591 ? -48.833 3.019 10.936 1.00 34.12 591 SER A N 1
ATOM 4730 C CA . SER A 1 591 ? -48.809 1.600 10.565 1.00 34.12 591 SER A CA 1
ATOM 4731 C C . SER A 1 591 ? -47.357 1.171 10.351 1.00 34.12 591 SER A C 1
ATOM 4733 O O . SER A 1 591 ? -46.662 1.737 9.508 1.00 34.12 591 SER A O 1
ATOM 4735 N N . LEU A 1 592 ? -46.881 0.203 11.135 1.00 40.19 592 LEU A N 1
ATOM 4736 C CA . LEU A 1 592 ? -45.539 -0.365 11.007 1.00 40.19 592 LEU A CA 1
ATOM 4737 C C . LEU A 1 592 ? -45.592 -1.588 10.076 1.00 40.19 592 LEU A C 1
ATOM 4739 O O . LEU A 1 592 ? -46.045 -2.651 10.486 1.00 40.19 592 LEU A O 1
ATOM 4743 N N . ASP A 1 593 ? -45.087 -1.460 8.848 1.00 33.47 593 ASP A N 1
ATOM 4744 C CA . ASP A 1 593 ? -45.005 -2.559 7.862 1.00 33.47 593 ASP A CA 1
ATOM 4745 C C . ASP A 1 593 ? -43.825 -3.534 8.097 1.00 33.47 593 ASP A C 1
ATOM 4747 O O . ASP A 1 593 ? -43.517 -4.354 7.235 1.00 33.47 593 ASP A O 1
ATOM 4751 N N . ASN A 1 594 ? -43.145 -3.492 9.252 1.00 40.66 594 ASN A N 1
ATOM 4752 C CA . ASN A 1 594 ? -41.954 -4.315 9.502 1.00 40.66 594 ASN A CA 1
ATOM 4753 C C . ASN A 1 594 ? -42.104 -5.270 10.698 1.00 40.66 594 ASN A C 1
ATOM 4755 O O . ASN A 1 594 ? -42.337 -4.860 11.833 1.00 40.66 594 ASN A O 1
ATOM 4759 N N . ASP A 1 595 ? -41.870 -6.556 10.418 1.00 44.06 595 ASP A N 1
ATOM 4760 C CA . ASP A 1 595 ? -41.943 -7.745 11.281 1.00 44.06 595 ASP A CA 1
ATOM 4761 C C . ASP A 1 595 ? -40.932 -7.786 12.458 1.00 44.06 595 ASP A C 1
ATOM 4763 O O . ASP A 1 595 ? -40.235 -8.784 12.668 1.00 44.06 595 ASP A O 1
ATOM 4767 N N . GLN A 1 596 ? -40.834 -6.742 13.284 1.00 41.69 596 GLN A N 1
ATOM 4768 C CA . GLN A 1 596 ? -40.016 -6.814 14.501 1.00 41.69 596 GLN A CA 1
ATOM 4769 C C . GLN A 1 596 ? -40.697 -7.685 15.571 1.00 41.69 596 GLN A C 1
ATOM 4771 O O . GLN A 1 596 ? -41.702 -7.309 16.174 1.00 41.69 596 GLN A O 1
ATOM 4776 N N . LYS A 1 597 ? -40.138 -8.882 15.788 1.00 45.81 597 LYS A N 1
ATOM 4777 C CA . LYS A 1 597 ? -40.556 -9.868 16.794 1.00 45.81 597 LYS A CA 1
ATOM 4778 C C . LYS A 1 597 ? -39.787 -9.668 18.108 1.00 45.81 597 LYS A C 1
ATOM 4780 O O . LYS A 1 597 ? -38.561 -9.722 18.124 1.00 45.81 597 LYS A O 1
ATOM 4785 N N . ILE A 1 598 ? -40.504 -9.496 19.213 1.00 46.97 598 ILE A N 1
ATOM 4786 C CA . ILE A 1 598 ? -39.995 -9.484 20.590 1.00 46.97 598 ILE A CA 1
ATOM 4787 C C . ILE A 1 598 ? -40.176 -10.899 21.148 1.00 46.97 598 ILE A C 1
ATOM 4789 O O . ILE A 1 598 ? -41.272 -11.241 21.576 1.00 46.97 598 ILE A O 1
ATOM 4793 N N . GLU A 1 599 ? -39.145 -11.747 21.129 1.00 45.91 599 GLU A N 1
ATOM 4794 C CA . GLU A 1 599 ? -39.225 -13.077 21.755 1.00 45.91 599 GLU A CA 1
ATOM 4795 C C . GLU A 1 599 ? -38.942 -12.984 23.261 1.00 45.91 599 GLU A C 1
ATOM 4797 O O . GLU A 1 599 ? -37.795 -12.822 23.687 1.00 45.91 599 GLU A O 1
ATOM 4802 N N . TYR A 1 600 ? -39.978 -13.104 24.092 1.00 41.03 600 TYR A N 1
ATOM 4803 C CA . TYR A 1 600 ? -39.813 -13.137 25.542 1.00 41.03 600 TYR A CA 1
ATOM 4804 C C . TYR A 1 600 ? -39.202 -14.496 25.943 1.00 41.03 600 TYR A C 1
ATOM 4806 O O . TYR A 1 600 ? -39.864 -15.514 25.820 1.00 41.03 600 TYR A O 1
ATOM 4814 N N . ASN A 1 601 ? -37.946 -14.521 26.420 1.00 42.53 601 ASN A N 1
ATOM 4815 C CA . ASN A 1 601 ? -37.187 -15.687 26.943 1.00 42.53 601 ASN A CA 1
ATOM 4816 C C . ASN A 1 601 ? -36.561 -16.729 25.979 1.00 42.53 601 ASN A C 1
ATOM 4818 O O . ASN A 1 601 ? -36.324 -17.865 26.386 1.00 42.53 601 ASN A O 1
ATOM 4822 N N . LYS A 1 602 ? -36.139 -16.353 24.763 1.00 35.41 602 LYS A N 1
ATOM 4823 C CA . LYS A 1 602 ? -35.220 -17.200 23.951 1.00 35.41 602 LYS A CA 1
ATOM 4824 C C . LYS A 1 602 ? -33.866 -16.566 23.598 1.00 35.41 602 LYS A C 1
ATOM 4826 O O . LYS A 1 602 ? -32.964 -17.255 23.136 1.00 35.41 602 LYS A O 1
ATOM 4831 N N . ALA A 1 603 ? -33.679 -15.277 23.887 1.00 33.09 603 ALA A N 1
ATOM 4832 C CA . ALA A 1 603 ? -32.546 -14.482 23.402 1.00 33.09 603 ALA A CA 1
ATOM 4833 C C . ALA A 1 603 ? -31.233 -14.577 24.217 1.00 33.09 603 ALA A C 1
ATOM 4835 O O . ALA A 1 603 ? -30.256 -13.926 23.852 1.00 33.09 603 ALA A O 1
ATOM 4836 N N . TYR A 1 604 ? -31.165 -15.372 25.291 1.00 35.53 604 TYR A N 1
ATOM 4837 C CA . TYR A 1 604 ? -30.000 -15.366 26.197 1.00 35.53 604 TYR A CA 1
ATOM 4838 C C . TYR A 1 604 ? -28.861 -16.334 25.840 1.00 35.53 604 TYR A C 1
ATOM 4840 O O . TYR A 1 604 ? -27.833 -16.318 26.507 1.00 35.53 604 TYR A O 1
ATOM 4848 N N . LEU A 1 605 ? -28.975 -17.121 24.764 1.00 27.83 605 LEU A N 1
ATOM 4849 C CA . LEU A 1 605 ? -27.871 -17.973 24.286 1.00 27.83 605 LEU A CA 1
ATOM 4850 C C . LEU A 1 605 ? -27.167 -17.436 23.031 1.00 27.83 605 LEU A C 1
ATOM 4852 O O . LEU A 1 605 ? -26.274 -18.094 22.508 1.00 27.83 605 LEU A O 1
ATOM 4856 N N . THR A 1 606 ? -27.543 -16.257 22.524 1.00 27.42 606 THR A N 1
ATOM 4857 C CA . THR A 1 606 ? -27.018 -15.782 21.226 1.00 27.42 606 THR A CA 1
ATOM 4858 C C . THR A 1 606 ? -26.807 -14.269 21.120 1.00 27.42 606 THR A C 1
ATOM 4860 O O . THR A 1 606 ? -26.684 -13.748 20.018 1.00 27.42 606 THR A O 1
ATOM 4863 N N . LYS A 1 607 ? -26.731 -13.541 22.242 1.00 28.16 607 LYS A N 1
ATOM 4864 C CA . LYS A 1 607 ? -26.472 -12.089 22.250 1.00 28.16 607 LYS A CA 1
ATOM 4865 C C . LYS A 1 607 ? -25.319 -11.704 23.176 1.00 28.16 607 LYS A C 1
ATOM 4867 O O . LYS A 1 607 ? -25.506 -11.072 24.208 1.00 28.16 607 LYS A O 1
ATOM 4872 N N . ALA A 1 608 ? -24.105 -12.026 22.751 1.00 23.64 608 ALA A N 1
ATOM 4873 C CA . ALA A 1 608 ? -22.977 -11.129 22.949 1.00 23.64 608 ALA A CA 1
ATOM 4874 C C . ALA A 1 608 ? -22.600 -10.613 21.557 1.00 23.64 608 ALA A C 1
ATOM 4876 O O . ALA A 1 608 ? -22.438 -11.412 20.642 1.00 23.64 608 ALA A O 1
ATOM 4877 N N . VAL A 1 609 ? -22.449 -9.295 21.420 1.00 27.16 609 VAL A N 1
ATOM 4878 C CA . VAL A 1 609 ? -22.103 -8.561 20.188 1.00 27.16 609 VAL A CA 1
ATOM 4879 C C . VAL A 1 609 ? -23.288 -8.234 19.272 1.00 27.16 609 VAL A C 1
ATOM 4881 O O . VAL A 1 609 ? -23.454 -8.822 18.217 1.00 27.16 609 VAL A O 1
ATOM 4884 N N . GLU A 1 610 ? -24.062 -7.210 19.638 1.00 28.45 610 GLU A N 1
ATOM 4885 C CA . GLU A 1 610 ? -24.584 -6.229 18.674 1.00 28.45 610 GLU A CA 1
ATOM 4886 C C . GLU A 1 610 ? -25.008 -4.957 19.426 1.00 28.45 610 GLU A C 1
ATOM 4888 O O . GLU A 1 610 ? -26.102 -4.874 19.972 1.00 28.45 610 GLU A O 1
ATOM 4893 N N . HIS A 1 611 ? -24.118 -3.964 19.478 1.00 26.78 611 HIS A N 1
ATOM 4894 C CA . HIS A 1 611 ? -24.483 -2.576 19.755 1.00 26.78 611 HIS A CA 1
ATOM 4895 C C . HIS A 1 611 ? -23.499 -1.658 19.037 1.00 26.78 611 HIS A C 1
ATOM 4897 O O . HIS A 1 611 ? -22.305 -1.678 19.334 1.00 26.78 611 HIS A O 1
ATOM 4903 N N . ASP A 1 612 ? -24.019 -0.858 18.111 1.00 26.80 612 ASP A N 1
ATOM 4904 C CA . ASP A 1 612 ? -23.323 0.286 17.536 1.00 26.80 612 ASP A CA 1
ATOM 4905 C C . ASP A 1 612 ? -24.259 1.497 17.626 1.00 26.80 612 ASP A C 1
ATOM 4907 O O . ASP A 1 612 ? -25.418 1.443 17.211 1.00 26.80 612 ASP A O 1
ATOM 4911 N N . THR A 1 613 ? -23.771 2.555 18.263 1.00 27.16 613 THR A N 1
ATOM 4912 C CA . THR A 1 613 ? -24.465 3.822 18.516 1.00 27.16 613 THR A CA 1
ATOM 4913 C C . THR A 1 613 ? -24.235 4.777 17.350 1.00 27.16 613 THR A C 1
ATOM 4915 O O . THR A 1 613 ? -23.089 5.081 17.022 1.00 27.16 613 THR A O 1
ATOM 4918 N N . ARG A 1 614 ? -25.316 5.285 16.748 1.00 27.28 614 ARG A N 1
ATOM 4919 C CA . ARG A 1 614 ? -25.287 6.242 15.634 1.00 27.28 614 ARG A CA 1
ATOM 4920 C C . ARG A 1 614 ? -25.297 7.686 16.153 1.00 27.28 614 ARG A C 1
ATOM 4922 O O . ARG A 1 614 ? -26.067 8.018 17.049 1.00 27.28 614 ARG A O 1
ATOM 4929 N N . VAL A 1 615 ? -24.441 8.528 15.575 1.00 25.75 615 VAL A N 1
ATOM 4930 C CA . VAL A 1 615 ? -24.412 9.990 15.751 1.00 25.75 615 VAL A CA 1
ATOM 4931 C C . VAL A 1 615 ? -25.020 10.619 14.494 1.00 25.75 615 VAL A C 1
ATOM 4933 O O . VAL A 1 615 ? -24.517 10.384 13.395 1.00 25.75 615 VAL A O 1
ATOM 4936 N N . ASP A 1 616 ? -26.093 11.395 14.649 1.00 26.41 616 ASP A N 1
ATOM 4937 C CA . ASP A 1 616 ? -26.826 12.045 13.554 1.00 26.41 616 ASP A CA 1
ATOM 4938 C C . ASP A 1 616 ? -26.231 13.407 13.157 1.00 26.41 616 ASP A C 1
ATOM 4940 O O . ASP A 1 616 ? -25.887 14.227 14.010 1.00 26.41 616 ASP A O 1
ATOM 4944 N N . ASN A 1 617 ? -26.192 13.698 11.851 1.00 24.66 617 ASN A N 1
ATOM 4945 C CA . ASN A 1 617 ? -26.145 15.068 11.326 1.00 24.66 617 ASN A CA 1
ATOM 4946 C C . ASN A 1 617 ? -26.890 15.143 9.972 1.00 24.66 617 ASN A C 1
ATOM 4948 O O . ASN A 1 617 ? -26.503 14.432 9.041 1.00 24.66 617 ASN A O 1
ATOM 4952 N N . PRO A 1 618 ? -27.943 15.971 9.829 1.00 31.95 618 PRO A N 1
ATOM 4953 C CA . PRO A 1 618 ? -28.721 16.080 8.603 1.00 31.95 618 PRO A CA 1
ATOM 4954 C C . PRO A 1 618 ? -28.164 17.206 7.727 1.00 31.95 618 PRO A C 1
ATOM 4956 O O . PRO A 1 618 ? -28.110 18.338 8.188 1.00 31.95 618 PRO A O 1
ATOM 4959 N N . ASN A 1 619 ? -27.767 16.926 6.478 1.00 25.66 619 ASN A N 1
ATOM 4960 C CA . ASN A 1 619 ? -27.951 17.832 5.331 1.00 25.66 619 ASN A CA 1
ATOM 4961 C C . ASN A 1 619 ? -27.459 17.206 4.006 1.00 25.66 619 ASN A C 1
ATOM 4963 O O . ASN A 1 619 ? -26.378 16.624 3.949 1.00 25.66 619 ASN A O 1
ATOM 4967 N N . TYR A 1 620 ? -28.237 17.481 2.948 1.00 26.36 620 TYR A N 1
ATOM 4968 C CA . TYR A 1 620 ? -27.958 17.416 1.500 1.00 26.36 620 TYR A CA 1
ATOM 4969 C C . TYR A 1 620 ? -28.486 16.218 0.686 1.00 26.36 620 TYR A C 1
ATOM 4971 O O . TYR A 1 620 ? -27.922 15.130 0.657 1.00 26.36 620 TYR A O 1
ATOM 4979 N N . HIS A 1 621 ? -29.529 16.512 -0.103 1.00 28.19 621 HIS A N 1
ATOM 4980 C CA . HIS A 1 621 ? -29.985 15.755 -1.270 1.00 28.19 621 HIS A CA 1
ATOM 4981 C C . HIS A 1 621 ? -29.469 16.419 -2.556 1.00 28.19 621 HIS A C 1
ATOM 4983 O O . HIS A 1 621 ? -29.817 17.569 -2.819 1.00 28.19 621 HIS A O 1
ATOM 4989 N N . VAL A 1 622 ? -28.714 15.700 -3.397 1.00 26.48 622 VAL A N 1
ATOM 4990 C CA . VAL A 1 622 ? -28.498 16.060 -4.813 1.00 26.48 622 VAL A CA 1
ATOM 4991 C C . VAL A 1 622 ? -28.438 14.783 -5.661 1.00 26.48 622 VAL A C 1
ATOM 4993 O O . VAL A 1 622 ? -27.638 13.892 -5.394 1.00 26.48 622 VAL A O 1
ATOM 4996 N N . TYR A 1 623 ? -29.282 14.706 -6.695 1.00 27.56 623 TYR A N 1
ATOM 4997 C CA . TYR A 1 623 ? -29.345 13.605 -7.667 1.00 27.56 623 TYR A CA 1
ATOM 4998 C C . TYR A 1 623 ? -28.399 13.846 -8.866 1.00 27.56 623 TYR A C 1
ATOM 5000 O O . TYR A 1 623 ? -28.457 14.932 -9.452 1.00 27.56 623 TYR A O 1
ATOM 5008 N N . PRO A 1 624 ? -27.593 12.860 -9.316 1.00 30.00 624 PRO A N 1
ATOM 5009 C CA . PRO A 1 624 ? -26.898 12.904 -10.605 1.00 30.00 624 PRO A CA 1
ATOM 5010 C C . PRO A 1 624 ? -27.744 12.316 -11.752 1.00 30.00 624 PRO A C 1
ATOM 5012 O O . PRO A 1 624 ? -28.557 11.419 -11.559 1.00 30.00 624 PRO A O 1
ATOM 5015 N N . LYS A 1 625 ? -27.527 12.832 -12.969 1.00 33.31 625 LYS A N 1
ATOM 5016 C CA . LYS A 1 625 ? -28.350 12.630 -14.183 1.00 33.31 625 LYS A CA 1
ATOM 5017 C C . LYS A 1 625 ? -27.783 11.627 -15.219 1.00 33.31 625 LYS A C 1
ATOM 5019 O O . LYS A 1 625 ? -28.162 11.715 -16.384 1.00 33.31 625 LYS A O 1
ATOM 5024 N N . ASN A 1 626 ? -26.846 10.727 -14.888 1.00 32.16 626 ASN A N 1
ATOM 5025 C CA . ASN A 1 626 ? -26.148 9.942 -15.926 1.00 32.16 626 ASN A CA 1
ATOM 5026 C C . ASN A 1 626 ? -25.542 8.597 -15.445 1.00 32.16 626 ASN A C 1
ATOM 5028 O O . ASN A 1 626 ? -24.858 8.538 -14.428 1.00 32.16 626 ASN A O 1
ATOM 5032 N N . GLU A 1 627 ? -25.743 7.549 -16.256 1.00 34.00 627 GLU A N 1
ATOM 5033 C CA . GLU A 1 627 ? -25.355 6.136 -16.054 1.00 34.00 627 GLU A CA 1
ATOM 5034 C C . GLU A 1 627 ? -23.846 5.831 -16.242 1.00 34.00 627 GLU A C 1
ATOM 5036 O O . GLU A 1 627 ? -23.337 4.834 -15.744 1.00 34.00 627 GLU A O 1
ATOM 5041 N N . ASN A 1 628 ? -23.073 6.708 -16.886 1.00 36.25 628 ASN A N 1
ATOM 5042 C CA . ASN A 1 628 ? -21.620 6.559 -17.068 1.00 36.25 628 ASN A CA 1
ATOM 5043 C C . ASN A 1 628 ? -20.792 6.951 -15.828 1.00 36.25 628 ASN A C 1
ATOM 5045 O O . ASN A 1 628 ? -19.584 6.716 -15.804 1.00 36.25 628 ASN A O 1
ATOM 5049 N N . GLN A 1 629 ? -21.415 7.493 -14.774 1.00 39.56 629 GLN A N 1
ATOM 5050 C CA . GLN A 1 629 ? -20.769 7.673 -13.465 1.00 39.56 629 GLN A CA 1
ATOM 5051 C C . GLN A 1 629 ? -20.884 6.432 -12.553 1.00 39.56 629 GLN A C 1
ATOM 5053 O O . GLN A 1 629 ? -20.227 6.389 -11.515 1.00 39.56 629 GLN A O 1
ATOM 5058 N N . LEU A 1 630 ? -21.623 5.382 -12.952 1.00 37.06 630 LEU A N 1
ATOM 5059 C CA . LEU A 1 630 ? -21.884 4.191 -12.123 1.00 37.06 630 LEU A CA 1
ATOM 5060 C C . LEU A 1 630 ? -20.707 3.194 -11.980 1.00 37.06 630 LEU A C 1
ATOM 5062 O O . LEU A 1 630 ? -20.786 2.265 -11.183 1.00 37.06 630 LEU A O 1
ATOM 5066 N N . ASN A 1 631 ? -19.582 3.364 -12.684 1.00 36.03 631 ASN A N 1
ATOM 5067 C CA . ASN A 1 631 ? -18.456 2.407 -12.636 1.00 36.03 631 ASN A CA 1
ATOM 5068 C C . ASN A 1 631 ? -17.371 2.708 -11.571 1.00 36.03 631 ASN A C 1
ATOM 5070 O O . ASN A 1 631 ? -16.303 2.088 -11.577 1.00 36.03 631 ASN A O 1
ATOM 5074 N N . GLN A 1 632 ? -17.622 3.624 -10.626 1.00 38.28 632 GLN A N 1
ATOM 5075 C CA . GLN A 1 632 ? -16.681 3.968 -9.538 1.00 38.28 632 GLN A CA 1
ATOM 5076 C C . GLN A 1 632 ? -17.031 3.355 -8.160 1.00 38.28 632 GLN A C 1
ATOM 5078 O O . GLN A 1 632 ? -16.350 3.634 -7.174 1.00 38.28 632 GLN A O 1
ATOM 5083 N N . TYR A 1 633 ? -18.045 2.484 -8.074 1.00 41.75 633 TYR A N 1
ATOM 5084 C CA . TYR A 1 633 ? -18.741 2.169 -6.813 1.00 41.75 633 TYR A CA 1
ATOM 5085 C C . TYR A 1 633 ? -18.313 0.910 -6.033 1.00 41.75 633 TYR A C 1
ATOM 5087 O O . TYR A 1 633 ? -18.905 0.604 -5.004 1.00 41.75 633 TYR A O 1
ATOM 5095 N N . TYR A 1 634 ? -17.241 0.212 -6.415 1.00 42.44 634 TYR A N 1
ATOM 5096 C CA . TYR A 1 634 ? -16.832 -1.042 -5.746 1.00 42.44 634 TYR A CA 1
ATOM 5097 C C . TYR A 1 634 ? -15.860 -0.885 -4.556 1.00 42.44 634 TYR A C 1
ATOM 5099 O O . TYR A 1 634 ? -15.292 -1.867 -4.088 1.00 42.44 634 TYR A O 1
ATOM 5107 N N . ARG A 1 635 ? -15.654 0.330 -4.031 1.00 45.94 635 ARG A N 1
ATOM 5108 C CA . ARG A 1 635 ? -14.653 0.598 -2.973 1.00 45.94 635 ARG A CA 1
ATOM 5109 C C . ARG A 1 635 ? -15.060 0.199 -1.546 1.00 45.94 635 ARG A C 1
ATOM 5111 O O . ARG A 1 635 ? -14.274 0.409 -0.635 1.00 45.94 635 ARG A O 1
ATOM 5118 N N . TYR A 1 636 ? -16.246 -0.372 -1.332 1.00 53.91 636 TYR A N 1
ATOM 5119 C CA . TYR A 1 636 ? -16.766 -0.655 0.017 1.00 53.91 636 TYR A CA 1
ATOM 5120 C C . TYR A 1 636 ? -17.398 -2.045 0.152 1.00 53.91 636 TYR A C 1
ATOM 5122 O O . TYR A 1 636 ? -18.330 -2.243 0.924 1.00 53.91 636 TYR A O 1
ATOM 5130 N N . PHE A 1 637 ? -16.898 -3.022 -0.601 1.00 62.91 637 PHE A N 1
ATOM 5131 C CA . PHE A 1 637 ? -17.400 -4.390 -0.558 1.00 62.91 637 PHE A CA 1
ATOM 5132 C C . PHE A 1 637 ? -16.241 -5.364 -0.391 1.00 62.91 637 PHE A C 1
ATOM 5134 O O . PHE A 1 637 ? -15.311 -5.370 -1.200 1.00 62.91 637 PHE A O 1
ATOM 5141 N N . ILE A 1 638 ? -16.309 -6.202 0.643 1.00 69.19 638 ILE A N 1
ATOM 5142 C CA . ILE A 1 638 ? -15.477 -7.400 0.698 1.00 69.19 638 ILE A CA 1
ATOM 5143 C C . ILE A 1 638 ? -16.255 -8.477 -0.050 1.00 69.19 638 ILE A C 1
ATOM 5145 O O . ILE A 1 638 ? -17.362 -8.835 0.362 1.00 69.19 638 ILE A O 1
ATOM 5149 N N . PRO A 1 639 ? -15.735 -8.975 -1.177 1.00 75.19 639 PRO A N 1
ATOM 5150 C CA . PRO A 1 639 ? -16.408 -10.035 -1.897 1.00 75.19 639 PRO A CA 1
ATOM 5151 C C . PRO A 1 639 ? -16.551 -11.280 -1.032 1.00 75.19 639 PRO A C 1
ATOM 5153 O O . PRO A 1 639 ? -15.719 -11.534 -0.165 1.00 75.19 639 PRO A O 1
ATOM 5156 N N . LYS A 1 640 ? -17.576 -12.094 -1.323 1.00 82.00 640 LYS A N 1
ATOM 5157 C CA . LYS A 1 640 ? -17.744 -13.449 -0.769 1.00 82.00 640 LYS A CA 1
ATOM 5158 C C . LYS A 1 640 ? -16.636 -14.381 -1.283 1.00 82.00 640 LYS A C 1
ATOM 5160 O O . LYS A 1 640 ? -16.881 -15.302 -2.054 1.00 82.00 640 LYS A O 1
ATOM 5165 N N . ASN A 1 641 ? -15.405 -14.090 -0.895 1.00 91.31 641 ASN A N 1
ATOM 5166 C CA . ASN A 1 641 ? -14.191 -14.826 -1.171 1.00 91.31 641 ASN A CA 1
ATOM 5167 C C . ASN A 1 641 ? -13.459 -14.958 0.165 1.00 91.31 641 ASN A C 1
ATOM 5169 O O . ASN A 1 641 ? -13.102 -13.959 0.789 1.00 91.31 641 ASN A O 1
ATOM 5173 N N . GLU A 1 642 ? -13.237 -16.191 0.608 1.00 94.19 642 GLU A N 1
ATOM 5174 C CA . GLU A 1 642 ? -12.678 -16.447 1.935 1.00 94.19 642 GLU A CA 1
ATOM 5175 C C . GLU A 1 642 ? -11.253 -15.909 2.116 1.00 94.19 642 GLU A C 1
ATOM 5177 O O . GLU A 1 642 ? -10.858 -15.612 3.241 1.00 94.19 642 GLU A O 1
ATOM 5182 N N . VAL A 1 643 ? -10.472 -15.784 1.037 1.00 95.44 643 VAL A N 1
ATOM 5183 C CA . VAL A 1 643 ? -9.108 -15.242 1.101 1.00 95.44 643 VAL A CA 1
ATOM 5184 C C . VAL A 1 643 ? -9.151 -13.732 1.324 1.00 95.44 643 VAL A C 1
ATOM 5186 O O . VAL A 1 643 ? -8.433 -13.224 2.181 1.00 95.44 643 VAL A O 1
ATOM 5189 N N . TYR A 1 644 ? -10.036 -13.012 0.624 1.00 93.88 644 TYR A N 1
ATOM 5190 C CA . TYR A 1 644 ? -10.255 -11.585 0.882 1.00 93.88 644 TYR A CA 1
ATOM 5191 C C . TYR A 1 644 ? -10.854 -11.331 2.268 1.00 93.88 644 TYR A C 1
ATOM 5193 O O . TYR A 1 644 ? -10.429 -10.383 2.924 1.00 93.88 644 TYR A O 1
ATOM 5201 N N . GLN A 1 645 ? -11.770 -12.184 2.741 1.00 92.50 645 GLN A N 1
ATOM 5202 C CA . GLN A 1 645 ? -12.306 -12.079 4.102 1.00 92.50 645 GLN A CA 1
ATOM 5203 C C . GLN A 1 645 ? -11.203 -12.256 5.149 1.00 92.50 645 GLN A C 1
ATOM 5205 O O . GLN A 1 645 ? -11.105 -11.464 6.080 1.00 92.50 645 GLN A O 1
ATOM 5210 N N . GLN A 1 646 ? -10.330 -13.249 4.972 1.00 95.38 646 GLN A N 1
ATOM 5211 C CA . GLN A 1 646 ? -9.211 -13.461 5.884 1.00 95.38 646 GLN A CA 1
ATOM 5212 C C . GLN A 1 646 ? -8.206 -12.299 5.833 1.00 95.38 646 GLN A C 1
ATOM 5214 O O . GLN A 1 646 ? -7.741 -11.842 6.877 1.00 95.38 646 GLN A O 1
ATOM 5219 N N . ALA A 1 647 ? -7.884 -11.795 4.634 1.00 94.94 647 ALA A N 1
ATOM 5220 C CA . ALA A 1 647 ? -7.023 -10.626 4.470 1.00 94.94 647 ALA A CA 1
ATOM 5221 C C . ALA A 1 647 ? -7.624 -9.396 5.162 1.00 94.94 647 ALA A C 1
ATOM 5223 O O . ALA A 1 647 ? -6.912 -8.676 5.860 1.00 94.94 647 ALA A O 1
ATOM 5224 N N . TYR A 1 648 ? -8.933 -9.179 5.021 1.00 93.31 648 TYR A N 1
ATOM 5225 C CA . TYR A 1 648 ? -9.654 -8.129 5.729 1.00 93.31 648 TYR A CA 1
ATOM 5226 C C . TYR A 1 648 ? -9.583 -8.311 7.241 1.00 93.31 648 TYR A C 1
ATOM 5228 O O . TYR A 1 648 ? -9.158 -7.382 7.919 1.00 93.31 648 TYR A O 1
ATOM 5236 N N . ASP A 1 649 ? -9.938 -9.489 7.762 1.00 93.19 649 ASP A N 1
ATOM 5237 C CA . ASP A 1 649 ? -9.972 -9.781 9.197 1.00 93.19 649 ASP A CA 1
ATOM 5238 C C . ASP A 1 649 ? -8.630 -9.498 9.882 1.00 93.19 649 ASP A C 1
ATOM 5240 O O . ASP A 1 649 ? -8.621 -9.003 11.009 1.00 93.19 649 ASP A O 1
ATOM 5244 N N . MET A 1 650 ? -7.503 -9.736 9.203 1.00 95.31 650 MET A N 1
ATOM 5245 C CA . MET A 1 650 ? -6.171 -9.489 9.764 1.00 95.31 650 MET A CA 1
ATOM 5246 C C . MET A 1 650 ? -5.629 -8.071 9.526 1.00 95.31 650 MET A C 1
ATOM 5248 O O . MET A 1 650 ? -4.652 -7.696 10.166 1.00 95.31 650 MET A O 1
ATOM 5252 N N . THR A 1 651 ? -6.221 -7.268 8.634 1.00 95.38 651 THR A N 1
ATOM 5253 C CA . THR A 1 651 ? -5.629 -5.997 8.169 1.00 95.38 651 THR A CA 1
ATOM 5254 C C . THR A 1 651 ? -6.254 -4.763 8.826 1.00 95.38 651 THR A C 1
ATOM 5256 O O . THR A 1 651 ? -7.474 -4.595 8.876 1.00 95.38 651 THR A O 1
ATOM 5259 N N . VAL A 1 652 ? -5.424 -3.839 9.293 1.00 95.06 652 VAL A N 1
ATOM 5260 C CA . VAL A 1 652 ? -5.807 -2.577 9.938 1.00 95.06 652 VAL A CA 1
ATOM 5261 C C . VAL A 1 652 ? -5.234 -1.391 9.163 1.00 95.06 652 VAL A C 1
ATOM 5263 O O . VAL A 1 652 ? -4.161 -1.473 8.564 1.00 95.06 652 VAL A O 1
ATOM 5266 N N . GLY A 1 653 ? -5.945 -0.267 9.162 1.00 93.00 653 GLY A N 1
ATOM 5267 C CA . GLY A 1 653 ? -5.385 0.988 8.684 1.00 93.00 653 GLY A CA 1
ATOM 5268 C C . GLY A 1 653 ? -4.513 1.608 9.771 1.00 93.00 653 GLY A C 1
ATOM 5269 O O . GLY A 1 653 ? -4.878 1.612 10.948 1.00 93.00 653 GLY A O 1
ATOM 5270 N N . LEU A 1 654 ? -3.365 2.141 9.375 1.00 92.19 654 LEU A N 1
ATOM 5271 C CA . LEU A 1 654 ? -2.465 2.891 10.242 1.00 92.19 654 LEU A CA 1
ATOM 5272 C C . LEU A 1 654 ? -2.665 4.372 9.949 1.00 92.19 654 LEU A C 1
ATOM 5274 O O . LEU A 1 654 ? -2.405 4.815 8.830 1.00 92.19 654 LEU A O 1
ATOM 5278 N N . ASN A 1 655 ? -3.147 5.129 10.931 1.00 86.25 655 ASN A N 1
ATOM 5279 C CA . ASN A 1 655 ? -3.352 6.563 10.796 1.00 86.25 655 ASN A CA 1
ATOM 5280 C C . ASN A 1 655 ? -2.526 7.302 11.849 1.00 86.25 655 ASN A C 1
ATOM 5282 O O . ASN A 1 655 ? -2.734 7.140 13.053 1.00 86.25 655 ASN A O 1
ATOM 5286 N N . TYR A 1 656 ? -1.587 8.117 11.385 1.00 79.50 656 TYR A N 1
ATOM 5287 C CA . TYR A 1 656 ? -0.792 8.988 12.234 1.00 79.50 656 TYR A CA 1
ATOM 5288 C C . TYR A 1 656 ? -1.186 10.433 11.975 1.00 79.50 656 TYR A C 1
ATOM 5290 O O . TYR A 1 656 ? -0.994 10.951 10.874 1.00 79.50 656 TYR A O 1
ATOM 5298 N N . GLN A 1 657 ? -1.739 11.081 12.995 1.00 75.44 657 GLN A N 1
ATOM 5299 C CA . GLN A 1 657 ? -2.107 12.486 12.927 1.00 75.44 657 GLN A CA 1
ATOM 5300 C C . GLN A 1 657 ? -0.957 13.337 13.477 1.00 75.44 657 GLN A C 1
ATOM 5302 O O . GLN A 1 657 ? -0.550 13.215 14.634 1.00 75.44 657 GLN A O 1
ATOM 5307 N N . ALA A 1 658 ? -0.439 14.224 12.641 1.00 68.25 658 ALA A N 1
ATOM 5308 C CA . ALA A 1 658 ? 0.518 15.250 13.017 1.00 68.25 658 ALA A CA 1
ATOM 5309 C C . ALA A 1 658 ? -0.177 16.609 12.926 1.00 68.25 658 ALA A C 1
ATOM 5311 O O . ALA A 1 658 ? -0.731 16.940 11.876 1.00 68.25 658 ALA A O 1
ATOM 5312 N N . VAL A 1 659 ? -0.170 17.387 14.008 1.00 67.75 659 VAL A N 1
ATOM 5313 C CA . VAL A 1 659 ? -0.719 18.751 14.006 1.00 67.75 659 VAL A CA 1
ATOM 5314 C C . VAL A 1 659 ? 0.380 19.705 13.573 1.00 67.75 659 VAL A C 1
ATOM 5316 O O . VAL A 1 659 ? 1.409 19.797 14.230 1.00 67.75 659 VAL A O 1
ATOM 5319 N N . GLY A 1 660 ? 0.160 20.390 12.458 1.00 68.31 660 GLY A N 1
ATOM 5320 C CA . GLY A 1 660 ? 1.054 21.406 11.937 1.00 68.31 660 GLY A CA 1
ATOM 5321 C C . GLY A 1 660 ? 1.285 22.559 12.907 1.00 68.31 660 GLY A C 1
ATOM 5322 O O . GLY A 1 660 ? 0.404 22.866 13.705 1.00 68.31 660 GLY A O 1
ATOM 5323 N N . ASP A 1 661 ? 2.406 23.271 12.780 1.00 72.12 661 ASP A N 1
ATOM 5324 C CA . ASP A 1 661 ? 2.664 24.508 13.544 1.00 72.12 661 ASP A CA 1
ATOM 5325 C C . ASP A 1 661 ? 1.581 25.576 13.270 1.00 72.12 661 ASP A C 1
ATOM 5327 O O . ASP A 1 661 ? 1.301 26.435 14.099 1.00 72.12 661 ASP A O 1
ATOM 5331 N N . ASN A 1 662 ? 0.918 25.482 12.112 1.00 76.88 662 ASN A N 1
ATOM 5332 C CA . ASN A 1 662 ? -0.239 26.288 11.712 1.00 76.88 662 ASN A CA 1
ATOM 5333 C C . ASN A 1 662 ? -1.597 25.724 12.193 1.00 76.88 662 ASN A C 1
ATOM 5335 O O . ASN A 1 662 ? -2.643 26.170 11.723 1.00 76.88 662 ASN A O 1
ATOM 5339 N N . GLY A 1 663 ? -1.597 24.698 13.047 1.00 73.38 663 GLY A N 1
ATOM 5340 C CA . GLY A 1 663 ? -2.790 23.993 13.520 1.00 73.38 663 GLY A CA 1
ATOM 5341 C C . GLY A 1 663 ? -3.422 23.018 12.516 1.00 73.38 663 GLY A C 1
ATOM 5342 O O . GLY A 1 663 ? -4.405 22.364 12.858 1.00 73.38 663 GLY A O 1
ATOM 5343 N N . GLN A 1 664 ? -2.897 22.874 11.290 1.00 70.56 664 GLN A N 1
ATOM 5344 C CA . GLN A 1 664 ? -3.455 21.933 10.311 1.00 70.56 664 GLN A CA 1
ATOM 5345 C C . GLN A 1 664 ? -3.032 20.497 10.614 1.00 70.56 664 GLN A C 1
ATOM 5347 O O . GLN A 1 664 ? -1.851 20.165 10.588 1.00 70.56 664 GLN A O 1
ATOM 5352 N N . THR A 1 665 ? -3.993 19.605 10.826 1.00 63.41 665 THR A N 1
ATOM 5353 C CA . THR A 1 665 ? -3.724 18.170 10.957 1.00 63.41 665 THR A CA 1
ATOM 5354 C C . THR A 1 665 ? -3.356 17.567 9.602 1.00 63.41 665 THR A C 1
ATOM 5356 O O . THR A 1 665 ? -4.198 17.472 8.709 1.00 63.41 665 THR A O 1
ATOM 5359 N N . SER A 1 666 ? -2.116 17.107 9.450 1.00 63.47 666 SER A N 1
ATOM 5360 C CA . SER A 1 666 ? -1.744 16.168 8.392 1.00 63.47 666 SER A CA 1
ATOM 5361 C C . SER A 1 666 ? -1.894 14.740 8.908 1.00 63.47 666 SER A C 1
ATOM 5363 O O . SER A 1 666 ? -1.336 14.397 9.948 1.00 63.47 666 SER A O 1
ATOM 5365 N N . ALA A 1 667 ? -2.655 13.917 8.192 1.00 69.12 667 ALA A N 1
ATOM 5366 C CA . ALA A 1 667 ? -2.792 12.497 8.480 1.00 69.12 667 ALA A CA 1
ATOM 5367 C C . ALA A 1 667 ? -1.910 11.708 7.511 1.00 69.12 667 ALA A C 1
ATOM 5369 O O . ALA A 1 667 ? -2.143 11.717 6.301 1.00 69.12 667 ALA A O 1
ATOM 5370 N N . THR A 1 668 ? -0.901 11.023 8.036 1.00 69.94 668 THR A N 1
ATOM 5371 C CA . THR A 1 668 ? -0.215 9.983 7.277 1.00 69.94 668 THR A CA 1
ATOM 5372 C C . THR A 1 668 ? -1.013 8.698 7.401 1.00 69.94 668 THR A C 1
ATOM 5374 O O . THR A 1 668 ? -1.303 8.245 8.506 1.00 69.94 668 THR A O 1
ATOM 5377 N N . GLN A 1 669 ? -1.322 8.090 6.259 1.00 85.00 669 GLN A N 1
ATOM 5378 C CA . GLN A 1 669 ? -2.045 6.827 6.186 1.00 85.00 669 GLN A CA 1
ATOM 5379 C C . GLN A 1 669 ? -1.162 5.721 5.606 1.00 85.00 669 GLN A C 1
ATOM 5381 O O . GLN A 1 669 ? -0.400 5.946 4.661 1.00 85.00 669 GLN A O 1
ATOM 5386 N N . GLY A 1 670 ? -1.308 4.524 6.159 1.00 92.25 670 GLY A N 1
ATOM 5387 C CA . GLY A 1 670 ? -0.721 3.288 5.661 1.00 92.25 670 GLY A CA 1
ATOM 5388 C C . GLY A 1 670 ? -1.576 2.084 6.040 1.00 92.25 670 GLY A C 1
ATOM 5389 O O . GLY A 1 670 ? -2.641 2.222 6.642 1.00 92.25 670 GLY A O 1
ATOM 5390 N N . THR A 1 671 ? -1.104 0.894 5.697 1.00 95.94 671 THR A N 1
ATOM 5391 C CA . THR A 1 671 ? -1.766 -0.370 6.017 1.00 95.94 671 THR A CA 1
ATOM 5392 C C . THR A 1 671 ? -0.843 -1.222 6.876 1.00 95.94 671 THR A C 1
ATOM 5394 O O . THR A 1 671 ? 0.364 -1.248 6.658 1.00 95.94 671 THR A O 1
ATOM 5397 N N . GLY A 1 672 ? -1.391 -1.923 7.859 1.00 96.88 672 GLY A N 1
ATOM 5398 C CA . GLY A 1 672 ? -0.683 -2.959 8.601 1.00 96.88 672 GLY A CA 1
ATOM 5399 C C . GLY A 1 672 ? -1.572 -4.179 8.783 1.00 96.88 672 GLY A C 1
ATOM 5400 O O . GLY A 1 672 ? -2.771 -4.123 8.524 1.00 96.88 672 GLY A O 1
ATOM 5401 N N . TRP A 1 673 ? -1.012 -5.290 9.233 1.00 97.88 673 TRP A N 1
ATOM 5402 C CA . TRP A 1 673 ? -1.778 -6.502 9.513 1.00 97.88 673 TRP A CA 1
ATOM 5403 C C . TRP A 1 673 ? -1.261 -7.210 10.758 1.00 97.88 673 TRP A C 1
ATOM 5405 O O . TRP A 1 673 ? -0.091 -7.097 11.115 1.00 97.88 673 TRP A O 1
ATOM 5415 N N . ILE A 1 674 ? -2.159 -7.909 11.444 1.00 98.19 674 ILE A N 1
ATOM 5416 C CA . ILE A 1 674 ? -1.872 -8.646 12.672 1.00 98.19 674 ILE A CA 1
ATOM 5417 C C . ILE A 1 674 ? -0.954 -9.813 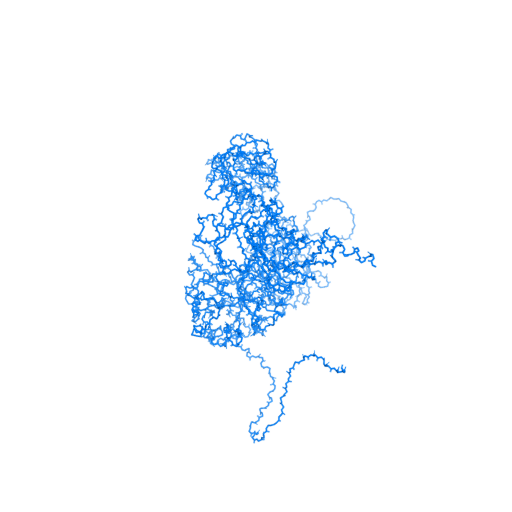12.320 1.00 98.19 674 ILE A C 1
ATOM 5419 O O . ILE A 1 674 ? -1.406 -10.765 11.694 1.00 98.19 674 ILE A O 1
ATOM 5423 N N . LEU A 1 675 ? 0.317 -9.738 12.707 1.00 98.19 675 LEU A N 1
ATOM 5424 C CA . LEU A 1 675 ? 1.303 -10.805 12.536 1.00 98.19 675 LEU A CA 1
ATOM 5425 C C . LEU A 1 675 ? 1.271 -11.784 13.711 1.00 98.19 675 LEU A C 1
ATOM 5427 O O . LEU A 1 675 ? 1.368 -12.991 13.506 1.00 98.19 675 LEU A O 1
ATOM 5431 N N . ASP A 1 676 ? 1.150 -11.255 14.926 1.00 98.25 676 ASP A N 1
ATOM 5432 C CA . ASP A 1 676 ? 1.206 -12.023 16.167 1.00 98.25 676 ASP A CA 1
ATOM 5433 C C . ASP A 1 676 ? 0.469 -11.287 17.301 1.00 98.25 676 ASP A C 1
ATOM 5435 O O . ASP A 1 676 ? 0.076 -10.125 17.156 1.00 98.25 676 ASP A O 1
ATOM 5439 N N . TYR A 1 677 ? 0.301 -11.942 18.446 1.00 98.06 677 TYR A N 1
ATOM 5440 C CA . TYR A 1 677 ? -0.148 -11.338 19.700 1.00 98.06 677 TYR A CA 1
ATOM 5441 C C . TYR A 1 677 ? 0.395 -12.117 20.902 1.00 98.06 677 TYR A C 1
ATOM 5443 O O . TYR A 1 677 ? 0.735 -13.296 20.798 1.00 98.06 677 TYR A O 1
ATOM 5451 N N . ILE A 1 678 ? 0.460 -11.451 22.058 1.00 97.69 678 ILE A N 1
ATOM 5452 C CA . ILE A 1 678 ? 0.755 -12.131 23.325 1.00 97.69 678 ILE A CA 1
ATOM 5453 C C . ILE A 1 678 ? -0.513 -12.850 23.775 1.00 97.69 678 ILE A C 1
ATOM 5455 O O . ILE A 1 678 ? -1.539 -12.202 23.988 1.00 97.69 678 ILE A O 1
ATOM 5459 N N . GLN A 1 679 ? -0.450 -14.174 23.912 1.00 95.38 679 GLN A N 1
ATOM 5460 C CA . GLN A 1 679 ? -1.570 -14.954 24.423 1.00 95.38 679 GLN A CA 1
ATOM 5461 C C . GLN A 1 679 ? -1.896 -14.521 25.863 1.00 95.38 679 GLN A C 1
ATOM 5463 O O . GLN A 1 679 ? -0.979 -14.386 26.680 1.00 95.38 679 GLN A O 1
ATOM 5468 N N . PRO A 1 680 ? -3.178 -14.297 26.194 1.00 94.62 680 PRO A N 1
ATOM 5469 C CA . PRO A 1 680 ? -3.568 -13.990 27.561 1.00 94.62 680 PRO A CA 1
ATOM 5470 C C . PRO A 1 680 ? -3.335 -15.210 28.465 1.00 94.62 680 PRO A C 1
ATOM 5472 O O . PRO A 1 680 ? -3.454 -16.355 28.033 1.00 94.62 680 PRO A O 1
ATOM 5475 N N . ASN A 1 681 ? -2.996 -14.960 29.733 1.00 90.12 681 ASN A N 1
ATOM 5476 C CA . ASN A 1 681 ? -2.817 -16.032 30.720 1.00 90.12 681 ASN A CA 1
ATOM 5477 C C . ASN A 1 681 ? -4.144 -16.726 31.059 1.00 90.12 681 ASN A C 1
ATOM 5479 O O . ASN A 1 681 ? -4.159 -17.924 31.336 1.00 90.12 681 ASN A O 1
ATOM 5483 N N . ASP A 1 682 ? -5.238 -15.965 31.040 1.00 91.38 682 ASP A N 1
ATOM 5484 C CA . ASP A 1 682 ? -6.598 -16.474 31.176 1.00 91.38 682 ASP A CA 1
ATOM 5485 C C . ASP A 1 682 ? -7.163 -16.824 29.790 1.00 91.38 682 ASP A C 1
ATOM 5487 O O . ASP A 1 682 ? -7.078 -16.027 28.852 1.00 91.38 682 ASP A O 1
ATOM 5491 N N . LYS A 1 683 ? -7.741 -18.023 29.660 1.00 84.44 683 LYS A N 1
ATOM 5492 C CA . LYS A 1 683 ? -8.306 -18.539 28.404 1.00 84.44 683 LYS A CA 1
ATOM 5493 C C . LYS A 1 683 ? -9.540 -17.750 27.951 1.00 84.44 683 LYS A C 1
ATOM 5495 O O . LYS A 1 683 ? -9.811 -17.727 26.745 1.00 84.44 683 LYS A O 1
ATOM 5500 N N . ASP A 1 684 ? -10.244 -17.113 28.888 1.00 88.38 684 ASP A N 1
ATOM 5501 C CA . ASP A 1 684 ? -11.461 -16.334 28.628 1.00 88.38 684 ASP A CA 1
ATOM 5502 C C . ASP A 1 684 ? -11.180 -14.840 28.372 1.00 88.38 684 ASP A C 1
ATOM 5504 O O . ASP A 1 684 ? -12.065 -14.094 27.933 1.00 88.38 684 ASP A O 1
ATOM 5508 N N . SER A 1 685 ? -9.936 -14.402 28.583 1.00 95.19 685 SER A N 1
ATOM 5509 C CA . SER A 1 685 ? -9.484 -13.044 28.277 1.00 95.19 685 SER A CA 1
ATOM 5510 C C . SER A 1 685 ? -9.170 -12.855 26.794 1.00 95.19 685 SER A C 1
ATOM 5512 O O . SER A 1 685 ? -8.747 -13.770 26.085 1.00 95.19 685 SER A O 1
ATOM 5514 N N . TYR A 1 686 ? -9.328 -11.620 26.320 1.00 96.62 686 TYR A N 1
ATOM 5515 C CA . TYR A 1 686 ? -8.876 -11.192 24.996 1.00 96.62 686 TYR A CA 1
ATOM 5516 C C . TYR A 1 686 ? -7.465 -10.574 25.073 1.00 96.62 686 TYR A C 1
ATOM 5518 O O . TYR A 1 686 ? -7.196 -9.780 25.975 1.00 96.62 686 TYR A O 1
ATOM 5526 N N . PRO A 1 687 ? -6.546 -10.862 24.132 1.00 97.44 687 PRO A N 1
ATOM 5527 C CA . PRO A 1 687 ? -5.221 -10.246 24.135 1.00 97.44 687 PRO A CA 1
ATOM 5528 C C . PRO A 1 687 ? -5.309 -8.723 23.982 1.00 97.44 687 PRO A C 1
ATOM 5530 O O . PRO A 1 687 ? -6.090 -8.204 23.190 1.00 97.44 687 PRO A O 1
ATOM 5533 N N . THR A 1 688 ? -4.466 -7.986 24.702 1.00 97.38 688 THR A N 1
ATOM 5534 C CA . THR A 1 688 ? -4.362 -6.517 24.587 1.00 97.38 688 THR A CA 1
ATOM 5535 C C . THR A 1 688 ? -3.071 -6.062 23.917 1.00 97.38 688 THR A C 1
ATOM 5537 O O . THR A 1 688 ? -2.941 -4.884 23.591 1.00 97.38 688 THR A O 1
ATOM 5540 N N . THR A 1 689 ? -2.128 -6.978 23.677 1.00 97.94 689 THR A N 1
ATOM 5541 C CA . THR A 1 689 ? -0.853 -6.699 23.006 1.00 97.94 689 THR A CA 1
ATOM 5542 C C . THR A 1 689 ? -0.776 -7.453 21.687 1.00 97.94 689 THR A C 1
ATOM 5544 O O . THR A 1 689 ? -0.745 -8.683 21.672 1.00 97.94 689 THR A O 1
ATOM 5547 N N . PHE A 1 690 ? -0.712 -6.704 20.591 1.00 98.19 690 PHE A N 1
ATOM 5548 C CA . PHE A 1 690 ? -0.627 -7.213 19.225 1.00 98.19 690 PHE A CA 1
ATOM 5549 C C . PHE A 1 690 ? 0.667 -6.763 18.553 1.00 98.19 690 PHE A C 1
ATOM 5551 O O . PHE A 1 690 ? 1.215 -5.706 18.869 1.00 98.19 690 PHE A O 1
ATOM 5558 N N . PHE A 1 691 ? 1.120 -7.546 17.580 1.00 98.06 691 PHE A N 1
ATOM 5559 C CA . PHE A 1 691 ? 2.248 -7.219 16.722 1.00 98.06 691 PHE A CA 1
ATOM 5560 C C . PHE A 1 691 ? 1.747 -7.015 15.298 1.00 98.06 691 PHE A C 1
ATOM 5562 O O . PHE A 1 691 ? 1.220 -7.935 14.674 1.00 98.06 691 PHE A O 1
ATOM 5569 N N . ILE A 1 692 ? 1.885 -5.792 14.797 1.00 97.94 692 ILE A N 1
ATOM 5570 C CA . ILE A 1 692 ? 1.390 -5.367 13.493 1.00 97.94 692 ILE A CA 1
ATOM 5571 C C . ILE A 1 692 ? 2.561 -5.289 12.517 1.00 97.94 692 ILE A C 1
ATOM 5573 O O . ILE A 1 692 ? 3.469 -4.477 12.688 1.00 97.94 692 ILE A O 1
ATOM 5577 N N . ALA A 1 693 ? 2.536 -6.122 11.484 1.00 97.94 693 ALA A N 1
ATOM 5578 C CA . ALA A 1 693 ? 3.466 -6.046 10.369 1.00 97.94 693 ALA A CA 1
ATOM 5579 C C . ALA A 1 693 ? 3.039 -4.948 9.387 1.00 97.94 693 ALA A C 1
ATOM 5581 O O . ALA A 1 693 ? 1.858 -4.801 9.071 1.00 97.94 693 ALA A O 1
ATOM 5582 N N . THR A 1 694 ? 4.000 -4.173 8.892 1.00 96.81 694 THR A N 1
ATOM 5583 C CA . THR A 1 694 ? 3.781 -3.143 7.868 1.00 96.81 694 THR A CA 1
ATOM 5584 C C . THR A 1 694 ? 5.069 -2.900 7.070 1.00 96.81 694 THR A C 1
ATOM 5586 O O . THR A 1 694 ? 6.092 -3.554 7.295 1.00 96.81 694 THR A O 1
ATOM 5589 N N . ASN A 1 695 ? 5.024 -1.982 6.105 1.00 94.56 695 ASN A N 1
ATOM 5590 C CA . ASN A 1 695 ? 6.229 -1.491 5.457 1.00 94.56 695 ASN A CA 1
ATOM 5591 C C . ASN A 1 695 ? 6.992 -0.542 6.377 1.00 94.56 695 ASN A C 1
ATOM 5593 O O . ASN A 1 695 ? 6.420 0.262 7.115 1.00 94.56 695 ASN A O 1
ATOM 5597 N N . MET A 1 696 ? 8.309 -0.567 6.258 1.00 90.94 696 MET A N 1
ATOM 5598 C CA . MET A 1 696 ? 9.179 0.328 6.998 1.00 90.94 696 MET A CA 1
ATOM 5599 C C . MET A 1 696 ? 8.975 1.785 6.590 1.00 90.94 696 MET A C 1
ATOM 5601 O O . MET A 1 696 ? 8.941 2.633 7.466 1.00 90.94 696 MET A O 1
ATOM 5605 N N . HIS A 1 697 ? 8.739 2.095 5.311 1.00 89.25 697 HIS A N 1
ATOM 5606 C CA . HIS A 1 697 ? 8.434 3.472 4.892 1.00 89.25 697 HIS A CA 1
ATOM 5607 C C . HIS A 1 697 ? 7.079 3.988 5.407 1.00 89.25 697 HIS A C 1
ATOM 5609 O O . HIS A 1 697 ? 6.839 5.195 5.430 1.00 89.25 697 HIS A O 1
ATOM 5615 N N . VAL A 1 698 ? 6.164 3.092 5.791 1.00 89.19 698 VAL A N 1
ATOM 5616 C CA . VAL A 1 698 ? 4.913 3.474 6.458 1.00 89.19 698 VAL A CA 1
ATOM 5617 C C . VAL A 1 698 ? 5.209 3.834 7.906 1.00 89.19 698 VAL A C 1
ATOM 5619 O O . VAL A 1 698 ? 4.843 4.919 8.349 1.00 89.19 698 VAL A O 1
ATOM 5622 N N . ALA A 1 699 ? 5.923 2.950 8.604 1.00 87.69 699 ALA A N 1
ATOM 5623 C CA . ALA A 1 699 ? 6.362 3.152 9.979 1.00 87.69 699 ALA A CA 1
ATOM 5624 C C . ALA A 1 699 ? 7.229 4.407 10.136 1.00 87.69 699 ALA A C 1
ATOM 5626 O O . ALA A 1 699 ? 6.974 5.227 11.003 1.00 87.69 699 ALA A O 1
ATOM 5627 N N . ALA A 1 700 ? 8.182 4.627 9.237 1.00 82.81 700 ALA A N 1
ATOM 5628 C CA . ALA A 1 700 ? 9.132 5.734 9.278 1.00 82.81 700 ALA A CA 1
ATOM 5629 C C . ALA A 1 700 ? 8.482 7.131 9.290 1.00 82.81 700 ALA A C 1
ATOM 5631 O O . ALA A 1 700 ? 9.099 8.113 9.689 1.00 82.81 700 ALA A O 1
ATOM 5632 N N . ARG A 1 701 ? 7.210 7.233 8.893 1.00 78.69 701 ARG A N 1
ATOM 5633 C CA . ARG A 1 701 ? 6.431 8.475 8.965 1.00 78.69 701 ARG A CA 1
ATOM 5634 C C . ARG A 1 701 ? 5.819 8.740 10.343 1.00 78.69 701 ARG A C 1
ATOM 5636 O O . ARG A 1 701 ? 5.144 9.755 10.515 1.00 78.69 701 ARG A O 1
ATOM 5643 N N . PHE A 1 702 ? 5.990 7.832 11.298 1.00 77.38 702 PHE A N 1
ATOM 5644 C CA . PHE A 1 702 ? 5.588 8.018 12.685 1.00 77.38 702 PHE A CA 1
ATOM 5645 C C . PHE A 1 702 ? 6.766 8.643 13.444 1.00 77.38 702 PHE A C 1
ATOM 5647 O O . PHE A 1 702 ? 7.902 8.200 13.311 1.00 77.38 702 PHE A O 1
ATOM 5654 N N . ASN A 1 703 ? 6.519 9.683 14.245 1.00 67.06 703 ASN A N 1
ATOM 5655 C CA . ASN A 1 703 ? 7.574 10.239 15.097 1.00 67.06 703 ASN A CA 1
ATOM 5656 C C . ASN A 1 703 ? 7.782 9.315 16.308 1.00 67.06 703 ASN A C 1
ATOM 5658 O O . ASN A 1 703 ? 6.969 9.337 17.238 1.00 67.06 703 ASN A O 1
ATOM 5662 N N . TYR A 1 704 ? 8.872 8.551 16.321 1.00 68.38 704 TYR A N 1
ATOM 5663 C CA . TYR A 1 704 ? 9.264 7.669 17.428 1.00 68.38 704 TYR A CA 1
ATOM 5664 C C . TYR A 1 704 ? 10.029 8.427 18.519 1.00 68.38 704 TYR A C 1
ATOM 5666 O O . TYR A 1 704 ? 10.680 9.435 18.252 1.00 68.38 704 TYR A O 1
ATOM 5674 N N . LEU A 1 705 ? 9.879 8.026 19.778 1.00 60.81 705 LEU A N 1
ATOM 5675 C CA . LEU A 1 705 ? 10.855 8.304 20.833 1.00 60.81 705 LEU A CA 1
ATOM 5676 C C . LEU A 1 705 ? 11.924 7.205 20.806 1.00 60.81 705 LEU A C 1
ATOM 5678 O O . LEU A 1 705 ? 11.648 6.088 20.375 1.00 60.81 705 LEU A O 1
ATOM 5682 N N . GLU A 1 706 ? 13.126 7.489 21.307 1.00 61.56 706 GLU A N 1
ATOM 5683 C CA . GLU A 1 706 ? 14.191 6.476 21.388 1.00 61.56 706 GLU A CA 1
ATOM 5684 C C . GLU A 1 706 ? 13.757 5.234 22.185 1.00 61.56 706 GLU A C 1
ATOM 5686 O O . GLU A 1 706 ? 14.051 4.111 21.787 1.00 61.56 706 GLU A O 1
ATOM 5691 N N . ASN A 1 707 ? 12.973 5.404 23.257 1.00 69.12 707 ASN A N 1
ATOM 5692 C CA . ASN A 1 707 ? 12.445 4.295 24.061 1.00 69.12 707 ASN A CA 1
ATOM 5693 C C . ASN A 1 707 ? 11.289 3.519 23.393 1.00 69.12 707 ASN A C 1
ATOM 5695 O O . ASN A 1 707 ? 10.841 2.511 23.934 1.00 69.12 707 ASN A O 1
ATOM 5699 N N . GLU A 1 708 ? 10.810 3.964 22.229 1.00 81.31 708 GLU A N 1
ATOM 5700 C CA . GLU A 1 708 ? 9.809 3.270 21.410 1.00 81.31 708 GLU A CA 1
ATOM 5701 C C . GLU A 1 708 ? 10.473 2.386 20.335 1.00 81.31 708 GLU A C 1
ATOM 5703 O O . GLU A 1 708 ? 9.784 1.853 19.466 1.00 81.31 708 GLU A O 1
ATOM 5708 N N . VAL A 1 709 ? 11.798 2.193 20.378 1.00 81.94 709 VAL A N 1
ATOM 5709 C CA . VAL A 1 709 ? 12.522 1.265 19.497 1.00 81.94 709 VAL A CA 1
ATOM 5710 C C . VAL A 1 709 ? 13.312 0.263 20.327 1.00 81.94 709 VAL A C 1
ATOM 5712 O O . VAL A 1 709 ? 14.197 0.621 21.098 1.00 81.94 709 VAL A O 1
ATOM 5715 N N . LEU A 1 710 ? 12.973 -1.019 20.181 1.00 87.56 710 LEU A N 1
ATOM 5716 C CA . LEU A 1 710 ? 13.610 -2.081 20.952 1.00 87.56 710 LEU A CA 1
ATOM 5717 C C . LEU A 1 710 ? 15.005 -2.415 20.409 1.00 87.56 710 LEU A C 1
ATOM 5719 O O . LEU A 1 710 ? 15.264 -2.348 19.208 1.00 87.56 710 LEU A O 1
ATOM 5723 N N . GLU A 1 711 ? 15.903 -2.828 21.305 1.00 84.56 711 GLU A N 1
ATOM 5724 C CA . GLU A 1 711 ? 17.300 -3.128 20.975 1.00 84.56 711 GLU A CA 1
ATOM 5725 C C . GLU A 1 711 ? 17.415 -4.152 19.829 1.00 84.56 711 GLU A C 1
ATOM 5727 O O . GLU A 1 711 ? 16.903 -5.274 19.917 1.00 84.56 711 GLU A O 1
ATOM 5732 N N . GLY A 1 712 ? 18.136 -3.788 18.766 1.00 81.12 712 GLY A N 1
ATOM 5733 C CA . GLY A 1 712 ? 18.297 -4.601 17.555 1.00 81.12 712 GLY A CA 1
ATOM 5734 C C . GLY A 1 712 ? 17.343 -4.230 16.415 1.00 81.12 712 GLY A C 1
ATOM 5735 O O . GLY A 1 712 ? 17.547 -4.697 15.299 1.00 81.12 712 GLY A O 1
ATOM 5736 N N . ALA A 1 713 ? 16.340 -3.382 16.654 1.00 83.62 713 ALA A N 1
ATOM 5737 C CA . ALA A 1 713 ? 15.648 -2.668 15.586 1.00 83.62 713 ALA A CA 1
ATOM 5738 C C . ALA A 1 713 ? 16.389 -1.363 15.244 1.00 83.62 713 ALA A C 1
ATOM 5740 O O . ALA A 1 713 ? 17.072 -0.776 16.083 1.00 83.62 713 ALA A O 1
ATOM 5741 N N . THR A 1 714 ? 16.264 -0.908 14.000 1.00 81.31 714 THR A N 1
ATOM 5742 C CA . THR A 1 714 ? 16.875 0.337 13.519 1.00 81.31 714 THR A CA 1
ATOM 5743 C C . THR A 1 714 ? 15.811 1.421 13.422 1.00 81.31 714 THR A C 1
ATOM 5745 O O . THR A 1 714 ? 14.756 1.197 12.830 1.00 81.31 714 THR A O 1
ATOM 5748 N N . ILE A 1 715 ? 16.082 2.605 13.977 1.00 71.50 715 ILE A N 1
ATOM 5749 C CA . ILE A 1 715 ? 15.187 3.755 13.817 1.00 71.50 715 ILE A CA 1
ATOM 5750 C C . ILE A 1 715 ? 15.362 4.293 12.394 1.00 71.50 715 ILE A C 1
ATOM 5752 O O . ILE A 1 715 ? 16.486 4.612 12.003 1.00 71.50 715 ILE A O 1
ATOM 5756 N N . PRO A 1 716 ? 14.289 4.411 11.607 1.00 67.50 716 PRO A N 1
ATOM 5757 C CA . PRO A 1 716 ? 14.341 5.212 10.400 1.00 67.50 716 PRO A CA 1
ATOM 5758 C C . PRO A 1 716 ? 14.465 6.690 10.810 1.00 67.50 716 PRO A C 1
ATOM 5760 O O . PRO A 1 716 ? 13.669 7.160 11.625 1.00 67.50 716 PRO A O 1
ATOM 5763 N N . ASP A 1 717 ? 15.457 7.434 10.312 1.00 66.94 717 ASP A N 1
ATOM 5764 C CA . ASP A 1 717 ? 15.619 8.836 10.708 1.00 66.94 717 ASP A CA 1
ATOM 5765 C C . ASP A 1 717 ? 14.496 9.689 10.121 1.00 66.94 717 ASP A C 1
ATOM 5767 O O . ASP A 1 717 ? 14.438 10.029 8.933 1.00 66.94 717 ASP A O 1
ATOM 5771 N N . SER A 1 718 ? 13.593 10.056 11.024 1.00 59.34 718 SER A N 1
ATOM 5772 C CA . SER A 1 718 ? 12.458 10.918 10.744 1.00 59.34 718 SER A CA 1
ATOM 5773 C C . SER A 1 718 ? 12.863 12.269 10.144 1.00 59.34 718 SER A C 1
ATOM 5775 O O . SER A 1 718 ? 12.080 12.820 9.375 1.00 59.34 718 SER A O 1
ATOM 5777 N N . SER A 1 719 ? 14.083 12.775 10.386 1.00 59.16 719 SER A N 1
ATOM 5778 C CA . SER A 1 719 ? 14.543 14.078 9.884 1.00 59.16 719 SER A CA 1
ATOM 5779 C C . SER A 1 719 ? 14.544 14.172 8.348 1.00 59.16 719 SER A C 1
ATOM 5781 O O . SER A 1 719 ? 14.305 15.246 7.783 1.00 59.16 719 SER A O 1
ATOM 5783 N N . TYR A 1 720 ? 14.716 13.039 7.657 1.00 55.31 720 TYR A N 1
ATOM 5784 C CA . TYR A 1 720 ? 14.677 12.953 6.194 1.00 55.31 720 TYR A CA 1
ATOM 5785 C C . TYR A 1 720 ? 13.255 12.870 5.624 1.00 55.31 720 TYR A C 1
ATOM 5787 O O . TYR A 1 720 ? 13.027 13.261 4.477 1.00 55.31 720 TYR A O 1
ATOM 5795 N N . ILE A 1 721 ? 12.293 12.389 6.412 1.00 55.50 721 ILE A N 1
ATOM 5796 C CA . ILE A 1 721 ? 10.907 12.146 5.981 1.00 55.50 721 ILE A CA 1
ATOM 5797 C C . ILE A 1 721 ? 10.004 13.313 6.379 1.00 55.50 721 ILE A C 1
ATOM 5799 O O . ILE A 1 721 ? 9.096 13.694 5.636 1.00 55.50 721 ILE A O 1
ATOM 5803 N N . SER A 1 722 ? 10.269 13.922 7.532 1.00 49.84 722 SER A N 1
ATOM 5804 C CA . SER A 1 722 ? 9.537 15.054 8.067 1.00 49.84 722 SER A CA 1
ATOM 5805 C C . SER A 1 722 ? 10.493 16.221 8.339 1.00 49.84 722 SER A C 1
ATOM 5807 O O . SER A 1 722 ? 10.980 16.436 9.440 1.00 49.84 722 SER A O 1
ATOM 5809 N N . ARG A 1 723 ? 10.597 17.152 7.379 1.00 49.06 723 ARG A N 1
ATOM 5810 C CA . ARG A 1 723 ? 10.925 18.568 7.690 1.00 49.06 723 ARG A CA 1
ATOM 5811 C C . ARG A 1 723 ? 9.822 19.258 8.521 1.00 49.06 723 ARG A C 1
ATOM 5813 O O . ARG A 1 723 ? 9.618 20.462 8.423 1.00 49.06 723 ARG A O 1
ATOM 5820 N N . ARG A 1 724 ? 9.017 18.486 9.243 1.00 50.47 724 ARG A N 1
ATOM 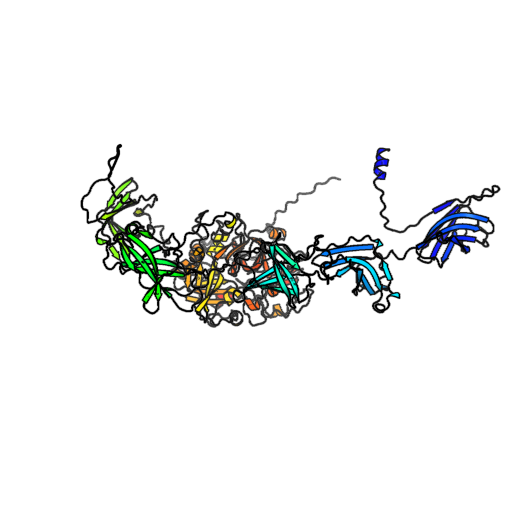5821 C CA . ARG A 1 724 ? 7.770 18.884 9.881 1.00 50.47 724 ARG A CA 1
ATOM 5822 C C . ARG A 1 724 ? 7.829 18.401 11.322 1.00 50.47 724 ARG A C 1
ATOM 5824 O O . ARG A 1 724 ? 7.426 17.285 11.635 1.00 50.47 724 ARG A O 1
ATOM 5831 N N . THR A 1 725 ? 8.382 19.260 12.170 1.00 50.56 725 THR A N 1
ATOM 5832 C CA . THR A 1 725 ? 8.496 19.161 13.632 1.00 50.56 725 THR A CA 1
ATOM 5833 C C . THR A 1 725 ? 7.128 19.252 14.306 1.00 50.56 725 THR A C 1
ATOM 5835 O O . THR A 1 725 ? 6.872 20.133 15.117 1.00 50.56 725 THR A O 1
ATOM 5838 N N . HIS A 1 726 ? 6.198 18.381 13.931 1.00 54.09 726 HIS A N 1
ATOM 5839 C CA . HIS A 1 726 ? 4.827 18.470 14.410 1.00 54.09 726 HIS A CA 1
ATOM 5840 C C . HIS A 1 726 ? 4.640 17.685 15.718 1.00 54.09 726 HIS A C 1
ATOM 5842 O O . HIS A 1 726 ? 5.096 16.537 15.809 1.00 54.09 726 HIS A O 1
ATOM 5848 N N . PRO A 1 727 ? 3.975 18.270 16.734 1.00 55.62 727 PRO A N 1
ATOM 5849 C CA . PRO A 1 727 ? 3.698 17.609 18.005 1.00 55.62 727 PRO A CA 1
ATOM 5850 C C . PRO A 1 727 ? 2.941 16.287 17.823 1.00 55.62 727 PRO A C 1
ATOM 5852 O O . PRO A 1 727 ? 2.015 16.162 17.015 1.00 55.62 727 PRO A O 1
ATOM 5855 N N . LYS A 1 728 ? 3.354 15.282 18.605 1.00 59.09 728 LYS A N 1
ATOM 5856 C CA . LYS A 1 728 ? 2.813 13.918 18.580 1.00 59.09 728 LYS A CA 1
ATOM 5857 C C . LYS A 1 728 ? 1.362 13.913 19.071 1.00 59.09 728 LYS A C 1
ATOM 5859 O O . LYS A 1 728 ? 1.115 14.253 20.223 1.00 59.09 728 LYS A O 1
ATOM 5864 N N . THR A 1 729 ? 0.411 13.447 18.257 1.00 58.00 729 THR A N 1
ATOM 5865 C CA . THR A 1 729 ? -0.961 13.170 18.747 1.00 58.00 729 THR A CA 1
ATOM 5866 C C . THR A 1 729 ? -1.241 11.681 19.001 1.00 58.00 729 THR A C 1
ATOM 5868 O O . THR A 1 729 ? -2.224 11.341 19.666 1.00 58.00 729 THR A O 1
ATOM 5871 N N . GLY A 1 730 ? -0.329 10.800 18.569 1.00 65.75 730 GLY A N 1
ATOM 5872 C CA . GLY A 1 730 ? -0.363 9.349 18.789 1.00 65.75 730 GLY A CA 1
ATOM 5873 C C . GLY A 1 730 ? -0.682 8.538 17.526 1.00 65.75 730 GLY A C 1
ATOM 5874 O O . GLY A 1 730 ? -1.076 9.087 16.498 1.00 65.75 730 GLY A O 1
ATOM 5875 N N . LEU A 1 731 ? -0.488 7.218 17.610 1.00 73.38 731 LEU A N 1
ATOM 5876 C CA . LEU A 1 731 ? -0.885 6.260 16.576 1.00 73.38 731 LEU A CA 1
ATOM 5877 C C . LEU A 1 731 ? -2.353 5.861 16.773 1.00 73.38 731 LEU A C 1
ATOM 5879 O O . LEU A 1 731 ? -2.756 5.463 17.870 1.00 73.38 731 LEU A O 1
ATOM 5883 N N . TYR A 1 732 ? -3.126 5.921 15.692 1.00 79.62 732 TYR A N 1
ATOM 5884 C CA . TYR A 1 732 ? -4.488 5.410 15.639 1.00 79.62 732 TYR A CA 1
ATOM 5885 C C . TYR A 1 732 ? -4.534 4.196 14.721 1.00 79.62 732 TYR A C 1
ATOM 5887 O O . TYR A 1 732 ? -4.103 4.254 13.565 1.00 79.62 732 TYR A O 1
ATOM 5895 N N . LEU A 1 733 ? -5.100 3.105 15.230 1.00 77.56 733 LEU A N 1
ATOM 5896 C CA . LEU A 1 733 ? -5.527 2.003 14.381 1.00 77.56 733 LEU A CA 1
ATOM 5897 C C . LEU A 1 733 ? -6.961 2.255 13.940 1.00 77.56 733 LEU A C 1
ATOM 5899 O O . LEU A 1 733 ? -7.810 2.599 14.766 1.00 77.56 733 LEU A O 1
ATOM 5903 N N . VAL A 1 734 ? -7.205 2.101 12.641 1.00 79.00 734 VAL A N 1
ATOM 5904 C CA . VAL A 1 734 ? -8.519 2.313 12.036 1.00 79.00 734 VAL A CA 1
ATOM 5905 C C . VAL A 1 734 ? -9.026 1.053 11.352 1.00 79.00 734 VAL A C 1
ATOM 5907 O O . VAL A 1 734 ? -8.267 0.330 10.704 1.00 79.00 734 VAL A O 1
ATOM 5910 N N . TYR A 1 735 ? -10.329 0.813 11.454 1.00 78.19 735 TYR A N 1
ATOM 5911 C CA . TYR A 1 735 ? -11.014 -0.164 10.615 1.00 78.19 735 TYR A CA 1
ATOM 5912 C C . TYR A 1 735 ? -12.414 0.315 10.229 1.00 78.19 735 TYR A C 1
ATOM 5914 O O . TYR A 1 735 ? -12.972 1.208 10.864 1.00 78.19 735 TYR A O 1
ATOM 5922 N N . ASN A 1 736 ? -12.979 -0.274 9.175 1.00 68.00 736 ASN A N 1
ATOM 5923 C CA . ASN A 1 736 ? -14.349 0.004 8.746 1.00 68.00 736 ASN A CA 1
ATOM 5924 C C . ASN A 1 736 ? -15.283 -1.139 9.194 1.00 68.00 736 ASN A C 1
ATOM 5926 O O . ASN A 1 736 ? -15.126 -2.237 8.656 1.00 68.00 736 ASN A O 1
ATOM 5930 N N . PRO A 1 737 ? -16.227 -0.923 10.132 1.00 57.38 737 PRO A N 1
ATOM 5931 C CA . PRO A 1 737 ? -17.142 -1.956 10.632 1.00 57.38 737 PRO A CA 1
ATOM 5932 C C . PRO A 1 737 ? -18.292 -2.294 9.670 1.00 57.38 737 PRO A C 1
ATOM 5934 O O . PRO A 1 737 ? -18.937 -3.326 9.833 1.00 57.38 737 PRO A O 1
ATOM 5937 N N . TYR A 1 738 ? -18.557 -1.460 8.660 1.00 51.75 738 TYR A N 1
ATOM 5938 C CA . TYR A 1 738 ? -19.743 -1.581 7.804 1.00 51.75 738 TYR A CA 1
ATOM 5939 C C . TYR A 1 738 ? -19.530 -2.446 6.555 1.00 51.75 738 TYR A C 1
ATOM 5941 O O . TYR A 1 738 ? -20.468 -2.650 5.791 1.00 51.75 738 TYR A O 1
ATOM 5949 N N . LEU A 1 739 ? -18.329 -2.993 6.348 1.00 54.84 739 LEU A N 1
ATOM 5950 C CA . LEU A 1 739 ? -18.035 -3.830 5.179 1.00 54.84 739 LEU A CA 1
ATOM 5951 C C . LEU A 1 739 ? -18.648 -5.235 5.247 1.00 54.84 739 LEU A C 1
ATOM 5953 O O . LEU A 1 739 ? -18.931 -5.818 4.204 1.00 54.84 739 LEU A O 1
ATOM 5957 N N . ASP A 1 740 ? -18.858 -5.771 6.451 1.00 45.91 740 ASP A N 1
ATOM 5958 C CA . ASP A 1 740 ? -19.366 -7.139 6.652 1.00 45.91 740 ASP A CA 1
ATOM 5959 C C . ASP A 1 740 ? -20.891 -7.220 6.434 1.00 45.91 740 ASP A C 1
ATOM 5961 O O . ASP A 1 740 ? -21.451 -8.246 6.045 1.00 45.91 740 ASP A O 1
ATOM 5965 N N . LYS A 1 741 ? -21.588 -6.090 6.611 1.00 46.75 741 LYS A N 1
ATOM 5966 C CA . LYS A 1 741 ? -23.032 -5.962 6.396 1.00 46.75 741 LYS A CA 1
ATOM 5967 C C . LYS A 1 741 ? -23.287 -5.558 4.948 1.00 46.75 741 LYS A C 1
ATOM 5969 O O . LYS A 1 741 ? -23.668 -4.426 4.678 1.00 46.75 741 LYS A O 1
ATOM 5974 N N . GLY A 1 742 ? -23.042 -6.487 4.021 1.00 40.91 742 GLY A N 1
ATOM 5975 C CA . GLY A 1 742 ? -23.191 -6.311 2.573 1.00 40.91 742 GLY A CA 1
ATOM 5976 C C . GLY A 1 742 ? -24.593 -5.884 2.122 1.00 40.91 742 GLY A C 1
ATOM 5977 O O . GLY A 1 742 ? -25.326 -6.672 1.522 1.00 40.91 742 GLY A O 1
ATOM 5978 N N . GLN A 1 743 ? -24.966 -4.627 2.357 1.00 39.81 743 GLN A N 1
ATOM 5979 C CA . GLN A 1 743 ? -26.120 -4.014 1.723 1.00 39.81 743 GLN A CA 1
ATOM 5980 C C . GLN A 1 743 ? -25.764 -3.735 0.264 1.00 39.81 743 GLN A C 1
ATOM 5982 O O . GLN A 1 743 ? -25.209 -2.696 -0.085 1.00 39.81 743 GLN A O 1
ATOM 5987 N N . LYS A 1 744 ? -26.117 -4.692 -0.600 1.00 38.31 744 LYS A N 1
ATOM 5988 C CA . LYS A 1 744 ? -26.366 -4.441 -2.020 1.00 38.31 744 LYS A CA 1
ATOM 5989 C C . LYS A 1 744 ? -27.547 -3.476 -2.142 1.00 38.31 744 LYS A C 1
ATOM 5991 O O . LYS A 1 744 ? -28.674 -3.900 -2.364 1.00 38.31 744 LYS A O 1
ATOM 5996 N N . ASN A 1 745 ? -27.313 -2.186 -1.949 1.00 41.16 745 ASN A N 1
ATOM 5997 C CA . ASN A 1 745 ? -28.219 -1.182 -2.481 1.00 41.16 745 ASN A CA 1
ATOM 5998 C C . ASN A 1 745 ? -27.647 -0.756 -3.826 1.00 41.16 745 ASN A C 1
ATOM 6000 O O . ASN A 1 745 ? -26.817 0.146 -3.898 1.00 41.16 745 ASN A O 1
ATOM 6004 N N . ASP A 1 746 ? -28.112 -1.417 -4.887 1.00 41.06 746 ASP A N 1
ATOM 6005 C CA . ASP A 1 746 ? -27.685 -1.208 -6.278 1.00 41.06 746 ASP A CA 1
ATOM 6006 C C . ASP A 1 746 ? -27.952 0.229 -6.799 1.00 41.06 746 ASP A C 1
ATOM 6008 O O . ASP A 1 746 ? -27.616 0.542 -7.935 1.00 41.06 746 ASP A O 1
ATOM 6012 N N . ASN A 1 747 ? -28.504 1.126 -5.967 1.00 42.88 747 ASN A N 1
ATOM 6013 C CA . ASN A 1 747 ? -28.910 2.489 -6.321 1.00 42.88 747 ASN A CA 1
ATOM 6014 C C . ASN A 1 747 ? -28.428 3.593 -5.353 1.00 42.88 747 ASN A C 1
ATOM 6016 O O . ASN A 1 747 ? -28.873 4.733 -5.484 1.00 42.88 747 ASN A O 1
ATOM 6020 N N . ALA A 1 748 ? -27.563 3.311 -4.369 1.00 38.81 748 ALA A N 1
ATOM 6021 C CA . ALA A 1 748 ? -27.094 4.352 -3.445 1.00 38.81 748 ALA A CA 1
ATOM 6022 C C . ALA A 1 748 ? -25.903 5.136 -4.051 1.00 38.81 748 ALA A C 1
ATOM 6024 O O . ALA A 1 748 ? -24.827 4.558 -4.222 1.00 38.81 748 ALA A O 1
ATOM 6025 N N . PRO A 1 749 ? -26.050 6.436 -4.392 1.00 40.28 749 PRO A N 1
ATOM 6026 C CA . PRO A 1 749 ? -24.930 7.256 -4.843 1.00 40.28 749 PRO A CA 1
ATOM 6027 C C . PRO A 1 749 ? -23.885 7.412 -3.732 1.00 40.28 749 PRO A C 1
ATOM 6029 O O . PRO A 1 749 ? -24.166 7.209 -2.555 1.00 40.28 749 PRO A O 1
ATOM 6032 N N . TYR A 1 750 ? -22.669 7.780 -4.141 1.00 38.12 750 TYR A N 1
ATOM 6033 C CA . TYR A 1 750 ? -21.460 7.861 -3.311 1.00 38.12 750 TYR A CA 1
ATOM 6034 C C . TYR A 1 750 ? -21.735 8.681 -2.057 1.00 38.12 750 TYR A C 1
ATOM 6036 O O . TYR A 1 750 ? -21.694 9.911 -2.106 1.00 38.12 750 TYR A O 1
ATOM 6044 N N . ASP A 1 751 ? -21.969 8.022 -0.928 1.00 41.47 751 ASP A N 1
ATOM 6045 C CA . ASP A 1 751 ? -21.881 8.728 0.328 1.00 41.47 751 ASP A CA 1
ATOM 6046 C C . ASP A 1 751 ? -20.389 8.903 0.627 1.00 41.47 751 ASP A C 1
ATOM 6048 O O . ASP A 1 751 ? -19.708 7.988 1.096 1.00 41.47 751 ASP A O 1
ATOM 6052 N N . GLN A 1 752 ? -19.846 10.087 0.321 1.00 42.06 752 GLN A N 1
ATOM 6053 C CA . GLN A 1 752 ? -18.494 10.469 0.746 1.00 42.06 752 GLN A CA 1
ATOM 6054 C C . GLN A 1 752 ? -18.331 10.356 2.279 1.00 42.06 752 GLN A C 1
ATOM 6056 O O . GLN A 1 752 ? -17.202 10.385 2.772 1.00 42.06 752 GLN A O 1
ATOM 6061 N N . ASN A 1 753 ? -19.421 10.158 3.034 1.00 42.50 753 ASN A N 1
ATOM 6062 C CA . ASN A 1 753 ? -19.389 9.837 4.454 1.00 42.50 753 ASN A CA 1
ATOM 6063 C C . ASN A 1 753 ? -19.001 8.383 4.790 1.00 42.50 753 ASN A C 1
ATOM 6065 O O . ASN A 1 753 ? -18.697 8.134 5.950 1.00 42.50 753 ASN A O 1
ATOM 6069 N N . LEU A 1 754 ? -18.873 7.435 3.848 1.00 44.03 754 LEU A N 1
ATOM 6070 C CA . LEU A 1 754 ? -18.304 6.105 4.167 1.00 44.03 754 LEU A CA 1
ATOM 6071 C C . LEU A 1 754 ? -16.821 6.176 4.576 1.00 44.03 754 LEU A C 1
ATOM 6073 O O . LEU A 1 754 ? -16.329 5.314 5.302 1.00 44.03 754 LEU A O 1
ATOM 6077 N N . ASN A 1 755 ? -16.119 7.247 4.185 1.00 44.47 755 ASN A N 1
ATOM 6078 C CA . ASN A 1 755 ? -14.794 7.585 4.716 1.00 44.47 755 ASN A CA 1
ATOM 6079 C C . ASN A 1 755 ? -14.824 8.064 6.181 1.00 44.47 755 ASN A C 1
ATOM 6081 O O . ASN A 1 755 ? -13.782 8.105 6.831 1.00 44.47 755 ASN A O 1
ATOM 6085 N N . ARG A 1 756 ? -15.996 8.445 6.708 1.00 47.59 756 ARG A N 1
ATOM 6086 C CA . ARG A 1 756 ? -16.178 8.981 8.069 1.00 47.59 756 ARG A CA 1
ATOM 6087 C C . ARG A 1 756 ? -16.600 7.929 9.091 1.00 47.59 756 ARG A C 1
ATOM 6089 O O . ARG A 1 756 ? -16.618 8.221 10.278 1.00 47.59 756 ARG A O 1
ATOM 6096 N N . SER A 1 757 ? -16.864 6.706 8.647 1.00 58.31 757 SER A N 1
ATOM 6097 C CA . SER A 1 757 ? -17.245 5.579 9.498 1.00 58.31 757 SER A CA 1
ATOM 6098 C C . SER A 1 757 ? -16.064 4.688 9.897 1.00 58.31 757 SER A C 1
ATOM 6100 O O . SER A 1 757 ? -16.256 3.528 10.255 1.00 58.31 757 SER A O 1
ATOM 6102 N N . LEU A 1 758 ? -14.828 5.184 9.798 1.00 70.62 758 LEU A N 1
ATOM 6103 C CA . LEU A 1 758 ? -13.683 4.465 10.347 1.00 70.62 758 LEU A CA 1
ATOM 6104 C C . LEU A 1 758 ? -13.731 4.555 11.872 1.00 70.62 758 LEU A C 1
ATOM 6106 O O . LEU A 1 758 ? -13.640 5.645 12.435 1.00 70.62 758 LEU A O 1
ATOM 6110 N N . ILE A 1 759 ? -13.825 3.409 12.540 1.00 76.56 759 ILE A N 1
ATOM 6111 C CA . ILE A 1 759 ? -13.613 3.351 13.983 1.00 76.56 759 ILE A CA 1
ATOM 6112 C C . ILE A 1 759 ? -12.111 3.467 14.204 1.00 76.56 759 ILE A C 1
ATOM 6114 O O . ILE A 1 759 ? -11.340 2.606 13.776 1.00 76.56 759 ILE A O 1
ATOM 6118 N N . ALA A 1 760 ? -11.708 4.555 14.853 1.00 82.81 760 ALA A N 1
ATOM 6119 C CA . ALA A 1 760 ? -10.336 4.817 15.246 1.00 82.81 760 ALA A CA 1
ATOM 6120 C C . ALA A 1 760 ? -10.186 4.606 16.753 1.00 82.81 760 ALA A C 1
ATOM 6122 O O . ALA A 1 760 ? -10.987 5.105 17.538 1.00 82.81 760 ALA A O 1
ATOM 6123 N N . THR A 1 761 ? -9.137 3.906 17.170 1.00 84.88 761 THR A N 1
ATOM 6124 C CA . THR A 1 761 ? -8.757 3.809 18.585 1.00 84.88 761 THR A CA 1
ATOM 6125 C C . THR A 1 761 ? -7.343 4.316 18.758 1.00 84.88 761 THR A C 1
ATOM 6127 O O . THR A 1 761 ? -6.430 3.901 18.039 1.00 84.88 761 THR A O 1
ATOM 6130 N N . LYS A 1 762 ? -7.167 5.206 19.737 1.00 83.38 762 LYS A N 1
ATOM 6131 C CA . LYS A 1 762 ? -5.846 5.641 20.177 1.00 83.38 762 LYS A CA 1
ATOM 6132 C C . LYS A 1 762 ? -5.165 4.494 20.915 1.00 83.38 762 LYS A C 1
ATOM 6134 O O . LYS A 1 762 ? -5.722 3.944 21.864 1.00 83.38 762 LYS A O 1
ATOM 6139 N N . ILE A 1 763 ? -3.964 4.150 20.475 1.00 85.44 763 ILE A N 1
ATOM 6140 C CA . ILE A 1 763 ? -3.160 3.089 21.080 1.00 85.44 763 ILE A CA 1
ATOM 6141 C C . ILE A 1 763 ? -2.518 3.590 22.381 1.00 85.44 763 ILE A C 1
ATOM 6143 O O . ILE A 1 763 ? -2.083 4.741 22.449 1.00 85.44 763 ILE A O 1
ATOM 6147 N N . LYS A 1 764 ? -2.483 2.732 23.413 1.00 88.56 764 LYS A N 1
ATOM 6148 C CA . LYS A 1 764 ? -1.891 3.036 24.728 1.00 88.56 764 LYS A CA 1
ATOM 6149 C C . LYS A 1 764 ? -0.376 3.158 24.626 1.00 88.56 764 LYS A C 1
ATOM 6151 O O . LYS A 1 764 ? 0.205 4.118 25.114 1.00 88.56 764 LYS A O 1
ATOM 6156 N N . GLU A 1 765 ? 0.240 2.168 23.990 1.00 89.50 765 GLU A N 1
ATOM 6157 C CA . GLU A 1 765 ? 1.685 2.064 23.814 1.00 89.50 765 GLU A CA 1
ATOM 6158 C C . GLU A 1 765 ? 1.988 1.488 22.432 1.00 89.50 765 GLU A C 1
ATOM 6160 O O . GLU A 1 765 ? 1.331 0.542 21.988 1.00 89.50 765 GLU A O 1
ATOM 6165 N N . PHE A 1 766 ? 2.994 2.037 21.758 1.00 88.50 766 PHE A N 1
ATOM 6166 C CA . PHE A 1 766 ? 3.490 1.507 20.497 1.00 88.50 766 PHE A CA 1
ATOM 6167 C C . PHE A 1 766 ? 5.019 1.446 20.516 1.00 88.50 766 PHE A C 1
ATOM 6169 O O . PHE A 1 766 ? 5.657 2.289 21.138 1.00 88.50 766 PHE A O 1
ATOM 6176 N N . ALA A 1 767 ? 5.608 0.447 19.856 1.00 91.19 767 ALA A N 1
ATOM 6177 C CA . ALA A 1 767 ? 7.062 0.340 19.719 1.00 91.19 767 ALA A CA 1
ATOM 6178 C C . ALA A 1 767 ? 7.467 -0.406 18.440 1.00 91.19 767 ALA A C 1
ATOM 6180 O O . ALA A 1 767 ? 6.734 -1.280 17.982 1.00 91.19 767 ALA A O 1
ATOM 6181 N N . ILE A 1 768 ? 8.643 -0.122 17.881 1.00 92.69 768 ILE A N 1
ATOM 6182 C CA . ILE A 1 768 ? 9.259 -0.940 16.829 1.00 92.69 768 ILE A CA 1
ATOM 6183 C C . ILE A 1 768 ? 9.964 -2.130 17.485 1.00 92.69 768 ILE A C 1
ATOM 6185 O O . ILE A 1 768 ? 10.874 -1.958 18.295 1.00 92.69 768 ILE A O 1
ATOM 6189 N N . VAL A 1 769 ? 9.559 -3.342 17.107 1.00 95.00 769 VAL A N 1
ATOM 6190 C CA . VAL A 1 769 ? 10.115 -4.598 17.639 1.00 95.00 769 VAL A CA 1
ATOM 6191 C C . VAL A 1 769 ? 11.174 -5.178 16.713 1.00 95.00 769 VAL A C 1
ATOM 6193 O O . VAL A 1 769 ? 12.178 -5.714 17.171 1.00 95.00 769 VAL A O 1
ATOM 6196 N N . TYR A 1 770 ? 10.943 -5.093 15.405 1.00 96.19 770 TYR A N 1
ATOM 6197 C CA . TYR A 1 770 ? 11.821 -5.671 14.396 1.00 96.19 770 TYR A CA 1
ATOM 6198 C C . TYR A 1 770 ? 11.808 -4.817 13.136 1.00 96.19 770 TYR A C 1
ATOM 6200 O O . TYR A 1 770 ? 10.736 -4.458 12.655 1.00 96.19 770 TYR A O 1
ATOM 6208 N N . THR A 1 771 ? 12.987 -4.560 12.581 1.00 93.75 771 THR A N 1
ATOM 6209 C CA . THR A 1 771 ? 13.192 -4.020 11.234 1.00 93.75 771 THR A CA 1
ATOM 6210 C C . THR A 1 771 ? 14.015 -5.013 10.435 1.00 93.75 771 THR A C 1
ATOM 6212 O O . THR A 1 771 ? 14.968 -5.592 10.955 1.00 93.75 771 THR A O 1
ATOM 6215 N N . ALA A 1 772 ? 13.692 -5.191 9.157 1.00 94.25 772 ALA A N 1
ATOM 6216 C CA . ALA A 1 772 ? 14.470 -6.044 8.264 1.00 94.25 772 ALA A CA 1
ATOM 6217 C C . ALA A 1 772 ? 15.746 -5.339 7.769 1.00 94.25 772 ALA A C 1
ATOM 6219 O O . ALA A 1 772 ? 15.970 -5.220 6.566 1.00 94.25 772 ALA A O 1
ATOM 6220 N N . THR A 1 773 ? 16.577 -4.867 8.694 1.00 91.81 773 THR A N 1
ATOM 6221 C CA . THR A 1 773 ? 17.893 -4.257 8.462 1.00 91.81 773 THR A CA 1
ATOM 6222 C C . THR A 1 773 ? 18.982 -5.236 8.875 1.00 91.81 773 THR A C 1
ATOM 6224 O O . THR A 1 773 ? 18.846 -5.925 9.884 1.00 91.81 773 THR A O 1
ATOM 6227 N N . ASN A 1 774 ? 20.054 -5.340 8.087 1.00 92.31 774 ASN A N 1
ATOM 6228 C CA . ASN A 1 774 ? 21.225 -6.169 8.391 1.00 92.31 774 ASN A CA 1
ATOM 6229 C C . ASN A 1 774 ? 20.885 -7.608 8.815 1.00 92.31 774 ASN A C 1
ATOM 6231 O O . ASN A 1 774 ? 21.559 -8.216 9.641 1.00 92.31 774 ASN A O 1
ATOM 6235 N N . PHE A 1 775 ? 19.818 -8.164 8.237 1.00 94.25 775 PHE A N 1
ATOM 6236 C CA . PHE A 1 775 ? 19.301 -9.484 8.602 1.00 94.25 775 PHE A CA 1
ATOM 6237 C C . PHE A 1 775 ? 20.181 -10.634 8.087 1.00 94.25 775 PHE A C 1
ATOM 6239 O O . PHE A 1 775 ? 20.014 -11.770 8.522 1.00 94.25 775 PHE A O 1
ATOM 6246 N N . LEU A 1 776 ? 21.136 -10.346 7.197 1.00 93.88 776 LEU A N 1
ATOM 6247 C CA . LEU A 1 776 ? 22.159 -11.274 6.707 1.00 93.88 776 LEU A CA 1
ATOM 6248 C C . LEU A 1 776 ? 23.528 -10.863 7.256 1.00 93.88 776 LEU A C 1
ATOM 6250 O O . LEU A 1 776 ? 23.759 -9.692 7.544 1.00 93.88 776 LEU A O 1
ATOM 6254 N N . ASP A 1 777 ? 24.442 -11.818 7.369 1.00 92.94 777 ASP A N 1
ATOM 6255 C CA . ASP A 1 777 ? 25.819 -11.570 7.781 1.00 92.94 777 ASP A CA 1
ATOM 6256 C C . ASP A 1 777 ? 26.510 -10.601 6.803 1.00 92.94 777 ASP A C 1
ATOM 6258 O O . ASP A 1 777 ? 26.650 -10.871 5.604 1.00 92.94 777 ASP A O 1
ATOM 6262 N N . LYS A 1 778 ? 26.965 -9.463 7.337 1.00 90.25 778 LYS A N 1
ATOM 6263 C CA . LYS A 1 778 ? 27.655 -8.416 6.577 1.00 90.25 778 LYS A CA 1
ATOM 6264 C C . LYS A 1 778 ? 28.941 -8.918 5.930 1.00 90.25 778 LYS A C 1
ATOM 6266 O O . LYS A 1 778 ? 29.243 -8.532 4.805 1.00 90.25 778 LYS A O 1
ATOM 6271 N N . ASN A 1 779 ? 29.692 -9.787 6.611 1.00 87.81 779 ASN A N 1
ATOM 6272 C CA . ASN A 1 779 ? 30.939 -10.348 6.087 1.00 87.81 779 ASN A CA 1
ATOM 6273 C C . ASN A 1 779 ? 30.656 -11.280 4.913 1.00 87.81 779 ASN A C 1
ATOM 6275 O O . ASN A 1 779 ? 31.390 -11.290 3.924 1.00 87.81 779 ASN A O 1
ATOM 6279 N N . PHE A 1 780 ? 29.571 -12.047 5.003 1.00 88.44 780 PHE A N 1
ATOM 6280 C CA . PHE A 1 780 ? 29.114 -12.864 3.892 1.00 88.44 780 PHE A CA 1
ATOM 6281 C C . PHE A 1 780 ? 28.741 -11.987 2.686 1.00 88.44 780 PHE A C 1
ATOM 6283 O O . PHE A 1 780 ? 29.248 -12.230 1.592 1.00 88.44 780 PHE A O 1
ATOM 6290 N N . LEU A 1 781 ? 27.944 -10.927 2.879 1.00 84.06 781 LEU A N 1
ATOM 6291 C CA . LEU A 1 781 ? 27.554 -10.013 1.795 1.00 84.06 781 LEU A CA 1
ATOM 6292 C C . LEU A 1 781 ? 28.722 -9.202 1.216 1.00 84.06 781 LEU A C 1
ATOM 6294 O O . LEU A 1 781 ? 28.755 -8.971 0.011 1.00 84.06 781 LEU A O 1
ATOM 6298 N N . ALA A 1 782 ? 29.704 -8.810 2.029 1.00 81.62 782 ALA A N 1
ATOM 6299 C CA . ALA A 1 782 ? 30.901 -8.111 1.558 1.00 81.62 782 ALA A CA 1
ATOM 6300 C C . ALA A 1 782 ? 31.775 -8.992 0.647 1.00 81.62 782 ALA A C 1
ATOM 6302 O O . ALA A 1 782 ? 32.382 -8.502 -0.302 1.00 81.62 782 ALA A O 1
ATOM 6303 N N . ASN A 1 783 ? 31.813 -10.303 0.903 1.00 77.62 783 ASN A N 1
ATOM 6304 C CA . ASN A 1 783 ? 32.530 -11.271 0.068 1.00 77.62 783 ASN A CA 1
ATOM 6305 C C . ASN A 1 783 ? 31.705 -11.760 -1.133 1.00 77.62 783 ASN A C 1
ATOM 6307 O O . ASN A 1 783 ? 32.224 -12.430 -2.033 1.00 77.62 783 ASN A O 1
ATOM 6311 N N . TYR A 1 784 ? 30.416 -11.434 -1.158 1.00 72.94 784 TYR A N 1
ATOM 6312 C CA . TYR A 1 784 ? 29.479 -11.889 -2.162 1.00 72.94 784 TYR A CA 1
ATOM 6313 C C . TYR A 1 784 ? 29.646 -11.116 -3.479 1.00 72.94 784 TYR A C 1
ATOM 6315 O O . TYR A 1 784 ? 29.090 -10.037 -3.681 1.00 72.94 784 TYR A O 1
ATOM 6323 N N . ARG A 1 785 ? 30.432 -11.669 -4.413 1.00 60.41 785 ARG A N 1
ATOM 6324 C CA . ARG A 1 785 ? 30.664 -11.057 -5.731 1.00 60.41 785 ARG A CA 1
ATOM 6325 C C . ARG A 1 785 ? 29.424 -11.175 -6.620 1.00 60.41 785 ARG A C 1
ATOM 6327 O O . ARG A 1 785 ? 29.141 -12.241 -7.163 1.00 60.41 785 ARG A O 1
ATOM 6334 N N . TYR A 1 786 ? 28.725 -10.062 -6.826 1.00 56.53 786 TYR A N 1
ATOM 6335 C CA . TYR A 1 786 ? 27.642 -9.962 -7.803 1.00 56.53 786 TYR A CA 1
ATOM 6336 C C . TYR A 1 786 ? 28.225 -10.064 -9.225 1.00 56.53 786 TYR A C 1
ATOM 6338 O O . TYR A 1 786 ? 28.912 -9.160 -9.692 1.00 56.53 786 TYR A O 1
ATOM 6346 N N . THR A 1 787 ? 27.992 -11.175 -9.927 1.00 46.72 787 THR A N 1
ATOM 6347 C CA . THR A 1 787 ? 28.594 -11.465 -11.244 1.00 46.72 787 THR A CA 1
ATOM 6348 C C . THR A 1 787 ? 27.925 -10.758 -12.429 1.00 46.72 787 THR A C 1
ATOM 6350 O O . THR A 1 787 ? 28.146 -11.147 -13.576 1.00 46.72 787 THR A O 1
ATOM 6353 N N . SER A 1 788 ? 27.122 -9.706 -12.217 1.00 47.81 788 SER A N 1
ATOM 6354 C CA . SER A 1 788 ? 26.529 -8.991 -13.352 1.00 47.81 788 SER A CA 1
ATOM 6355 C C . SER A 1 788 ? 27.613 -8.254 -14.138 1.00 47.81 788 SER A C 1
ATOM 6357 O O . SER A 1 788 ? 28.289 -7.369 -13.619 1.00 47.81 788 SER A O 1
ATOM 6359 N N . THR A 1 789 ? 27.739 -8.599 -15.412 1.00 41.16 789 THR A N 1
ATOM 6360 C CA . THR A 1 789 ? 28.767 -8.187 -16.381 1.00 41.16 789 THR A CA 1
ATOM 6361 C C . THR A 1 789 ? 28.787 -6.693 -16.748 1.00 41.16 789 THR A C 1
ATOM 6363 O O . THR A 1 789 ? 29.396 -6.312 -17.746 1.00 41.16 789 THR A O 1
ATOM 6366 N N . LYS A 1 790 ? 28.175 -5.813 -15.946 1.00 42.44 790 LYS A N 1
ATOM 6367 C CA . LYS A 1 790 ? 28.345 -4.358 -16.042 1.00 42.44 790 LYS A CA 1
ATOM 6368 C C . LYS A 1 790 ? 28.636 -3.761 -14.660 1.00 42.44 790 LYS A C 1
ATOM 6370 O O . LYS A 1 790 ? 27.727 -3.683 -13.836 1.00 42.44 790 LYS A O 1
ATOM 6375 N N . PRO A 1 791 ? 29.883 -3.329 -14.403 1.00 45.12 791 PRO A N 1
ATOM 6376 C CA . PRO A 1 791 ? 30.264 -2.687 -13.163 1.00 45.12 791 PRO A CA 1
ATOM 6377 C C . PRO A 1 791 ? 29.929 -1.199 -13.263 1.00 45.12 791 PRO A C 1
ATOM 6379 O O . PRO A 1 791 ? 30.672 -0.413 -13.841 1.00 45.12 791 PRO A O 1
ATOM 6382 N N . THR A 1 792 ? 28.818 -0.786 -12.674 1.00 42.50 792 THR A N 1
ATOM 6383 C CA . THR A 1 792 ? 28.735 0.563 -12.109 1.00 42.50 792 THR A CA 1
ATOM 6384 C C . THR A 1 792 ? 28.673 0.371 -10.605 1.00 42.50 792 THR A C 1
ATOM 6386 O O . THR A 1 792 ? 27.587 0.276 -10.051 1.00 42.50 792 THR A O 1
ATOM 6389 N N . ASN A 1 793 ? 29.857 0.162 -10.013 1.00 43.12 793 ASN A N 1
ATOM 6390 C CA . ASN A 1 793 ? 30.142 -0.021 -8.586 1.00 43.12 793 ASN A CA 1
ATOM 6391 C C . ASN A 1 793 ? 29.058 -0.754 -7.776 1.00 43.12 793 ASN A C 1
ATOM 6393 O O . ASN A 1 793 ? 28.196 -0.098 -7.193 1.00 43.12 793 ASN A O 1
ATOM 6397 N N . PRO A 1 794 ? 29.147 -2.088 -7.610 1.00 46.66 794 PRO A N 1
ATOM 6398 C CA . PRO A 1 794 ? 28.638 -2.688 -6.391 1.00 46.66 794 PRO A CA 1
ATOM 6399 C C . PRO A 1 794 ? 29.563 -2.208 -5.266 1.00 46.66 794 PRO A C 1
ATOM 6401 O O . PRO A 1 794 ? 30.525 -2.883 -4.910 1.00 46.66 794 PRO A O 1
ATOM 6404 N N . SER A 1 795 ? 29.336 -0.998 -4.743 1.00 48.34 795 SER A N 1
ATOM 6405 C CA . SER A 1 795 ? 29.753 -0.714 -3.375 1.00 48.34 795 SER A CA 1
ATOM 6406 C C . SER A 1 795 ? 29.203 -1.867 -2.553 1.00 48.34 795 SER A C 1
ATOM 6408 O O . SER A 1 795 ? 28.017 -2.189 -2.683 1.00 48.34 795 SER A O 1
ATOM 6410 N N . ASN A 1 796 ? 30.086 -2.548 -1.818 1.00 55.50 796 ASN A N 1
ATOM 6411 C CA . ASN A 1 796 ? 29.737 -3.660 -0.946 1.00 55.50 796 ASN A CA 1
ATOM 6412 C C . ASN A 1 796 ? 28.384 -3.363 -0.280 1.00 55.50 796 ASN A C 1
ATOM 6414 O O . ASN A 1 796 ? 28.115 -2.215 0.076 1.00 55.50 796 ASN A O 1
ATOM 6418 N N . LEU A 1 797 ? 27.535 -4.374 -0.133 1.00 65.06 797 LEU A N 1
ATOM 6419 C CA . LEU A 1 797 ? 26.249 -4.282 0.558 1.00 65.06 797 LEU A CA 1
ATOM 6420 C C . LEU A 1 797 ? 26.415 -4.652 2.054 1.00 65.06 797 LEU A C 1
ATOM 6422 O O . LEU A 1 797 ? 25.713 -5.565 2.485 1.00 65.06 797 LEU A O 1
ATOM 6426 N N . PRO A 1 798 ? 27.357 -4.102 2.865 1.00 70.62 798 PRO A N 1
ATOM 6427 C CA . PRO A 1 798 ? 27.447 -4.532 4.254 1.00 70.62 798 PRO A CA 1
ATOM 6428 C C . PRO A 1 798 ? 26.213 -4.061 5.027 1.00 70.62 798 PRO A C 1
ATOM 6430 O O . PRO A 1 798 ? 25.785 -4.754 5.940 1.00 70.62 798 PRO A O 1
ATOM 6433 N N . ASP A 1 799 ? 25.641 -2.915 4.646 1.00 85.31 799 ASP A N 1
ATOM 6434 C CA . ASP A 1 799 ? 24.397 -2.403 5.193 1.00 85.31 799 ASP A CA 1
ATOM 6435 C C . ASP A 1 799 ? 23.265 -2.575 4.182 1.00 85.31 799 ASP A C 1
ATOM 6437 O O . ASP A 1 799 ? 23.260 -1.981 3.099 1.00 85.31 799 ASP A O 1
ATOM 6441 N N . HIS A 1 800 ? 22.295 -3.418 4.527 1.00 87.31 800 HIS A N 1
ATOM 6442 C CA . HIS A 1 800 ? 21.175 -3.758 3.654 1.00 87.31 800 HIS A CA 1
ATOM 6443 C C . HIS A 1 800 ? 19.853 -3.763 4.404 1.00 87.31 800 HIS A C 1
ATOM 6445 O O . HIS A 1 800 ? 19.791 -4.015 5.608 1.00 87.31 800 HIS A O 1
ATOM 6451 N N . ALA A 1 801 ? 18.772 -3.494 3.680 1.00 90.31 801 ALA A N 1
ATOM 6452 C CA . ALA A 1 801 ? 17.442 -3.463 4.265 1.00 90.31 801 ALA A CA 1
ATOM 6453 C C . ALA A 1 801 ? 16.361 -3.991 3.320 1.00 90.31 801 ALA A C 1
ATOM 6455 O O . ALA A 1 801 ? 16.476 -3.899 2.096 1.00 90.31 801 ALA A O 1
ATOM 6456 N N . LYS A 1 802 ? 15.276 -4.501 3.903 1.00 91.50 802 LYS A N 1
ATOM 6457 C CA . LYS A 1 802 ? 13.983 -4.690 3.237 1.00 91.50 802 LYS A CA 1
ATOM 6458 C C . LYS A 1 802 ? 12.938 -3.780 3.851 1.00 91.50 802 LYS A C 1
ATOM 6460 O O . LYS A 1 802 ? 13.031 -3.406 5.017 1.00 91.50 802 LYS A O 1
ATOM 6465 N N . ASP A 1 803 ? 11.925 -3.444 3.062 1.00 91.88 803 ASP A N 1
ATOM 6466 C CA . ASP A 1 803 ? 10.827 -2.587 3.494 1.00 91.88 803 ASP A CA 1
ATOM 6467 C C . ASP A 1 803 ? 9.816 -3.326 4.382 1.00 91.88 803 ASP A C 1
ATOM 6469 O O . ASP A 1 803 ? 8.643 -3.476 4.042 1.00 91.88 803 ASP A O 1
ATOM 6473 N N . PHE A 1 804 ? 10.279 -3.831 5.520 1.00 95.31 804 PHE A N 1
ATOM 6474 C CA . PHE A 1 804 ? 9.478 -4.627 6.437 1.00 95.31 804 PHE A CA 1
ATOM 6475 C C . PHE A 1 804 ? 9.821 -4.296 7.885 1.00 95.31 804 PHE A C 1
ATOM 6477 O O . PHE A 1 804 ? 10.990 -4.231 8.273 1.00 95.31 804 PHE A O 1
ATOM 6484 N N . VAL A 1 805 ? 8.775 -4.100 8.681 1.00 95.31 805 VAL A N 1
ATOM 6485 C CA . VAL A 1 805 ? 8.864 -3.755 10.097 1.00 95.31 805 VAL A CA 1
ATOM 6486 C C . VAL A 1 805 ? 7.700 -4.378 10.861 1.00 95.31 805 VAL A C 1
ATOM 6488 O O . VAL A 1 805 ? 6.605 -4.552 10.319 1.00 95.31 805 VAL A O 1
ATOM 6491 N N . VAL A 1 806 ? 7.934 -4.689 12.133 1.00 97.44 806 VAL A N 1
ATOM 6492 C CA . VAL A 1 806 ? 6.910 -5.167 13.064 1.00 97.44 806 VAL A CA 1
ATOM 6493 C C . VAL A 1 806 ? 6.782 -4.197 14.230 1.00 97.44 806 VAL A C 1
ATOM 6495 O O . VAL A 1 806 ? 7.762 -3.888 14.914 1.00 97.44 806 VAL A O 1
ATOM 6498 N N . LEU A 1 807 ? 5.556 -3.736 14.460 1.00 95.56 807 LEU A N 1
ATOM 6499 C CA . LEU A 1 807 ? 5.187 -2.795 15.509 1.00 95.56 807 LEU A CA 1
ATOM 6500 C C . LEU A 1 807 ? 4.493 -3.535 16.656 1.00 95.56 807 LEU A C 1
ATOM 6502 O O . LEU A 1 807 ? 3.515 -4.235 16.418 1.00 95.56 807 LEU A O 1
ATOM 6506 N N . LYS A 1 808 ? 4.933 -3.347 17.900 1.00 96.31 808 LYS A N 1
ATOM 6507 C CA . LYS A 1 808 ? 4.135 -3.665 19.091 1.00 96.31 808 LYS A CA 1
ATOM 6508 C C . LYS A 1 808 ? 3.049 -2.608 19.240 1.00 96.31 808 LYS A C 1
ATOM 6510 O O . LYS A 1 808 ? 3.340 -1.418 19.155 1.00 96.31 808 LYS A O 1
ATOM 6515 N N . VAL A 1 809 ? 1.830 -3.046 19.514 1.00 95.06 809 VAL A N 1
ATOM 6516 C CA . VAL A 1 809 ? 0.662 -2.210 19.790 1.00 95.06 809 VAL A CA 1
ATOM 6517 C C . VAL A 1 809 ? -0.012 -2.738 21.050 1.00 95.06 809 VAL A C 1
ATOM 6519 O O . VAL A 1 809 ? -0.416 -3.898 21.092 1.00 95.06 809 VAL A O 1
ATOM 6522 N N . VAL A 1 810 ? -0.162 -1.883 22.061 1.00 96.25 810 VAL A N 1
ATOM 6523 C CA . VAL A 1 810 ? -0.888 -2.195 23.298 1.00 96.25 810 VAL A CA 1
ATOM 6524 C C . VAL A 1 810 ? -2.168 -1.367 23.350 1.00 96.25 810 VAL A C 1
ATOM 6526 O O . VAL A 1 810 ? -2.137 -0.138 23.259 1.00 96.25 810 VAL A O 1
ATOM 6529 N N . PHE A 1 811 ? -3.306 -2.033 23.494 1.00 94.31 811 PHE A N 1
ATOM 6530 C CA . PHE A 1 811 ? -4.607 -1.391 23.665 1.00 94.31 811 PHE A CA 1
ATOM 6531 C C . PHE A 1 811 ? -4.852 -1.019 25.134 1.00 94.31 811 PHE A C 1
ATOM 6533 O O . PHE A 1 811 ? -4.252 -1.592 26.042 1.00 94.31 811 PHE A O 1
ATOM 6540 N N . ASN A 1 812 ? -5.742 -0.052 25.376 1.00 92.44 812 ASN A N 1
ATOM 6541 C CA . ASN A 1 812 ? -6.116 0.335 26.742 1.00 92.44 812 ASN A CA 1
ATOM 6542 C C . ASN A 1 812 ? -6.839 -0.795 27.485 1.00 92.44 812 ASN A C 1
ATOM 6544 O O . ASN A 1 812 ? -6.616 -0.977 28.679 1.00 92.44 812 ASN A O 1
ATOM 6548 N N . ASP A 1 813 ? -7.677 -1.545 26.770 1.00 94.38 813 ASP A N 1
ATOM 6549 C CA . ASP A 1 813 ? -8.510 -2.609 27.313 1.00 94.38 813 ASP A CA 1
ATOM 6550 C C . ASP A 1 813 ? -8.866 -3.655 26.240 1.00 94.38 813 ASP A C 1
ATOM 6552 O O . ASP A 1 813 ? -8.650 -3.461 25.036 1.00 94.38 813 ASP A O 1
ATOM 6556 N N . GLU A 1 814 ? -9.417 -4.781 26.697 1.00 95.31 814 GLU A N 1
ATOM 6557 C CA . GLU A 1 814 ? -9.838 -5.903 25.854 1.00 95.31 814 GLU A CA 1
ATOM 6558 C C . GLU A 1 814 ? -10.926 -5.528 24.843 1.00 95.31 814 GLU A C 1
ATOM 6560 O O . GLU A 1 814 ? -10.944 -6.058 23.732 1.00 95.31 814 GLU A O 1
ATOM 6565 N N . ARG A 1 815 ? -11.840 -4.614 25.198 1.00 92.88 815 ARG A N 1
ATOM 6566 C CA . ARG A 1 815 ? -12.947 -4.209 24.323 1.00 92.88 815 ARG A CA 1
ATOM 6567 C C . ARG A 1 815 ? -12.412 -3.442 23.120 1.00 92.88 815 ARG A C 1
ATOM 6569 O O . ARG A 1 815 ? -12.777 -3.761 21.990 1.00 92.88 815 ARG A O 1
ATOM 6576 N N . ALA A 1 816 ? -11.536 -2.468 23.347 1.00 89.12 816 ALA A N 1
ATOM 6577 C CA . ALA A 1 816 ? -10.881 -1.697 22.300 1.00 89.12 816 ALA A CA 1
ATOM 6578 C C . ALA A 1 816 ? -10.051 -2.604 21.377 1.00 89.12 816 ALA A C 1
ATOM 6580 O O . ALA A 1 816 ? -10.162 -2.510 20.152 1.00 89.12 816 ALA A O 1
ATOM 6581 N N . ALA A 1 817 ? -9.287 -3.533 21.962 1.00 94.69 817 ALA A N 1
ATOM 6582 C CA . ALA A 1 817 ? -8.537 -4.536 21.215 1.00 94.69 817 ALA A CA 1
ATOM 6583 C C . ALA A 1 817 ? -9.458 -5.391 20.335 1.00 94.69 817 ALA A C 1
ATOM 6585 O O . ALA A 1 817 ? -9.236 -5.493 19.127 1.00 94.69 817 ALA A O 1
ATOM 6586 N N . ARG A 1 818 ? -10.525 -5.958 20.909 1.00 94.00 818 ARG A N 1
ATOM 6587 C CA . ARG A 1 818 ? -11.488 -6.823 20.213 1.00 94.00 818 ARG A CA 1
ATOM 6588 C C . ARG A 1 818 ? -12.177 -6.118 19.051 1.00 94.00 818 ARG A C 1
ATOM 6590 O O . ARG A 1 818 ? -12.274 -6.690 17.970 1.00 94.00 818 ARG A O 1
ATOM 6597 N N . ILE A 1 819 ? -12.604 -4.875 19.256 1.00 88.06 819 ILE A N 1
ATOM 6598 C CA . ILE A 1 819 ? -13.261 -4.046 18.238 1.00 88.06 819 ILE A CA 1
ATOM 6599 C C . ILE A 1 819 ? -12.312 -3.788 17.060 1.00 88.06 819 ILE A C 1
ATOM 6601 O O . ILE A 1 819 ? -12.622 -4.153 15.927 1.00 88.06 819 ILE A O 1
ATOM 6605 N N . ILE A 1 820 ? -11.125 -3.232 17.321 1.00 88.44 820 ILE A N 1
ATOM 6606 C CA . ILE A 1 820 ? -10.174 -2.847 16.264 1.00 88.44 820 ILE A CA 1
ATOM 6607 C C . ILE A 1 820 ? -9.627 -4.050 15.503 1.00 88.44 820 ILE A C 1
ATOM 6609 O O . ILE A 1 820 ? -9.455 -3.996 14.285 1.00 88.44 820 ILE A O 1
ATOM 6613 N N . THR A 1 821 ? -9.359 -5.141 16.214 1.00 93.50 821 THR A N 1
ATOM 6614 C CA . THR A 1 821 ? -8.864 -6.380 15.606 1.00 93.50 821 THR A CA 1
ATOM 6615 C C . THR A 1 821 ? -9.993 -7.254 15.062 1.00 93.50 821 THR A C 1
ATOM 6617 O O . THR A 1 821 ? -9.725 -8.353 14.597 1.00 93.50 821 THR A O 1
ATOM 6620 N N . ARG A 1 822 ? -11.251 -6.784 15.081 1.00 93.06 822 ARG A N 1
ATOM 6621 C CA . ARG A 1 822 ? -12.441 -7.508 14.592 1.00 93.06 822 ARG A CA 1
ATOM 6622 C C . ARG A 1 822 ? -12.524 -8.938 15.119 1.00 93.06 822 ARG A C 1
ATOM 6624 O O . ARG A 1 822 ? -12.812 -9.869 14.364 1.00 93.06 822 ARG A O 1
ATOM 6631 N N . ASP A 1 823 ? -12.258 -9.096 16.407 1.00 94.88 823 ASP A N 1
ATOM 6632 C CA . ASP A 1 823 ? -12.290 -10.382 17.097 1.00 94.88 823 ASP A CA 1
ATOM 6633 C C . ASP A 1 823 ? -11.304 -11.429 16.535 1.00 94.88 823 ASP A C 1
ATOM 6635 O O . ASP A 1 823 ? -11.550 -12.637 16.576 1.00 94.88 823 ASP A O 1
ATOM 6639 N N . PHE A 1 824 ? -10.172 -10.969 15.983 1.00 95.62 824 PHE A N 1
ATOM 6640 C CA . PHE A 1 824 ? -9.143 -11.816 15.373 1.00 95.62 824 PHE A CA 1
ATOM 6641 C C . PHE A 1 824 ? -8.727 -12.992 16.268 1.00 95.62 824 PHE A C 1
ATOM 6643 O O . PHE A 1 824 ? -8.615 -14.114 15.779 1.00 95.62 824 PHE A O 1
ATOM 6650 N N . TYR A 1 825 ? -8.544 -12.767 17.575 1.00 95.25 825 TYR A N 1
ATOM 6651 C CA . TYR A 1 825 ? -8.151 -13.819 18.519 1.00 95.25 825 TYR A CA 1
ATOM 6652 C C . TYR A 1 825 ? -9.124 -15.002 18.500 1.00 95.25 825 TYR A C 1
ATOM 6654 O O . TYR A 1 825 ? -8.716 -16.126 18.224 1.00 95.25 825 TYR A O 1
ATOM 6662 N N . TYR A 1 826 ? -10.421 -14.783 18.726 1.00 93.94 826 TYR A N 1
ATOM 6663 C CA . TYR A 1 826 ? -11.375 -15.894 18.780 1.00 93.94 826 TYR A CA 1
ATOM 6664 C C . TYR A 1 826 ? -11.608 -16.540 17.414 1.00 93.94 826 TYR A C 1
ATOM 6666 O O . TYR A 1 826 ? -11.767 -17.761 17.341 1.00 93.94 826 TYR A O 1
ATOM 6674 N N . LYS A 1 827 ? -11.544 -15.758 16.330 1.00 94.25 827 LYS A N 1
ATOM 6675 C CA . LYS A 1 827 ? -11.652 -16.270 14.956 1.00 94.25 827 LYS A CA 1
ATOM 6676 C C . LYS A 1 827 ? -10.468 -17.161 14.550 1.00 94.25 827 LYS A C 1
ATOM 6678 O O . LYS A 1 827 ? -10.669 -18.145 13.832 1.00 94.25 827 LYS A O 1
ATOM 6683 N N . TYR A 1 828 ? -9.248 -16.830 14.992 1.00 94.19 828 TYR A N 1
ATOM 6684 C CA . TYR A 1 828 ? -8.002 -17.404 14.460 1.00 94.19 828 TYR A CA 1
ATOM 6685 C C . TYR A 1 828 ? -7.062 -18.033 15.500 1.00 94.19 828 TYR A C 1
ATOM 6687 O O . TYR A 1 828 ? -6.004 -18.524 15.109 1.00 94.19 828 TYR A O 1
ATOM 6695 N N . LYS A 1 829 ? -7.429 -18.122 16.788 1.00 91.88 829 LYS A N 1
ATOM 6696 C CA . LYS A 1 829 ? -6.570 -18.715 17.838 1.00 91.88 829 LYS A CA 1
ATOM 6697 C C . LYS A 1 829 ? -5.994 -20.083 17.457 1.00 91.88 829 LYS A C 1
ATOM 6699 O O . LYS A 1 829 ? -4.793 -20.283 17.563 1.00 91.88 829 LYS A O 1
ATOM 6704 N N . ASN A 1 830 ? -6.804 -20.940 16.831 1.00 90.81 830 ASN A N 1
ATOM 6705 C CA . ASN A 1 830 ? -6.399 -22.283 16.387 1.00 90.81 830 ASN A CA 1
ATOM 6706 C C . ASN A 1 830 ? -5.936 -22.345 14.913 1.00 90.81 830 ASN A C 1
ATOM 6708 O O . ASN A 1 830 ? -5.799 -23.427 14.342 1.00 90.81 830 ASN A O 1
ATOM 6712 N N . LYS A 1 831 ? -5.776 -21.200 14.238 1.00 92.69 831 LYS A N 1
ATOM 6713 C CA . LYS A 1 831 ? -5.468 -21.097 12.802 1.00 92.69 831 LYS A CA 1
ATOM 6714 C C . LYS A 1 831 ? -4.367 -20.069 12.569 1.00 92.69 831 LYS A C 1
ATOM 6716 O O . LYS A 1 831 ? -4.633 -18.956 12.124 1.00 92.69 831 LYS A O 1
ATOM 6721 N N . ARG A 1 832 ? -3.127 -20.470 12.848 1.00 93.44 832 ARG A N 1
ATOM 6722 C CA . ARG A 1 832 ? -1.945 -19.628 12.625 1.00 93.44 832 ARG A CA 1
ATOM 6723 C C . ARG A 1 832 ? -1.798 -19.212 11.176 1.00 93.44 832 ARG A C 1
ATOM 6725 O O . ARG A 1 832 ? -2.186 -19.943 10.258 1.00 93.44 832 ARG A O 1
ATOM 6732 N N . HIS A 1 833 ? -1.154 -18.064 10.993 1.00 95.12 833 HIS A N 1
ATOM 6733 C CA . HIS A 1 833 ? -0.688 -17.649 9.681 1.00 95.12 833 HIS A CA 1
ATOM 6734 C C . HIS A 1 833 ? 0.191 -18.727 9.069 1.00 95.12 833 HIS A C 1
ATOM 6736 O O . HIS A 1 833 ? 1.131 -19.225 9.689 1.00 95.12 833 HIS A O 1
ATOM 6742 N N . LYS A 1 834 ? -0.118 -19.071 7.824 1.00 95.31 834 LYS A N 1
ATOM 6743 C CA . LYS A 1 834 ? 0.751 -19.893 6.995 1.00 95.31 834 LYS A CA 1
ATOM 6744 C C . LYS A 1 834 ? 1.561 -18.953 6.128 1.00 95.31 834 LYS A C 1
ATOM 6746 O O . LYS A 1 834 ? 0.989 -18.091 5.470 1.00 95.31 834 LYS A O 1
ATOM 6751 N N . PHE A 1 835 ? 2.870 -19.124 6.111 1.00 94.50 835 PHE A N 1
ATOM 6752 C CA . PHE A 1 835 ? 3.734 -18.434 5.164 1.00 94.50 835 PHE A CA 1
ATOM 6753 C C . PHE A 1 835 ? 4.058 -19.385 4.025 1.00 94.50 835 PHE A C 1
ATOM 6755 O O . PHE A 1 835 ? 4.238 -20.584 4.252 1.00 94.50 835 PHE A O 1
ATOM 6762 N N . ALA A 1 836 ? 4.124 -18.866 2.803 1.00 91.06 836 ALA A N 1
ATOM 6763 C CA . ALA A 1 836 ? 4.529 -19.679 1.672 1.00 91.06 836 ALA A CA 1
ATOM 6764 C C . ALA A 1 836 ? 5.961 -20.178 1.906 1.00 91.06 836 ALA A C 1
ATOM 6766 O O . ALA A 1 836 ? 6.898 -19.391 2.025 1.00 91.06 836 ALA A O 1
ATOM 6767 N N . LYS A 1 837 ? 6.116 -21.504 2.001 1.00 79.25 837 LYS A N 1
ATOM 6768 C CA . LYS A 1 837 ? 7.394 -22.155 2.337 1.00 79.25 837 LYS A CA 1
ATOM 6769 C C . LYS A 1 837 ? 8.482 -21.900 1.292 1.00 79.25 837 LYS A C 1
ATOM 6771 O O . LYS A 1 837 ? 9.667 -21.967 1.604 1.00 79.25 837 LYS A O 1
ATOM 6776 N N . TYR A 1 838 ? 8.065 -21.638 0.060 1.00 77.94 838 TYR A N 1
ATOM 6777 C CA . TYR A 1 838 ? 8.940 -21.371 -1.063 1.00 77.94 838 TYR A CA 1
ATOM 6778 C C . TYR A 1 838 ? 8.514 -20.080 -1.747 1.00 77.94 838 TYR A C 1
ATOM 6780 O O . TYR A 1 838 ? 7.322 -19.792 -1.885 1.00 77.94 838 TYR A O 1
ATOM 6788 N N . SER A 1 839 ? 9.505 -19.328 -2.206 1.00 75.19 839 SER A N 1
ATOM 6789 C CA . SER A 1 839 ? 9.315 -18.201 -3.094 1.00 75.19 839 SER A CA 1
ATOM 6790 C C . SER A 1 839 ? 8.654 -18.671 -4.390 1.00 75.19 839 SER A C 1
ATOM 6792 O O . SER A 1 839 ? 8.722 -19.844 -4.787 1.00 75.19 839 SER A O 1
ATOM 6794 N N . LEU A 1 840 ? 8.058 -17.716 -5.101 1.00 79.75 840 LEU A N 1
ATOM 6795 C CA . LEU A 1 840 ? 7.477 -17.960 -6.418 1.00 79.75 840 LEU A CA 1
ATOM 6796 C C . LEU A 1 840 ? 8.509 -18.493 -7.439 1.00 79.75 840 LEU A C 1
ATOM 6798 O O . LEU A 1 840 ? 8.108 -19.040 -8.457 1.00 79.75 840 LEU A O 1
ATOM 6802 N N . LEU A 1 841 ? 9.824 -18.414 -7.181 1.00 73.56 841 LEU A N 1
ATOM 6803 C CA . LEU A 1 841 ? 10.855 -18.956 -8.082 1.00 73.56 841 LEU A CA 1
ATOM 6804 C C . LEU A 1 841 ? 10.854 -20.483 -8.199 1.00 73.56 841 LEU A C 1
ATOM 6806 O O . LEU A 1 841 ? 11.403 -21.012 -9.165 1.00 73.56 841 LEU A O 1
ATOM 6810 N N . THR A 1 842 ? 10.281 -21.200 -7.232 1.00 71.81 842 THR A N 1
ATOM 6811 C CA . THR A 1 842 ? 10.271 -22.674 -7.248 1.00 71.81 842 THR A CA 1
ATOM 6812 C C . THR A 1 842 ? 9.230 -23.266 -8.195 1.00 71.81 842 THR A C 1
ATOM 6814 O O . THR A 1 842 ? 9.307 -24.443 -8.552 1.00 71.81 842 THR A O 1
ATOM 6817 N N . ASN A 1 843 ? 8.264 -22.457 -8.631 1.00 75.38 843 ASN A N 1
ATOM 6818 C CA . ASN A 1 843 ? 7.266 -22.850 -9.611 1.00 75.38 843 ASN A CA 1
ATOM 6819 C C . ASN A 1 843 ? 7.847 -22.818 -11.032 1.00 75.38 843 ASN A C 1
ATOM 6821 O O . ASN A 1 843 ? 8.662 -21.964 -11.382 1.00 75.38 843 ASN A O 1
ATOM 6825 N N . SER A 1 844 ? 7.372 -23.722 -11.892 1.00 80.75 844 SER A N 1
ATOM 6826 C CA . SER A 1 844 ? 7.657 -23.619 -13.329 1.00 80.75 844 SER A CA 1
ATOM 6827 C C . SER A 1 844 ? 7.076 -22.321 -13.908 1.00 80.75 844 SER A C 1
ATOM 6829 O O . SER A 1 844 ? 6.074 -21.804 -13.410 1.00 80.75 844 SER A O 1
ATOM 6831 N N . ILE A 1 845 ? 7.671 -21.807 -14.990 1.00 81.50 845 ILE A N 1
ATOM 6832 C CA . ILE A 1 845 ? 7.170 -20.602 -15.675 1.00 81.50 845 ILE A CA 1
ATOM 6833 C C . ILE A 1 845 ? 5.696 -20.776 -16.067 1.00 81.50 845 ILE A C 1
ATOM 6835 O O . ILE A 1 845 ? 4.896 -19.879 -15.814 1.00 81.50 845 ILE A O 1
ATOM 6839 N N . ASP A 1 846 ? 5.317 -21.943 -16.594 1.00 82.56 846 ASP A N 1
ATOM 6840 C CA . ASP A 1 846 ? 3.932 -22.235 -16.984 1.00 82.56 846 ASP A CA 1
ATOM 6841 C C . ASP A 1 846 ? 2.974 -22.205 -15.790 1.00 82.56 846 ASP A C 1
ATOM 6843 O O . ASP A 1 846 ? 1.850 -21.716 -15.906 1.00 82.56 846 ASP A O 1
ATOM 6847 N N . GLN A 1 847 ? 3.412 -22.675 -14.618 1.00 84.25 847 GLN A N 1
ATOM 6848 C CA . GLN A 1 847 ? 2.627 -22.527 -13.394 1.00 84.25 847 GLN A CA 1
ATOM 6849 C C . GLN A 1 847 ? 2.479 -21.048 -13.030 1.00 84.25 847 GLN A C 1
ATOM 6851 O O . GLN A 1 847 ? 1.362 -20.609 -12.790 1.00 84.25 847 GLN A O 1
ATOM 6856 N N . LEU A 1 848 ? 3.563 -20.266 -13.038 1.00 84.06 848 LEU A N 1
ATOM 6857 C CA . LEU A 1 848 ? 3.545 -18.850 -12.650 1.00 84.06 848 LEU A CA 1
ATOM 6858 C C . LEU A 1 848 ? 2.670 -17.978 -13.554 1.00 84.06 848 LEU A C 1
ATOM 6860 O O . LEU A 1 848 ? 1.902 -17.160 -13.052 1.00 84.06 848 LEU A O 1
ATOM 6864 N N . VAL A 1 849 ? 2.753 -18.164 -14.872 1.00 83.50 849 VAL A N 1
ATOM 6865 C CA . VAL A 1 849 ? 1.976 -17.395 -15.861 1.00 83.50 849 VAL A CA 1
ATOM 6866 C C . VAL A 1 849 ? 0.471 -17.609 -15.695 1.00 83.50 849 VAL A C 1
ATOM 6868 O O . VAL A 1 849 ? -0.314 -16.690 -15.925 1.00 83.50 849 VAL A O 1
ATOM 6871 N N . ASN A 1 850 ? 0.070 -18.807 -15.271 1.00 86.44 850 ASN A N 1
ATOM 6872 C CA . ASN A 1 850 ? -1.334 -19.178 -15.118 1.00 86.44 850 ASN A CA 1
ATOM 6873 C C . ASN A 1 850 ? -1.901 -18.875 -13.725 1.00 86.44 850 ASN A C 1
ATOM 6875 O O . ASN A 1 850 ? -3.093 -19.082 -13.495 1.00 86.44 850 ASN A O 1
ATOM 6879 N N . ARG A 1 851 ? -1.088 -18.360 -12.793 1.00 89.50 851 ARG A N 1
ATOM 6880 C CA . ARG A 1 851 ? -1.573 -17.963 -11.469 1.00 89.50 851 ARG A CA 1
ATOM 6881 C C . ARG A 1 851 ? -2.350 -16.659 -11.528 1.00 89.50 851 ARG A C 1
ATOM 6883 O O . ARG A 1 851 ? -1.869 -15.637 -12.016 1.00 89.50 851 ARG A O 1
ATOM 6890 N N . SER A 1 852 ? -3.546 -16.700 -10.961 1.00 92.12 852 SER A N 1
ATOM 6891 C CA . SER A 1 852 ? -4.432 -15.554 -10.764 1.00 92.12 852 SER A CA 1
ATOM 6892 C C . SER A 1 852 ? -5.027 -15.569 -9.363 1.00 92.12 852 SER A C 1
ATOM 6894 O O . SER A 1 852 ? -6.205 -15.283 -9.184 1.00 92.12 852 SER A O 1
ATOM 6896 N N . ASP A 1 853 ? -4.253 -16.020 -8.385 1.00 94.38 853 ASP A N 1
ATOM 6897 C CA . ASP A 1 853 ? -4.698 -16.328 -7.031 1.00 94.38 853 ASP A CA 1
ATOM 6898 C C . ASP A 1 853 ? -3.975 -15.463 -5.990 1.00 94.38 853 ASP A C 1
ATOM 6900 O O . ASP A 1 853 ? -3.778 -15.903 -4.866 1.00 94.38 853 ASP A O 1
ATOM 6904 N N . PHE A 1 854 ? -3.554 -14.245 -6.350 1.00 95.00 854 PHE A N 1
ATOM 6905 C CA . PHE A 1 854 ? -2.894 -13.324 -5.419 1.00 95.00 854 PHE A CA 1
ATOM 6906 C C . PHE A 1 854 ? -3.878 -12.290 -4.875 1.00 95.00 854 PHE A C 1
ATOM 6908 O O . PHE A 1 854 ? -4.351 -11.421 -5.604 1.00 95.00 854 PHE A O 1
ATOM 6915 N N . TYR A 1 855 ? -4.190 -12.355 -3.590 1.00 95.69 855 TYR A N 1
ATOM 6916 C CA . TYR A 1 855 ? -5.206 -11.535 -2.939 1.00 95.69 855 TYR A CA 1
ATOM 6917 C C . TYR A 1 855 ? -4.521 -10.504 -2.043 1.00 95.69 855 TYR A C 1
ATOM 6919 O O . TYR A 1 855 ? -3.735 -10.858 -1.167 1.00 95.69 855 TYR A O 1
ATOM 6927 N N . ILE A 1 856 ? -4.804 -9.223 -2.275 1.00 94.94 856 ILE A N 1
ATOM 6928 C CA . ILE A 1 856 ? -4.247 -8.105 -1.507 1.00 94.94 856 ILE A CA 1
ATOM 6929 C C . ILE A 1 856 ? -5.407 -7.254 -1.014 1.00 94.94 856 ILE A C 1
ATOM 6931 O O . ILE A 1 856 ? -6.268 -6.858 -1.804 1.00 94.94 856 ILE A O 1
ATOM 6935 N N . PHE A 1 857 ? -5.408 -6.959 0.280 1.00 93.81 857 PHE A N 1
ATOM 6936 C CA . PHE A 1 857 ? -6.374 -6.077 0.921 1.00 93.81 857 PHE A CA 1
ATOM 6937 C C . PHE A 1 857 ? -5.634 -5.006 1.724 1.00 93.81 857 PHE A C 1
ATOM 6939 O O . PHE A 1 857 ? -4.763 -5.343 2.523 1.00 93.81 857 PHE A O 1
ATOM 6946 N N . GLY A 1 858 ? -6.006 -3.735 1.557 1.00 93.25 858 GLY A N 1
ATOM 6947 C CA . GLY A 1 858 ? -5.410 -2.632 2.310 1.00 93.25 858 GLY A CA 1
ATOM 6948 C C . GLY A 1 858 ? -6.199 -1.337 2.300 1.00 93.25 858 GLY A C 1
ATOM 6949 O O . GLY A 1 858 ? -7.222 -1.227 1.644 1.00 93.25 858 GLY A O 1
ATOM 6950 N N . TYR A 1 859 ? -5.705 -0.326 3.005 1.00 91.88 859 TYR A N 1
ATOM 6951 C CA . TYR A 1 859 ? -6.374 0.964 3.198 1.00 91.88 859 TYR A CA 1
ATOM 6952 C C . TYR A 1 859 ? -5.856 2.028 2.215 1.00 91.88 859 TYR A C 1
ATOM 6954 O O . TYR A 1 859 ? -5.244 3.029 2.594 1.00 91.88 859 TYR A O 1
ATOM 6962 N N . ALA A 1 860 ? -6.090 1.814 0.918 1.00 88.94 860 ALA A N 1
ATOM 6963 C CA . ALA A 1 860 ? -5.714 2.755 -0.136 1.00 88.94 860 ALA A CA 1
ATOM 6964 C C . ALA A 1 860 ? -6.442 4.106 0.040 1.00 88.94 860 ALA A C 1
ATOM 6966 O O . ALA A 1 860 ? -7.665 4.182 -0.020 1.00 88.94 860 ALA A O 1
ATOM 6967 N N . GLY A 1 861 ? -5.700 5.188 0.286 1.00 85.25 861 GLY A N 1
ATOM 6968 C CA . GLY A 1 861 ? -6.258 6.503 0.622 1.00 85.25 861 GLY A CA 1
ATOM 6969 C C . GLY A 1 861 ? -7.088 6.499 1.910 1.00 85.25 861 GLY A C 1
ATOM 6970 O O . GLY A 1 861 ? -8.055 7.252 2.008 1.00 85.25 861 GLY A O 1
ATOM 6971 N N . GLY A 1 862 ? -6.775 5.591 2.843 1.00 83.88 862 GLY A N 1
ATOM 6972 C CA . GLY A 1 862 ? -7.554 5.375 4.062 1.00 83.88 862 GLY A CA 1
ATOM 6973 C C . GLY A 1 862 ? -8.825 4.555 3.839 1.00 83.88 862 GLY A C 1
ATOM 6974 O O . GLY A 1 862 ? -9.545 4.287 4.796 1.00 83.88 862 GLY A O 1
ATOM 6975 N N . ILE A 1 863 ? -9.092 4.121 2.604 1.00 84.31 863 ILE A N 1
ATOM 6976 C CA . ILE A 1 863 ? -10.276 3.345 2.244 1.00 84.31 863 ILE A CA 1
ATOM 6977 C C . ILE A 1 863 ? -9.895 1.867 2.136 1.00 84.31 863 ILE A C 1
ATOM 6979 O O . ILE A 1 863 ? -8.999 1.530 1.354 1.00 84.31 863 ILE A O 1
ATOM 6983 N N . PRO A 1 864 ? -10.576 0.966 2.859 1.00 86.62 864 PRO A N 1
ATOM 6984 C CA . PRO A 1 864 ? -10.373 -0.463 2.687 1.00 86.62 864 PRO A CA 1
ATOM 6985 C C . PRO A 1 864 ? -10.683 -0.893 1.245 1.00 86.62 864 PRO A C 1
ATOM 6987 O O . PRO A 1 864 ? -11.773 -0.666 0.736 1.00 86.62 864 PRO A O 1
ATOM 6990 N N . THR A 1 865 ? -9.698 -1.481 0.574 1.00 88.44 865 THR A N 1
ATOM 6991 C CA . THR A 1 865 ? -9.659 -1.701 -0.873 1.00 88.44 865 THR A CA 1
ATOM 6992 C C . THR A 1 865 ? -8.967 -3.031 -1.174 1.00 88.44 865 THR A C 1
ATOM 6994 O O . THR A 1 865 ? -7.930 -3.347 -0.588 1.00 88.44 865 THR A O 1
ATOM 6997 N N . ILE A 1 866 ? -9.514 -3.794 -2.121 1.00 91.06 866 ILE A N 1
ATOM 6998 C CA . ILE A 1 866 ? -8.896 -5.012 -2.665 1.00 91.06 866 ILE A CA 1
ATOM 6999 C C . ILE A 1 866 ? -8.155 -4.733 -3.975 1.00 91.06 866 ILE A C 1
ATOM 7001 O O . ILE A 1 866 ? -8.470 -3.781 -4.687 1.00 91.06 866 ILE A O 1
ATOM 7005 N N . ASN A 1 867 ? -7.189 -5.581 -4.328 1.00 89.00 867 ASN A N 1
ATOM 7006 C CA . ASN A 1 867 ? -6.479 -5.543 -5.612 1.00 89.00 867 ASN A CA 1
ATOM 7007 C C . ASN A 1 867 ? -7.337 -6.035 -6.783 1.00 89.00 867 ASN A C 1
ATOM 7009 O O . ASN A 1 867 ? -7.036 -7.041 -7.422 1.00 89.00 867 ASN A O 1
ATOM 7013 N N . LYS A 1 868 ? -8.424 -5.324 -7.054 1.00 83.25 868 LYS A N 1
ATOM 7014 C CA . LYS A 1 868 ? -9.252 -5.534 -8.230 1.00 83.25 868 LYS A CA 1
ATOM 7015 C C . LYS A 1 868 ? -9.678 -4.192 -8.814 1.00 83.25 868 LYS A C 1
ATOM 7017 O O . LYS A 1 868 ? -10.019 -3.286 -8.050 1.00 83.25 868 LYS A O 1
ATOM 7022 N N . PRO A 1 869 ? -9.726 -4.061 -10.151 1.00 70.56 869 PRO A N 1
ATOM 7023 C CA . PRO A 1 869 ? -10.363 -2.916 -10.781 1.00 70.56 869 PRO A CA 1
ATOM 7024 C C . PRO A 1 869 ? -11.814 -2.797 -10.314 1.00 70.56 869 PRO A C 1
ATOM 7026 O O . PRO A 1 869 ? -12.501 -3.810 -10.165 1.00 70.56 869 PRO A O 1
ATOM 7029 N N . THR A 1 870 ? -12.323 -1.571 -10.173 1.00 64.44 870 THR A N 1
ATOM 7030 C CA . THR A 1 870 ? -13.743 -1.344 -9.842 1.00 64.44 870 THR A CA 1
ATOM 7031 C C . THR A 1 870 ? -14.695 -1.877 -10.913 1.00 64.44 870 THR A C 1
ATOM 7033 O O . THR A 1 870 ? -15.892 -1.948 -10.685 1.00 64.44 870 THR A O 1
ATOM 7036 N N . THR A 1 871 ? -14.187 -2.250 -12.086 1.00 66.12 871 THR A N 1
ATOM 7037 C CA . THR A 1 871 ? -14.958 -2.849 -13.177 1.00 66.12 871 THR A CA 1
ATOM 7038 C C . THR A 1 871 ? -15.014 -4.378 -13.120 1.00 66.12 871 THR A C 1
ATOM 7040 O O . THR A 1 871 ? -15.772 -4.970 -13.891 1.00 66.12 871 THR A O 1
ATOM 7043 N N . THR A 1 872 ? -14.243 -5.047 -12.246 1.00 73.88 872 THR A N 1
ATOM 7044 C CA . THR A 1 872 ? -14.297 -6.514 -12.165 1.00 73.88 872 THR A CA 1
ATOM 7045 C C . THR A 1 872 ? -15.622 -6.970 -11.564 1.00 73.88 872 THR A C 1
ATOM 7047 O O . THR A 1 872 ? -16.094 -6.426 -10.568 1.00 73.88 872 THR A O 1
ATOM 7050 N N . LYS A 1 873 ? -16.196 -8.023 -12.147 1.00 76.94 873 LYS A N 1
ATOM 7051 C CA . LYS A 1 873 ? -17.305 -8.782 -11.548 1.00 76.94 873 LYS A CA 1
ATOM 7052 C C . LYS A 1 873 ? -16.846 -10.128 -10.988 1.00 76.94 873 LYS A C 1
ATOM 7054 O O . LYS A 1 873 ? -17.574 -10.749 -10.220 1.00 76.94 873 LYS A O 1
ATOM 7059 N N . ASP A 1 874 ? -15.645 -10.568 -11.369 1.00 82.00 874 ASP A N 1
ATOM 7060 C CA . ASP A 1 874 ? -15.033 -11.787 -10.858 1.00 82.00 874 ASP A CA 1
ATOM 7061 C C . ASP A 1 874 ? -14.106 -11.466 -9.679 1.00 82.00 874 ASP A C 1
ATOM 7063 O O . ASP A 1 874 ? -13.040 -10.859 -9.837 1.00 82.00 874 ASP A O 1
ATOM 7067 N N . PHE A 1 875 ? -14.541 -11.904 -8.500 1.00 84.19 875 PHE A N 1
ATOM 7068 C CA . PHE A 1 875 ? -13.782 -11.878 -7.252 1.00 84.19 875 PHE A CA 1
ATOM 7069 C C . PHE A 1 875 ? -13.358 -13.283 -6.799 1.00 84.19 875 PHE A C 1
ATOM 7071 O O . PHE A 1 875 ? -12.820 -13.441 -5.703 1.00 84.19 875 PHE A O 1
ATOM 7078 N N . SER A 1 876 ? -13.629 -14.317 -7.604 1.00 85.25 876 SER A N 1
ATOM 7079 C CA . SER A 1 876 ? -13.147 -15.675 -7.334 1.00 85.25 876 SER A CA 1
ATOM 7080 C C . SER A 1 876 ? -11.638 -15.764 -7.558 1.00 85.25 876 SER A C 1
ATOM 7082 O O . SER A 1 876 ? -10.938 -16.435 -6.805 1.00 85.25 876 SER A O 1
ATOM 7084 N N . THR A 1 877 ? -11.117 -14.995 -8.513 1.00 88.69 877 THR A N 1
ATOM 7085 C CA . THR A 1 877 ? -9.685 -14.836 -8.779 1.00 88.69 877 THR A CA 1
ATOM 7086 C C . THR A 1 877 ? -9.113 -13.615 -8.053 1.00 88.69 877 THR A C 1
ATOM 7088 O O . THR A 1 877 ? -9.839 -12.667 -7.767 1.00 88.69 877 THR A O 1
ATOM 7091 N N . GLY A 1 878 ? -7.810 -13.607 -7.786 1.00 90.19 878 GLY A N 1
ATOM 7092 C CA . GLY A 1 878 ? -7.017 -12.455 -7.348 1.00 90.19 878 GLY A CA 1
ATOM 7093 C C . GLY A 1 878 ? -6.284 -11.763 -8.510 1.00 90.19 878 GLY A C 1
ATOM 7094 O O . GLY A 1 878 ? -6.715 -11.819 -9.666 1.00 90.19 878 GLY A O 1
ATOM 7095 N N . ALA A 1 879 ? -5.180 -11.091 -8.200 1.00 90.69 879 ALA A N 1
ATOM 7096 C CA . ALA A 1 879 ? -4.220 -10.554 -9.159 1.00 90.69 879 ALA A CA 1
ATOM 7097 C C . ALA A 1 879 ? -3.385 -11.666 -9.805 1.00 90.69 879 ALA A C 1
ATOM 7099 O O . ALA A 1 879 ? -3.325 -12.795 -9.311 1.00 90.69 879 ALA A O 1
ATOM 7100 N N . LYS A 1 880 ? -2.727 -11.322 -10.913 1.00 91.12 880 LYS A N 1
ATOM 7101 C CA . LYS A 1 880 ? -1.820 -12.199 -11.672 1.00 91.12 880 LYS A CA 1
ATOM 7102 C C . LYS A 1 880 ? -0.384 -11.727 -11.521 1.00 91.12 880 LYS A C 1
ATOM 7104 O O . LYS A 1 880 ? -0.161 -10.578 -11.161 1.00 91.12 880 LYS A O 1
ATOM 7109 N N . LEU A 1 881 ? 0.597 -12.562 -11.844 1.00 89.75 881 LEU A N 1
ATOM 7110 C CA . LEU A 1 881 ? 1.970 -12.071 -11.990 1.00 89.75 881 LEU A CA 1
ATOM 7111 C C . LEU A 1 881 ? 2.103 -11.216 -13.249 1.00 89.75 881 LEU A C 1
ATOM 7113 O O . LEU A 1 881 ? 1.508 -11.498 -14.292 1.00 89.75 881 LEU A O 1
ATOM 7117 N N . LEU A 1 882 ? 2.896 -10.155 -13.156 1.00 85.50 882 LEU A N 1
ATOM 7118 C CA . LEU A 1 882 ? 3.154 -9.279 -14.283 1.00 85.50 882 LEU A CA 1
ATOM 7119 C C . LEU A 1 882 ? 4.195 -9.906 -15.223 1.00 85.50 882 LEU A C 1
ATOM 7121 O O . LEU A 1 882 ? 5.361 -10.056 -14.874 1.00 85.50 882 LEU A O 1
ATOM 7125 N N . ILE A 1 883 ? 3.781 -10.232 -16.447 1.00 77.50 883 ILE A N 1
ATOM 7126 C CA . ILE A 1 883 ? 4.635 -10.907 -17.444 1.00 77.50 883 ILE A CA 1
ATOM 7127 C C . ILE A 1 883 ? 5.407 -9.893 -18.322 1.00 77.50 883 ILE A C 1
ATOM 7129 O O . ILE A 1 883 ? 6.371 -10.254 -18.991 1.00 77.50 883 ILE A O 1
ATOM 7133 N N . ASN A 1 884 ? 5.001 -8.616 -18.341 1.00 63.66 884 ASN A N 1
ATOM 7134 C CA . ASN A 1 884 ? 5.493 -7.627 -19.310 1.00 63.66 884 ASN A CA 1
ATOM 7135 C C . ASN A 1 884 ? 6.688 -6.791 -18.808 1.00 63.66 884 ASN A C 1
ATOM 7137 O O . ASN A 1 884 ? 6.771 -6.506 -17.616 1.00 63.66 884 ASN A O 1
ATOM 7141 N N . GLN A 1 885 ? 7.535 -6.346 -19.751 1.00 58.34 885 GLN A N 1
ATOM 7142 C CA . GLN A 1 885 ? 8.900 -5.802 -19.636 1.00 58.34 885 GLN A CA 1
ATOM 7143 C C . GLN A 1 885 ? 9.073 -4.384 -19.045 1.00 58.34 885 GLN A C 1
ATOM 7145 O O . GLN A 1 885 ? 10.168 -3.832 -19.144 1.00 58.34 885 GLN A O 1
ATOM 7150 N N . ALA A 1 886 ? 8.055 -3.757 -18.446 1.00 56.66 886 ALA A N 1
ATOM 7151 C CA . ALA A 1 886 ? 8.077 -2.302 -18.217 1.00 56.66 886 ALA A CA 1
ATOM 7152 C C . ALA A 1 886 ? 9.236 -1.747 -17.371 1.00 56.66 886 ALA A C 1
ATOM 7154 O O . ALA A 1 886 ? 9.459 -0.540 -17.410 1.00 56.66 886 ALA A O 1
ATOM 7155 N N . PHE A 1 887 ? 9.980 -2.582 -16.643 1.00 59.97 887 PHE A N 1
ATOM 7156 C CA . PHE A 1 887 ? 11.129 -2.125 -15.862 1.00 59.97 887 PHE A CA 1
ATOM 7157 C C . PHE A 1 887 ? 12.494 -2.501 -16.435 1.00 59.97 887 PHE A C 1
ATOM 7159 O O . PHE A 1 887 ? 13.488 -1.987 -15.943 1.00 59.97 887 PHE A O 1
ATOM 7166 N N . GLY A 1 888 ? 12.587 -3.397 -17.426 1.00 60.28 888 GLY A N 1
ATOM 7167 C CA . GLY A 1 888 ? 13.884 -3.925 -17.886 1.00 60.28 888 GLY A CA 1
ATOM 7168 C C . GLY A 1 888 ? 14.703 -4.659 -16.804 1.00 60.28 888 GLY A C 1
ATOM 7169 O O . GLY A 1 888 ? 15.862 -4.983 -17.037 1.00 60.28 888 GLY A O 1
ATOM 7170 N N . ASN A 1 889 ? 14.102 -4.947 -15.642 1.00 65.62 889 ASN A N 1
ATOM 7171 C CA . ASN A 1 889 ? 14.780 -5.336 -14.398 1.00 65.62 889 ASN A CA 1
ATOM 7172 C C . ASN A 1 889 ? 14.359 -6.735 -13.923 1.00 65.62 889 ASN A C 1
ATOM 7174 O O . ASN A 1 889 ? 13.966 -6.910 -12.771 1.00 65.62 889 ASN A O 1
ATOM 7178 N N . TYR A 1 890 ? 14.378 -7.729 -14.807 1.00 70.56 890 TYR A N 1
ATOM 7179 C CA . TYR A 1 890 ? 13.915 -9.085 -14.489 1.00 70.56 890 TYR A CA 1
ATOM 7180 C C . TYR A 1 890 ? 15.059 -9.994 -14.071 1.00 70.56 890 TYR A C 1
ATOM 7182 O O . TYR A 1 890 ? 16.182 -9.869 -14.564 1.00 70.56 890 TYR A O 1
ATOM 7190 N N . PHE A 1 891 ? 14.745 -10.970 -13.224 1.00 73.38 891 PHE A N 1
ATOM 7191 C CA . PHE A 1 891 ? 15.615 -12.126 -13.067 1.00 73.38 891 PHE A CA 1
ATOM 7192 C C . PHE A 1 891 ? 15.465 -13.040 -14.280 1.00 73.38 891 PHE A C 1
ATOM 7194 O O . PHE A 1 891 ? 14.353 -13.400 -14.679 1.00 73.38 891 PHE A O 1
ATOM 7201 N N . LEU A 1 892 ? 16.604 -13.396 -14.869 1.00 70.81 892 LEU A N 1
ATOM 7202 C CA . LEU A 1 892 ? 16.682 -14.430 -15.887 1.00 70.81 892 LEU A CA 1
ATOM 7203 C C . LEU A 1 892 ? 16.984 -15.758 -15.196 1.00 70.81 892 LEU A C 1
ATOM 7205 O O . LEU A 1 892 ? 17.847 -15.830 -14.320 1.00 70.81 892 LEU A O 1
ATOM 7209 N N . ASN A 1 893 ? 16.272 -16.812 -15.579 1.00 68.62 893 ASN A N 1
ATOM 7210 C CA . ASN A 1 893 ? 16.618 -18.162 -15.153 1.00 68.62 893 ASN A CA 1
ATOM 7211 C C . ASN A 1 893 ? 17.895 -18.655 -15.870 1.00 68.62 893 ASN A C 1
ATOM 7213 O O . ASN A 1 893 ? 18.439 -17.988 -16.751 1.00 68.62 893 ASN A O 1
ATOM 7217 N N . LYS A 1 894 ? 18.354 -19.870 -15.544 1.00 61.47 894 LYS A N 1
ATOM 7218 C CA . LYS A 1 894 ? 19.536 -20.493 -16.178 1.00 61.47 894 LYS A CA 1
ATOM 7219 C C . LYS A 1 894 ? 19.431 -20.692 -17.702 1.00 61.47 894 LYS A C 1
ATOM 7221 O O . LYS A 1 894 ? 20.438 -20.957 -18.344 1.00 61.47 894 LYS A O 1
ATOM 7226 N N . TYR A 1 895 ? 18.231 -20.575 -18.272 1.00 67.88 895 TYR A N 1
ATOM 7227 C CA . TYR A 1 895 ? 17.963 -20.650 -19.712 1.00 67.88 895 TYR A CA 1
ATOM 7228 C C . TYR A 1 895 ? 17.817 -19.266 -20.357 1.00 67.88 895 TYR A C 1
ATOM 7230 O O . TYR A 1 895 ? 17.345 -19.160 -21.487 1.00 67.88 895 TYR A O 1
ATOM 7238 N N . ASN A 1 896 ? 18.199 -18.201 -19.646 1.00 67.56 896 ASN A N 1
ATOM 7239 C CA . ASN A 1 896 ? 18.080 -16.817 -20.095 1.00 67.56 896 ASN A CA 1
ATOM 7240 C C . ASN A 1 896 ? 16.621 -16.372 -20.342 1.00 67.56 896 ASN A C 1
ATOM 7242 O O . ASN A 1 896 ? 16.363 -15.480 -21.149 1.00 67.56 896 ASN A O 1
ATOM 7246 N N . GLN A 1 897 ? 15.657 -17.002 -19.662 1.00 73.38 897 GLN A N 1
ATOM 7247 C CA . GLN A 1 897 ? 14.237 -16.659 -19.749 1.00 73.38 897 GLN A CA 1
ATOM 7248 C C . GLN A 1 897 ? 13.842 -15.757 -18.581 1.00 73.38 897 GLN A C 1
ATOM 7250 O O . GLN A 1 897 ? 14.230 -16.009 -17.440 1.00 73.38 897 GLN A O 1
ATOM 7255 N N . ILE A 1 898 ? 13.033 -14.737 -18.865 1.00 75.75 898 ILE A N 1
ATOM 7256 C CA . ILE A 1 898 ? 12.429 -13.869 -17.849 1.00 75.75 898 ILE A CA 1
ATOM 7257 C C . ILE A 1 898 ? 11.545 -14.716 -16.939 1.00 75.75 898 ILE A C 1
ATOM 7259 O O . ILE A 1 898 ? 10.664 -15.424 -17.426 1.00 75.75 898 ILE A O 1
ATOM 7263 N N . ILE A 1 899 ? 11.756 -14.611 -15.627 1.00 79.50 899 ILE A N 1
ATOM 7264 C CA . ILE A 1 899 ? 10.846 -15.204 -14.651 1.00 79.50 899 ILE A CA 1
ATOM 7265 C C . ILE A 1 899 ? 9.692 -14.215 -14.420 1.00 79.50 899 ILE A C 1
ATOM 7267 O O . ILE A 1 899 ? 9.935 -13.111 -13.918 1.00 79.50 899 ILE A O 1
ATOM 7271 N N . PRO A 1 900 ? 8.449 -14.550 -14.815 1.00 81.69 900 PRO A N 1
ATOM 7272 C CA . PRO A 1 900 ? 7.333 -13.614 -14.759 1.00 81.69 900 PRO A CA 1
ATOM 7273 C C . PRO A 1 900 ? 7.078 -13.092 -13.350 1.00 81.69 900 PRO A C 1
ATOM 7275 O O . PRO A 1 900 ? 7.058 -13.853 -12.386 1.00 81.69 900 PRO A O 1
ATOM 7278 N N . GLY A 1 901 ? 6.852 -11.784 -13.244 1.00 81.12 901 GLY A N 1
ATOM 7279 C CA . GLY A 1 901 ? 6.508 -11.125 -11.994 1.00 81.12 901 GLY A CA 1
ATOM 7280 C C . GLY A 1 901 ? 7.622 -11.106 -10.953 1.00 81.12 901 GLY A C 1
ATOM 7281 O O . GLY A 1 901 ? 7.317 -10.844 -9.800 1.00 81.12 901 GLY A O 1
ATOM 7282 N N . ILE A 1 902 ? 8.887 -11.359 -11.300 1.00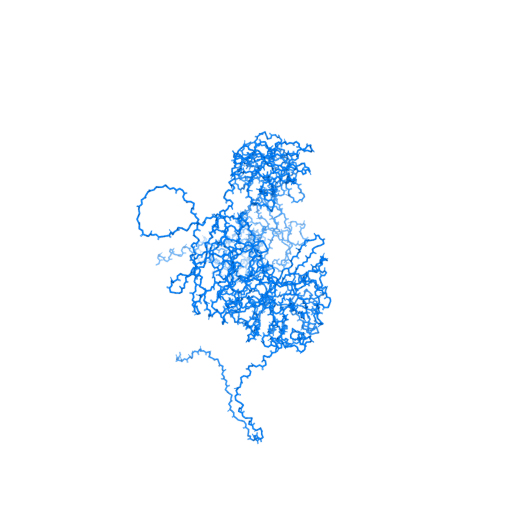 85.44 902 ILE A N 1
ATOM 7283 C CA . ILE A 1 902 ? 10.000 -11.256 -10.346 1.00 85.44 902 ILE A CA 1
ATOM 7284 C C . ILE A 1 902 ? 10.975 -10.195 -10.829 1.00 85.44 902 ILE A C 1
ATOM 7286 O O . ILE A 1 902 ? 11.546 -10.294 -11.918 1.00 85.44 902 ILE A O 1
ATOM 7290 N N . VAL A 1 903 ? 11.146 -9.163 -10.004 1.00 83.88 903 VAL A N 1
ATOM 7291 C CA . VAL A 1 903 ? 11.915 -7.971 -10.357 1.00 83.88 903 VAL A CA 1
ATOM 7292 C C . VAL A 1 903 ? 13.081 -7.751 -9.402 1.00 83.88 903 VAL A C 1
ATOM 7294 O O . VAL A 1 903 ? 13.001 -8.025 -8.203 1.00 83.88 903 VAL A O 1
ATOM 7297 N N . ASN A 1 904 ? 14.169 -7.235 -9.966 1.00 79.56 904 ASN A N 1
ATOM 7298 C CA . ASN A 1 904 ? 15.360 -6.783 -9.265 1.00 79.56 904 ASN A CA 1
ATOM 7299 C C . ASN A 1 904 ? 15.019 -5.508 -8.481 1.00 79.56 904 ASN A C 1
ATOM 7301 O O . ASN A 1 904 ? 14.862 -4.413 -9.037 1.00 79.56 904 ASN A O 1
ATOM 7305 N N . GLY A 1 905 ? 14.826 -5.668 -7.177 1.00 70.31 905 GLY A N 1
ATOM 7306 C CA . GLY A 1 905 ? 14.381 -4.590 -6.306 1.00 70.31 905 GLY A CA 1
ATOM 7307 C C . GLY A 1 905 ? 15.422 -3.480 -6.109 1.00 70.31 905 GLY A C 1
ATOM 7308 O O . GLY A 1 905 ? 15.041 -2.326 -5.959 1.00 70.31 905 GLY A O 1
ATOM 7309 N N . SER A 1 906 ? 16.723 -3.764 -6.218 1.00 66.81 906 SER A N 1
ATOM 7310 C CA . SER A 1 906 ? 17.792 -2.760 -6.090 1.00 66.81 906 SER A CA 1
ATOM 7311 C C . SER A 1 906 ? 17.834 -1.791 -7.275 1.00 66.81 906 SER A C 1
ATOM 7313 O O . SER A 1 906 ? 18.122 -0.616 -7.077 1.00 66.81 906 SER A O 1
ATOM 7315 N N . ILE A 1 907 ? 17.487 -2.223 -8.494 1.00 59.44 907 ILE A N 1
ATOM 7316 C CA . ILE A 1 907 ? 17.332 -1.282 -9.620 1.00 59.44 907 ILE A CA 1
ATOM 7317 C C . ILE A 1 907 ? 16.006 -0.520 -9.501 1.00 59.44 907 ILE A C 1
ATOM 7319 O O . ILE A 1 907 ? 15.941 0.679 -9.776 1.00 59.44 907 ILE A O 1
ATOM 7323 N N . THR A 1 908 ? 14.948 -1.188 -9.035 1.00 58.75 908 THR A N 1
ATOM 7324 C CA . THR A 1 908 ? 13.641 -0.551 -8.800 1.00 58.75 908 THR A CA 1
ATOM 7325 C C . THR A 1 908 ? 13.729 0.508 -7.687 1.00 58.75 908 THR A C 1
ATOM 7327 O O . THR A 1 908 ? 13.064 1.540 -7.761 1.00 58.75 908 THR A O 1
ATOM 7330 N N . ASN A 1 909 ? 14.630 0.330 -6.717 1.00 60.78 909 ASN A N 1
ATOM 7331 C CA . ASN A 1 909 ? 14.928 1.286 -5.653 1.00 60.78 909 ASN A CA 1
ATOM 7332 C C . ASN A 1 909 ? 15.359 2.667 -6.189 1.00 60.78 909 ASN A C 1
ATOM 7334 O O . ASN A 1 909 ? 14.851 3.682 -5.718 1.00 60.78 909 ASN A O 1
ATOM 7338 N N . ASN A 1 910 ? 16.200 2.736 -7.228 1.00 58.41 910 ASN A N 1
ATOM 7339 C CA . ASN A 1 910 ? 16.592 4.027 -7.818 1.00 58.41 910 ASN A CA 1
ATOM 7340 C C . ASN A 1 910 ? 15.384 4.834 -8.331 1.00 58.41 910 ASN A C 1
ATOM 7342 O O . ASN A 1 910 ? 15.407 6.062 -8.302 1.00 58.41 910 ASN A O 1
ATOM 7346 N N . PHE A 1 911 ? 14.309 4.159 -8.754 1.00 54.62 911 PHE A N 1
ATOM 7347 C CA . PHE A 1 911 ? 13.055 4.807 -9.151 1.00 54.62 911 PHE A CA 1
ATOM 7348 C C . PHE A 1 911 ? 12.160 5.181 -7.964 1.00 54.62 911 PHE A C 1
ATOM 7350 O O . PHE A 1 911 ? 11.393 6.139 -8.049 1.00 54.62 911 PHE A O 1
ATOM 7357 N N . LEU A 1 912 ? 12.226 4.417 -6.874 1.00 60.78 912 LEU A N 1
ATOM 7358 C CA . LEU A 1 912 ? 11.341 4.548 -5.713 1.00 60.78 912 LEU A CA 1
ATOM 7359 C C . LEU A 1 912 ? 11.918 5.441 -4.611 1.00 60.78 912 LEU A C 1
ATOM 7361 O O . LEU A 1 912 ? 11.171 5.893 -3.744 1.00 60.78 912 LEU A O 1
ATOM 7365 N N . ASN A 1 913 ? 13.220 5.726 -4.678 1.00 68.12 913 ASN A N 1
ATOM 7366 C CA . ASN A 1 913 ? 13.947 6.560 -3.735 1.00 68.12 913 ASN A CA 1
ATOM 7367 C C . ASN A 1 913 ? 13.760 6.068 -2.289 1.00 68.12 913 ASN A C 1
ATOM 7369 O O . ASN A 1 913 ? 13.325 6.821 -1.418 1.00 68.12 913 ASN A O 1
ATOM 7373 N N . PHE A 1 914 ? 14.045 4.779 -2.052 1.00 72.31 914 PHE A N 1
ATOM 7374 C CA . PHE A 1 914 ? 13.851 4.117 -0.755 1.00 72.31 914 PHE A CA 1
ATOM 7375 C C . PHE A 1 914 ? 14.470 4.916 0.381 1.00 72.31 914 PHE A C 1
ATOM 7377 O O . PHE A 1 914 ? 13.797 5.135 1.376 1.00 72.31 914 PHE A O 1
ATOM 7384 N N . ARG A 1 915 ? 15.684 5.447 0.184 1.00 71.88 915 ARG A N 1
ATOM 7385 C CA . ARG A 1 915 ? 16.361 6.304 1.163 1.00 71.88 915 ARG A CA 1
ATOM 7386 C C . ARG A 1 915 ? 15.478 7.467 1.618 1.00 71.88 915 ARG A C 1
ATOM 7388 O O . ARG A 1 915 ? 15.301 7.667 2.813 1.00 71.88 915 ARG A O 1
ATOM 7395 N N . ASN A 1 916 ? 14.863 8.192 0.684 1.00 70.56 916 ASN A N 1
ATOM 7396 C CA . ASN A 1 916 ? 13.988 9.315 1.024 1.00 70.56 916 ASN A CA 1
ATOM 7397 C C . ASN A 1 916 ? 12.625 8.870 1.578 1.00 70.56 916 ASN A C 1
ATOM 7399 O O . ASN A 1 916 ? 11.965 9.654 2.251 1.00 70.56 916 ASN A O 1
ATOM 7403 N N . GLN A 1 917 ? 12.173 7.649 1.277 1.00 69.69 917 GLN A N 1
ATOM 7404 C CA . GLN A 1 917 ? 10.891 7.128 1.766 1.00 69.69 917 GLN A CA 1
ATOM 7405 C C . GLN A 1 917 ? 10.999 6.499 3.160 1.00 69.69 917 GLN A C 1
ATOM 7407 O O . GLN A 1 917 ? 10.055 6.600 3.939 1.00 69.69 917 GLN A O 1
ATOM 7412 N N . THR A 1 918 ? 12.120 5.847 3.470 1.00 69.00 918 THR A N 1
ATOM 7413 C CA . THR A 1 918 ? 12.374 5.195 4.759 1.00 69.00 918 THR A CA 1
ATOM 7414 C C . THR A 1 918 ? 13.211 6.042 5.693 1.00 69.00 918 THR A C 1
ATOM 7416 O O . THR A 1 918 ? 13.240 5.738 6.872 1.00 69.00 918 THR A O 1
ATOM 7419 N N . GLY A 1 919 ? 13.867 7.104 5.223 1.00 62.00 919 GLY A N 1
ATOM 7420 C CA . GLY A 1 919 ? 14.645 7.991 6.084 1.00 62.00 919 GLY A CA 1
ATOM 7421 C C . GLY A 1 919 ? 15.892 7.340 6.671 1.00 62.00 919 GLY A C 1
ATOM 7422 O O . GLY A 1 919 ? 16.405 7.812 7.671 1.00 62.00 919 GLY A O 1
ATOM 7423 N N . PHE A 1 920 ? 16.414 6.252 6.103 1.00 69.31 920 PHE A N 1
ATOM 7424 C CA . PHE A 1 920 ? 17.712 5.756 6.558 1.00 69.31 920 PHE A CA 1
ATOM 7425 C C . PHE A 1 920 ? 18.830 6.720 6.146 1.00 69.31 920 PHE A C 1
ATOM 7427 O O . PHE A 1 920 ? 19.029 7.001 4.962 1.00 69.31 920 PHE A O 1
ATOM 7434 N N . VAL A 1 921 ? 19.527 7.256 7.152 1.00 51.34 921 VAL A N 1
ATOM 7435 C CA . VAL A 1 921 ? 20.582 8.277 7.002 1.00 51.34 921 VAL A CA 1
ATOM 7436 C C . VAL A 1 921 ? 21.830 7.712 6.342 1.00 51.34 921 VAL A C 1
ATOM 7438 O O . VAL A 1 921 ? 22.495 8.435 5.600 1.00 51.34 921 VAL A O 1
ATOM 7441 N N . ASP A 1 922 ? 22.083 6.419 6.518 1.00 55.19 922 ASP A N 1
ATOM 7442 C CA . ASP A 1 922 ? 23.298 5.738 6.072 1.00 55.19 922 ASP A CA 1
ATOM 7443 C C . ASP A 1 922 ? 23.061 4.899 4.804 1.00 55.19 922 ASP A C 1
ATOM 7445 O O . ASP A 1 922 ? 21.915 4.693 4.397 1.00 55.19 922 ASP A O 1
ATOM 7449 N N . ASP A 1 923 ? 24.145 4.414 4.185 1.00 62.22 923 ASP A N 1
ATOM 7450 C CA . ASP A 1 923 ? 24.221 3.664 2.914 1.00 62.22 923 ASP A CA 1
ATOM 7451 C C . ASP A 1 923 ? 23.446 2.318 2.883 1.00 62.22 923 ASP A C 1
ATOM 7453 O O . ASP A 1 923 ? 23.799 1.427 2.110 1.00 62.22 923 ASP A O 1
ATOM 7457 N N . TYR A 1 924 ? 22.381 2.136 3.681 1.00 73.25 924 TYR A N 1
ATOM 7458 C CA . TYR A 1 924 ? 21.512 0.960 3.628 1.00 73.25 924 TYR A CA 1
ATOM 7459 C C . TYR A 1 924 ? 20.947 0.791 2.224 1.00 73.25 924 TYR A C 1
ATOM 7461 O O . TYR A 1 924 ? 20.039 1.499 1.776 1.00 73.25 924 TYR A O 1
ATOM 7469 N N . GLN A 1 925 ? 21.473 -0.205 1.529 1.00 78.06 925 GLN A N 1
ATOM 7470 C CA . GLN A 1 925 ? 21.026 -0.537 0.198 1.00 78.06 925 GLN A CA 1
ATOM 7471 C C . GLN A 1 925 ? 19.828 -1.481 0.287 1.00 78.06 925 GLN A C 1
ATOM 7473 O O . GLN A 1 925 ? 19.779 -2.440 1.062 1.00 78.06 925 GLN A O 1
ATOM 7478 N N . TYR A 1 926 ? 18.833 -1.211 -0.542 1.00 82.88 926 TYR A N 1
ATOM 7479 C CA . TYR A 1 926 ? 17.656 -2.054 -0.636 1.00 82.88 926 TYR A CA 1
ATOM 7480 C C . TYR A 1 926 ? 18.020 -3.461 -1.157 1.00 82.88 926 TYR A C 1
ATOM 7482 O O . TYR A 1 926 ? 18.675 -3.592 -2.198 1.00 82.88 926 TYR A O 1
ATOM 7490 N N . PHE A 1 927 ? 17.557 -4.512 -0.472 1.00 84.94 927 PHE A N 1
ATOM 7491 C CA . PHE A 1 927 ? 17.866 -5.907 -0.794 1.00 84.94 927 PHE A CA 1
ATOM 7492 C C . PHE A 1 927 ? 16.912 -6.532 -1.841 1.00 84.94 927 PHE A C 1
ATOM 7494 O O . PHE A 1 927 ? 15.688 -6.476 -1.750 1.00 84.94 927 PHE A O 1
ATOM 7501 N N . ASN A 1 928 ? 17.502 -7.220 -2.819 1.00 73.12 928 ASN A N 1
ATOM 7502 C CA . ASN A 1 928 ? 17.215 -7.109 -4.253 1.00 73.12 928 ASN A CA 1
ATOM 7503 C C . ASN A 1 928 ? 16.062 -7.956 -4.864 1.00 73.12 928 ASN A C 1
ATOM 7505 O O . ASN A 1 928 ? 16.156 -8.378 -6.016 1.00 73.12 928 ASN A O 1
ATOM 7509 N N . ILE A 1 929 ? 14.960 -8.240 -4.167 1.00 86.56 929 ILE A N 1
ATOM 7510 C CA . ILE A 1 929 ? 13.866 -9.021 -4.790 1.00 86.56 929 ILE A CA 1
ATOM 7511 C C . ILE A 1 929 ? 12.475 -8.529 -4.413 1.00 86.56 929 ILE A C 1
ATOM 7513 O O . ILE A 1 929 ? 12.183 -8.344 -3.232 1.00 86.56 929 ILE A O 1
ATOM 7517 N N . MET A 1 930 ? 11.621 -8.387 -5.431 1.00 90.25 930 MET A N 1
ATOM 7518 C CA . MET A 1 930 ? 10.194 -8.101 -5.293 1.00 90.25 930 MET A CA 1
ATOM 7519 C C . MET A 1 930 ? 9.366 -8.952 -6.256 1.00 90.25 930 MET A C 1
ATOM 7521 O O . MET A 1 930 ? 9.835 -9.345 -7.329 1.00 90.25 930 MET A O 1
ATOM 7525 N N . TYR A 1 931 ? 8.106 -9.169 -5.897 1.00 91.50 931 TYR A N 1
ATOM 7526 C CA . TYR A 1 931 ? 7.092 -9.703 -6.796 1.00 91.50 931 TYR A CA 1
ATOM 7527 C C . TYR A 1 931 ? 6.303 -8.579 -7.436 1.00 91.50 931 TYR A C 1
ATOM 7529 O O . TYR A 1 931 ? 5.910 -7.641 -6.754 1.00 91.50 931 TYR A O 1
ATOM 7537 N N . SER A 1 932 ? 6.050 -8.679 -8.734 1.00 90.38 932 SER A N 1
ATOM 7538 C CA . SER A 1 932 ? 5.213 -7.755 -9.472 1.00 90.38 932 SER A CA 1
ATOM 7539 C C . SER A 1 932 ? 3.920 -8.430 -9.887 1.00 90.38 932 SER A C 1
ATOM 7541 O O . SER A 1 932 ? 3.923 -9.468 -10.555 1.00 90.38 932 SER A O 1
ATOM 7543 N N . PHE A 1 933 ? 2.817 -7.801 -9.508 1.00 90.56 933 PHE A N 1
ATOM 7544 C CA . PHE A 1 933 ? 1.474 -8.231 -9.837 1.00 90.56 933 PHE A CA 1
ATOM 7545 C C . PHE A 1 933 ? 0.861 -7.312 -10.889 1.00 90.56 933 PHE A C 1
ATOM 7547 O O . PHE A 1 933 ? 1.184 -6.127 -10.968 1.00 90.56 933 PHE A O 1
ATOM 7554 N N . LYS A 1 934 ? -0.010 -7.889 -11.708 1.00 88.19 934 LYS A N 1
ATOM 7555 C CA . LYS A 1 934 ? -0.912 -7.225 -12.640 1.00 88.19 934 LYS A CA 1
ATOM 7556 C C . LYS A 1 934 ? -2.319 -7.238 -12.047 1.00 88.19 934 LYS A C 1
ATOM 7558 O O . LYS A 1 934 ? -2.663 -8.169 -11.317 1.00 88.19 934 LYS A O 1
ATOM 7563 N N . ASP A 1 935 ? -3.135 -6.269 -12.446 1.00 85.19 935 ASP A N 1
ATOM 7564 C CA . ASP A 1 935 ? -4.528 -6.120 -12.028 1.00 85.19 935 ASP A CA 1
ATOM 7565 C C . ASP A 1 935 ? -4.591 -5.798 -10.526 1.00 85.19 935 ASP A C 1
ATOM 7567 O O . ASP A 1 935 ? -5.407 -6.337 -9.782 1.00 85.19 935 ASP A O 1
ATOM 7571 N N . SER A 1 936 ? -3.651 -4.965 -10.065 1.00 82.75 936 SER A N 1
ATOM 7572 C CA . SER A 1 936 ? -3.376 -4.765 -8.644 1.00 82.75 936 SER A CA 1
ATOM 7573 C C . SER A 1 936 ? -3.033 -3.326 -8.253 1.00 82.75 936 SER A C 1
ATOM 7575 O O . SER A 1 936 ? -2.342 -3.133 -7.250 1.00 82.75 936 SER A O 1
ATOM 7577 N N . ALA A 1 937 ? -3.524 -2.310 -8.981 1.00 73.69 937 ALA A N 1
ATOM 7578 C CA . ALA A 1 937 ? -3.289 -0.897 -8.656 1.00 73.69 937 ALA A CA 1
ATOM 7579 C C . ALA A 1 937 ? -4.012 -0.413 -7.390 1.00 73.69 937 ALA A C 1
ATOM 7581 O O . ALA A 1 937 ? -4.912 0.432 -7.419 1.00 73.69 937 ALA A O 1
ATOM 7582 N N . LEU A 1 938 ? -3.558 -0.892 -6.239 1.00 86.88 938 LEU A N 1
ATOM 7583 C CA . LEU A 1 938 ? -3.838 -0.250 -4.972 1.00 86.88 938 LEU A CA 1
ATOM 7584 C C . LEU A 1 938 ? -3.056 1.068 -4.898 1.00 86.88 938 LEU A C 1
ATOM 7586 O O . LEU A 1 938 ? -1.839 1.105 -5.068 1.00 86.88 938 LEU A O 1
ATOM 7590 N N . THR A 1 939 ? -3.752 2.177 -4.654 1.00 87.19 939 THR A N 1
ATOM 7591 C CA . THR A 1 939 ? -3.128 3.507 -4.600 1.00 87.19 939 THR A CA 1
ATOM 7592 C C . THR A 1 939 ? -2.362 3.737 -3.290 1.00 87.19 939 THR A C 1
ATOM 7594 O O . THR A 1 939 ? -2.335 2.878 -2.408 1.00 87.19 939 THR A O 1
ATOM 7597 N N . SER A 1 940 ? -1.748 4.918 -3.134 1.00 86.94 940 SER A N 1
ATOM 7598 C CA . SER A 1 940 ? -1.075 5.334 -1.889 1.00 86.94 940 SER A CA 1
ATOM 7599 C C . SER A 1 940 ? -1.944 5.074 -0.648 1.00 86.94 940 SER A C 1
ATOM 7601 O O . SER A 1 940 ? -3.162 5.199 -0.731 1.00 86.94 940 SER A O 1
ATOM 7603 N N . GLY A 1 941 ? -1.334 4.684 0.474 1.00 89.56 941 GLY A N 1
ATOM 7604 C CA . GLY A 1 941 ? -2.016 4.241 1.702 1.00 89.56 941 GLY A CA 1
ATOM 7605 C C . GLY A 1 941 ? -2.164 2.718 1.821 1.00 89.56 941 GLY A C 1
ATOM 7606 O O . GLY A 1 941 ? -2.206 2.187 2.926 1.00 89.56 941 GLY A O 1
ATOM 7607 N N . SER A 1 942 ? -2.135 1.991 0.701 1.00 93.06 942 SER A N 1
ATOM 7608 C CA . SER A 1 942 ? -2.136 0.517 0.689 1.00 93.06 942 SER A CA 1
ATOM 7609 C C . SER A 1 942 ? -0.769 -0.119 0.965 1.00 93.06 942 SER A C 1
ATOM 7611 O O . SER A 1 942 ? -0.652 -1.343 1.036 1.00 93.06 942 SER A O 1
ATOM 7613 N N . SER A 1 943 ? 0.291 0.675 1.082 1.00 94.12 943 SER A N 1
ATOM 7614 C CA . SER A 1 943 ? 1.599 0.180 1.503 1.00 94.12 943 SER A CA 1
ATOM 7615 C C . SER A 1 943 ? 1.475 -0.525 2.850 1.00 94.12 943 SER A C 1
ATOM 7617 O O . SER A 1 943 ? 0.854 0.003 3.774 1.00 94.12 943 SER A O 1
ATOM 7619 N N . GLY A 1 944 ? 2.026 -1.726 2.937 1.00 95.75 944 GLY A N 1
ATOM 7620 C CA . GLY A 1 944 ? 1.991 -2.575 4.115 1.00 95.75 944 GLY A CA 1
ATOM 7621 C C . GLY A 1 944 ? 0.852 -3.596 4.108 1.00 95.75 944 GLY A C 1
ATOM 7622 O O . GLY A 1 944 ? 0.706 -4.342 5.069 1.00 95.75 944 GLY A O 1
ATOM 7623 N N . SER A 1 945 ? 0.055 -3.665 3.036 1.00 96.62 945 SER A N 1
ATOM 7624 C CA . SER A 1 945 ? -0.992 -4.687 2.884 1.00 96.62 945 SER A CA 1
ATOM 7625 C C . SER A 1 945 ? -0.404 -6.090 2.810 1.00 96.62 945 SER A C 1
ATOM 7627 O O . SER A 1 945 ? 0.571 -6.312 2.093 1.00 96.62 945 SER A O 1
ATOM 7629 N N . VAL A 1 946 ? -1.030 -7.058 3.473 1.00 96.75 946 VAL A N 1
ATOM 7630 C CA . VAL A 1 946 ? -0.669 -8.471 3.314 1.00 96.75 946 VAL A CA 1
ATOM 7631 C C . VAL A 1 946 ? -0.999 -8.955 1.898 1.00 96.75 946 VAL A C 1
ATOM 7633 O O . VAL A 1 946 ? -2.022 -8.577 1.322 1.00 96.75 946 VAL A O 1
ATOM 7636 N N . VAL A 1 947 ? -0.135 -9.800 1.334 1.00 96.81 947 VAL A N 1
ATOM 7637 C CA . VAL A 1 947 ? -0.382 -10.497 0.067 1.00 96.81 947 VAL A CA 1
ATOM 7638 C C . VAL A 1 947 ? -0.540 -11.987 0.348 1.00 96.81 947 VAL A C 1
ATOM 7640 O O . VAL A 1 947 ? 0.409 -12.646 0.780 1.00 96.81 947 VAL A O 1
ATOM 7643 N N . LEU A 1 948 ? -1.736 -12.514 0.087 1.00 96.81 948 LEU A N 1
ATOM 7644 C CA . LEU A 1 948 ? -2.077 -13.928 0.239 1.00 96.81 948 LEU A CA 1
ATOM 7645 C C . LEU A 1 948 ? -2.134 -14.625 -1.120 1.00 96.81 948 LEU A C 1
ATOM 7647 O O . LEU A 1 948 ? -2.473 -14.005 -2.127 1.00 96.81 948 LEU A O 1
ATOM 7651 N N . ASN A 1 949 ? -1.861 -15.926 -1.146 1.00 95.44 949 ASN A N 1
ATOM 7652 C CA . ASN A 1 949 ? -2.203 -16.775 -2.285 1.00 95.44 949 ASN A CA 1
ATOM 7653 C C . ASN A 1 949 ? -3.579 -17.461 -2.123 1.00 95.44 949 ASN A C 1
ATOM 7655 O O . ASN A 1 949 ? -4.234 -17.315 -1.089 1.00 95.44 949 ASN A O 1
ATOM 7659 N N . GLY A 1 950 ? -4.009 -18.261 -3.109 1.00 94.56 950 GLY A N 1
ATOM 7660 C CA . GLY A 1 950 ? -5.277 -19.002 -3.053 1.00 94.56 950 GLY A CA 1
ATOM 7661 C C . GLY A 1 950 ? -5.371 -20.019 -1.909 1.00 94.56 950 GLY A C 1
ATOM 7662 O O . GLY A 1 950 ? -6.470 -20.345 -1.467 1.00 94.56 950 GLY A O 1
ATOM 7663 N N . ASN A 1 951 ? -4.231 -20.458 -1.368 1.00 95.38 951 ASN A N 1
ATOM 7664 C CA . ASN A 1 951 ? -4.143 -21.352 -0.211 1.00 95.38 951 ASN A CA 1
ATOM 7665 C C . ASN A 1 951 ? -4.134 -20.603 1.131 1.00 95.38 951 ASN A C 1
ATOM 7667 O O . ASN A 1 951 ? -3.907 -21.227 2.171 1.00 95.38 951 ASN A O 1
ATOM 7671 N N . LYS A 1 952 ? -4.377 -19.283 1.122 1.00 96.19 952 LYS A N 1
ATOM 7672 C CA . LYS A 1 952 ? -4.334 -18.409 2.305 1.00 96.19 952 LYS A CA 1
ATOM 7673 C C . LYS A 1 952 ? -2.943 -18.337 2.948 1.00 96.19 952 LYS A C 1
ATOM 7675 O O . LYS A 1 952 ? -2.821 -18.065 4.142 1.00 96.19 952 LYS A O 1
ATOM 7680 N N . GLU A 1 953 ? -1.893 -18.583 2.166 1.00 96.75 953 GLU A N 1
ATOM 7681 C CA . GLU A 1 953 ? -0.511 -18.432 2.615 1.00 96.75 953 GLU A CA 1
ATOM 7682 C C . GLU A 1 953 ? -0.024 -17.010 2.325 1.00 96.75 953 GLU A C 1
ATOM 7684 O O . GLU A 1 953 ? -0.221 -16.489 1.224 1.00 96.75 953 GLU A O 1
ATOM 7689 N N . ILE A 1 954 ? 0.645 -16.396 3.298 1.00 96.94 954 ILE A N 1
ATOM 7690 C CA . ILE A 1 954 ? 1.298 -15.097 3.163 1.00 96.94 954 ILE A CA 1
ATOM 7691 C C . ILE A 1 954 ? 2.536 -15.274 2.289 1.00 96.94 954 ILE A C 1
ATOM 7693 O O . ILE A 1 954 ? 3.477 -15.979 2.661 1.00 96.94 954 ILE A O 1
ATOM 7697 N N . ILE A 1 955 ? 2.537 -14.621 1.129 1.00 94.62 955 ILE A N 1
ATOM 7698 C CA . ILE A 1 955 ? 3.670 -14.635 0.196 1.00 94.62 955 ILE A CA 1
ATOM 7699 C C . ILE A 1 955 ? 4.533 -13.378 0.311 1.00 94.62 955 ILE A C 1
ATOM 7701 O O . ILE A 1 955 ? 5.690 -13.382 -0.106 1.00 94.62 955 ILE A O 1
ATOM 7705 N N . GLY A 1 956 ? 3.980 -12.291 0.851 1.00 95.38 956 GLY A N 1
ATOM 7706 C CA . GLY A 1 956 ? 4.668 -11.013 0.892 1.00 95.38 956 GLY A CA 1
ATOM 7707 C C . GLY A 1 956 ? 3.834 -9.868 1.448 1.00 95.38 956 GLY A C 1
ATOM 7708 O O . GLY A 1 956 ? 2.717 -10.061 1.930 1.00 95.38 956 GLY A O 1
ATOM 7709 N N . ILE A 1 957 ? 4.389 -8.664 1.343 1.00 96.00 957 ILE A N 1
ATOM 7710 C CA . ILE A 1 957 ? 3.749 -7.416 1.757 1.00 96.00 957 ILE A CA 1
ATOM 7711 C C . ILE A 1 957 ? 3.785 -6.392 0.621 1.00 96.00 957 ILE A C 1
ATOM 7713 O O . ILE A 1 957 ? 4.826 -6.151 0.013 1.00 96.00 957 ILE A O 1
ATOM 7717 N N . HIS A 1 958 ? 2.632 -5.819 0.290 1.00 95.38 958 HIS A N 1
ATOM 7718 C CA . HIS A 1 958 ? 2.472 -4.848 -0.786 1.00 95.38 958 HIS A CA 1
ATOM 7719 C C . HIS A 1 958 ? 3.294 -3.589 -0.507 1.00 95.38 958 HIS A C 1
ATOM 7721 O O . HIS A 1 958 ? 3.123 -2.970 0.538 1.00 95.38 958 HIS A O 1
ATOM 7727 N N . PHE A 1 959 ? 4.134 -3.208 -1.465 1.00 91.12 959 PHE A N 1
ATOM 7728 C CA . PHE A 1 959 ? 5.118 -2.136 -1.356 1.00 91.12 959 PHE A CA 1
ATOM 7729 C C . PHE A 1 959 ? 4.689 -0.869 -2.112 1.00 91.12 959 PHE A C 1
ATOM 7731 O O . PHE A 1 959 ? 4.599 0.209 -1.525 1.00 91.12 959 PHE A O 1
ATOM 7738 N N . ALA A 1 960 ? 4.419 -0.975 -3.420 1.00 88.19 960 ALA A N 1
ATOM 7739 C CA . ALA A 1 960 ? 4.102 0.187 -4.256 1.00 88.19 960 ALA A CA 1
ATOM 7740 C C . ALA A 1 960 ? 3.294 -0.159 -5.507 1.00 88.19 960 ALA A C 1
ATOM 7742 O O . ALA A 1 960 ? 3.305 -1.285 -5.997 1.00 88.19 960 ALA A O 1
ATOM 7743 N N . MET A 1 961 ? 2.657 0.867 -6.072 1.00 86.31 961 MET A N 1
ATOM 7744 C CA . MET A 1 961 ? 1.926 0.808 -7.336 1.00 86.31 961 MET A CA 1
ATOM 7745 C C . MET A 1 961 ? 2.818 1.148 -8.537 1.00 86.31 961 MET A C 1
ATOM 7747 O O . MET A 1 961 ? 3.598 2.101 -8.508 1.00 86.31 961 MET A O 1
ATOM 7751 N N . VAL A 1 962 ? 2.592 0.445 -9.644 1.00 81.31 962 VAL A N 1
ATOM 7752 C CA . VAL A 1 962 ? 3.220 0.646 -10.952 1.00 81.31 962 VAL A CA 1
ATOM 7753 C C . VAL A 1 962 ? 2.198 1.246 -11.923 1.00 81.31 962 VAL A C 1
ATOM 7755 O O . VAL A 1 962 ? 1.438 0.539 -12.584 1.00 81.31 962 VAL A O 1
ATOM 7758 N N . ARG A 1 963 ? 2.174 2.584 -12.012 1.00 71.31 963 ARG A N 1
ATOM 7759 C CA . ARG A 1 963 ? 1.151 3.348 -12.759 1.00 71.31 963 ARG A CA 1
ATOM 7760 C C . ARG A 1 963 ? 1.023 3.038 -14.261 1.00 71.31 963 ARG A C 1
ATOM 7762 O O . ARG A 1 963 ? -0.108 3.075 -14.730 1.00 71.31 963 ARG A O 1
ATOM 7769 N N . PRO A 1 964 ? 2.088 2.730 -15.032 1.00 68.62 964 PRO A N 1
ATOM 7770 C CA . PRO A 1 964 ? 1.926 2.452 -16.462 1.00 68.62 964 PRO A CA 1
ATOM 7771 C C . PRO A 1 964 ? 1.182 1.146 -16.765 1.00 68.62 964 PRO A C 1
ATOM 7773 O O . PRO A 1 964 ? 0.774 0.944 -17.903 1.00 68.62 964 PRO A O 1
ATOM 7776 N N . LEU A 1 965 ? 1.053 0.241 -15.787 1.00 68.81 965 LEU A N 1
ATOM 7777 C CA . LEU A 1 965 ? 0.664 -1.147 -16.038 1.00 68.81 965 LEU A CA 1
ATOM 7778 C C . LEU A 1 965 ? -0.518 -1.656 -15.213 1.00 68.81 965 LEU A C 1
ATOM 7780 O O . LEU A 1 965 ? -0.813 -2.846 -15.299 1.00 68.81 965 LEU A O 1
ATOM 7784 N N . ASP A 1 966 ? -1.156 -0.804 -14.405 1.00 78.06 966 ASP A N 1
ATOM 7785 C CA . ASP A 1 966 ? -2.149 -1.264 -13.418 1.00 78.06 966 ASP A CA 1
ATOM 7786 C C . ASP A 1 966 ? -1.578 -2.406 -12.544 1.00 78.06 966 ASP A C 1
ATOM 7788 O O . ASP A 1 966 ? -2.193 -3.447 -12.301 1.00 78.06 966 ASP A O 1
ATOM 7792 N N . GLY A 1 967 ? -0.306 -2.250 -12.166 1.00 85.19 967 GLY A N 1
ATOM 7793 C CA . GLY A 1 967 ? 0.442 -3.258 -11.432 1.00 85.19 967 GLY A CA 1
ATOM 7794 C C . GLY A 1 967 ? 0.816 -2.798 -10.036 1.00 85.19 967 GLY A C 1
ATOM 7795 O O . GLY A 1 967 ? 0.737 -1.614 -9.699 1.00 85.19 967 GLY A O 1
ATOM 7796 N N . SER A 1 968 ? 1.296 -3.735 -9.233 1.00 88.62 968 SER A N 1
ATOM 7797 C CA . SER A 1 968 ? 1.903 -3.449 -7.941 1.00 88.62 968 SER A CA 1
ATOM 7798 C C . SER A 1 968 ? 3.135 -4.298 -7.698 1.00 88.62 968 SER A C 1
ATOM 7800 O O . SER A 1 968 ? 3.416 -5.246 -8.430 1.00 88.62 968 SER A O 1
ATOM 7802 N N . LEU A 1 969 ? 3.894 -3.909 -6.685 1.00 91.44 969 LEU A N 1
ATOM 7803 C CA . LEU A 1 969 ? 5.069 -4.602 -6.196 1.00 91.44 969 LEU A CA 1
ATOM 7804 C C . LEU A 1 969 ? 4.802 -5.088 -4.774 1.00 91.44 969 LEU A C 1
ATOM 7806 O O . LEU A 1 969 ? 4.155 -4.383 -3.999 1.00 91.44 969 LEU A O 1
ATOM 7810 N N . ALA A 1 970 ? 5.331 -6.251 -4.413 1.00 93.44 970 ALA A N 1
ATOM 7811 C CA . ALA A 1 970 ? 5.351 -6.738 -3.042 1.00 93.44 970 ALA A CA 1
ATOM 7812 C C . ALA A 1 970 ? 6.712 -7.309 -2.661 1.00 93.44 970 ALA A C 1
ATOM 7814 O O . ALA A 1 970 ? 7.410 -7.910 -3.476 1.00 93.44 970 ALA A O 1
ATOM 7815 N N . GLU A 1 971 ? 7.047 -7.158 -1.390 1.00 92.94 971 GLU A N 1
ATOM 7816 C CA . GLU A 1 971 ? 8.225 -7.738 -0.766 1.00 92.94 971 GLU A CA 1
ATOM 7817 C C . GLU A 1 971 ? 7.950 -9.185 -0.357 1.00 92.94 971 GLU A C 1
ATOM 7819 O O . GLU A 1 971 ? 7.064 -9.406 0.474 1.00 92.94 971 GLU A O 1
ATOM 7824 N N . PRO A 1 972 ? 8.709 -10.176 -0.843 1.00 94.25 972 PRO A N 1
ATOM 7825 C CA . PRO A 1 972 ? 8.693 -11.495 -0.231 1.00 94.25 972 PRO A CA 1
ATOM 7826 C C . PRO A 1 972 ? 9.292 -11.450 1.174 1.00 94.25 972 PRO A C 1
ATOM 7828 O O . PRO A 1 972 ? 10.393 -10.921 1.369 1.00 94.25 972 PRO A O 1
ATOM 7831 N N . LEU A 1 973 ? 8.587 -12.057 2.132 1.00 94.31 973 LEU A N 1
ATOM 7832 C CA . LEU A 1 973 ? 9.041 -12.209 3.522 1.00 94.31 973 LEU A CA 1
ATOM 7833 C C . LEU A 1 973 ? 9.944 -13.435 3.712 1.00 94.31 973 LEU A C 1
ATOM 7835 O O . LEU A 1 973 ? 10.788 -13.444 4.607 1.00 94.31 973 LEU A O 1
ATOM 7839 N N . ILE A 1 974 ? 9.779 -14.441 2.851 1.00 93.12 974 ILE A N 1
ATOM 7840 C CA . ILE A 1 974 ? 10.560 -15.678 2.827 1.00 93.12 974 ILE A CA 1
ATOM 7841 C C . ILE A 1 974 ? 11.108 -15.874 1.417 1.00 93.12 974 ILE A C 1
ATOM 7843 O O . ILE A 1 974 ? 10.408 -15.660 0.424 1.00 93.12 974 ILE A O 1
ATOM 7847 N N . PHE A 1 975 ? 12.372 -16.268 1.340 1.00 91.25 975 PHE A N 1
ATOM 7848 C CA . PHE A 1 975 ? 13.089 -16.488 0.102 1.00 91.25 975 PHE A CA 1
ATOM 7849 C C . PHE A 1 975 ? 14.131 -17.592 0.277 1.00 91.25 975 PHE A C 1
ATOM 7851 O O . PHE A 1 975 ? 15.054 -17.469 1.074 1.00 91.25 975 PHE A O 1
ATOM 7858 N N . GLU A 1 976 ? 14.030 -18.668 -0.493 1.00 88.19 976 GLU A N 1
ATOM 7859 C CA . GLU A 1 976 ? 14.937 -19.823 -0.422 1.00 88.19 976 GLU A CA 1
ATOM 7860 C C . GLU A 1 976 ? 16.318 -19.583 -1.050 1.00 88.19 976 GLU A C 1
ATOM 7862 O O . GLU A 1 976 ? 17.173 -20.470 -1.029 1.00 88.19 976 GLU A O 1
ATOM 7867 N N . GLY A 1 977 ? 16.556 -18.390 -1.595 1.00 87.50 977 GLY A N 1
ATOM 7868 C CA . GLY A 1 977 ? 17.754 -18.081 -2.360 1.00 87.50 977 GLY A CA 1
ATOM 7869 C C . GLY A 1 977 ? 17.588 -18.420 -3.838 1.00 87.50 977 GLY A C 1
ATOM 7870 O O . GLY A 1 977 ? 16.718 -19.183 -4.247 1.00 87.50 977 GLY A O 1
ATOM 7871 N N . PHE A 1 978 ? 18.452 -17.850 -4.669 1.00 83.44 978 PHE A N 1
ATOM 7872 C CA . PHE A 1 978 ? 18.466 -18.110 -6.103 1.00 83.44 978 PHE A CA 1
ATOM 7873 C C . PHE A 1 978 ? 19.847 -18.594 -6.520 1.00 83.44 978 PHE A C 1
ATOM 7875 O O . PHE A 1 978 ? 20.848 -17.965 -6.177 1.00 83.44 978 PHE A O 1
ATOM 7882 N N . ARG A 1 979 ? 19.906 -19.716 -7.245 1.00 80.62 979 ARG A N 1
ATOM 7883 C CA . ARG A 1 979 ? 21.148 -20.326 -7.735 1.00 80.62 979 ARG A CA 1
ATOM 7884 C C . ARG A 1 979 ? 21.080 -20.573 -9.240 1.00 80.62 979 ARG A C 1
ATOM 7886 O O . ARG A 1 979 ? 20.050 -21.009 -9.750 1.00 80.62 979 ARG A O 1
ATOM 7893 N N . ILE A 1 980 ? 22.193 -20.356 -9.935 1.00 76.19 980 ILE A N 1
ATOM 7894 C CA . ILE A 1 980 ? 22.386 -20.719 -11.346 1.00 76.19 980 ILE A CA 1
ATOM 7895 C C . ILE A 1 980 ? 23.659 -21.561 -11.425 1.00 76.19 980 ILE A C 1
ATOM 7897 O O . ILE A 1 980 ? 24.719 -21.086 -11.039 1.00 76.19 980 ILE A O 1
ATOM 7901 N N . ASN A 1 981 ? 23.562 -22.799 -11.924 1.00 78.19 981 ASN A N 1
ATOM 7902 C CA . ASN A 1 981 ? 24.697 -23.732 -12.040 1.00 78.19 981 ASN A CA 1
ATOM 7903 C C . ASN A 1 981 ? 25.481 -23.875 -10.719 1.00 78.19 981 ASN A C 1
ATOM 7905 O O . ASN A 1 981 ? 26.692 -23.684 -10.687 1.00 78.19 981 ASN A O 1
ATOM 7909 N N . ASP A 1 982 ? 24.758 -24.112 -9.619 1.00 80.81 982 ASP A N 1
ATOM 7910 C CA . ASP A 1 982 ? 25.259 -24.194 -8.235 1.00 80.81 982 ASP A CA 1
ATOM 7911 C C . ASP A 1 982 ? 25.899 -22.923 -7.658 1.00 80.81 982 ASP A C 1
ATOM 7913 O O . ASP A 1 982 ? 26.113 -22.840 -6.446 1.00 80.81 982 ASP A O 1
ATOM 7917 N N . GLN A 1 983 ? 26.092 -21.885 -8.470 1.00 80.38 983 GLN A N 1
ATOM 7918 C CA . GLN A 1 983 ? 26.506 -20.574 -8.006 1.00 80.38 983 GLN A CA 1
ATOM 7919 C C . GLN A 1 983 ? 25.325 -19.845 -7.363 1.00 80.38 983 GLN A C 1
ATOM 7921 O O . GLN A 1 983 ? 24.265 -19.676 -7.970 1.00 80.38 983 GLN A O 1
ATOM 7926 N N . LEU A 1 984 ? 25.517 -19.388 -6.127 1.00 81.69 984 LEU A N 1
ATOM 7927 C CA . LEU A 1 984 ? 24.569 -18.524 -5.435 1.00 81.69 984 LEU A CA 1
ATOM 7928 C C . LEU A 1 984 ? 24.513 -17.159 -6.135 1.00 81.69 984 LEU A C 1
ATOM 7930 O O . LEU A 1 984 ? 25.546 -16.521 -6.321 1.00 81.69 984 LEU A O 1
ATOM 7934 N N . ILE A 1 985 ? 23.305 -16.762 -6.549 1.00 80.81 985 ILE A N 1
ATOM 7935 C CA . ILE A 1 985 ? 22.986 -15.487 -7.216 1.00 80.81 985 ILE A CA 1
ATOM 7936 C C . ILE A 1 985 ? 22.222 -14.540 -6.289 1.00 80.81 985 ILE A C 1
ATOM 7938 O O . ILE A 1 985 ? 22.539 -13.349 -6.264 1.00 80.81 985 ILE A O 1
ATOM 7942 N N . LEU A 1 986 ? 21.368 -15.058 -5.402 1.00 85.06 986 LEU A N 1
ATOM 7943 C CA . LEU A 1 986 ? 20.867 -14.318 -4.240 1.00 85.06 986 LEU A CA 1
ATOM 7944 C C . LEU A 1 986 ? 20.818 -15.221 -2.998 1.00 85.06 986 LEU A C 1
ATOM 7946 O O . LEU A 1 986 ? 20.346 -16.355 -3.120 1.00 85.06 986 LEU A O 1
ATOM 7950 N N . PRO A 1 987 ? 21.253 -14.752 -1.814 1.00 90.06 987 PRO A N 1
ATOM 7951 C CA . PRO A 1 987 ? 21.160 -15.534 -0.587 1.00 90.06 987 PRO A CA 1
ATOM 7952 C C . PRO A 1 987 ? 19.717 -15.686 -0.105 1.00 90.06 987 PRO A C 1
ATOM 7954 O O . PRO A 1 987 ? 18.860 -14.844 -0.371 1.00 90.06 987 PRO A O 1
ATOM 7957 N N . ALA A 1 988 ? 19.474 -16.784 0.606 1.00 92.38 988 ALA A N 1
ATOM 7958 C CA . ALA A 1 988 ? 18.195 -17.094 1.227 1.00 92.38 988 ALA A CA 1
ATOM 7959 C C . ALA A 1 988 ? 17.956 -16.243 2.483 1.00 92.38 988 ALA A C 1
ATOM 7961 O O . ALA A 1 988 ? 18.908 -15.837 3.146 1.00 92.38 988 ALA A O 1
ATOM 7962 N N . TYR A 1 989 ? 16.693 -16.017 2.836 1.00 94.31 989 TYR A N 1
ATOM 7963 C CA . TYR A 1 989 ? 16.281 -15.386 4.087 1.00 94.31 989 TYR A CA 1
ATOM 7964 C C . TYR A 1 989 ? 14.848 -15.794 4.474 1.00 94.31 989 TYR A C 1
ATOM 7966 O O . TYR A 1 989 ? 14.006 -16.042 3.615 1.00 94.31 989 TYR A O 1
ATOM 7974 N N . ASP A 1 990 ? 14.544 -15.800 5.770 1.00 96.00 990 ASP A N 1
ATOM 7975 C CA . ASP A 1 990 ? 13.185 -15.872 6.323 1.00 96.00 990 ASP A CA 1
ATOM 7976 C C . ASP A 1 990 ? 13.047 -14.778 7.390 1.00 96.00 990 ASP A C 1
ATOM 7978 O O . ASP A 1 990 ? 13.499 -14.934 8.526 1.00 96.00 990 ASP A O 1
ATOM 7982 N N . LEU A 1 991 ? 12.442 -13.641 7.036 1.00 96.31 991 LEU A N 1
ATOM 7983 C CA . LEU A 1 991 ? 12.330 -12.489 7.942 1.00 96.31 991 LEU A CA 1
ATOM 7984 C C . LEU A 1 991 ? 11.456 -12.781 9.175 1.00 96.31 991 LEU A C 1
ATOM 7986 O O . LEU A 1 991 ? 11.513 -12.033 10.152 1.00 96.31 991 LEU A O 1
ATOM 7990 N N . ILE A 1 992 ? 10.665 -13.858 9.150 1.00 97.19 992 ILE A N 1
ATOM 7991 C CA . ILE A 1 992 ? 9.735 -14.232 10.214 1.00 97.19 992 ILE A CA 1
ATOM 7992 C C . ILE A 1 992 ? 10.394 -15.213 11.181 1.00 97.19 992 ILE A C 1
ATOM 7994 O O . ILE A 1 992 ? 10.566 -14.877 12.352 1.00 97.19 992 ILE A O 1
ATOM 7998 N N . ASN A 1 993 ? 10.787 -16.399 10.708 1.00 96.19 993 ASN A N 1
ATOM 7999 C CA . ASN A 1 993 ? 11.315 -17.470 11.564 1.00 96.19 993 ASN A CA 1
ATOM 8000 C C . ASN A 1 993 ? 12.841 -17.470 11.687 1.00 96.19 993 ASN A C 1
ATOM 8002 O O . ASN A 1 993 ? 13.366 -18.048 12.641 1.00 96.19 993 ASN A O 1
ATOM 8006 N N . GLY A 1 994 ? 13.543 -16.852 10.736 1.00 95.25 994 GLY A N 1
ATOM 8007 C CA . GLY A 1 994 ? 14.988 -16.985 10.594 1.00 95.25 994 GLY A CA 1
ATOM 8008 C C . GLY A 1 994 ? 15.417 -18.366 10.090 1.00 95.25 994 GLY A C 1
ATOM 8009 O O . GLY A 1 994 ? 14.629 -19.129 9.537 1.00 95.25 994 GLY A O 1
ATOM 8010 N N . GLY A 1 995 ? 16.692 -18.700 10.301 1.00 92.81 995 GLY A N 1
ATOM 8011 C CA . GLY A 1 995 ? 17.233 -20.034 10.016 1.00 92.81 995 GLY A CA 1
ATOM 8012 C C . GLY A 1 995 ? 17.730 -20.252 8.585 1.00 92.81 995 GLY A C 1
ATOM 8013 O O . GLY A 1 995 ? 18.237 -21.332 8.283 1.00 92.81 995 GLY A O 1
ATOM 8014 N N . ALA A 1 996 ? 17.646 -19.248 7.710 1.00 93.50 996 ALA A N 1
ATOM 8015 C CA . ALA A 1 996 ? 18.315 -19.316 6.417 1.00 93.50 996 ALA A CA 1
ATOM 8016 C C . ALA A 1 996 ? 19.851 -19.223 6.576 1.00 93.50 996 ALA A C 1
ATOM 8018 O O . ALA A 1 996 ? 20.339 -18.576 7.509 1.00 93.50 996 ALA A O 1
ATOM 8019 N N . PRO A 1 997 ? 20.641 -19.833 5.672 1.00 93.56 997 PRO A N 1
ATOM 8020 C CA . PRO A 1 997 ? 22.096 -19.714 5.696 1.00 93.56 997 PRO A CA 1
ATOM 8021 C C . PRO A 1 997 ? 22.554 -18.254 5.708 1.00 93.56 997 PRO A C 1
ATOM 8023 O O . PRO A 1 997 ? 22.088 -17.452 4.902 1.00 93.56 997 PRO A O 1
ATOM 8026 N N . HIS A 1 998 ? 23.489 -17.930 6.605 1.00 94.06 998 HIS A N 1
ATOM 8027 C CA . HIS A 1 998 ? 24.017 -16.575 6.820 1.00 94.06 998 HIS A CA 1
ATOM 8028 C C . HIS A 1 998 ? 22.990 -15.544 7.311 1.00 94.06 998 HIS A C 1
ATOM 8030 O O . HIS A 1 998 ? 23.322 -14.366 7.400 1.00 94.06 998 HIS A O 1
ATOM 8036 N N . GLN A 1 999 ? 21.766 -15.945 7.660 1.00 95.25 999 GLN A N 1
ATOM 8037 C CA . GLN A 1 999 ? 20.813 -15.050 8.297 1.00 95.25 999 GLN A CA 1
ATOM 8038 C C . GLN A 1 999 ? 21.119 -14.927 9.790 1.00 95.25 999 GLN A C 1
ATOM 8040 O O . GLN A 1 999 ? 21.163 -15.921 10.512 1.00 95.25 999 GLN A O 1
ATOM 8045 N N . VAL A 1 1000 ? 21.310 -13.696 10.253 1.00 96.00 1000 VAL A N 1
ATOM 8046 C CA . VAL A 1 1000 ? 21.712 -13.398 11.636 1.00 96.00 1000 VAL A CA 1
ATOM 8047 C C . VAL A 1 1000 ? 20.555 -12.894 12.491 1.00 96.00 1000 VAL A C 1
ATOM 8049 O O . VAL A 1 1000 ? 20.610 -13.006 13.715 1.00 96.00 1000 VAL A O 1
ATOM 8052 N N . TYR A 1 1001 ? 19.503 -12.358 11.863 1.00 95.06 1001 TYR A N 1
ATOM 8053 C CA . TYR A 1 1001 ? 18.395 -11.733 12.578 1.00 95.06 1001 TYR A CA 1
ATOM 8054 C C . TYR A 1 1001 ? 17.037 -11.939 11.886 1.00 95.06 1001 TYR A C 1
ATOM 8056 O O . TYR A 1 1001 ? 16.939 -11.984 10.657 1.00 95.06 1001 TYR A O 1
ATOM 8064 N N . SER A 1 1002 ? 15.976 -12.064 12.683 1.00 97.00 1002 SER A N 1
ATOM 8065 C CA . SER A 1 1002 ? 14.590 -12.322 12.260 1.00 97.00 1002 SER A CA 1
ATOM 8066 C C . SER A 1 1002 ? 13.603 -11.807 13.308 1.00 97.00 1002 SER A C 1
ATOM 8068 O O . SER A 1 1002 ? 13.981 -11.570 14.461 1.00 97.00 1002 SER A O 1
ATOM 8070 N N . TYR A 1 1003 ? 12.325 -11.693 12.942 1.00 97.88 1003 TYR A N 1
ATOM 8071 C CA . TYR A 1 1003 ? 11.279 -11.312 13.889 1.00 97.88 1003 TYR A CA 1
ATOM 8072 C C . TYR A 1 1003 ? 11.178 -12.285 15.074 1.00 97.88 1003 TYR A C 1
ATOM 8074 O O . TYR A 1 1003 ? 11.099 -11.832 16.212 1.00 97.88 1003 TYR A O 1
ATOM 8082 N N . LYS A 1 1004 ? 11.260 -13.606 14.856 1.00 97.56 1004 LYS A N 1
ATOM 8083 C CA . LYS A 1 1004 ? 11.241 -14.598 15.945 1.00 97.56 1004 LYS A CA 1
ATOM 8084 C C . LYS A 1 1004 ? 12.353 -14.356 16.962 1.00 97.56 1004 LYS A C 1
ATOM 8086 O O . LYS A 1 1004 ? 12.106 -14.400 18.164 1.00 97.56 1004 LYS A O 1
ATOM 8091 N N . GLN A 1 1005 ? 13.570 -14.077 16.499 1.00 96.81 1005 GLN A N 1
ATOM 8092 C CA . GLN A 1 1005 ? 14.696 -13.770 17.386 1.00 96.81 1005 GLN A CA 1
ATOM 8093 C C . GLN A 1 1005 ? 14.475 -12.454 18.143 1.00 96.81 1005 GLN A C 1
ATOM 8095 O O . GLN A 1 1005 ? 14.704 -12.413 19.351 1.00 96.81 1005 GLN A O 1
ATOM 8100 N N . ALA A 1 1006 ? 13.970 -11.415 17.469 1.00 96.75 1006 ALA A N 1
ATOM 8101 C CA . ALA A 1 1006 ? 13.615 -10.146 18.103 1.00 96.75 1006 ALA A CA 1
ATOM 8102 C C . ALA A 1 1006 ? 12.533 -10.331 19.183 1.00 96.75 1006 ALA A C 1
ATOM 8104 O O . ALA A 1 1006 ? 12.686 -9.862 20.310 1.00 96.75 1006 ALA A O 1
ATOM 8105 N N . PHE A 1 1007 ? 11.475 -11.086 18.873 1.00 97.19 1007 PHE A N 1
ATOM 8106 C CA . PHE A 1 1007 ? 10.403 -11.404 19.811 1.00 97.19 1007 PHE A CA 1
ATOM 8107 C C . PHE A 1 1007 ? 10.952 -12.133 21.040 1.00 97.19 1007 PHE A C 1
ATOM 8109 O O . PHE A 1 1007 ? 10.741 -11.698 22.167 1.00 97.19 1007 PHE A O 1
ATOM 8116 N N . ARG A 1 1008 ? 11.722 -13.210 20.840 1.00 96.31 1008 ARG A N 1
ATOM 8117 C CA . ARG A 1 1008 ? 12.290 -13.988 21.952 1.00 96.31 1008 ARG A CA 1
ATOM 8118 C C . ARG A 1 1008 ? 13.297 -13.207 22.778 1.00 96.31 1008 ARG A C 1
ATOM 8120 O O . ARG A 1 1008 ? 13.448 -13.507 23.952 1.00 96.31 1008 ARG A O 1
ATOM 8127 N N . LYS A 1 1009 ? 13.981 -12.216 22.206 1.00 96.00 1009 LYS A N 1
ATOM 8128 C CA . LYS A 1 1009 ? 14.886 -11.347 22.964 1.00 96.00 1009 LYS A CA 1
ATOM 8129 C C . LYS A 1 1009 ? 14.119 -10.476 23.963 1.00 96.00 1009 LYS A C 1
ATOM 8131 O O . LYS A 1 1009 ? 14.534 -10.393 25.117 1.00 96.00 1009 LYS A O 1
ATOM 8136 N N . HIS A 1 1010 ? 13.017 -9.873 23.517 1.00 95.81 1010 HIS A N 1
ATOM 8137 C CA . HIS A 1 1010 ? 12.295 -8.824 24.250 1.00 95.81 1010 HIS A CA 1
ATOM 8138 C C . HIS A 1 1010 ? 11.080 -9.317 25.044 1.00 95.81 1010 HIS A C 1
ATOM 8140 O O . HIS A 1 1010 ? 10.641 -8.640 25.967 1.00 95.81 1010 HIS A O 1
ATOM 8146 N N . PHE A 1 1011 ? 10.555 -10.499 24.718 1.00 95.75 1011 PHE A N 1
ATOM 8147 C CA . PHE A 1 1011 ? 9.344 -11.074 25.311 1.00 95.75 1011 PHE A CA 1
ATOM 8148 C C . PHE A 1 1011 ? 9.567 -12.539 25.716 1.00 95.75 1011 PHE A C 1
ATOM 8150 O O . PHE A 1 1011 ? 8.789 -13.420 25.359 1.00 95.75 1011 PHE A O 1
ATOM 8157 N N . LYS A 1 1012 ? 10.665 -12.811 26.436 1.00 93.38 1012 LYS A N 1
ATOM 8158 C CA . LYS A 1 1012 ? 11.113 -14.171 26.806 1.00 93.38 1012 LYS A CA 1
ATOM 8159 C C . LYS A 1 1012 ? 10.039 -15.008 27.501 1.00 93.38 1012 LYS A C 1
ATOM 8161 O O . LYS A 1 1012 ? 9.902 -16.183 27.180 1.00 93.38 1012 LYS A O 1
ATOM 8166 N N . ASP A 1 1013 ? 9.278 -14.383 28.396 1.00 94.31 1013 ASP A N 1
ATOM 8167 C CA . ASP A 1 1013 ? 8.265 -15.055 29.219 1.00 94.31 1013 ASP A CA 1
ATOM 8168 C C . ASP A 1 1013 ? 6.858 -15.011 28.596 1.00 94.31 1013 ASP A C 1
ATOM 8170 O O . ASP A 1 1013 ? 5.916 -15.595 29.129 1.00 94.31 1013 ASP A O 1
ATOM 8174 N N . ALA A 1 1014 ? 6.692 -14.309 27.471 1.00 95.56 1014 ALA A N 1
ATOM 8175 C CA . ALA A 1 1014 ? 5.409 -14.188 26.797 1.00 95.56 1014 ALA A CA 1
ATOM 8176 C C . ALA A 1 1014 ? 5.183 -15.358 25.835 1.00 95.56 1014 ALA A C 1
ATOM 8178 O O . ALA A 1 1014 ? 6.066 -15.724 25.055 1.00 95.56 1014 ALA A O 1
ATOM 8179 N N . LYS A 1 1015 ? 3.956 -15.885 25.829 1.00 95.38 1015 LYS A N 1
ATOM 8180 C CA . LYS A 1 1015 ? 3.513 -16.851 24.822 1.00 95.38 1015 LYS A CA 1
ATOM 8181 C C . LYS A 1 1015 ? 3.074 -16.123 23.556 1.00 95.38 1015 LYS A C 1
ATOM 8183 O O . LYS A 1 1015 ? 2.147 -15.316 23.587 1.00 95.38 1015 LYS A O 1
ATOM 8188 N N . SER A 1 1016 ? 3.749 -16.409 22.453 1.00 96.31 1016 SER A N 1
ATOM 8189 C CA . SER A 1 1016 ? 3.427 -15.931 21.108 1.00 96.31 1016 SER A CA 1
ATOM 8190 C C . SER A 1 1016 ? 2.385 -16.839 20.468 1.00 96.31 1016 SER A C 1
ATOM 8192 O O . SER A 1 1016 ? 2.575 -18.053 20.418 1.00 96.31 1016 SER A O 1
ATOM 8194 N N . TRP A 1 1017 ? 1.321 -16.274 19.901 1.00 95.81 1017 TRP A N 1
ATOM 8195 C CA . TRP A 1 1017 ? 0.384 -17.065 19.099 1.00 95.81 1017 TRP A CA 1
ATOM 8196 C C . TRP A 1 1017 ? 1.031 -17.657 17.850 1.00 95.81 1017 TRP A C 1
ATOM 8198 O O . TRP A 1 1017 ? 0.713 -18.780 17.452 1.00 95.81 1017 TRP A O 1
ATOM 8208 N N . LEU A 1 1018 ? 1.942 -16.914 17.226 1.00 96.19 1018 LEU A N 1
ATOM 8209 C CA . LEU A 1 1018 ? 2.605 -17.362 16.016 1.00 96.19 1018 LEU A CA 1
ATOM 8210 C C . LEU A 1 1018 ? 3.619 -18.482 16.300 1.00 96.19 1018 LEU A C 1
ATOM 8212 O O . LEU A 1 1018 ? 3.689 -19.458 15.547 1.00 96.19 1018 LEU A O 1
ATOM 8216 N N . PHE A 1 1019 ? 4.398 -18.361 17.378 1.00 95.31 1019 PHE A N 1
ATOM 8217 C CA . PHE A 1 1019 ? 5.573 -19.199 17.620 1.00 95.31 1019 PHE A CA 1
ATOM 8218 C C . PHE A 1 1019 ? 5.417 -20.271 18.701 1.00 95.31 1019 PHE A C 1
ATOM 8220 O O . PHE A 1 1019 ? 6.162 -21.249 18.636 1.00 95.31 1019 PHE A O 1
ATOM 8227 N N . ASP A 1 1020 ? 4.519 -20.118 19.677 1.00 92.12 1020 ASP A N 1
ATOM 8228 C CA . ASP A 1 1020 ? 4.345 -21.077 20.779 1.00 92.12 1020 ASP A CA 1
ATOM 8229 C C . ASP A 1 1020 ? 3.116 -21.932 20.556 1.00 92.12 1020 ASP A C 1
ATOM 8231 O O . ASP A 1 1020 ? 2.058 -21.397 20.260 1.00 92.12 1020 ASP A O 1
ATOM 8235 N N . GLU A 1 1021 ? 3.243 -23.256 20.660 1.00 74.56 1021 GLU A N 1
ATOM 8236 C CA . GLU A 1 1021 ? 2.113 -24.195 20.623 1.00 74.56 1021 GLU A CA 1
ATOM 8237 C C . GLU A 1 1021 ? 1.065 -23.857 21.695 1.00 74.56 1021 GLU A C 1
ATOM 8239 O O . GLU A 1 1021 ? 1.414 -23.472 22.813 1.00 74.56 1021 GLU A O 1
ATOM 8244 N N . ASP A 1 1022 ? -0.223 -23.998 21.356 1.00 59.34 1022 ASP A N 1
ATOM 8245 C CA . ASP A 1 1022 ? -1.264 -23.921 22.381 1.00 59.34 1022 ASP A CA 1
ATOM 8246 C C . ASP A 1 1022 ? -1.079 -25.106 23.339 1.00 59.34 1022 ASP A C 1
ATOM 8248 O O . ASP A 1 1022 ? -0.955 -26.242 22.873 1.00 59.34 1022 ASP A O 1
ATOM 8252 N N . PRO A 1 1023 ? -1.078 -24.886 24.665 1.00 46.06 1023 PRO A N 1
ATOM 8253 C CA . PRO A 1 1023 ? -0.742 -25.924 25.637 1.00 46.06 1023 PRO A CA 1
ATOM 8254 C C . PRO A 1 1023 ? -1.680 -27.148 25.649 1.00 46.06 1023 PRO A C 1
ATOM 8256 O O . PRO A 1 1023 ? -1.378 -28.112 26.343 1.00 46.06 1023 PRO A O 1
ATOM 8259 N N . GLU A 1 1024 ? -2.780 -27.169 24.889 1.00 47.69 1024 GLU A N 1
ATOM 8260 C CA . GLU A 1 1024 ? -3.722 -28.295 24.861 1.00 47.69 1024 GLU A CA 1
ATOM 8261 C C . GLU A 1 1024 ? -4.349 -28.510 23.475 1.00 47.69 1024 GLU A C 1
ATOM 8263 O O . GLU A 1 1024 ? -5.480 -28.107 23.244 1.00 47.69 1024 GLU A O 1
ATOM 8268 N N . TRP A 1 1025 ? -3.639 -29.188 22.566 1.00 41.56 1025 TRP A N 1
ATOM 8269 C CA . TRP A 1 1025 ? -4.239 -30.027 21.501 1.00 41.56 1025 TRP A CA 1
ATOM 8270 C C . TRP A 1 1025 ? -3.402 -31.289 21.201 1.00 41.56 1025 TRP A C 1
ATOM 8272 O O . TRP A 1 1025 ? -3.572 -31.938 20.166 1.00 41.56 1025 TRP A O 1
ATOM 8282 N N . ILE A 1 1026 ? -2.539 -31.700 22.142 1.00 41.47 1026 ILE A N 1
ATOM 8283 C CA . ILE A 1 1026 ? -2.059 -33.084 22.203 1.00 41.47 1026 ILE A CA 1
ATOM 8284 C C . ILE A 1 1026 ? -3.256 -33.913 22.662 1.00 41.47 1026 ILE A C 1
ATOM 8286 O O . ILE A 1 1026 ? -3.503 -34.087 23.855 1.00 41.47 1026 ILE A O 1
ATOM 8290 N N . ASN A 1 1027 ? -4.049 -34.369 21.693 1.00 37.78 1027 ASN A N 1
ATOM 8291 C CA . ASN A 1 1027 ? -5.023 -35.414 21.936 1.00 37.78 1027 ASN A CA 1
ATOM 8292 C C . ASN A 1 1027 ? -4.329 -36.555 22.672 1.00 37.78 1027 ASN A C 1
ATOM 8294 O O . ASN A 1 1027 ? -3.251 -37.009 22.281 1.00 37.78 1027 ASN A O 1
ATOM 8298 N N . GLN A 1 1028 ? -5.013 -37.004 23.715 1.00 37.81 1028 GLN A N 1
ATOM 8299 C CA . GLN A 1 1028 ? -4.901 -38.306 24.343 1.00 37.81 1028 GLN A CA 1
ATOM 8300 C C . GLN A 1 1028 ? -4.998 -39.413 23.277 1.00 37.81 1028 GLN A C 1
ATOM 8302 O O . GLN A 1 1028 ? -6.014 -40.087 23.138 1.00 37.81 1028 GLN A O 1
ATOM 8307 N N . VAL A 1 1029 ? -3.940 -39.604 22.493 1.00 37.00 1029 VAL A N 1
ATOM 8308 C CA . VAL A 1 1029 ? -3.658 -40.899 21.893 1.00 37.00 1029 VAL A CA 1
ATOM 8309 C C . VAL A 1 1029 ? -3.098 -41.723 23.036 1.00 37.00 1029 VAL A C 1
ATOM 8311 O O . VAL A 1 1029 ? -2.047 -41.393 23.584 1.00 37.00 1029 VAL A O 1
ATOM 8314 N N . GLU A 1 1030 ? -3.865 -42.735 23.433 1.00 41.84 1030 GLU A N 1
ATOM 8315 C CA . GLU A 1 1030 ? -3.490 -43.748 24.410 1.00 41.84 1030 GLU A CA 1
ATOM 8316 C C . GLU A 1 1030 ? -1.994 -44.056 24.333 1.00 41.84 1030 GLU A C 1
ATOM 8318 O O . GLU A 1 1030 ? -1.461 -44.482 23.303 1.00 41.84 1030 GLU A O 1
ATOM 8323 N N . THR A 1 1031 ? -1.316 -43.842 25.453 1.00 38.16 1031 THR A N 1
ATOM 8324 C CA . THR A 1 1031 ? 0.051 -44.278 25.679 1.00 38.16 1031 THR A CA 1
ATOM 8325 C C . THR A 1 1031 ? 0.107 -45.803 25.583 1.00 38.16 1031 THR A C 1
ATOM 8327 O O . THR A 1 1031 ? -0.002 -46.526 26.573 1.00 38.16 1031 THR A O 1
ATOM 8330 N N . LYS A 1 1032 ? 0.329 -46.336 24.376 1.00 40.97 1032 LYS A N 1
ATOM 8331 C CA . LYS A 1 1032 ? 0.919 -47.668 24.254 1.00 40.97 1032 LYS A CA 1
ATOM 8332 C C . LYS A 1 1032 ? 2.310 -47.598 24.879 1.00 40.97 1032 LYS A C 1
ATOM 8334 O O . LYS A 1 1032 ? 3.160 -46.826 24.442 1.00 40.97 1032 LYS A O 1
ATOM 8339 N N . LYS A 1 1033 ? 2.472 -48.379 25.951 1.00 37.62 1033 LYS A N 1
ATOM 8340 C CA . LYS A 1 1033 ? 3.692 -48.561 26.745 1.00 37.62 1033 LYS A CA 1
ATOM 8341 C C . LYS A 1 1033 ? 4.961 -48.557 25.876 1.00 37.62 1033 LYS A C 1
ATOM 8343 O O . LYS A 1 1033 ? 4.961 -49.203 24.826 1.00 37.62 1033 LYS A O 1
ATOM 8348 N N . PRO A 1 1034 ? 6.054 -47.926 26.336 1.00 35.06 1034 PRO A N 1
ATOM 8349 C CA . PRO A 1 1034 ? 7.331 -47.997 25.646 1.00 35.06 1034 PRO A CA 1
ATOM 8350 C C . PRO A 1 1034 ? 7.830 -49.446 25.623 1.00 35.06 1034 PRO A C 1
ATOM 8352 O O . PRO A 1 1034 ? 7.910 -50.112 26.657 1.00 35.06 1034 PRO A O 1
ATOM 8355 N N . ILE A 1 1035 ? 8.146 -49.931 24.423 1.00 38.31 1035 ILE A N 1
ATOM 8356 C CA . ILE A 1 1035 ? 8.878 -51.180 24.222 1.00 38.31 1035 ILE A CA 1
ATOM 8357 C C . ILE A 1 1035 ? 10.318 -50.949 24.693 1.00 38.31 1035 ILE A C 1
ATOM 8359 O O . ILE A 1 1035 ? 10.948 -49.945 24.363 1.00 38.31 1035 ILE A O 1
ATOM 8363 N N . ASN A 1 1036 ? 10.795 -51.879 25.513 1.00 37.41 1036 ASN A N 1
ATOM 8364 C CA . ASN A 1 1036 ? 12.104 -51.894 26.152 1.00 37.41 1036 ASN A CA 1
ATOM 8365 C C . ASN A 1 1036 ? 13.218 -52.096 25.103 1.00 37.41 1036 ASN A C 1
ATOM 8367 O O . ASN A 1 1036 ? 13.184 -53.067 24.355 1.00 37.41 1036 ASN A O 1
ATOM 8371 N N . ILE A 1 1037 ? 14.198 -51.187 25.048 1.00 37.47 1037 ILE A N 1
ATOM 8372 C CA . ILE A 1 1037 ? 15.252 -51.112 24.010 1.00 37.47 1037 ILE A CA 1
ATOM 8373 C C . ILE A 1 1037 ? 16.439 -52.072 24.279 1.00 37.47 1037 ILE A C 1
ATOM 8375 O O . ILE A 1 1037 ? 17.412 -52.096 23.533 1.00 37.47 1037 ILE A O 1
ATOM 8379 N N . ASN A 1 1038 ? 16.365 -52.938 25.293 1.00 37.91 1038 ASN A N 1
ATOM 8380 C CA . ASN A 1 1038 ? 17.478 -53.836 25.639 1.00 37.91 1038 ASN A CA 1
ATOM 8381 C C . ASN A 1 1038 ? 17.528 -55.178 24.882 1.00 37.91 1038 ASN A C 1
ATOM 8383 O O . ASN A 1 1038 ? 18.425 -55.976 25.141 1.00 37.91 1038 ASN A O 1
ATOM 8387 N N . GLU A 1 1039 ? 16.646 -55.429 23.916 1.00 42.50 1039 GLU A N 1
ATOM 8388 C CA . GLU A 1 1039 ? 16.762 -56.591 23.029 1.00 42.50 1039 GLU A CA 1
ATOM 8389 C C . GLU A 1 1039 ? 16.836 -56.133 21.573 1.00 42.50 1039 GLU A C 1
ATOM 8391 O O . GLU A 1 1039 ? 15.863 -55.625 21.030 1.00 42.50 1039 GLU A O 1
ATOM 8396 N N . ILE A 1 1040 ? 18.020 -56.302 20.974 1.00 35.72 1040 ILE A N 1
ATOM 8397 C CA . ILE A 1 1040 ? 18.336 -56.647 19.569 1.00 35.72 1040 ILE A CA 1
ATOM 8398 C C . ILE A 1 1040 ? 19.729 -56.068 19.249 1.00 35.72 1040 ILE A C 1
ATOM 8400 O O . ILE A 1 1040 ? 19.911 -55.116 18.502 1.00 35.72 1040 ILE A O 1
ATOM 8404 N N . ASN A 1 1041 ? 20.750 -56.699 19.832 1.00 39.47 1041 ASN A N 1
ATOM 8405 C CA . ASN A 1 1041 ? 22.065 -56.828 19.209 1.00 39.47 1041 ASN A CA 1
ATOM 8406 C C . ASN A 1 1041 ? 22.139 -58.251 18.651 1.00 39.47 1041 ASN A C 1
ATOM 8408 O O . ASN A 1 1041 ? 22.535 -59.175 19.354 1.00 39.47 1041 ASN A O 1
ATOM 8412 N N . SER A 1 1042 ? 21.662 -58.451 17.423 1.00 42.09 1042 SER A N 1
ATOM 8413 C CA . SER A 1 1042 ? 22.146 -59.474 16.480 1.00 42.09 1042 SER A CA 1
ATOM 8414 C C . SER A 1 1042 ? 21.180 -59.600 15.304 1.00 42.09 1042 SER A C 1
ATOM 8416 O O . SER A 1 1042 ? 20.135 -60.235 15.409 1.00 42.09 1042 SER A O 1
ATOM 8418 N N . ARG A 1 1043 ? 21.553 -59.012 14.163 1.00 31.84 1043 ARG A N 1
ATOM 8419 C CA . ARG A 1 1043 ? 21.575 -59.645 12.828 1.00 31.84 1043 ARG A CA 1
ATOM 8420 C C . ARG A 1 1043 ? 21.679 -58.585 11.732 1.00 31.84 1043 ARG A C 1
ATOM 8422 O O . ARG A 1 1043 ? 21.009 -57.560 11.754 1.00 31.84 1043 ARG A O 1
ATOM 8429 N N . GLU A 1 1044 ? 22.574 -58.881 10.801 1.00 36.88 1044 GLU A N 1
ATOM 8430 C CA . GLU A 1 1044 ? 22.918 -58.125 9.601 1.00 36.88 1044 GLU A CA 1
ATOM 8431 C C . GLU A 1 1044 ? 21.762 -57.955 8.592 1.00 36.88 1044 GLU A C 1
ATOM 8433 O O . GLU A 1 1044 ? 20.751 -58.659 8.670 1.00 36.88 1044 GLU A O 1
ATOM 8438 N N . PRO A 1 1045 ? 21.905 -57.026 7.622 1.00 43.53 1045 PRO A N 1
ATOM 8439 C CA . PRO A 1 1045 ? 20.783 -56.390 6.949 1.00 43.53 1045 PRO A CA 1
ATOM 8440 C C . PRO A 1 1045 ? 20.547 -56.941 5.540 1.00 43.53 1045 PRO A C 1
ATOM 8442 O O . PRO A 1 1045 ? 21.467 -56.958 4.726 1.00 43.53 1045 PRO A O 1
ATOM 8445 N N . LYS A 1 1046 ? 19.293 -57.258 5.185 1.00 31.42 1046 LYS A N 1
ATOM 8446 C CA . LYS A 1 1046 ? 18.824 -57.200 3.789 1.00 31.42 1046 LYS A CA 1
ATOM 8447 C C . LYS A 1 1046 ? 17.354 -56.772 3.689 1.00 31.42 1046 LYS A C 1
ATOM 8449 O O . LYS A 1 1046 ? 16.472 -57.392 4.268 1.00 31.42 1046 LYS A O 1
ATOM 8454 N N . SER A 1 1047 ? 17.159 -55.740 2.861 1.00 32.91 1047 SER A N 1
ATOM 8455 C CA . SER A 1 1047 ? 15.974 -55.386 2.057 1.00 32.91 1047 SER A CA 1
ATOM 8456 C C . SER A 1 1047 ? 14.637 -55.074 2.747 1.00 32.91 1047 SER A C 1
ATOM 8458 O O . SER A 1 1047 ? 13.876 -55.984 3.047 1.00 32.91 1047 SER A O 1
ATOM 8460 N N . ALA A 1 1048 ? 14.293 -53.778 2.808 1.00 28.56 1048 ALA A N 1
ATOM 8461 C CA . ALA A 1 1048 ? 13.031 -53.218 2.292 1.00 28.56 1048 ALA A CA 1
ATOM 8462 C C . ALA A 1 1048 ? 13.033 -51.680 2.436 1.00 28.56 1048 ALA A C 1
ATOM 8464 O O . ALA A 1 1048 ? 12.807 -51.152 3.520 1.00 28.56 1048 ALA A O 1
ATOM 8465 N N . PHE A 1 1049 ? 13.274 -50.952 1.341 1.00 28.31 1049 PHE A N 1
ATOM 8466 C CA . PHE A 1 1049 ? 12.888 -49.542 1.225 1.00 28.31 1049 PHE A CA 1
ATOM 8467 C C . PHE A 1 1049 ? 11.664 -49.475 0.314 1.00 28.31 1049 PHE A C 1
ATOM 8469 O O . PHE A 1 1049 ? 11.742 -49.812 -0.866 1.00 28.31 1049 PHE A O 1
ATOM 8476 N N . ILE A 1 1050 ? 10.538 -49.054 0.886 1.00 27.84 1050 ILE A N 1
ATOM 8477 C CA . ILE A 1 1050 ? 9.344 -48.642 0.153 1.00 27.84 1050 ILE A CA 1
ATOM 8478 C C . ILE A 1 1050 ? 9.610 -47.223 -0.358 1.00 27.84 1050 ILE A C 1
ATOM 8480 O O . ILE A 1 1050 ? 9.861 -46.306 0.423 1.00 27.84 1050 ILE A O 1
ATOM 8484 N N . VAL A 1 1051 ? 9.589 -47.069 -1.679 1.00 29.39 1051 VAL A N 1
ATOM 8485 C CA . VAL A 1 1051 ? 9.626 -45.789 -2.388 1.00 29.39 1051 VAL A CA 1
ATOM 8486 C C . VAL A 1 1051 ? 8.241 -45.580 -2.982 1.00 29.39 1051 VAL A C 1
ATOM 8488 O O . VAL A 1 1051 ? 7.885 -46.275 -3.927 1.00 29.39 1051 VAL A O 1
ATOM 8491 N N . ASP A 1 1052 ? 7.492 -44.604 -2.475 1.00 26.59 1052 ASP A N 1
ATOM 8492 C CA . ASP A 1 1052 ? 6.330 -44.063 -3.181 1.00 26.59 1052 ASP A CA 1
ATOM 8493 C C . ASP A 1 1052 ? 6.737 -42.766 -3.883 1.00 26.59 1052 ASP A C 1
ATOM 8495 O O . ASP A 1 1052 ? 6.918 -41.713 -3.265 1.00 26.59 1052 ASP A O 1
ATOM 8499 N N . LYS A 1 1053 ? 6.901 -42.848 -5.207 1.00 30.41 1053 LYS A N 1
ATOM 8500 C CA . LYS A 1 1053 ? 6.953 -41.689 -6.101 1.00 30.41 1053 LYS A CA 1
ATOM 8501 C C . LYS A 1 1053 ? 6.342 -42.017 -7.465 1.00 30.41 1053 LYS A C 1
ATOM 8503 O O . LYS A 1 1053 ? 6.815 -42.893 -8.175 1.00 30.41 1053 LYS A O 1
ATOM 8508 N N . LEU A 1 1054 ? 5.397 -41.148 -7.828 1.00 28.81 1054 LEU A N 1
ATOM 8509 C CA . LEU A 1 1054 ? 5.176 -40.557 -9.153 1.00 28.81 1054 LEU A CA 1
ATOM 8510 C C . LEU A 1 1054 ? 4.756 -41.475 -10.310 1.00 28.81 1054 LEU A C 1
ATOM 8512 O O . LEU A 1 1054 ? 5.557 -42.078 -11.016 1.00 28.81 1054 LEU A O 1
ATOM 8516 N N . VAL A 1 1055 ? 3.460 -41.384 -10.601 1.00 27.69 1055 VAL A N 1
ATOM 8517 C CA . VAL A 1 1055 ? 2.850 -41.698 -11.893 1.00 27.69 1055 VAL A CA 1
ATOM 8518 C C . VAL A 1 1055 ? 3.340 -40.693 -12.947 1.00 27.69 1055 VAL A C 1
ATOM 8520 O O . VAL A 1 1055 ? 2.937 -39.533 -12.941 1.00 27.69 1055 VAL A O 1
ATOM 8523 N N . TYR A 1 1056 ? 4.172 -41.154 -13.881 1.00 28.36 1056 TYR A N 1
ATOM 8524 C CA . TYR A 1 1056 ? 4.257 -40.621 -15.244 1.00 28.36 1056 TYR A CA 1
ATOM 8525 C C . TYR A 1 1056 ? 3.794 -41.736 -16.181 1.00 28.36 1056 TYR A C 1
ATOM 8527 O O . TYR A 1 1056 ? 4.458 -42.760 -16.326 1.00 28.36 1056 TYR A O 1
ATOM 8535 N N . ALA A 1 1057 ? 2.633 -41.554 -16.804 1.00 27.48 1057 ALA A N 1
ATOM 8536 C CA . ALA A 1 1057 ? 2.159 -42.440 -17.852 1.00 27.48 1057 ALA A CA 1
ATOM 8537 C C . ALA A 1 1057 ? 2.736 -41.972 -19.195 1.00 27.48 1057 ALA A C 1
ATOM 8539 O O . ALA A 1 1057 ? 2.252 -41.006 -19.774 1.00 27.48 1057 ALA A O 1
ATOM 8540 N N . ASN A 1 1058 ? 3.745 -42.679 -19.703 1.00 27.28 1058 ASN A N 1
ATOM 8541 C CA . ASN A 1 1058 ? 3.999 -42.775 -21.138 1.00 27.28 1058 ASN A CA 1
ATOM 8542 C C . ASN A 1 1058 ? 3.985 -44.261 -21.500 1.00 27.28 1058 ASN A C 1
ATOM 8544 O O . ASN A 1 1058 ? 4.776 -45.053 -20.986 1.00 27.28 1058 ASN A O 1
ATOM 8548 N N . ARG A 1 1059 ? 3.006 -44.650 -22.322 1.00 31.11 1059 ARG A N 1
ATOM 8549 C CA . ARG A 1 1059 ? 2.795 -46.032 -22.751 1.00 31.11 1059 ARG A CA 1
ATOM 8550 C C . ARG A 1 1059 ? 3.810 -46.422 -23.826 1.00 31.11 1059 ARG A C 1
ATOM 8552 O O . ARG A 1 1059 ? 3.935 -45.750 -24.840 1.00 31.11 1059 ARG A O 1
ATOM 8559 N N . SER A 1 1060 ? 4.470 -47.535 -23.518 1.00 28.25 1060 SER A N 1
ATOM 8560 C CA . SER A 1 1060 ? 5.156 -48.550 -24.328 1.00 28.25 1060 SER A CA 1
ATOM 8561 C C . SER A 1 1060 ? 5.233 -48.428 -25.861 1.00 28.25 1060 SER A C 1
ATOM 8563 O O . SER A 1 1060 ? 4.234 -48.130 -26.516 1.00 28.25 1060 SER A O 1
ATOM 8565 N N . PRO A 1 1061 ? 6.367 -48.882 -26.432 1.00 48.84 1061 PRO A N 1
ATOM 8566 C CA . PRO A 1 1061 ? 6.484 -49.345 -27.808 1.00 48.84 1061 PRO A CA 1
ATOM 8567 C C . PRO A 1 1061 ? 6.154 -50.848 -27.921 1.00 48.84 1061 PRO A C 1
ATOM 8569 O O . PRO A 1 1061 ? 6.502 -51.633 -27.041 1.00 48.84 1061 PRO A O 1
ATOM 8572 N N . VAL A 1 1062 ? 5.561 -51.270 -29.041 1.00 34.66 1062 VAL A N 1
ATOM 8573 C CA . VAL A 1 1062 ? 5.667 -52.653 -29.533 1.00 34.66 1062 VAL A CA 1
ATOM 8574 C C . VAL A 1 1062 ? 5.976 -52.616 -31.025 1.00 34.66 1062 VAL A C 1
ATOM 8576 O O . VAL A 1 1062 ? 5.372 -51.873 -31.794 1.00 34.66 1062 VAL A O 1
ATOM 8579 N N . ALA A 1 1063 ? 6.984 -53.409 -31.361 1.00 39.91 1063 ALA A N 1
ATOM 8580 C CA . ALA A 1 1063 ? 7.645 -53.583 -32.637 1.00 39.91 1063 ALA A CA 1
ATOM 8581 C C . ALA A 1 1063 ? 6.749 -54.121 -33.764 1.00 39.91 1063 ALA A C 1
ATOM 8583 O O . ALA A 1 1063 ? 5.845 -54.918 -33.519 1.00 39.91 1063 ALA A O 1
ATOM 8584 N N . ASN A 1 1064 ? 7.114 -53.799 -35.010 1.00 30.70 1064 ASN A N 1
ATOM 8585 C CA . ASN A 1 1064 ? 7.577 -54.811 -35.968 1.00 30.70 1064 ASN A CA 1
ATOM 8586 C C . ASN A 1 1064 ? 8.135 -54.175 -37.257 1.00 30.70 1064 ASN A C 1
ATOM 8588 O O . ASN A 1 1064 ? 7.415 -53.439 -37.922 1.00 30.70 1064 ASN A O 1
ATOM 8592 N N . ARG A 1 1065 ? 9.362 -54.607 -37.593 1.00 32.34 1065 ARG A N 1
ATOM 8593 C CA . ARG A 1 1065 ? 10.122 -54.502 -38.858 1.00 32.34 1065 ARG A CA 1
ATOM 8594 C C . ARG A 1 1065 ? 10.548 -53.132 -39.376 1.00 32.34 1065 ARG A C 1
ATOM 8596 O O . ARG A 1 1065 ? 9.683 -52.297 -39.698 1.00 32.34 1065 ARG A O 1
#

Nearest PDB structures (foldseek):
  1tdq-assembly1_A  TM=3.409E-01  e=8.320E-06  Rattus norvegicus
  2jll-assembly1_A  TM=2.861E-01  e=2.172E-04  Homo sapiens
  3bpn-assembly1_C  TM=2.426E-01  e=3.188E-04  Homo sapiens
  3bpo-assembly1_C  TM=2.392E-01  e=3.862E-04  Homo sapiens
  5e4e-assembly1_C  TM=2.546E-01  e=4.460E-04  Homo sapiens

pLDDT: mean 70.59, std 19.85, range [23.64, 98.25]

Organism: NCBI:txid42094

Solvent-accessible surface area (backbone atoms only — not comparable to full-atom values): 63122 Å² total; per-residue (Å²): 10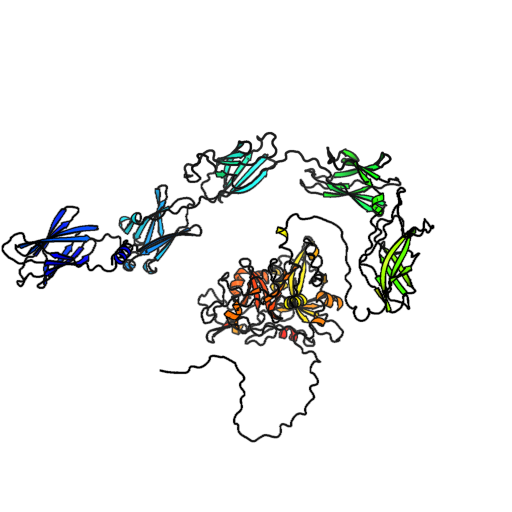7,77,74,58,56,65,59,58,69,78,73,74,77,90,80,90,72,93,70,88,79,80,61,82,47,80,41,80,34,72,68,94,64,96,84,68,99,71,73,44,32,42,36,44,34,70,78,44,80,37,41,36,37,37,34,35,39,39,32,44,46,84,51,90,52,88,59,95,80,70,52,32,35,36,37,38,27,33,72,82,81,64,52,67,46,80,41,78,41,50,75,73,54,72,45,36,31,45,38,77,46,68,84,46,61,59,58,38,46,35,32,38,47,33,41,28,52,67,89,48,70,40,49,45,83,49,74,50,62,32,47,60,95,68,79,48,66,66,49,75,51,78,47,82,54,94,83,24,46,36,36,37,42,28,48,62,64,76,84,50,41,86,75,29,46,26,44,37,43,33,35,32,36,80,87,69,53,72,46,80,47,82,45,88,43,62,43,76,81,50,84,52,53,48,78,44,76,42,71,62,92,59,85,72,58,45,50,43,71,43,39,39,30,42,29,37,75,90,44,72,86,40,71,89,71,42,50,73,42,76,38,72,86,68,72,73,78,72,52,81,59,80,70,77,76,53,41,79,72,50,71,48,78,40,82,92,73,40,29,40,37,40,34,34,42,41,88,66,86,79,75,56,70,66,43,48,34,34,38,29,32,69,86,69,51,72,47,67,29,47,32,44,59,48,100,82,48,40,38,30,36,56,34,71,50,81,82,65,77,93,69,52,68,51,40,59,45,33,35,27,40,77,67,78,59,94,82,66,74,90,71,79,60,100,57,99,61,56,64,68,38,66,34,95,80,54,93,64,73,51,79,51,81,85,66,83,67,70,39,40,62,76,53,80,43,84,75,50,67,48,99,86,64,22,41,33,34,41,31,38,35,37,25,44,77,90,57,96,60,68,41,37,34,31,47,36,31,30,31,86,84,70,48,77,46,59,29,52,75,32,80,43,73,64,39,59,84,80,42,75,44,80,46,71,36,44,31,72,52,88,89,60,90,63,63,36,40,25,34,63,52,45,27,30,46,46,100,82,70,46,78,42,76,48,39,95,66,67,52,79,84,51,52,66,41,72,44,63,57,68,70,59,57,77,71,67,53,70,52,76,91,53,65,44,77,46,83,66,60,91,52,29,38,36,40,36,37,51,43,50,53,95,55,64,94,60,67,88,48,38,28,34,33,41,33,32,28,36,82,84,72,49,76,48,76,48,68,79,38,56,63,46,73,57,95,93,39,38,26,44,61,50,73,50,65,87,53,64,88,71,42,39,35,27,75,51,40,72,48,81,42,57,64,87,58,89,70,91,77,90,90,84,80,94,80,85,91,83,88,86,88,76,96,71,86,76,78,81,78,65,79,64,94,65,92,58,71,44,60,40,86,71,62,87,86,77,73,80,89,87,86,84,88,86,85,89,82,92,84,87,89,84,86,84,93,63,80,88,69,66,63,72,72,55,60,67,63,69,58,102,27,73,56,58,48,52,41,48,51,39,41,35,28,38,39,35,46,32,39,36,97,86,67,52,71,47,71,51,54,18,10,23,24,63,66,38,32,43,57,49,94,49,89,88,53,61,46,37,40,37,27,34,33,25,23,30,46,54,55,24,73,49,92,75,55,78,90,31,46,37,94,87,32,72,82,42,38,39,71,64,60,41,95,59,94,40,59,86,73,54,56,27,47,29,36,65,79,67,40,82,62,74,75,83,59,95,79,70,72,87,60,78,57,68,76,69,55,50,54,67,44,75,52,68,46,62,31,40,47,31,38,43,52,51,31,47,40,35,70,59,40,53,69,53,78,77,80,64,97,68,86,79,71,82,67,67,51,50,41,29,27,49,72,34,28,32,31,40,39,27,39,84,39,44,66,62,29,36,60,66,39,64,42,40,61,83,78,34,70,94,54,64,89,42,63,43,90,59,35,80,81,78,51,54,68,73,58,48,74,69,38,35,37,39,39,38,33,23,12,30,75,70,36,60,37,58,32,58,60,57,78,62,86,70,60,89,51,40,17,28,51,30,76,72,72,90,75,80,42,60,46,58,48,90,83,72,42,74,45,66,18,36,35,38,32,47,68,50,32,74,79,64,40,50,53,60,49,26,10,48,89,59,84,58,38,57,54,56,54,29,39,30,31,23,52,24,62,45,49,69,18,19,35,11,10,52,27,28,36,80,86,56,22,41,52,28,31,29,59,48,58,39,82,97,64,42,11,21,34,23,38,56,50,37,36,80,44,41,68,49,95,88,41,79,76,40,81,29,40,24,50,53,75,36,82,29,75,63,39,74,48,23,39,47,57,39,45,51,71,78,39,68,90,55,48,37,59,70,80,42,80,72,95,79,75,82,70,87,67,78,80,74,74,85,80,75,84,88,75,82,93,80,80,85,90,80,90,86,83,90,80,91,78,81,93,76,92,76,85,81,90,83,88,82,134

Foldseek 3Di:
DVVVVVVVVVPDDDDPDDDDDFDWDKWWWDDPPPPDPQGKIKIWTFPDFAQFKTKIKIFIPRDQQVDQPKWKWWWKAFPPVRDTDIFTWHDPDRGMIIDIGGRDHGQTKMWGQWMDTRHDITGTTDIDTGHDPAQFWPDWDWDCDPQKIKIKTATRDPVCLVPFQWKKWWKAWPVRDIDIDTDRDGSVPDPRIDIDIGNPPAAPTWIDGFKIWTHHPVCPPPCVRIDIDGCVVVPDDTDGGDAWQWDFPDWDQDPVQQKIKTKIDTPGLPDDFQFKKWWQKPVRDIWIWTWDADPVRIIMTITHCPPVPDDFKIWTAFMFTPDDPPPPDDDPDPDPTRTNDGCVVPGDIDGHDPDQDQKEWDDKDFDAQDPLRWTKIKTKIFHDDDDQDWWWKKWWKAAPVRDIWIWDTWTDGGDDHPDIDITITITDCPPPDGQKIFTAAMFTQDPVRDTDGRGPDYPPVRHRDMDGPVVLQQDWDWPPVPWDWDDDDPQKIKTKTWIPRSRDPDQQQKAKKWWKAWPVRDIDIDTRFHWDADPNIIMRTDMGGRHDAFIKIDTAFMDIDGNVDPDDDDDDDDDDDDDDDDDDPDDDTDGDPDDDIDGHPDCVPPDDDDDDDDDDDDDDDDDDDDDVVLLPPPLQAQPPAVLSVVLQLFKWKKWWWFQAPVRDTDIQIAMWGFQWFFDDPDPPFFTQKTKIKFFLLSVLCADDDPVQEDPPADRQPNVLQDPTPTDGPAIKIWDAPCRVVPPPPVDDPDPPCSLVRIDIDGFPGKHWLHFQKQQFQLVCQQPQDQPDPDDPDPPGQSIAGARMTMMMTGHPGRVRVCVSSVNCCVVDLVPHAAADQAAPVVDDLVVQQPAQFKWWWFQQVHGTGILARSNDPDPNGHWHFAQDCVQVFADAALVRDGRTQKGFVQSVCVVVVVCSSNNHPDPHGYATIKGKTASGPRHRSHGGIFIAGNVSHTQFTWHAGDVVGSMTITDGQWHQFDDHPNHTNGFTAHQDCGDGPRRDDHSVVSCCVPPVPTDMSNPHDDPDPPPPPDPPDDDDPPDDPDDDDDDDDDDDDDDDDDDDDDDDD

InterPro domains:
  IPR009003 Peptidase S1, PA clan [SSF50494] (636-965)
  IPR022381 Uncharacterised protein family MG067 [PR00840] (637-656)
  IPR022381 Uncharacterised protein family MG067 [PR00840] (668-680)
  IPR022381 Uncharacterised protein family MG067 [PR00840] (691-711)
  IPR022381 Uncharacterised protein family MG067 [PR00840] (924-944)
  IPR022381 Uncharacterised protein family MG067 [PR00840] (944-961)
  IPR022381 Uncharacterised protein family MG067 [PR00840] (989-1007)
  IPR022382 Mycoplasma immunoglobulin protease [PF01732] (641-960)